Protein AF-A0A812S0V9-F1 (afdb_monomer_lite)

Structure (mmCIF, N/CA/C/O backbone):
data_AF-A0A812S0V9-F1
#
_entry.id   AF-A0A812S0V9-F1
#
loop_
_atom_site.group_PDB
_atom_site.id
_atom_site.type_symbol
_atom_site.label_atom_id
_atom_site.label_alt_id
_atom_site.label_comp_id
_atom_site.label_asym_id
_atom_site.label_entity_id
_atom_site.label_seq_id
_atom_site.pdbx_PDB_ins_code
_atom_site.Cartn_x
_atom_site.Cartn_y
_atom_site.Cartn_z
_atom_site.occupancy
_atom_site.B_iso_or_equiv
_atom_site.auth_seq_id
_atom_site.auth_comp_id
_atom_site.auth_asym_id
_atom_site.auth_atom_id
_atom_site.pdbx_PDB_model_num
ATOM 1 N N . MET A 1 1 ? -6.973 19.361 11.418 1.00 66.50 1 MET A N 1
ATOM 2 C CA . MET A 1 1 ? -7.809 20.392 12.082 1.00 66.50 1 MET A CA 1
ATOM 3 C C . MET A 1 1 ? -8.221 21.520 11.134 1.00 66.50 1 MET A C 1
ATOM 5 O O . MET A 1 1 ? -9.412 21.657 10.900 1.00 66.50 1 MET A O 1
ATOM 9 N N . LEU A 1 2 ? -7.294 22.300 10.557 1.00 75.44 2 LEU A N 1
ATOM 10 C CA . LEU A 1 2 ? -7.637 23.467 9.716 1.00 75.44 2 LEU A CA 1
ATOM 11 C C . LEU A 1 2 ? -8.552 23.127 8.524 1.00 75.44 2 LEU A C 1
ATOM 13 O O . LEU A 1 2 ? -9.523 23.837 8.287 1.00 75.44 2 LEU A O 1
ATOM 17 N N . ALA A 1 3 ? -8.326 21.995 7.846 1.00 70.00 3 ALA A N 1
ATOM 18 C CA . ALA A 1 3 ? -9.221 21.504 6.790 1.00 70.00 3 ALA A CA 1
ATOM 19 C C . ALA A 1 3 ? -10.645 21.194 7.301 1.00 70.00 3 ALA A C 1
ATOM 21 O O . ALA A 1 3 ? -11.633 21.507 6.643 1.00 70.00 3 ALA A O 1
ATOM 22 N N . TYR A 1 4 ? -10.767 20.636 8.512 1.00 71.31 4 TYR A N 1
ATOM 23 C CA . TYR A 1 4 ? -12.062 20.381 9.149 1.00 71.31 4 TYR A CA 1
ATOM 24 C C . TYR A 1 4 ? -12.786 21.693 9.465 1.00 71.31 4 TYR A C 1
ATOM 26 O O . TYR A 1 4 ? -13.954 21.843 9.114 1.00 71.31 4 TYR A O 1
ATOM 34 N N . VAL A 1 5 ? -12.075 22.656 10.059 1.00 73.62 5 VAL A N 1
ATOM 35 C CA . VAL A 1 5 ? -12.585 23.996 10.389 1.00 73.62 5 VAL A CA 1
ATOM 36 C C . VAL A 1 5 ? -13.029 24.753 9.133 1.00 73.62 5 VAL A C 1
ATOM 38 O O . VAL A 1 5 ? -14.075 25.398 9.144 1.00 73.62 5 VAL A O 1
ATOM 41 N N . GLN A 1 6 ? -12.276 24.631 8.038 1.00 74.31 6 GLN A N 1
ATOM 42 C CA . GLN A 1 6 ? -12.583 25.259 6.753 1.00 74.31 6 GLN A CA 1
ATOM 43 C C . GLN A 1 6 ? -13.825 24.665 6.074 1.00 74.31 6 GLN A C 1
ATOM 45 O O . GLN A 1 6 ? -14.578 25.402 5.443 1.00 74.31 6 GLN A O 1
ATOM 50 N N . ASN A 1 7 ? -14.056 23.359 6.221 1.00 64.25 7 ASN A N 1
ATOM 51 C CA . ASN A 1 7 ? -15.177 22.674 5.572 1.00 64.25 7 ASN A CA 1
ATOM 52 C C . ASN A 1 7 ? -16.467 22.681 6.404 1.00 64.25 7 ASN A C 1
ATOM 54 O O . ASN A 1 7 ? -17.557 22.681 5.837 1.00 64.25 7 ASN A O 1
ATOM 58 N N . HIS A 1 8 ? -16.355 22.673 7.734 1.00 70.06 8 HIS A N 1
ATOM 59 C CA . HIS A 1 8 ? -17.502 22.513 8.636 1.00 70.06 8 HIS A CA 1
ATOM 60 C C . HIS A 1 8 ? -17.850 23.783 9.411 1.00 70.06 8 HIS A C 1
ATOM 62 O O . HIS A 1 8 ? -18.950 23.868 9.948 1.00 70.06 8 HIS A O 1
ATOM 68 N N . SER A 1 9 ? -16.932 24.753 9.482 1.00 74.94 9 SER A N 1
ATOM 69 C CA . SER A 1 9 ? -17.127 26.027 10.185 1.00 74.94 9 SER A CA 1
ATOM 70 C C . SER A 1 9 ? -17.764 25.879 11.586 1.00 74.94 9 SER A C 1
ATOM 72 O O . SER A 1 9 ? -18.767 26.544 11.862 1.00 74.94 9 SER A O 1
ATOM 74 N N . PRO A 1 10 ? -17.252 24.984 12.460 1.00 80.75 10 PRO A N 1
ATOM 75 C CA . PRO A 1 10 ? -17.821 24.773 13.792 1.00 80.75 10 PRO A CA 1
ATOM 76 C C . PRO A 1 10 ? -17.895 26.085 14.580 1.00 80.75 10 PRO A C 1
ATOM 78 O O . PRO A 1 10 ? -16.934 26.839 14.628 1.00 80.75 10 PRO A O 1
ATOM 81 N N . SER A 1 11 ? -19.020 26.363 15.244 1.00 80.50 11 SER A N 1
ATOM 82 C CA . SER A 1 11 ? -19.191 27.642 15.956 1.00 80.50 11 SER A CA 1
ATOM 83 C C . SER A 1 11 ? -18.216 27.827 17.124 1.00 80.50 11 SER A C 1
ATOM 85 O O . SER A 1 11 ? -17.857 28.957 17.445 1.00 80.50 11 SER A O 1
ATOM 87 N N . ILE A 1 12 ? -17.802 26.724 17.750 1.00 84.88 12 ILE A N 1
ATOM 88 C CA . ILE A 1 12 ? -16.873 26.689 18.880 1.00 84.88 12 ILE A CA 1
ATOM 89 C C . ILE A 1 12 ? -15.867 25.567 18.624 1.00 84.88 12 ILE A C 1
ATOM 91 O O . ILE A 1 12 ? -16.264 24.444 18.308 1.00 84.88 12 ILE A O 1
ATOM 95 N N . VAL A 1 13 ? -14.577 25.853 18.789 1.00 89.31 13 VAL A N 1
ATOM 96 C CA . VAL A 1 13 ? -13.509 24.845 18.783 1.00 89.31 13 VAL A CA 1
ATOM 97 C C . VAL A 1 13 ? -12.705 24.984 20.065 1.00 89.31 13 VAL A C 1
ATOM 99 O O . VAL A 1 13 ? -12.242 26.073 20.387 1.00 89.31 13 VAL A O 1
ATOM 102 N N . VAL A 1 14 ? -12.520 23.878 20.783 1.00 89.44 14 VAL A N 1
ATOM 103 C CA . VAL A 1 14 ? -11.574 23.793 21.899 1.00 89.44 14 VAL A CA 1
ATOM 104 C C . VAL A 1 14 ? -10.393 22.961 21.424 1.00 89.44 14 VAL A C 1
ATOM 106 O O . VAL A 1 14 ? -10.553 21.801 21.048 1.00 89.44 14 VAL A O 1
ATOM 109 N N . PHE A 1 15 ? -9.218 23.574 21.399 1.00 90.62 15 PHE A N 1
ATOM 110 C CA . PHE A 1 15 ? -7.970 22.949 20.982 1.00 90.62 15 PHE A CA 1
ATOM 111 C C . PHE A 1 15 ? -7.043 22.801 22.191 1.00 90.62 15 PHE A C 1
ATOM 113 O O . PHE A 1 15 ? -6.877 23.763 22.928 1.00 90.62 15 PHE A O 1
ATOM 120 N N . GLU A 1 16 ? -6.437 21.631 22.398 1.00 89.44 16 GLU A N 1
ATOM 121 C CA . GLU A 1 16 ? -5.450 21.380 23.461 1.00 89.44 16 GLU A CA 1
ATOM 122 C C . GLU A 1 16 ? -4.097 21.030 22.827 1.00 89.44 16 GLU A C 1
ATOM 124 O O . GLU A 1 16 ? -4.042 20.196 21.922 1.00 89.44 16 GLU A O 1
ATOM 129 N N . ASN A 1 17 ? -3.001 21.617 23.316 1.00 87.50 17 ASN A N 1
ATOM 130 C CA . ASN A 1 17 ? -1.638 21.201 22.969 1.00 87.50 17 ASN A CA 1
ATOM 131 C C . ASN A 1 17 ? -0.650 21.426 24.132 1.00 87.50 17 ASN A C 1
ATOM 133 O O . ASN A 1 17 ? -1.015 21.967 25.178 1.00 87.50 17 ASN A O 1
ATOM 137 N N . VAL A 1 18 ? 0.602 20.988 23.973 1.00 83.94 18 VAL A N 1
ATOM 138 C CA . VAL A 1 18 ? 1.692 21.254 24.927 1.00 83.94 18 VAL A CA 1
ATOM 139 C C . VAL A 1 18 ? 1.899 22.757 25.128 1.00 83.94 18 VAL A C 1
ATOM 141 O O . VAL A 1 18 ? 1.710 23.557 24.214 1.00 83.94 18 VAL A O 1
ATOM 144 N N . ASP A 1 19 ? 2.271 23.144 26.343 1.00 77.62 19 ASP A N 1
ATOM 145 C CA . ASP A 1 19 ? 2.487 24.537 26.738 1.00 77.62 19 ASP A CA 1
ATOM 146 C C . ASP A 1 19 ? 3.711 25.178 26.067 1.00 77.62 19 ASP A C 1
ATOM 148 O O . ASP A 1 19 ? 3.686 26.369 25.779 1.00 77.62 19 ASP A O 1
ATOM 152 N N . THR A 1 20 ? 4.720 24.379 25.711 1.00 76.62 20 THR A N 1
ATOM 153 C CA . THR A 1 20 ? 5.923 24.822 24.980 1.00 76.62 20 THR A CA 1
ATOM 154 C C . THR A 1 20 ? 5.678 25.176 23.509 1.00 76.62 20 THR A C 1
ATOM 156 O O . THR A 1 20 ? 6.607 25.547 22.790 1.00 76.62 20 THR A O 1
ATOM 159 N N . MET A 1 21 ? 4.432 25.091 23.026 1.00 73.31 21 MET A N 1
ATOM 160 C CA . MET A 1 21 ? 4.052 25.533 21.677 1.00 73.31 21 MET A CA 1
ATOM 161 C C . MET A 1 21 ? 4.346 27.033 21.441 1.00 73.31 21 MET A C 1
ATOM 163 O O . MET A 1 21 ? 4.389 27.470 20.288 1.00 73.31 21 MET A O 1
ATOM 167 N N . ASP A 1 22 ? 4.589 27.791 22.514 1.00 66.31 22 ASP A N 1
ATOM 168 C CA . ASP A 1 22 ? 4.947 29.212 22.495 1.00 66.31 22 ASP A CA 1
ATOM 169 C C . ASP A 1 22 ? 6.469 29.496 22.601 1.00 66.31 22 ASP A C 1
ATOM 171 O O . ASP A 1 22 ? 6.908 30.606 22.326 1.00 66.31 22 ASP A O 1
ATOM 175 N N . ASP A 1 23 ? 7.312 28.500 22.913 1.00 57.06 23 ASP A N 1
ATOM 176 C CA . ASP A 1 23 ? 8.701 28.708 23.386 1.00 57.06 23 ASP A CA 1
ATOM 177 C C . ASP A 1 23 ? 9.785 28.855 22.290 1.00 57.06 23 ASP A C 1
ATOM 179 O O . ASP A 1 23 ? 10.983 28.730 22.565 1.00 57.06 23 ASP A O 1
ATOM 183 N N . ARG A 1 24 ? 9.428 29.124 21.028 1.00 51.16 24 ARG A N 1
ATOM 184 C CA . ARG A 1 24 ? 10.441 29.431 19.996 1.00 51.16 24 ARG A CA 1
ATOM 185 C C . ARG A 1 24 ? 10.659 30.936 19.942 1.00 51.16 24 ARG A C 1
ATOM 187 O O . ARG A 1 24 ? 9.837 31.644 19.377 1.00 51.16 24 ARG A O 1
ATOM 194 N N . GLY A 1 25 ? 11.772 31.403 20.507 1.00 50.28 25 GLY A N 1
ATOM 195 C CA . GLY A 1 25 ? 12.210 32.807 20.539 1.00 50.28 25 GLY A CA 1
ATOM 196 C C . GLY A 1 25 ? 12.540 33.454 19.183 1.00 50.28 25 GLY A C 1
ATOM 197 O O . GLY A 1 25 ? 13.327 34.394 19.153 1.00 50.28 25 GLY A O 1
ATOM 198 N N . ASP A 1 26 ? 11.940 32.980 18.090 1.00 47.06 26 ASP A N 1
ATOM 199 C CA . ASP A 1 26 ? 11.981 33.594 16.764 1.00 47.06 26 ASP A CA 1
ATOM 200 C C . ASP A 1 26 ? 10.605 34.187 16.429 1.00 47.06 26 ASP A C 1
ATOM 202 O O . ASP A 1 26 ? 9.585 33.782 16.981 1.00 47.06 26 ASP A O 1
ATOM 206 N N . ALA A 1 27 ? 10.561 35.139 15.495 1.00 52.91 27 ALA A N 1
ATOM 207 C CA . ALA A 1 27 ? 9.426 36.030 15.216 1.00 52.91 27 ALA A CA 1
ATOM 208 C C . ALA A 1 27 ? 8.067 35.372 14.842 1.00 52.91 27 ALA A C 1
ATOM 210 O O . ALA A 1 27 ? 7.110 36.093 14.572 1.00 52.91 27 ALA A O 1
ATOM 211 N N . THR A 1 28 ? 7.941 34.037 14.840 1.00 59.28 28 THR A N 1
ATOM 212 C CA . THR A 1 28 ? 6.670 33.306 14.651 1.00 59.28 28 THR A CA 1
ATOM 213 C C . THR A 1 28 ? 6.628 32.007 15.479 1.00 59.28 28 THR A C 1
ATOM 215 O O . THR A 1 28 ? 7.142 30.974 15.054 1.00 59.28 28 THR A O 1
ATOM 218 N N . SER A 1 29 ? 5.998 32.027 16.663 1.00 78.62 29 SER A N 1
ATOM 219 C CA . SER A 1 29 ? 5.759 30.808 17.459 1.00 78.62 29 SER A CA 1
ATOM 220 C C . SER A 1 29 ? 4.711 29.896 16.792 1.00 78.62 29 SER A C 1
ATOM 222 O O . SER A 1 29 ? 3.854 30.364 16.038 1.00 78.62 29 SER A O 1
ATOM 224 N N . ASN A 1 30 ? 4.740 28.581 17.066 1.00 81.19 30 ASN A N 1
ATOM 225 C CA . ASN A 1 30 ? 3.744 27.635 16.527 1.00 81.19 30 ASN A CA 1
ATOM 226 C C . ASN A 1 30 ? 2.319 28.003 16.969 1.00 81.19 30 ASN A C 1
ATOM 228 O O . ASN A 1 30 ? 1.366 27.838 16.204 1.00 81.19 30 ASN A O 1
ATOM 232 N N . LEU A 1 31 ? 2.180 28.527 18.193 1.00 84.56 31 LEU A N 1
ATOM 233 C CA . LEU A 1 31 ? 0.933 29.108 18.675 1.00 84.56 31 LEU A CA 1
ATOM 234 C C . LEU A 1 31 ? 0.531 30.304 17.801 1.00 84.56 31 LEU A C 1
ATOM 236 O O . LEU A 1 31 ? -0.593 30.330 17.312 1.00 84.56 31 LEU A O 1
ATOM 240 N N . GLY A 1 32 ? 1.450 31.232 17.519 1.00 83.25 32 GLY A N 1
ATOM 241 C CA . GLY A 1 32 ? 1.207 32.369 16.626 1.00 83.25 32 GLY A CA 1
ATOM 242 C C . GLY A 1 32 ? 0.701 31.963 15.236 1.00 83.25 32 GLY A C 1
ATOM 243 O O . GLY A 1 32 ? -0.280 32.530 14.756 1.00 83.25 32 GLY A O 1
ATOM 244 N N . ILE A 1 33 ? 1.296 30.932 14.625 1.00 86.00 33 ILE A N 1
ATOM 245 C CA . ILE A 1 33 ? 0.853 30.391 13.325 1.00 86.00 33 ILE A CA 1
ATOM 246 C C . ILE A 1 33 ? -0.579 29.850 13.417 1.00 86.00 33 ILE A C 1
ATOM 248 O O . ILE A 1 33 ? -1.420 30.165 12.576 1.00 86.00 33 ILE A O 1
ATOM 252 N N . LEU A 1 34 ? -0.881 29.060 14.450 1.00 88.12 34 LEU A N 1
ATOM 253 C CA . LEU A 1 34 ? -2.220 28.512 14.667 1.00 88.12 34 LEU A CA 1
ATOM 254 C C . LEU A 1 34 ? -3.270 29.622 14.835 1.00 88.12 34 LEU A C 1
ATOM 256 O O . LEU A 1 34 ? -4.347 29.543 14.240 1.00 88.12 34 LEU A O 1
ATOM 260 N N . LEU A 1 35 ? -2.961 30.643 15.640 1.00 89.06 35 LEU A N 1
ATOM 261 C CA . LEU A 1 35 ? -3.855 31.776 15.867 1.00 89.06 35 LEU A CA 1
ATOM 262 C C . LEU A 1 35 ? -4.091 32.563 14.571 1.00 89.06 35 LEU A C 1
ATOM 264 O O . LEU A 1 35 ? -5.240 32.878 14.260 1.00 89.06 35 LEU A O 1
ATOM 268 N N . ALA A 1 36 ? -3.039 32.808 13.783 1.00 85.69 36 ALA A N 1
ATOM 269 C CA . ALA A 1 36 ? -3.135 33.489 12.492 1.00 85.69 36 ALA A CA 1
ATOM 270 C C . ALA A 1 36 ? -3.989 32.700 11.485 1.00 85.69 36 ALA A C 1
ATOM 272 O O . ALA A 1 36 ? -4.896 33.254 10.866 1.00 85.69 36 ALA A O 1
ATOM 273 N N . GLU A 1 37 ? -3.773 31.388 11.363 1.00 88.62 37 GLU A N 1
ATOM 274 C CA . GLU A 1 37 ? -4.536 30.537 10.443 1.00 88.62 37 GLU A CA 1
ATOM 275 C C . GLU A 1 37 ? -6.022 30.438 10.814 1.00 88.62 37 GLU A C 1
ATOM 277 O O . GLU A 1 37 ? -6.889 30.396 9.934 1.00 88.62 37 GLU A O 1
ATOM 282 N N . MET A 1 38 ? -6.341 30.398 12.107 1.00 88.81 38 MET A N 1
ATOM 283 C CA . MET A 1 38 ? -7.728 30.390 12.575 1.00 88.81 38 MET A CA 1
ATOM 284 C C . MET A 1 38 ? -8.389 31.764 12.396 1.00 88.81 38 MET A C 1
ATOM 286 O O . MET A 1 38 ? -9.531 31.829 11.935 1.00 88.81 38 MET A O 1
ATOM 290 N N . SER A 1 39 ? -7.659 32.854 12.651 1.00 85.31 39 SER A N 1
ATOM 291 C CA . SER A 1 39 ? -8.122 34.225 12.393 1.00 85.31 39 SER A CA 1
ATOM 292 C C . SER A 1 39 ? -8.422 34.458 10.907 1.00 85.31 39 SER A C 1
ATOM 294 O O . SER A 1 39 ? -9.515 34.914 10.569 1.00 85.31 39 SER A O 1
ATOM 296 N N . ASN A 1 40 ? -7.552 33.984 10.003 1.00 82.19 40 ASN A N 1
ATOM 297 C CA . ASN A 1 40 ? -7.772 33.990 8.546 1.00 82.19 40 ASN A CA 1
ATOM 298 C C . ASN A 1 40 ? -9.053 33.249 8.110 1.00 82.19 40 ASN A C 1
ATOM 300 O O . ASN A 1 40 ? -9.519 33.410 6.982 1.00 82.19 40 ASN A O 1
ATOM 304 N N . ARG A 1 41 ? -9.627 32.415 8.986 1.00 83.69 41 ARG A N 1
ATOM 305 C CA . ARG A 1 41 ? -10.859 31.646 8.756 1.00 83.69 41 ARG A CA 1
ATOM 306 C C . ARG A 1 41 ? -12.065 32.187 9.530 1.00 83.69 41 ARG A C 1
ATOM 308 O O . ARG A 1 41 ? -13.087 31.507 9.568 1.00 83.69 41 ARG A O 1
ATOM 315 N N . GLY A 1 42 ? -11.963 33.385 10.108 1.00 81.88 42 GLY A N 1
ATOM 316 C CA . GLY A 1 42 ? -13.066 34.069 10.790 1.00 81.88 42 GLY A CA 1
ATOM 317 C C . GLY A 1 42 ? -13.229 33.716 12.270 1.00 81.88 42 GLY A C 1
ATOM 318 O O . GLY A 1 42 ? -14.294 33.961 12.838 1.00 81.88 42 GLY A O 1
ATOM 319 N N . TYR A 1 43 ? -12.204 33.133 12.900 1.00 86.69 43 TYR A N 1
ATOM 320 C CA . TYR A 1 43 ? -12.255 32.783 14.317 1.00 86.69 43 TYR A CA 1
ATOM 321 C C . TYR A 1 43 ? -11.540 33.801 15.197 1.00 86.69 43 TYR A C 1
ATOM 323 O O . TYR A 1 43 ? -10.355 34.075 15.014 1.00 86.69 43 TYR A O 1
ATOM 331 N N . GLU A 1 44 ? -12.236 34.252 16.233 1.00 87.69 44 GLU A N 1
ATOM 332 C CA . GLU A 1 44 ? -11.615 34.872 17.400 1.00 87.69 44 GLU A CA 1
ATOM 333 C C . GLU A 1 44 ? -11.152 33.814 18.385 1.00 87.69 44 GLU A C 1
ATOM 335 O O . GLU A 1 44 ? -11.681 32.702 18.404 1.00 87.69 44 GLU A O 1
ATOM 340 N N . ASN A 1 45 ? -10.168 34.147 19.216 1.00 89.94 45 ASN A N 1
ATOM 341 C CA . ASN A 1 45 ? -9.546 33.170 20.096 1.00 89.94 45 ASN A CA 1
ATOM 342 C C . ASN A 1 45 ? -9.320 33.669 21.526 1.00 89.94 45 ASN A C 1
ATOM 344 O O . ASN A 1 45 ? -9.130 34.856 21.777 1.00 89.94 45 ASN A O 1
ATOM 348 N N . GLN A 1 46 ? -9.299 32.721 22.460 1.00 89.88 46 GLN A N 1
ATOM 349 C CA . GLN A 1 46 ? -8.841 32.908 23.829 1.00 89.88 46 GLN A CA 1
ATOM 350 C C . GLN A 1 46 ? -7.909 31.758 24.208 1.00 89.88 46 GLN A C 1
ATOM 352 O O . GLN A 1 46 ? -8.340 30.610 24.330 1.00 89.88 46 GLN A O 1
ATOM 357 N N . VAL A 1 47 ? -6.638 32.083 24.441 1.00 89.00 47 VAL A N 1
ATOM 358 C CA . VAL A 1 47 ? -5.647 31.137 24.967 1.00 89.00 47 VAL A CA 1
ATOM 359 C C . VAL A 1 47 ? -5.796 31.031 26.485 1.00 89.00 47 VAL A C 1
ATOM 361 O O . VAL A 1 47 ? -5.912 32.036 27.187 1.00 89.00 47 VAL A O 1
ATOM 364 N N . ILE A 1 48 ? -5.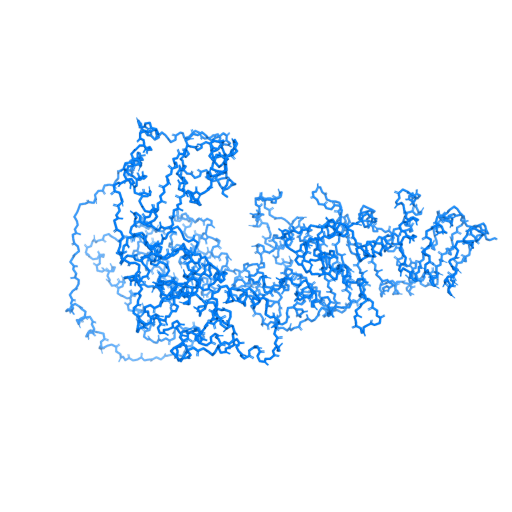817 29.808 26.996 1.00 87.50 48 ILE A N 1
ATOM 365 C CA . ILE A 1 48 ? -5.962 29.463 28.406 1.00 87.50 48 ILE A CA 1
ATOM 366 C C . ILE A 1 48 ? -4.839 28.487 28.745 1.00 87.50 48 ILE A C 1
ATOM 368 O O . ILE A 1 48 ? -4.864 27.320 28.355 1.00 87.50 48 ILE A O 1
ATOM 372 N N . MET A 1 49 ? -3.851 28.966 29.492 1.00 86.56 49 MET A N 1
ATOM 373 C CA . MET A 1 49 ? -2.811 28.106 30.047 1.00 86.56 49 MET A CA 1
ATOM 374 C C . MET A 1 49 ? -3.349 27.467 31.317 1.00 86.56 49 MET A C 1
ATOM 376 O O . MET A 1 49 ? -3.697 28.171 32.264 1.00 86.56 49 MET A O 1
ATOM 380 N N . SER A 1 50 ? -3.436 26.141 31.328 1.00 84.69 50 SER A N 1
ATOM 381 C CA . SER A 1 50 ? -3.992 25.407 32.459 1.00 84.69 50 SER A CA 1
ATOM 382 C C . SER A 1 50 ? -3.132 24.202 32.808 1.00 84.69 50 SER A C 1
ATOM 384 O O . SER A 1 50 ? -2.537 23.563 31.939 1.00 84.69 50 SER A O 1
ATOM 386 N N . ASP A 1 51 ? -3.079 23.904 34.098 1.00 86.00 51 ASP A N 1
ATOM 387 C CA . ASP A 1 51 ? -2.520 22.677 34.640 1.00 86.00 51 ASP A CA 1
ATOM 388 C C . ASP A 1 51 ? -3.674 21.851 35.203 1.00 86.00 51 ASP A C 1
ATOM 390 O O . ASP A 1 51 ? -4.433 22.332 36.047 1.00 86.00 51 ASP A O 1
ATOM 394 N N . ALA A 1 52 ? -3.803 20.610 34.737 1.00 86.00 52 ALA A N 1
ATOM 395 C CA . ALA A 1 52 ? -4.816 19.679 35.220 1.00 86.00 52 ALA A CA 1
ATOM 396 C C . ALA A 1 52 ? -4.762 19.478 36.751 1.00 86.00 52 ALA A C 1
ATOM 398 O O . ALA A 1 52 ? -5.802 19.229 37.364 1.00 86.00 52 ALA A O 1
ATOM 399 N N . ALA A 1 53 ? -3.595 19.688 37.379 1.00 79.38 53 ALA A N 1
ATOM 400 C CA . ALA A 1 53 ? -3.420 19.698 38.836 1.00 79.38 53 ALA A CA 1
ATOM 401 C C . ALA A 1 53 ? -4.326 20.686 39.578 1.00 79.38 53 ALA A C 1
ATOM 403 O O . ALA A 1 53 ? -4.701 20.425 40.726 1.00 79.38 53 ALA A O 1
ATOM 404 N N . MET A 1 54 ? -4.711 21.780 38.916 1.00 81.94 54 MET A N 1
ATOM 405 C CA . MET A 1 54 ? -5.626 22.797 39.438 1.00 81.94 54 MET A CA 1
ATOM 406 C C . MET A 1 54 ? -7.107 22.411 39.303 1.00 81.94 54 MET A C 1
ATOM 408 O O . MET A 1 54 ? -7.969 23.180 39.713 1.00 81.94 54 MET A O 1
ATOM 412 N N . PHE A 1 55 ? -7.419 21.254 38.716 1.00 87.44 55 PHE A N 1
ATOM 413 C CA . PHE A 1 55 ? -8.780 20.774 38.453 1.00 87.44 55 PHE A CA 1
ATOM 414 C C . PHE A 1 55 ? -8.946 19.331 38.948 1.00 87.44 55 PHE A C 1
ATOM 416 O O . PHE A 1 55 ? -9.475 18.474 38.248 1.00 87.44 55 PHE A O 1
ATOM 423 N N . GLU A 1 56 ? -8.451 19.065 40.160 1.00 82.44 56 GLU A N 1
ATOM 424 C CA . GLU A 1 56 ? -8.548 17.780 40.877 1.00 82.44 56 GLU A CA 1
ATOM 425 C C . GLU A 1 56 ? -7.722 16.605 40.308 1.00 82.44 56 GLU A C 1
ATOM 427 O O . GLU A 1 56 ? -7.663 15.555 40.945 1.00 82.44 56 GLU A O 1
ATOM 432 N N . LEU A 1 57 ? -6.987 16.766 39.198 1.00 83.69 57 LEU A N 1
ATOM 433 C CA . LEU A 1 57 ? -6.198 15.676 38.599 1.00 83.69 57 LEU A CA 1
ATOM 434 C C . LEU A 1 57 ? -4.722 15.692 39.003 1.00 83.69 57 LEU A C 1
ATOM 436 O O . LEU A 1 57 ? -4.008 16.641 38.726 1.00 83.69 57 LEU A O 1
ATOM 440 N N . ARG A 1 58 ? -4.188 14.597 39.552 1.00 73.81 58 ARG A N 1
ATOM 441 C CA . ARG A 1 58 ? -2.763 14.498 39.939 1.00 73.81 58 ARG A CA 1
ATOM 442 C C . ARG A 1 58 ? -1.825 13.984 38.848 1.00 73.81 58 ARG A C 1
ATOM 444 O O . ARG A 1 58 ? -0.828 13.350 39.171 1.00 73.81 58 ARG A O 1
ATOM 451 N N . ALA A 1 59 ? -2.089 14.260 37.578 1.00 76.50 59 ALA A N 1
ATOM 452 C CA . ALA A 1 59 ? -1.107 14.046 36.514 1.00 76.50 59 ALA A CA 1
ATOM 453 C C . ALA A 1 59 ? -0.472 15.388 36.136 1.00 76.50 59 ALA A C 1
ATOM 455 O O . ALA A 1 59 ? -1.196 16.358 35.913 1.00 76.50 59 ALA A O 1
ATOM 456 N N . ARG A 1 60 ? 0.864 15.461 36.027 1.00 73.56 60 ARG A N 1
ATOM 457 C CA . ARG A 1 60 ? 1.534 16.668 35.510 1.00 73.56 60 ARG A CA 1
ATOM 458 C C . ARG A 1 60 ? 1.135 16.865 34.055 1.00 73.56 60 ARG A C 1
ATOM 460 O O . ARG A 1 60 ? 1.678 16.219 33.159 1.00 73.56 60 ARG A O 1
ATOM 467 N N . ARG A 1 61 ? 0.161 17.740 33.821 1.00 81.94 61 ARG A N 1
ATOM 468 C CA . ARG A 1 61 ? -0.400 18.000 32.496 1.00 81.94 61 ARG A CA 1
ATOM 469 C C . ARG A 1 61 ? -0.703 19.484 32.360 1.00 81.94 61 ARG A C 1
ATOM 471 O O . ARG A 1 61 ? -1.856 19.911 32.350 1.00 81.94 61 ARG A O 1
ATOM 478 N N . ARG A 1 62 ? 0.370 20.254 32.204 1.00 85.44 62 ARG A N 1
ATOM 479 C CA . ARG A 1 62 ? 0.291 21.642 31.764 1.00 85.44 62 ARG A CA 1
ATOM 480 C C . ARG A 1 62 ? 0.090 21.688 30.253 1.00 85.44 62 ARG A C 1
ATOM 482 O O . ARG A 1 62 ? 0.774 20.984 29.503 1.00 85.44 62 ARG A O 1
ATOM 489 N N . ARG A 1 63 ? -0.928 22.426 29.819 1.00 87.62 63 ARG A N 1
ATOM 490 C CA . ARG A 1 63 ? -1.382 22.477 28.427 1.00 87.62 63 ARG A CA 1
ATOM 491 C C . ARG A 1 63 ? -1.844 23.878 28.065 1.00 87.62 63 ARG A C 1
ATOM 493 O O . ARG A 1 63 ? -2.395 24.601 28.899 1.00 87.62 63 ARG A O 1
ATOM 500 N N . ALA A 1 64 ? -1.642 24.223 26.802 1.00 88.19 64 ALA A N 1
ATOM 501 C CA . ALA A 1 64 ? -2.278 25.359 26.169 1.00 88.19 64 ALA A CA 1
ATOM 502 C C . ALA A 1 64 ? -3.636 24.906 25.626 1.00 88.19 64 ALA A C 1
ATOM 504 O O . ALA A 1 64 ? -3.702 24.081 24.713 1.00 88.19 64 ALA A O 1
ATOM 505 N N . TYR A 1 65 ? -4.714 25.445 26.190 1.00 90.56 65 TYR A N 1
ATOM 506 C CA . TYR A 1 65 ? -6.047 25.329 25.616 1.00 90.56 65 TYR A CA 1
ATOM 507 C C . TYR A 1 65 ? -6.341 26.590 24.813 1.00 90.56 65 TYR A C 1
ATOM 509 O O . TYR A 1 65 ? -6.118 27.695 25.296 1.00 90.56 65 TYR A O 1
ATOM 517 N N . VAL A 1 66 ? -6.854 26.453 23.597 1.00 90.56 66 VAL A N 1
ATOM 518 C CA . VAL A 1 66 ? -7.281 27.587 22.780 1.00 90.56 66 VAL A CA 1
ATOM 519 C C . VAL A 1 66 ? -8.751 27.417 22.445 1.00 90.56 66 VAL A C 1
ATOM 521 O O . VAL A 1 66 ? -9.153 26.448 21.800 1.00 90.56 66 VAL A O 1
ATOM 524 N N . LEU A 1 67 ? -9.554 28.361 22.920 1.00 90.69 67 LEU A N 1
ATOM 525 C CA . LEU A 1 67 ? -10.963 28.475 22.587 1.00 90.69 67 LEU A CA 1
ATOM 526 C C . LEU A 1 67 ? -11.094 29.352 21.348 1.00 90.69 67 LEU A C 1
ATOM 528 O O . LEU A 1 67 ? -10.792 30.537 21.428 1.00 90.69 67 LEU A O 1
ATOM 532 N N . PHE A 1 68 ? -11.565 28.793 20.239 1.00 90.19 68 PHE A N 1
ATOM 533 C CA . PHE A 1 68 ? -11.884 29.541 19.030 1.00 90.19 68 PHE A CA 1
ATOM 534 C C . PHE A 1 68 ? -13.395 29.706 18.870 1.00 90.19 68 PHE A C 1
ATOM 536 O O . PHE A 1 68 ? -14.145 28.737 19.008 1.00 90.19 68 PHE A O 1
ATOM 543 N N . LEU A 1 69 ? -13.830 30.918 18.529 1.00 86.88 69 LEU A N 1
ATOM 544 C CA . LEU A 1 69 ? -15.221 31.282 18.276 1.00 86.88 69 LEU A CA 1
ATOM 545 C C . LEU A 1 69 ? -15.369 31.839 16.868 1.00 86.88 69 LEU A C 1
ATOM 547 O O . LEU A 1 69 ? -14.700 32.807 16.516 1.00 86.88 69 LEU A O 1
ATOM 551 N N . MET A 1 70 ? -16.267 31.255 16.079 1.00 82.38 70 MET A N 1
ATOM 552 C CA . MET A 1 70 ? -16.568 31.765 14.743 1.00 82.38 70 MET A CA 1
ATOM 553 C C . MET A 1 70 ? -17.408 33.042 14.854 1.00 82.38 70 MET A C 1
ATOM 555 O O . MET A 1 70 ? -18.552 32.990 15.318 1.00 82.38 70 MET A O 1
ATOM 559 N N . LEU A 1 71 ? -16.879 34.169 14.378 1.00 67.69 71 LEU A N 1
ATOM 560 C CA . LEU A 1 71 ? -17.666 35.385 14.197 1.00 67.69 71 LEU A CA 1
ATOM 561 C C . LEU A 1 71 ? -18.273 35.369 12.801 1.00 67.69 71 LEU A C 1
ATOM 563 O O . LEU A 1 71 ? -17.573 35.194 11.809 1.00 67.69 71 LEU A O 1
ATOM 567 N N . GLY A 1 72 ? -19.596 35.488 12.720 1.00 58.16 72 GLY A N 1
ATOM 568 C CA . GLY A 1 72 ? -20.342 35.281 11.485 1.00 58.16 72 GLY A CA 1
ATOM 569 C C . GLY A 1 72 ? -19.880 36.163 10.322 1.00 58.16 72 GLY A C 1
ATOM 570 O O . GLY A 1 72 ? -20.333 37.291 10.198 1.00 58.16 72 GLY A O 1
ATOM 571 N N . PHE A 1 73 ? -19.069 35.601 9.426 1.00 45.97 73 PHE A N 1
ATOM 572 C CA . PHE A 1 73 ? -18.916 36.026 8.035 1.00 45.97 73 PHE A CA 1
ATOM 573 C C . PHE A 1 73 ? -18.453 34.822 7.202 1.00 45.97 73 PHE A C 1
ATOM 575 O O . PHE A 1 73 ? -17.292 34.427 7.237 1.00 45.97 73 PHE A O 1
ATOM 582 N N . ASN A 1 74 ? -19.372 34.197 6.461 1.00 42.94 74 ASN A N 1
ATOM 583 C CA . ASN A 1 74 ? -19.056 33.071 5.579 1.00 42.94 74 ASN A CA 1
ATOM 584 C C . ASN A 1 74 ? -19.130 33.541 4.118 1.00 42.94 74 ASN A C 1
ATOM 586 O O . ASN A 1 74 ? -20.216 33.718 3.574 1.00 42.94 74 ASN A O 1
ATOM 590 N N . TRP A 1 75 ? -17.981 33.746 3.468 1.00 37.28 75 TRP A N 1
ATOM 591 C CA . TRP A 1 75 ? -17.913 34.308 2.109 1.00 37.28 75 TRP A CA 1
ATOM 592 C C . TRP A 1 75 ? -18.332 33.337 0.985 1.00 37.28 75 TRP A C 1
ATOM 594 O O . TRP A 1 75 ? -18.529 33.766 -0.147 1.00 37.28 75 TRP A O 1
ATOM 604 N N . ARG A 1 76 ? -18.484 32.029 1.261 1.00 40.62 76 ARG A N 1
ATOM 605 C CA . ARG A 1 76 ? -18.671 30.991 0.217 1.00 40.62 76 ARG A CA 1
ATOM 606 C C . ARG A 1 76 ? -20.083 30.439 0.032 1.00 40.62 76 ARG A C 1
ATOM 608 O O . ARG A 1 76 ? -20.299 29.627 -0.863 1.00 40.62 76 ARG A O 1
ATOM 615 N N . ARG A 1 77 ? -21.062 30.844 0.836 1.00 39.25 77 ARG A N 1
ATOM 616 C CA . ARG A 1 77 ? -22.466 30.459 0.630 1.00 39.25 77 ARG A CA 1
ATOM 617 C C . ARG A 1 77 ? -23.321 31.683 0.886 1.00 39.25 77 ARG A C 1
ATOM 619 O O . ARG A 1 77 ? -23.410 32.109 2.028 1.00 39.25 77 ARG A O 1
ATOM 626 N N . GLY A 1 78 ? -23.932 32.234 -0.161 1.00 35.16 78 GLY A N 1
ATOM 627 C CA . GLY A 1 78 ? -24.818 33.404 -0.116 1.00 35.16 78 GLY A CA 1
ATOM 628 C C . GLY A 1 78 ? -26.106 33.192 0.691 1.00 35.16 78 GLY A C 1
ATOM 629 O O . GLY A 1 78 ? -27.201 33.316 0.157 1.00 35.16 78 GLY A O 1
ATOM 630 N N . LYS A 1 79 ? -25.990 32.865 1.978 1.00 34.31 79 LYS A N 1
ATOM 631 C CA . LYS A 1 79 ? -27.063 32.921 2.966 1.00 34.31 79 LYS A CA 1
ATOM 632 C C . LYS A 1 79 ? -26.558 33.728 4.156 1.00 34.31 79 LYS A C 1
ATOM 634 O O . LYS A 1 79 ? -25.722 33.263 4.926 1.00 34.31 79 LYS A O 1
ATOM 639 N N . GLN A 1 80 ? -27.077 34.949 4.273 1.00 36.41 80 GLN A N 1
ATOM 640 C CA . GLN A 1 80 ? -27.003 35.755 5.485 1.00 36.41 80 GLN A CA 1
ATOM 641 C C . GLN A 1 80 ? -27.610 34.961 6.641 1.00 36.41 80 GLN A C 1
ATOM 643 O O . GLN A 1 80 ? -28.800 34.667 6.626 1.00 36.41 80 GLN A O 1
ATOM 648 N N . GLN A 1 81 ? -26.804 34.650 7.646 1.00 38.34 81 GLN A N 1
ATOM 649 C CA . GLN A 1 81 ? -27.252 34.592 9.032 1.00 38.34 81 GLN A CA 1
ATOM 650 C C . GLN A 1 81 ? -26.036 34.941 9.884 1.00 38.34 81 GLN A C 1
ATOM 652 O O . GLN A 1 81 ? -25.248 34.080 10.276 1.00 38.34 81 GLN A O 1
ATOM 657 N N . ALA A 1 82 ? -25.854 36.241 10.115 1.00 37.41 82 ALA A N 1
ATOM 658 C CA . ALA A 1 82 ? -25.070 36.694 11.247 1.00 37.41 82 ALA A CA 1
ATOM 659 C C . ALA A 1 82 ? -25.766 36.133 12.493 1.00 37.41 82 ALA A C 1
ATOM 661 O O . ALA A 1 82 ? -26.893 36.514 12.803 1.00 37.41 82 ALA A O 1
ATOM 662 N N . ARG A 1 83 ? -25.144 35.165 13.171 1.00 43.72 83 ARG A N 1
ATOM 663 C CA . ARG A 1 83 ? -25.534 34.865 14.547 1.00 43.72 83 ARG A CA 1
ATOM 664 C C . ARG A 1 83 ? -24.982 36.007 15.384 1.00 43.72 83 ARG A C 1
ATOM 666 O O . ARG A 1 83 ? -23.819 35.983 15.773 1.00 43.72 83 ARG A O 1
ATOM 673 N N . GLU A 1 84 ? -25.798 37.037 15.571 1.00 42.41 84 GLU A N 1
ATOM 674 C CA . GLU A 1 84 ? -25.557 38.056 16.582 1.00 42.41 84 GLU A CA 1
ATOM 675 C C . GLU A 1 84 ? -25.500 37.344 17.938 1.00 42.41 84 GLU A C 1
ATOM 677 O O . GLU A 1 84 ? -26.516 36.912 18.484 1.00 42.41 84 GLU A O 1
ATOM 682 N N . PHE A 1 85 ? -24.293 37.165 18.479 1.00 47.28 85 PHE A N 1
ATOM 683 C CA . PHE A 1 85 ? -24.118 36.931 19.907 1.00 47.28 85 PHE A CA 1
ATOM 684 C C . PHE A 1 85 ? -24.541 38.239 20.585 1.00 47.28 85 PHE A C 1
ATOM 686 O O . PHE A 1 85 ? -23.742 39.163 20.687 1.00 47.28 85 PHE A O 1
ATOM 693 N N . GLY A 1 86 ? -25.837 38.367 20.889 1.00 50.06 86 GLY A N 1
ATOM 694 C CA . GLY A 1 86 ? -26.473 39.647 21.219 1.00 50.06 86 GLY A CA 1
ATOM 695 C C . GLY A 1 86 ? -25.734 40.470 22.278 1.00 50.06 86 GLY A C 1
ATOM 696 O O . GLY A 1 86 ? -25.156 39.883 23.185 1.00 50.06 86 GLY A O 1
ATOM 697 N N . GLU A 1 87 ? -25.781 41.802 22.135 1.00 45.19 87 GLU A N 1
ATOM 698 C CA . GLU A 1 87 ? -25.325 42.930 22.991 1.00 45.19 87 GLU A CA 1
ATOM 699 C C . GLU A 1 87 ? -23.980 42.849 23.758 1.00 45.19 87 GLU A C 1
ATOM 701 O O . GLU A 1 87 ? -23.476 43.882 24.202 1.00 45.19 87 GLU A O 1
ATOM 706 N N . ARG A 1 88 ? -23.339 41.686 23.910 1.00 54.03 88 ARG A N 1
ATOM 707 C CA . ARG A 1 88 ? -22.080 41.507 24.643 1.00 54.03 88 ARG A CA 1
ATOM 708 C C . ARG A 1 88 ? -20.902 41.453 23.680 1.00 54.03 88 ARG A C 1
ATOM 710 O O . ARG A 1 88 ? -20.800 40.568 22.840 1.00 54.03 88 ARG A O 1
ATOM 717 N N . TYR A 1 89 ? -19.957 42.369 23.867 1.00 65.50 89 TYR A N 1
ATOM 718 C CA . TYR A 1 89 ? -18.684 42.355 23.152 1.00 65.50 89 TYR A CA 1
ATOM 719 C C . TYR A 1 89 ? -17.875 41.086 23.478 1.00 65.50 89 TYR A C 1
ATOM 721 O O . TYR A 1 89 ? -17.776 40.681 24.638 1.00 65.50 89 TYR A O 1
ATOM 729 N N . ILE A 1 90 ? -17.229 40.498 22.466 1.00 73.12 90 ILE A N 1
ATOM 730 C CA . ILE A 1 90 ? -16.393 39.281 22.571 1.00 73.12 90 ILE A CA 1
ATOM 731 C C . ILE A 1 90 ? -15.328 39.402 23.668 1.00 73.12 90 ILE A C 1
ATOM 733 O O . ILE A 1 90 ? -15.068 38.452 24.404 1.00 73.12 90 ILE A O 1
ATOM 737 N N . SER A 1 91 ? -14.760 40.596 23.841 1.00 73.31 91 SER A N 1
ATOM 738 C CA . SER A 1 91 ? -13.806 40.903 24.910 1.00 73.31 91 SER A CA 1
ATOM 739 C C . SER A 1 91 ? -14.390 40.684 26.314 1.00 73.31 91 SER A C 1
ATOM 741 O O . SER A 1 91 ? -13.702 40.156 27.190 1.00 73.31 91 SER A O 1
ATOM 743 N N . SER A 1 92 ? -15.665 41.026 26.526 1.00 75.81 92 SER A N 1
ATOM 744 C CA . SER A 1 92 ? -16.399 40.793 27.776 1.00 75.81 92 SER A CA 1
ATOM 745 C C . SER A 1 92 ? -16.740 39.312 27.968 1.00 75.81 92 SER A C 1
ATOM 747 O O . SER A 1 92 ? -16.599 38.778 29.073 1.00 75.81 92 SER A O 1
ATOM 749 N N . MET A 1 93 ? -17.103 38.613 26.888 1.00 80.25 93 MET A N 1
ATOM 750 C CA . MET A 1 93 ? -17.340 37.165 26.912 1.00 80.25 93 MET A CA 1
ATOM 751 C C . MET A 1 93 ? -16.066 36.414 27.319 1.00 80.25 93 MET A C 1
ATOM 753 O O . MET A 1 93 ? -16.090 35.629 28.264 1.00 80.25 93 MET A O 1
ATOM 757 N N . PHE A 1 94 ? -14.924 36.711 26.694 1.00 86.06 94 PHE A N 1
ATOM 758 C CA . PHE A 1 94 ? -13.644 36.103 27.061 1.00 86.06 94 PHE A CA 1
ATOM 759 C C . PHE A 1 94 ? -13.162 36.496 28.462 1.00 86.06 94 PHE A C 1
ATOM 761 O O . PHE A 1 94 ? -12.582 35.663 29.159 1.00 86.06 94 PHE A O 1
ATOM 768 N N . ALA A 1 95 ? -13.435 37.720 28.926 1.00 82.81 95 ALA A N 1
ATOM 769 C CA . ALA A 1 95 ? -13.179 38.096 30.318 1.00 82.81 95 ALA A CA 1
ATOM 770 C C . ALA A 1 95 ? -13.998 37.249 31.305 1.00 82.81 95 ALA A C 1
ATOM 772 O O . ALA A 1 95 ? -13.458 36.795 32.314 1.00 82.81 95 ALA A O 1
ATOM 773 N N . THR A 1 96 ? -15.262 36.974 30.978 1.00 83.25 96 THR A N 1
ATOM 774 C CA . THR A 1 96 ? -16.141 36.113 31.782 1.00 83.25 96 THR A CA 1
ATOM 775 C C . THR A 1 96 ? -15.653 34.663 31.776 1.00 83.25 96 THR A C 1
ATOM 777 O O . THR A 1 96 ? -15.584 34.050 32.840 1.00 83.25 96 THR A O 1
ATOM 780 N N . VAL A 1 97 ? -15.205 34.149 30.620 1.00 85.06 97 VAL A N 1
ATOM 781 C CA . VAL A 1 97 ? -14.606 32.806 30.516 1.00 85.06 97 VAL A CA 1
ATOM 782 C C . VAL A 1 97 ? -13.398 32.688 31.444 1.00 85.06 97 VAL A C 1
ATOM 784 O O . VAL A 1 97 ? -13.316 31.738 32.218 1.00 85.06 97 VAL A O 1
ATOM 787 N N . ARG A 1 98 ? -12.482 33.666 31.424 1.00 86.38 98 ARG A N 1
ATOM 788 C CA . ARG A 1 98 ? -11.305 33.667 32.311 1.00 86.38 98 ARG A CA 1
ATOM 789 C C . ARG A 1 98 ? -11.700 33.720 33.790 1.00 86.38 98 ARG A C 1
ATOM 791 O O . ARG A 1 98 ? -11.135 32.981 34.590 1.00 86.38 98 ARG A O 1
ATOM 798 N N . ALA A 1 99 ? -12.674 34.556 34.153 1.00 85.19 99 ALA A N 1
ATOM 799 C CA . ALA A 1 99 ? -13.139 34.674 35.534 1.00 85.19 99 ALA A CA 1
ATOM 800 C C . ALA A 1 99 ? -13.784 33.372 36.045 1.00 85.19 99 ALA A C 1
ATOM 802 O O . ALA A 1 99 ? -13.492 32.934 37.159 1.00 85.19 99 ALA A O 1
ATOM 803 N N . PHE A 1 100 ? -14.619 32.727 35.226 1.00 86.88 100 PHE A N 1
ATOM 804 C CA . PHE A 1 100 ? -15.290 31.484 35.605 1.00 86.88 100 PHE A CA 1
ATOM 805 C C . PHE A 1 100 ? -14.312 30.306 35.671 1.00 86.88 100 PHE A C 1
ATOM 807 O O . PHE A 1 100 ? -14.346 29.552 36.642 1.00 86.88 100 PHE A O 1
ATOM 814 N N . MET A 1 101 ? -13.363 30.213 34.733 1.00 87.50 101 MET A N 1
ATOM 815 C CA . MET A 1 101 ? -12.272 29.233 34.794 1.00 87.50 101 MET A CA 1
ATOM 816 C C . MET A 1 101 ? -11.497 29.317 36.113 1.00 87.50 101 MET A C 1
ATOM 818 O O . MET A 1 101 ? -11.254 28.289 36.742 1.00 87.50 101 MET A O 1
ATOM 822 N N . SER A 1 102 ? -11.171 30.527 36.580 1.00 85.12 102 SER A N 1
ATOM 823 C CA . SER A 1 102 ? -10.523 30.725 37.884 1.00 85.12 102 SER A CA 1
ATOM 824 C C . SER A 1 102 ? -11.390 30.247 39.055 1.00 85.12 102 SER A C 1
ATOM 826 O O . SER A 1 102 ? -10.864 29.729 40.036 1.00 85.12 102 SER A O 1
ATOM 828 N N . SER A 1 103 ? -12.719 30.363 38.956 1.00 85.62 103 SER A N 1
ATOM 829 C CA . SER A 1 103 ? -13.652 29.871 39.985 1.00 85.62 103 SER A CA 1
ATOM 830 C C . SER A 1 103 ? -13.767 28.339 40.036 1.00 85.62 103 SER A C 1
ATOM 832 O O . SER A 1 103 ? -14.160 27.773 41.062 1.00 85.62 103 SER A O 1
ATOM 834 N N . CYS A 1 104 ? -13.400 27.655 38.949 1.00 84.69 104 CYS A N 1
ATOM 835 C CA . CYS A 1 104 ? -13.401 26.197 38.842 1.00 84.69 104 CYS A CA 1
ATOM 836 C C . CYS A 1 104 ? -12.136 25.544 39.422 1.00 84.69 104 CYS A C 1
ATOM 838 O O . CYS A 1 104 ? -12.093 24.320 39.504 1.00 84.69 104 CYS A O 1
ATOM 840 N N . ILE A 1 105 ? -11.129 26.322 39.841 1.00 85.12 105 ILE A N 1
ATOM 841 C CA . ILE A 1 105 ? -9.892 25.784 40.420 1.00 85.12 105 ILE A CA 1
ATOM 842 C C . ILE A 1 105 ? -10.197 25.039 41.727 1.00 85.12 105 ILE A C 1
ATOM 844 O O . ILE A 1 105 ? -10.919 25.533 42.599 1.00 85.12 105 ILE A O 1
ATOM 848 N N . ARG A 1 106 ? -9.643 23.837 41.866 1.00 84.00 106 ARG A N 1
ATOM 849 C CA . ARG A 1 106 ? -9.790 22.946 43.020 1.00 84.00 106 ARG A CA 1
ATOM 850 C C . ARG A 1 106 ? -8.450 22.308 43.370 1.00 84.00 106 ARG A C 1
ATOM 852 O O . ARG A 1 106 ? -7.642 21.992 42.500 1.00 84.00 106 ARG A O 1
ATOM 859 N N . THR A 1 107 ? -8.227 22.087 44.660 1.00 74.31 107 THR A N 1
ATOM 860 C CA . THR A 1 107 ? -7.070 21.337 45.159 1.00 74.31 107 THR A CA 1
ATOM 861 C C . THR A 1 107 ? -7.292 19.839 44.980 1.00 74.31 107 THR A C 1
ATOM 863 O O . THR A 1 107 ? -8.327 19.317 45.381 1.00 74.31 107 THR A O 1
ATOM 866 N N . SER A 1 108 ? -6.312 19.141 44.418 1.00 69.38 108 SER A N 1
ATOM 867 C CA . SER A 1 108 ? -6.353 17.696 44.165 1.00 69.38 108 SER A CA 1
ATOM 868 C C . SER A 1 108 ? -5.947 16.855 45.396 1.00 69.38 108 SER A C 1
ATOM 870 O O . SER A 1 108 ? -5.163 17.313 46.229 1.00 69.38 108 SER A O 1
ATOM 872 N N . CYS A 1 109 ? -6.436 15.613 45.518 1.00 73.69 109 CYS A N 1
ATOM 873 C CA . CYS A 1 109 ? -6.026 14.633 46.551 1.00 73.69 109 CYS A CA 1
ATOM 874 C C . CYS A 1 109 ? -4.678 13.966 46.213 1.00 73.69 109 CYS A C 1
ATOM 876 O O . CYS A 1 109 ? -4.108 14.304 45.188 1.00 73.69 109 CYS A O 1
ATOM 878 N N . CYS A 1 110 ? -4.104 13.062 47.018 1.00 81.56 110 CYS A N 1
ATOM 879 C CA . CYS A 1 110 ? -2.844 12.392 46.639 1.00 81.56 110 CYS A CA 1
ATOM 880 C C . CYS A 1 110 ? -3.067 11.372 45.502 1.00 81.56 110 CYS A C 1
ATOM 882 O O . CYS A 1 110 ? -4.023 10.605 45.558 1.00 81.56 110 CYS A O 1
ATOM 884 N N . ALA A 1 111 ? -2.158 11.262 44.516 1.00 83.12 111 ALA A N 1
ATOM 885 C CA . ALA A 1 111 ? -2.303 10.286 43.419 1.00 83.12 111 ALA A CA 1
ATOM 886 C C . ALA A 1 111 ? -2.473 8.834 43.904 1.00 83.12 111 ALA A C 1
ATOM 888 O O . ALA A 1 111 ? -3.117 8.026 43.246 1.00 83.12 111 ALA A O 1
ATOM 889 N N . THR A 1 112 ? -1.931 8.500 45.078 1.00 85.31 112 THR A N 1
ATOM 890 C CA . THR A 1 112 ? -2.066 7.169 45.686 1.00 85.31 112 THR A CA 1
ATOM 891 C C . THR A 1 112 ? -3.492 6.814 46.108 1.00 85.31 112 THR A C 1
ATOM 893 O O . THR A 1 112 ? -3.750 5.649 46.379 1.00 85.31 112 THR A O 1
ATOM 896 N N . GLU A 1 113 ? -4.392 7.792 46.216 1.00 83.94 113 GLU A N 1
ATOM 897 C CA . GLU A 1 113 ? -5.797 7.583 46.599 1.00 83.94 113 GLU A CA 1
ATOM 898 C C . GLU A 1 113 ? -6.674 7.152 45.413 1.00 83.94 113 GLU A C 1
ATOM 900 O O . GLU A 1 113 ? -7.813 6.745 45.614 1.00 83.94 113 GLU A O 1
ATOM 905 N N . ILE A 1 114 ? -6.147 7.225 44.184 1.00 82.19 114 ILE A N 1
ATOM 906 C CA . ILE A 1 114 ? -6.878 6.890 42.952 1.00 82.19 114 ILE A CA 1
ATOM 907 C C . ILE A 1 114 ? -6.820 5.385 42.647 1.00 82.19 114 ILE A C 1
ATOM 909 O O . ILE A 1 114 ? -7.747 4.831 42.058 1.00 82.19 114 ILE A O 1
ATOM 913 N N . PHE A 1 115 ? -5.725 4.726 43.027 1.00 87.81 115 PHE A N 1
ATOM 914 C CA . PHE A 1 115 ? -5.457 3.337 42.664 1.00 87.81 115 PHE A CA 1
ATOM 915 C C . PHE A 1 115 ? -6.323 2.375 43.476 1.00 87.81 115 PHE A C 1
ATOM 917 O O . PHE A 1 115 ? -6.403 2.458 44.704 1.00 87.81 115 PHE A O 1
ATOM 924 N N . LEU A 1 116 ? -6.927 1.422 42.775 1.00 89.44 116 LEU A N 1
ATOM 925 C CA . LEU A 1 116 ? -7.698 0.335 43.353 1.00 89.44 116 LEU A CA 1
ATOM 926 C C . LEU A 1 116 ? -6.790 -0.564 44.209 1.00 89.44 116 LEU A C 1
ATOM 928 O O . LEU A 1 116 ? -5.591 -0.668 43.945 1.00 89.44 116 LEU A O 1
ATOM 932 N N . PRO A 1 117 ? -7.318 -1.223 45.249 1.00 89.88 117 PRO A N 1
ATOM 933 C CA . PRO A 1 117 ? -6.579 -2.248 45.985 1.00 89.88 117 PRO A CA 1
ATOM 934 C C . PRO A 1 117 ? -6.125 -3.412 45.086 1.00 89.88 117 PRO A C 1
ATOM 936 O O . PRO A 1 117 ? -6.803 -3.739 44.111 1.00 89.88 117 PRO A O 1
ATOM 939 N N . SER A 1 118 ? -5.004 -4.066 45.412 1.00 88.00 118 SER A N 1
ATOM 940 C CA . SER A 1 118 ? -4.476 -5.196 44.623 1.00 88.00 118 SER A CA 1
ATOM 941 C C . SER A 1 118 ? -5.422 -6.402 44.560 1.00 88.00 118 SER A C 1
ATOM 943 O O . SER A 1 118 ? -5.355 -7.176 43.613 1.00 88.00 118 SER A O 1
ATOM 945 N N . ASP A 1 119 ? -6.297 -6.561 45.552 1.00 88.69 119 ASP A N 1
ATOM 946 C CA . ASP A 1 119 ? -7.323 -7.606 45.651 1.00 88.69 119 ASP A CA 1
ATOM 947 C C . ASP A 1 119 ? -8.653 -7.217 44.979 1.00 88.69 119 ASP A C 1
ATOM 949 O O . ASP A 1 119 ? -9.617 -7.984 44.990 1.00 88.69 119 ASP A O 1
ATOM 953 N N . HIS A 1 120 ? -8.728 -6.035 44.357 1.00 89.38 120 HIS A N 1
ATOM 954 C CA . HIS A 1 120 ? -9.907 -5.615 43.612 1.00 89.38 120 HIS A CA 1
ATOM 955 C C . HIS A 1 120 ? -10.124 -6.502 42.373 1.00 89.38 120 HIS A C 1
ATOM 957 O O . HIS A 1 120 ? -9.180 -6.817 41.651 1.00 89.38 120 HIS A O 1
ATOM 963 N N . ALA A 1 121 ? -11.383 -6.829 42.053 1.00 85.19 121 ALA A N 1
ATOM 964 C CA . ALA A 1 121 ? -11.734 -7.745 40.959 1.00 85.19 121 ALA A CA 1
ATOM 965 C C . ALA A 1 121 ? -11.093 -7.383 39.600 1.00 85.19 121 ALA A C 1
ATOM 967 O O . ALA A 1 121 ? -10.628 -8.265 38.885 1.00 85.19 121 ALA A O 1
ATOM 968 N N . PHE A 1 122 ? -11.025 -6.089 39.259 1.00 85.38 122 PHE A N 1
ATOM 969 C CA . PHE A 1 122 ? -10.333 -5.617 38.047 1.00 85.38 122 PHE A CA 1
ATOM 970 C C . PHE A 1 122 ? -8.822 -5.892 38.061 1.00 85.38 122 PHE A C 1
ATOM 972 O O . PHE A 1 122 ? -8.283 -6.288 37.035 1.00 85.38 122 PHE A O 1
ATOM 979 N N . ALA A 1 123 ? -8.149 -5.729 39.206 1.00 87.19 123 ALA A N 1
ATOM 980 C CA . ALA A 1 123 ? -6.712 -5.978 39.319 1.00 87.19 123 ALA A CA 1
ATOM 981 C C . ALA A 1 123 ? -6.390 -7.471 39.184 1.00 87.19 123 ALA A C 1
ATOM 983 O O . ALA A 1 123 ? -5.477 -7.841 38.451 1.00 87.19 123 ALA A O 1
ATOM 984 N N . VAL A 1 124 ? -7.182 -8.328 39.834 1.00 89.56 124 VAL A N 1
ATOM 985 C CA . VAL A 1 124 ? -7.038 -9.789 39.737 1.00 89.56 124 VAL A CA 1
ATOM 986 C C . VAL A 1 124 ? -7.297 -10.265 38.305 1.00 89.56 124 VAL A C 1
ATOM 988 O O . VAL A 1 124 ? -6.490 -10.997 37.739 1.00 89.56 124 VAL A O 1
ATOM 991 N N . SER A 1 125 ? -8.380 -9.791 37.682 1.00 87.19 125 SER A N 1
ATOM 992 C CA . SER A 1 125 ? -8.726 -10.171 36.310 1.00 87.19 125 SER A CA 1
ATOM 993 C C . SER A 1 125 ? -7.671 -9.740 35.289 1.00 87.19 125 SER A C 1
ATOM 995 O O . SER A 1 125 ? -7.415 -10.484 34.344 1.00 87.19 125 SER A O 1
ATOM 997 N N . ASP A 1 126 ? -7.088 -8.548 35.428 1.00 87.94 126 ASP A N 1
ATOM 998 C CA . ASP A 1 126 ? -6.084 -8.061 34.478 1.00 87.94 126 ASP A CA 1
ATOM 999 C C . ASP A 1 126 ? -4.738 -8.779 34.641 1.00 87.94 126 ASP A C 1
ATOM 1001 O O . ASP A 1 126 ? -4.088 -9.107 33.645 1.00 87.94 126 ASP A O 1
ATOM 1005 N N . LEU A 1 127 ? -4.365 -9.126 35.879 1.00 91.62 127 LEU A N 1
ATOM 1006 C CA . LEU A 1 127 ? -3.194 -9.957 36.154 1.00 91.62 127 LEU A CA 1
ATOM 1007 C C . LEU A 1 127 ? -3.294 -11.313 35.438 1.00 91.62 127 LEU A C 1
ATOM 1009 O O . LEU A 1 127 ? -2.358 -11.696 34.736 1.00 91.62 127 LEU A O 1
ATOM 1013 N N . GLU A 1 128 ? -4.435 -12.003 35.544 1.00 90.31 128 GLU A N 1
ATOM 1014 C CA . GLU A 1 128 ? -4.665 -13.287 34.862 1.00 90.31 128 GLU A CA 1
ATOM 1015 C C . GLU A 1 128 ? -4.539 -13.168 33.334 1.00 90.31 128 GLU A C 1
ATOM 1017 O O . GLU A 1 128 ? -3.981 -14.045 32.666 1.00 90.31 128 GLU A O 1
ATOM 1022 N N . ILE A 1 129 ? -5.051 -12.075 32.758 1.00 88.00 129 ILE A N 1
ATOM 1023 C CA . ILE A 1 129 ? -4.953 -11.800 31.318 1.00 88.00 129 ILE A CA 1
ATOM 1024 C C . ILE A 1 129 ? -3.489 -11.572 30.919 1.00 88.00 129 ILE A C 1
ATOM 1026 O O . ILE A 1 129 ? -3.017 -12.143 29.930 1.00 88.00 129 ILE A O 1
ATOM 1030 N N . CYS A 1 130 ? -2.755 -10.769 31.690 1.00 88.12 130 CYS A N 1
ATOM 1031 C CA . CYS A 1 130 ? -1.348 -10.471 31.442 1.00 88.12 130 CYS A CA 1
ATOM 1032 C C . CYS A 1 130 ? -0.457 -11.718 31.568 1.00 88.12 130 CYS A C 1
ATOM 1034 O O . CYS A 1 130 ? 0.432 -11.921 30.735 1.00 88.12 130 CYS A O 1
ATOM 1036 N N . GLN A 1 131 ? -0.724 -12.589 32.545 1.00 90.88 131 GLN A N 1
ATOM 1037 C CA . GLN A 1 131 ? -0.027 -13.867 32.716 1.00 90.88 131 GLN A CA 1
ATOM 1038 C C . GLN A 1 131 ? -0.216 -14.781 31.497 1.00 90.88 131 GLN A C 1
ATOM 1040 O O . GLN A 1 131 ? 0.773 -15.218 30.904 1.00 90.88 131 GLN A O 1
ATOM 1045 N N . LYS A 1 132 ? -1.464 -14.984 31.046 1.00 88.62 132 LYS A N 1
ATOM 1046 C CA . LYS A 1 132 ? -1.772 -15.783 29.841 1.00 88.62 132 LYS A CA 1
ATOM 1047 C C . LYS A 1 132 ? -1.085 -15.234 28.590 1.00 88.62 132 LYS A C 1
ATOM 1049 O O . LYS A 1 132 ? -0.606 -15.990 27.745 1.00 88.62 132 LYS A O 1
ATOM 1054 N N . LYS A 1 133 ? -1.017 -13.905 28.460 1.00 87.25 133 LYS A N 1
ATOM 1055 C CA . LYS A 1 133 ? -0.332 -13.249 27.339 1.00 87.25 133 LYS A CA 1
ATOM 1056 C C . LYS A 1 133 ? 1.171 -13.540 27.347 1.00 87.25 133 LYS A C 1
ATOM 1058 O O . LYS A 1 133 ? 1.726 -13.840 26.290 1.00 87.25 133 LYS A O 1
ATOM 1063 N N . GLN A 1 134 ? 1.821 -13.464 28.508 1.00 84.19 134 GLN A N 1
ATOM 1064 C CA . GLN A 1 134 ? 3.250 -13.762 28.629 1.00 84.19 134 GLN A CA 1
ATOM 1065 C C . GLN A 1 134 ? 3.575 -15.240 28.421 1.00 84.19 134 GLN A C 1
ATOM 1067 O O . GLN A 1 134 ? 4.582 -15.554 27.792 1.00 84.19 134 GLN A O 1
ATOM 1072 N N . GLU A 1 135 ? 2.722 -16.148 28.892 1.00 85.44 135 GLU A N 1
ATOM 1073 C CA . GLU A 1 135 ? 2.872 -17.584 28.637 1.00 85.44 135 GLU A CA 1
ATOM 1074 C C . GLU A 1 135 ? 2.889 -17.870 27.129 1.00 85.44 135 GLU A C 1
ATOM 1076 O O . GLU A 1 135 ? 3.853 -18.436 26.612 1.00 85.44 135 GLU A O 1
ATOM 1081 N N . LYS A 1 136 ? 1.911 -17.326 26.394 1.00 86.62 136 LYS A N 1
ATOM 1082 C CA . LYS A 1 136 ? 1.846 -17.435 24.931 1.00 86.62 136 LYS A CA 1
ATOM 1083 C C . LYS A 1 136 ? 3.065 -16.818 24.229 1.00 86.62 136 LYS A C 1
ATOM 1085 O O . LYS A 1 136 ? 3.554 -17.366 23.243 1.00 86.62 136 LYS A O 1
ATOM 1090 N N . LEU A 1 137 ? 3.576 -15.684 24.717 1.00 80.88 137 LEU A N 1
ATOM 1091 C CA . LEU A 1 137 ? 4.789 -15.047 24.179 1.00 80.88 137 LEU A CA 1
ATOM 1092 C C . LEU A 1 137 ? 6.033 -15.922 24.372 1.00 80.88 137 LEU A C 1
ATOM 1094 O O . LEU A 1 137 ? 6.828 -16.053 23.441 1.00 80.88 137 LEU A O 1
ATOM 1098 N N . ARG A 1 138 ? 6.185 -16.558 25.539 1.00 80.75 138 ARG A N 1
ATOM 1099 C CA . ARG A 1 138 ? 7.295 -17.484 25.810 1.00 80.75 138 ARG A CA 1
ATOM 1100 C C . ARG A 1 138 ? 7.220 -18.731 24.931 1.00 80.75 138 ARG A C 1
ATOM 1102 O O . ARG A 1 138 ? 8.244 -19.151 24.400 1.00 80.75 138 ARG A O 1
ATOM 1109 N N . GLU A 1 139 ? 6.026 -19.283 24.719 1.00 82.25 139 GLU A N 1
ATOM 1110 C CA . GLU A 1 139 ? 5.817 -20.408 23.795 1.00 82.25 139 GLU A CA 1
ATOM 1111 C C . GLU A 1 139 ? 6.201 -20.062 22.352 1.00 82.25 139 GLU A C 1
ATOM 1113 O O . GLU A 1 139 ? 6.778 -20.891 21.645 1.00 82.25 139 GLU A O 1
ATOM 1118 N N . LEU A 1 140 ? 5.896 -18.839 21.909 1.00 78.94 140 LEU A N 1
ATOM 1119 C CA . LEU A 1 140 ? 6.283 -18.349 20.587 1.00 78.94 140 LEU A CA 1
ATOM 1120 C C . LEU A 1 140 ? 7.799 -18.138 20.493 1.00 78.94 140 LEU A C 1
ATOM 1122 O O . LEU A 1 140 ? 8.418 -18.604 19.544 1.00 78.94 140 LEU A O 1
ATOM 1126 N N . GLN A 1 141 ? 8.424 -17.509 21.490 1.00 72.88 141 GLN A N 1
ATOM 1127 C CA . GLN A 1 141 ? 9.875 -17.273 21.507 1.00 72.88 141 GLN A CA 1
ATOM 1128 C C . GLN A 1 141 ? 10.691 -18.570 21.565 1.00 72.88 141 GLN A C 1
ATOM 1130 O O . GLN A 1 141 ? 11.733 -18.664 20.916 1.00 72.88 141 GLN A O 1
ATOM 1135 N N . ALA A 1 142 ? 10.198 -19.596 22.264 1.00 73.12 142 ALA A N 1
ATOM 1136 C CA . ALA A 1 142 ? 10.818 -20.921 22.275 1.00 73.12 142 ALA A CA 1
ATOM 1137 C C . ALA A 1 142 ? 10.869 -21.569 20.876 1.00 73.12 142 ALA A C 1
ATOM 1139 O O . ALA A 1 142 ? 11.738 -22.401 20.622 1.00 73.12 142 ALA A O 1
ATOM 1140 N N . LYS A 1 143 ? 9.971 -21.177 19.959 1.00 73.38 143 LYS A N 1
ATOM 1141 C CA . LYS A 1 143 ? 9.929 -21.671 18.573 1.00 73.38 143 LYS A CA 1
ATOM 1142 C C . LYS A 1 143 ? 10.789 -20.848 17.607 1.00 73.38 143 LYS A C 1
ATOM 1144 O O . LYS A 1 143 ? 11.213 -21.386 16.590 1.00 73.38 143 LYS A O 1
ATOM 1149 N N . SER A 1 144 ? 11.059 -19.578 17.915 1.00 58.88 144 SER A N 1
ATOM 1150 C CA . SER A 1 144 ? 11.656 -18.613 16.974 1.00 58.88 144 SER A CA 1
ATOM 1151 C C . SER A 1 144 ? 13.165 -18.379 17.137 1.00 58.88 144 SER A C 1
ATOM 1153 O O . SER A 1 144 ? 13.752 -17.654 16.337 1.00 58.88 144 SER A O 1
ATOM 1155 N N . GLY A 1 145 ? 13.811 -18.971 18.147 1.00 51.22 145 GLY A N 1
ATOM 1156 C CA . GLY A 1 145 ? 15.226 -18.722 18.454 1.00 51.22 145 GLY A CA 1
ATOM 1157 C C . GLY A 1 145 ? 15.493 -17.321 19.045 1.00 51.22 145 GLY A C 1
ATOM 1158 O O . GLY A 1 145 ? 14.628 -16.442 19.008 1.00 51.22 145 GLY A O 1
ATOM 1159 N N . PRO A 1 146 ? 16.675 -17.091 19.650 1.00 55.06 146 PRO A N 1
ATOM 1160 C CA . PRO A 1 146 ? 16.968 -15.843 20.353 1.00 55.06 146 PRO A CA 1
ATOM 1161 C C . PRO A 1 146 ? 17.143 -14.665 19.383 1.00 55.06 146 PRO A C 1
ATOM 1163 O O . PRO A 1 146 ? 17.980 -14.695 18.484 1.00 55.06 146 PRO A O 1
ATOM 1166 N N . THR A 1 147 ? 16.368 -13.601 19.595 1.00 54.34 147 THR A N 1
ATOM 1167 C CA . THR A 1 147 ? 16.456 -12.337 18.848 1.00 54.34 147 THR A CA 1
ATOM 1168 C C . THR A 1 147 ? 17.486 -11.409 19.500 1.00 54.34 147 THR A C 1
ATOM 1170 O O . THR A 1 147 ? 17.546 -11.315 20.728 1.00 54.34 147 THR A O 1
ATOM 1173 N N . ALA A 1 148 ? 18.296 -10.703 18.706 1.00 52.81 148 ALA A N 1
ATOM 1174 C CA . ALA A 1 148 ? 19.271 -9.746 19.231 1.00 52.81 148 ALA A CA 1
ATOM 1175 C C . ALA A 1 148 ? 18.562 -8.583 19.955 1.00 52.81 148 ALA A C 1
ATOM 1177 O O . ALA A 1 148 ? 17.712 -7.905 19.378 1.00 52.81 148 ALA A O 1
ATOM 1178 N N . GLN A 1 149 ? 18.899 -8.351 21.227 1.00 65.62 149 GLN A N 1
ATOM 1179 C CA . GLN A 1 149 ? 18.245 -7.338 22.058 1.00 65.62 149 GLN A CA 1
ATOM 1180 C C . GLN A 1 149 ? 18.990 -5.998 22.007 1.00 65.62 149 GLN A C 1
ATOM 1182 O O . GLN A 1 149 ? 20.040 -5.826 22.618 1.00 65.62 149 GLN A O 1
ATOM 1187 N N . THR A 1 150 ? 18.411 -5.015 21.320 1.00 73.44 150 THR A N 1
ATOM 1188 C CA . THR A 1 150 ? 19.013 -3.691 21.067 1.00 73.44 150 THR A CA 1
ATOM 1189 C C . THR A 1 150 ? 19.088 -2.764 22.291 1.00 73.44 150 THR A C 1
ATOM 1191 O O . THR A 1 150 ? 19.804 -1.766 22.269 1.00 73.44 150 THR A O 1
ATOM 1194 N N . TRP A 1 151 ? 18.377 -3.060 23.386 1.00 87.81 151 TRP A N 1
ATOM 1195 C CA . TRP A 1 151 ? 18.277 -2.174 24.559 1.00 87.81 151 TRP A CA 1
ATOM 1196 C C . TRP A 1 151 ? 19.380 -2.379 25.614 1.00 87.81 151 TRP A C 1
ATOM 1198 O O . TRP A 1 151 ? 19.589 -1.499 26.459 1.00 87.81 151 TRP A O 1
ATOM 1208 N N . MET A 1 152 ? 20.082 -3.518 25.578 1.00 88.56 152 MET A N 1
ATOM 1209 C CA . MET A 1 152 ? 21.002 -3.949 26.639 1.00 88.56 152 MET A CA 1
ATOM 1210 C C . MET A 1 152 ? 22.144 -2.954 26.878 1.00 88.56 152 MET A C 1
ATOM 1212 O O . MET A 1 152 ? 22.425 -2.616 28.027 1.00 88.56 152 MET A O 1
ATOM 1216 N N . ASP A 1 153 ? 22.754 -2.410 25.821 1.00 87.38 153 ASP A N 1
ATOM 1217 C CA . ASP A 1 153 ? 23.882 -1.473 25.940 1.00 87.38 153 ASP A CA 1
ATOM 1218 C C . ASP A 1 153 ? 23.501 -0.187 26.681 1.00 87.38 153 ASP A C 1
ATOM 1220 O O . ASP A 1 153 ? 24.245 0.313 27.531 1.00 87.38 153 ASP A O 1
ATOM 1224 N N . SER A 1 154 ? 22.296 0.326 26.416 1.00 88.75 154 SER A N 1
ATOM 1225 C CA . SER A 1 154 ? 21.775 1.524 27.081 1.00 88.75 154 SER A CA 1
ATOM 1226 C C . SER A 1 154 ? 21.562 1.295 28.577 1.00 88.75 154 SER A C 1
ATOM 1228 O O . SER A 1 154 ? 21.886 2.161 29.397 1.00 88.75 154 SER A O 1
ATOM 1230 N N . HIS A 1 155 ? 21.039 0.126 28.943 1.00 92.81 155 HIS A N 1
ATOM 1231 C CA . HIS A 1 155 ? 20.819 -0.264 30.332 1.00 92.81 155 HIS A CA 1
ATOM 1232 C C . HIS A 1 155 ? 22.135 -0.556 31.054 1.00 92.81 155 HIS A C 1
ATOM 1234 O O . HIS A 1 155 ? 22.335 -0.093 32.176 1.00 92.81 155 HIS A O 1
ATOM 1240 N N . MET A 1 156 ? 23.077 -1.223 30.387 1.00 91.06 156 MET A N 1
ATOM 1241 C CA . MET A 1 156 ? 24.415 -1.489 30.908 1.00 91.06 156 MET A CA 1
ATOM 1242 C C . MET A 1 156 ? 25.174 -0.187 31.188 1.00 91.06 156 MET A C 1
ATOM 1244 O O . MET A 1 156 ? 25.751 -0.024 32.266 1.00 91.06 156 MET A O 1
ATOM 1248 N N . PHE A 1 157 ? 25.147 0.774 30.258 1.00 90.00 157 PHE A N 1
ATOM 1249 C CA . PHE A 1 157 ? 25.756 2.090 30.466 1.00 90.00 157 PHE A CA 1
ATOM 1250 C C . PHE A 1 157 ? 25.112 2.820 31.649 1.00 90.00 157 PHE A C 1
ATOM 1252 O O . PHE A 1 157 ? 25.799 3.427 32.474 1.00 90.00 157 PHE A O 1
ATOM 1259 N N . PHE A 1 158 ? 23.787 2.753 31.760 1.00 92.75 158 PHE A N 1
ATOM 1260 C CA . PHE A 1 158 ? 23.071 3.393 32.852 1.00 92.75 158 PHE A CA 1
ATOM 1261 C C . PHE A 1 158 ? 23.364 2.741 34.211 1.00 92.75 158 PHE A C 1
ATOM 1263 O O . PHE A 1 158 ? 23.666 3.451 35.169 1.00 92.75 158 PHE A O 1
ATOM 1270 N N . ALA A 1 159 ? 23.395 1.410 34.287 1.00 92.12 159 ALA A N 1
ATOM 1271 C CA . ALA A 1 159 ? 23.798 0.665 35.478 1.00 92.12 159 ALA A CA 1
ATOM 1272 C C . ALA A 1 159 ? 25.205 1.064 35.949 1.00 92.12 159 ALA A C 1
ATOM 1274 O O . ALA A 1 159 ? 25.403 1.359 37.130 1.00 92.12 159 ALA A O 1
ATOM 1275 N N . ARG A 1 160 ? 26.160 1.189 35.012 1.00 91.06 160 ARG A N 1
ATOM 1276 C CA . ARG A 1 160 ? 27.512 1.701 35.303 1.00 91.06 160 ARG A CA 1
ATOM 1277 C C . ARG A 1 160 ? 27.470 3.104 35.909 1.00 91.06 160 ARG A C 1
ATOM 1279 O O . ARG A 1 160 ? 28.181 3.358 36.879 1.00 91.06 160 ARG A O 1
ATOM 1286 N N . SER A 1 161 ? 26.618 3.994 35.394 1.00 92.44 161 SER A N 1
ATOM 1287 C CA . SER A 1 161 ? 26.461 5.353 35.941 1.00 92.44 161 SER A CA 1
ATOM 1288 C C . SER A 1 161 ? 25.904 5.374 37.372 1.00 92.44 161 SER A C 1
ATOM 1290 O O . SER A 1 161 ? 26.263 6.251 38.153 1.00 92.44 161 SER A O 1
ATOM 1292 N N . LEU A 1 162 ? 25.102 4.371 37.744 1.00 90.94 162 LEU A N 1
ATOM 1293 C CA . LEU A 1 162 ? 24.577 4.181 39.101 1.00 90.94 162 LEU A CA 1
ATOM 1294 C C . LEU A 1 162 ? 25.536 3.410 40.023 1.00 90.94 162 LEU A C 1
ATOM 1296 O O . LEU A 1 162 ? 25.189 3.144 41.170 1.00 90.94 162 LEU A O 1
ATOM 1300 N N . LYS A 1 163 ? 26.728 3.028 39.536 1.00 90.31 163 LYS A N 1
ATOM 1301 C CA . LYS A 1 163 ? 27.668 2.119 40.220 1.00 90.31 163 LYS A CA 1
ATOM 1302 C C . LYS A 1 163 ? 27.037 0.768 40.590 1.00 90.31 163 LYS A C 1
ATOM 1304 O O . LYS A 1 163 ? 27.463 0.119 41.541 1.00 90.31 163 LYS A O 1
ATOM 1309 N N . PHE A 1 164 ? 26.038 0.340 39.823 1.00 88.75 164 PHE A N 1
ATOM 1310 C CA . PHE A 1 164 ? 25.370 -0.943 39.986 1.00 88.75 164 PHE A CA 1
ATOM 1311 C C . PHE A 1 164 ? 26.007 -1.998 39.077 1.00 88.75 164 PHE A C 1
ATOM 1313 O O . PHE A 1 164 ? 26.317 -1.728 37.911 1.00 88.75 164 PHE A O 1
ATOM 1320 N N . ARG A 1 165 ? 26.205 -3.215 39.595 1.00 86.50 165 ARG A N 1
ATOM 1321 C CA . ARG A 1 165 ? 26.778 -4.317 38.819 1.00 86.50 165 ARG A CA 1
ATOM 1322 C C . ARG A 1 165 ? 25.695 -4.940 37.941 1.00 86.50 165 ARG A C 1
ATOM 1324 O O . ARG A 1 165 ? 24.846 -5.689 38.413 1.00 86.50 165 ARG A O 1
ATOM 1331 N N . TRP A 1 166 ? 25.733 -4.632 36.648 1.00 85.56 166 TRP A N 1
ATOM 1332 C CA . TRP A 1 166 ? 24.796 -5.211 35.685 1.00 85.56 166 TRP A CA 1
ATOM 1333 C C . TRP A 1 166 ? 24.931 -6.744 35.639 1.00 85.56 166 TRP A C 1
ATOM 1335 O O . TRP A 1 166 ? 26.046 -7.267 35.677 1.00 85.56 166 TRP A O 1
ATOM 1345 N N . GLY A 1 167 ? 23.799 -7.452 35.598 1.00 80.06 167 GLY A N 1
ATOM 1346 C CA . GLY A 1 167 ? 23.745 -8.919 35.668 1.00 80.06 167 GLY A CA 1
ATOM 1347 C C . GLY A 1 167 ? 23.643 -9.516 37.080 1.00 80.06 167 GLY A C 1
ATOM 1348 O O . GLY A 1 167 ? 23.647 -10.736 37.219 1.00 80.06 167 GLY A O 1
ATOM 1349 N N . GLU A 1 168 ? 23.532 -8.702 38.135 1.00 84.56 168 GLU A N 1
ATOM 1350 C CA . GLU A 1 168 ? 23.213 -9.205 39.479 1.00 84.56 168 GLU A CA 1
ATOM 1351 C C . GLU A 1 168 ? 21.851 -9.930 39.494 1.00 84.56 168 GLU A C 1
ATOM 1353 O O . GLU A 1 168 ? 20.948 -9.596 38.717 1.00 84.56 168 GLU A O 1
ATOM 1358 N N . ALA A 1 169 ? 21.682 -10.914 40.383 1.00 85.62 169 ALA A N 1
ATOM 1359 C CA . ALA A 1 169 ? 20.440 -11.673 40.501 1.00 85.62 169 ALA A CA 1
ATOM 1360 C C . ALA A 1 169 ? 19.246 -10.768 40.858 1.00 85.62 169 ALA A C 1
ATOM 1362 O O . ALA A 1 169 ? 19.377 -9.785 41.592 1.00 85.62 169 ALA A O 1
ATOM 1363 N N . VAL A 1 170 ? 18.063 -11.098 40.332 1.00 88.44 170 VAL A N 1
ATOM 1364 C CA . VAL A 1 170 ? 16.822 -10.390 40.678 1.00 88.44 170 VAL A CA 1
ATOM 1365 C C . VAL A 1 170 ? 16.510 -10.622 42.166 1.00 88.44 170 VAL A C 1
ATOM 1367 O O . VAL A 1 170 ? 16.513 -11.781 42.595 1.00 88.44 170 VAL A O 1
ATOM 1370 N N . PRO A 1 171 ? 16.230 -9.564 42.956 1.00 90.19 171 PRO A N 1
ATOM 1371 C CA . PRO A 1 171 ? 15.839 -9.703 44.356 1.00 90.19 171 PRO A CA 1
ATOM 1372 C C . PRO A 1 171 ? 14.652 -10.650 44.536 1.00 90.19 171 PRO A C 1
ATOM 1374 O O . PRO A 1 171 ? 13.724 -10.647 43.724 1.00 90.19 171 PRO A O 1
ATOM 1377 N N . ARG A 1 172 ? 14.659 -11.427 45.626 1.00 91.00 172 ARG A N 1
ATOM 1378 C CA . ARG A 1 172 ? 13.636 -12.446 45.909 1.00 91.00 172 ARG A CA 1
ATOM 1379 C C . ARG A 1 172 ? 12.212 -11.883 45.856 1.00 91.00 172 ARG A C 1
ATOM 1381 O O . ARG A 1 172 ? 11.360 -12.480 45.215 1.00 91.00 172 ARG A O 1
ATOM 1388 N N . GLU A 1 173 ? 12.002 -10.706 46.438 1.00 90.94 173 GLU A N 1
ATOM 1389 C CA . GLU A 1 173 ? 10.705 -10.017 46.477 1.00 90.94 173 GLU A CA 1
ATOM 1390 C C . GLU A 1 173 ? 10.136 -9.721 45.081 1.00 90.94 173 GLU A C 1
ATOM 1392 O O . GLU A 1 173 ? 8.951 -9.919 44.844 1.00 90.94 173 GLU A O 1
ATOM 1397 N N . LEU A 1 174 ? 10.974 -9.280 44.133 1.00 91.56 174 LEU A N 1
ATOM 1398 C CA . LEU A 1 174 ? 10.543 -9.041 42.750 1.00 91.56 174 LEU A CA 1
ATOM 1399 C C . LEU A 1 174 ? 10.362 -10.354 41.992 1.00 91.56 174 LEU A C 1
ATOM 1401 O O . LEU A 1 174 ? 9.443 -10.482 41.192 1.00 91.56 174 LEU A O 1
ATOM 1405 N N . LYS A 1 175 ? 11.216 -11.345 42.258 1.00 89.88 175 LYS A N 1
ATOM 1406 C CA . LYS A 1 175 ? 11.131 -12.659 41.617 1.00 89.88 175 LYS A CA 1
ATOM 1407 C C . LYS A 1 175 ? 9.828 -13.388 41.971 1.00 89.88 175 LYS A C 1
ATOM 1409 O O . LYS A 1 175 ? 9.245 -14.033 41.105 1.00 89.88 175 LYS A O 1
ATOM 1414 N N . GLU A 1 176 ? 9.377 -13.279 43.219 1.00 92.69 176 GLU A N 1
ATOM 1415 C CA . GLU A 1 176 ? 8.126 -13.875 43.712 1.00 92.69 176 GLU A CA 1
ATOM 1416 C C . GLU A 1 176 ? 6.878 -13.045 43.348 1.00 92.69 176 GLU A C 1
ATOM 1418 O O . GLU A 1 176 ? 5.761 -13.535 43.483 1.00 92.69 176 GLU A O 1
ATOM 1423 N N . ASN A 1 177 ? 7.040 -11.814 42.851 1.00 94.44 177 ASN A N 1
ATOM 1424 C CA . ASN A 1 177 ? 5.927 -10.939 42.498 1.00 94.44 177 ASN A CA 1
ATOM 1425 C C . ASN A 1 177 ? 5.311 -11.313 41.136 1.00 94.44 177 ASN A C 1
ATOM 1427 O O . ASN A 1 177 ? 5.977 -11.266 40.101 1.00 94.44 177 ASN A O 1
ATOM 1431 N N . GLU A 1 178 ? 4.015 -11.627 41.126 1.00 94.06 178 GLU A N 1
ATOM 1432 C CA . GLU A 1 178 ? 3.305 -12.067 39.919 1.00 94.06 178 GLU A CA 1
ATOM 1433 C C . GLU A 1 178 ? 3.230 -10.987 38.838 1.00 94.06 178 GLU A C 1
ATOM 1435 O O . GLU A 1 178 ? 3.455 -11.274 37.664 1.00 94.06 178 GLU A O 1
ATOM 1440 N N . TRP A 1 179 ? 2.992 -9.729 39.218 1.00 94.44 179 TRP A N 1
ATOM 1441 C CA . TRP A 1 179 ? 2.976 -8.612 38.273 1.00 94.44 179 TRP A CA 1
ATOM 1442 C C . TRP A 1 179 ? 4.344 -8.381 37.637 1.00 94.44 179 TRP A C 1
ATOM 1444 O O . TRP A 1 179 ? 4.421 -8.120 36.440 1.00 94.44 179 TRP A O 1
ATOM 1454 N N . TYR A 1 180 ? 5.433 -8.525 38.391 1.00 94.88 180 TYR A N 1
ATOM 1455 C CA . TYR A 1 180 ? 6.788 -8.404 37.854 1.00 94.88 180 TYR A CA 1
ATOM 1456 C C . TYR A 1 180 ? 7.067 -9.443 36.760 1.00 94.88 180 TYR A C 1
ATOM 1458 O O . TYR A 1 180 ? 7.690 -9.135 35.743 1.00 94.88 180 TYR A O 1
ATOM 1466 N N . GLN A 1 181 ? 6.551 -10.662 36.925 1.00 92.44 181 GLN A N 1
ATOM 1467 C CA . GLN A 1 181 ? 6.687 -11.732 35.936 1.00 92.44 181 GLN A CA 1
ATOM 1468 C C . GLN A 1 181 ? 5.892 -11.464 34.648 1.00 92.44 181 GLN A C 1
ATOM 1470 O O . GLN A 1 181 ? 6.205 -12.068 33.620 1.00 92.44 181 GLN A O 1
ATOM 1475 N N . THR A 1 182 ? 4.904 -10.557 34.689 1.00 92.19 182 THR A N 1
ATOM 1476 C CA . THR A 1 182 ? 4.154 -10.126 33.495 1.00 92.19 182 THR A CA 1
ATOM 1477 C C . THR A 1 182 ? 4.916 -9.122 32.620 1.00 92.19 182 THR A C 1
ATOM 1479 O O . THR A 1 182 ? 4.571 -8.937 31.451 1.00 92.19 182 THR A O 1
ATOM 1482 N N . LEU A 1 183 ? 5.963 -8.491 33.159 1.00 92.31 183 LEU A N 1
ATOM 1483 C CA . LEU A 1 183 ? 6.781 -7.506 32.452 1.00 92.31 183 LEU A CA 1
ATOM 1484 C C . LEU A 1 183 ? 7.740 -8.166 31.452 1.00 92.31 183 LEU A C 1
ATOM 1486 O O . LEU A 1 183 ? 8.200 -9.290 31.654 1.00 92.31 183 LEU A O 1
ATOM 1490 N N . THR A 1 184 ? 8.097 -7.435 30.396 1.00 90.56 184 THR A N 1
ATOM 1491 C CA . THR A 1 184 ? 9.174 -7.834 29.473 1.00 90.56 184 THR A CA 1
ATOM 1492 C C . THR A 1 184 ? 10.543 -7.796 30.160 1.00 90.56 184 THR A C 1
ATOM 1494 O O . THR A 1 184 ? 10.738 -7.059 31.125 1.00 90.56 184 THR A O 1
ATOM 1497 N N . GLU A 1 185 ? 11.538 -8.526 29.641 1.00 89.38 185 GLU A N 1
ATOM 1498 C CA . GLU A 1 185 ? 12.909 -8.519 30.196 1.00 89.38 185 GLU A CA 1
ATOM 1499 C C . GLU A 1 185 ? 13.494 -7.101 30.295 1.00 89.38 185 GLU A C 1
ATOM 1501 O O . GLU A 1 185 ? 14.126 -6.726 31.285 1.00 89.38 185 GLU A O 1
ATOM 1506 N N . ARG A 1 186 ? 13.200 -6.276 29.288 1.00 92.19 186 ARG A N 1
ATOM 1507 C CA . ARG A 1 186 ? 13.593 -4.872 29.233 1.00 92.19 186 ARG A CA 1
ATOM 1508 C C . ARG A 1 186 ? 12.965 -4.059 30.366 1.00 92.19 186 ARG A C 1
ATOM 1510 O O . ARG A 1 186 ? 13.646 -3.269 31.015 1.00 92.19 186 ARG A O 1
ATOM 1517 N N . GLU A 1 187 ? 11.666 -4.217 30.595 1.00 93.56 187 GLU A N 1
ATOM 1518 C CA . GLU A 1 187 ? 10.920 -3.514 31.649 1.00 93.56 187 GLU A CA 1
ATOM 1519 C C . GLU A 1 187 ? 11.324 -3.988 33.048 1.00 93.56 187 GLU A C 1
ATOM 1521 O O . GLU A 1 187 ? 11.467 -3.174 33.962 1.00 93.56 187 GLU A O 1
ATOM 1526 N N . GLN A 1 188 ? 11.574 -5.289 33.203 1.00 93.75 188 GLN A N 1
ATOM 1527 C CA . GLN A 1 188 ? 12.099 -5.889 34.426 1.00 93.75 188 GLN A CA 1
ATOM 1528 C C . GLN A 1 188 ? 13.447 -5.282 34.823 1.00 93.75 188 GLN A C 1
ATOM 1530 O O . GLN A 1 188 ? 13.649 -4.953 35.997 1.00 93.75 188 GLN A O 1
ATOM 1535 N N . ASP A 1 189 ? 14.359 -5.115 33.862 1.00 92.50 189 ASP A N 1
ATOM 1536 C CA . ASP A 1 189 ? 15.661 -4.490 34.094 1.00 92.50 189 ASP A CA 1
ATOM 1537 C C . ASP A 1 189 ? 15.528 -2.975 34.337 1.00 92.50 189 ASP A C 1
ATOM 1539 O O . ASP A 1 189 ? 16.118 -2.440 35.280 1.00 92.50 189 ASP A O 1
ATOM 1543 N N . ALA A 1 190 ? 14.670 -2.288 33.571 1.00 93.50 190 ALA A N 1
ATOM 1544 C CA . ALA A 1 190 ? 14.380 -0.866 33.768 1.00 93.50 190 ALA A CA 1
ATOM 1545 C C . ALA A 1 190 ? 13.843 -0.571 35.178 1.00 93.50 190 ALA A C 1
ATOM 1547 O O . ALA A 1 190 ? 14.304 0.374 35.820 1.00 93.50 190 ALA A O 1
ATOM 1548 N N . LEU A 1 191 ? 12.916 -1.391 35.686 1.00 94.38 191 LEU A N 1
ATOM 1549 C CA . LEU A 1 191 ? 12.352 -1.245 37.028 1.00 94.38 191 LEU A CA 1
ATOM 1550 C C . LEU A 1 191 ? 13.428 -1.378 38.111 1.00 94.38 191 LEU A C 1
ATOM 1552 O O . LEU A 1 191 ? 13.491 -0.561 39.029 1.00 94.38 191 LEU A O 1
ATOM 1556 N N . ARG A 1 192 ? 14.307 -2.380 37.993 1.00 92.81 192 ARG A N 1
ATOM 1557 C CA . ARG A 1 192 ? 15.406 -2.598 38.947 1.00 92.81 192 ARG A CA 1
ATOM 1558 C C . ARG A 1 192 ? 16.343 -1.396 38.997 1.00 92.81 192 ARG A C 1
ATOM 1560 O O . ARG A 1 192 ? 16.628 -0.883 40.078 1.00 92.81 192 ARG A O 1
ATOM 1567 N N . LEU A 1 193 ? 16.778 -0.919 37.831 1.00 92.75 193 LEU A N 1
ATOM 1568 C CA . LEU A 1 193 ? 17.660 0.243 37.727 1.00 92.75 193 LEU A CA 1
ATOM 1569 C C . LEU A 1 193 ? 16.977 1.519 38.235 1.00 92.75 193 LEU A C 1
ATOM 1571 O O . LEU A 1 193 ? 17.607 2.319 38.926 1.00 92.75 193 LEU A O 1
ATOM 1575 N N . ALA A 1 194 ? 15.680 1.685 37.975 1.00 91.38 194 ALA A N 1
ATOM 1576 C CA . ALA A 1 194 ? 14.912 2.821 38.467 1.00 91.38 194 ALA A CA 1
ATOM 1577 C C . ALA A 1 194 ? 14.783 2.828 40.000 1.00 91.38 194 ALA A C 1
ATOM 1579 O O . ALA A 1 194 ? 14.941 3.894 40.605 1.00 91.38 194 ALA A O 1
ATOM 1580 N N . LYS A 1 195 ? 14.568 1.662 40.631 1.00 91.06 195 LYS A N 1
ATOM 1581 C CA . LYS A 1 195 ? 14.534 1.508 42.100 1.00 91.06 195 LYS A CA 1
ATOM 1582 C C . LYS A 1 195 ? 15.855 1.905 42.752 1.00 91.06 195 LYS A C 1
ATOM 1584 O O . LYS A 1 195 ? 15.837 2.537 43.803 1.00 91.06 195 LYS A O 1
ATOM 1589 N N . ILE A 1 196 ? 16.979 1.602 42.104 1.00 90.12 196 ILE A N 1
ATOM 1590 C CA . ILE A 1 196 ? 18.316 2.002 42.567 1.00 90.12 196 ILE A CA 1
ATOM 1591 C C . ILE A 1 196 ? 18.538 3.503 42.372 1.00 90.12 196 ILE A C 1
ATOM 1593 O O . ILE A 1 196 ? 18.995 4.179 43.290 1.00 90.12 196 ILE A O 1
ATOM 1597 N N . GLN A 1 197 ? 18.200 4.037 41.193 1.00 89.94 197 GLN A N 1
ATOM 1598 C CA . GLN A 1 197 ? 18.373 5.459 40.889 1.00 89.94 197 GLN A CA 1
ATOM 1599 C C . GLN A 1 197 ? 17.586 6.347 41.858 1.00 89.94 197 GLN A C 1
ATOM 1601 O O . GLN A 1 197 ? 18.054 7.417 42.248 1.00 89.94 197 GLN A O 1
ATOM 1606 N N . SER A 1 198 ? 16.356 5.959 42.196 1.00 86.94 198 SER A N 1
ATOM 1607 C CA . SER A 1 198 ? 15.464 6.779 43.018 1.00 86.94 198 SER A CA 1
ATOM 1608 C C . SER A 1 198 ? 14.565 5.900 43.892 1.00 86.94 198 SER A C 1
ATOM 1610 O O . SER A 1 198 ? 13.426 5.618 43.508 1.00 86.94 198 SER A O 1
ATOM 1612 N N . PRO A 1 199 ? 15.041 5.476 45.078 1.00 85.94 199 PRO A N 1
ATOM 1613 C CA . PRO A 1 199 ? 14.297 4.575 45.964 1.00 85.94 199 PRO A CA 1
ATOM 1614 C C . PRO A 1 199 ? 12.985 5.163 46.500 1.00 85.94 199 PRO A C 1
ATOM 1616 O O . PRO A 1 199 ? 12.041 4.424 46.751 1.00 85.94 199 PRO A O 1
ATOM 1619 N N . SER A 1 200 ? 12.904 6.489 46.643 1.00 82.06 200 SER A N 1
ATOM 1620 C CA . SER A 1 200 ? 11.744 7.202 47.201 1.00 82.06 200 SER A CA 1
ATOM 1621 C C . SER A 1 200 ? 10.596 7.438 46.210 1.00 82.06 200 SER A C 1
ATOM 1623 O O . SER A 1 200 ? 9.535 7.916 46.603 1.00 82.06 200 SER A O 1
ATOM 1625 N N . VAL A 1 201 ? 10.789 7.132 44.926 1.00 85.75 201 VAL A N 1
ATOM 1626 C CA . VAL A 1 201 ? 9.775 7.324 43.881 1.00 85.75 201 VAL A CA 1
ATOM 1627 C C . VAL A 1 201 ? 8.748 6.190 43.916 1.00 85.75 201 VAL A C 1
ATOM 1629 O O . VAL A 1 201 ? 9.120 5.023 43.840 1.00 85.75 201 VAL A O 1
ATOM 1632 N N . LEU A 1 202 ? 7.456 6.536 43.986 1.00 87.81 202 LEU A N 1
ATOM 1633 C CA . LEU A 1 202 ? 6.362 5.554 44.029 1.00 87.81 202 LEU A CA 1
ATOM 1634 C C . LEU A 1 202 ? 5.819 5.131 42.661 1.00 87.81 202 LEU A C 1
ATOM 1636 O O . LEU A 1 202 ? 5.279 4.035 42.545 1.00 87.81 202 LEU A O 1
ATOM 1640 N N . PHE A 1 203 ? 5.917 5.992 41.653 1.00 90.25 203 PHE A N 1
ATOM 1641 C CA . PHE A 1 203 ? 5.356 5.764 40.324 1.00 90.25 203 PHE A CA 1
ATOM 1642 C C . PHE A 1 203 ? 6.493 5.746 39.311 1.00 90.25 203 PHE A C 1
ATOM 1644 O O . PHE A 1 203 ? 7.278 6.689 39.262 1.00 90.25 203 PHE A O 1
ATOM 1651 N N . ARG A 1 204 ? 6.613 4.674 38.528 1.00 91.69 204 ARG A N 1
ATOM 1652 C CA . ARG A 1 204 ? 7.719 4.498 37.579 1.00 91.69 204 ARG A CA 1
ATOM 1653 C C . ARG A 1 204 ? 7.179 4.143 36.211 1.00 91.69 204 ARG A C 1
ATOM 1655 O O . ARG A 1 204 ? 6.535 3.111 36.067 1.00 91.69 204 ARG A O 1
ATOM 1662 N N . ASP A 1 205 ? 7.453 4.974 35.214 1.00 91.88 205 ASP A N 1
ATOM 1663 C CA . ASP A 1 205 ? 7.076 4.671 33.835 1.00 91.88 205 ASP A CA 1
ATOM 1664 C C . ASP A 1 205 ? 8.157 3.806 33.186 1.00 91.88 205 ASP A C 1
ATOM 1666 O O . ASP A 1 205 ? 9.123 4.297 32.597 1.00 91.88 205 ASP A O 1
ATOM 1670 N N . ILE A 1 206 ? 8.011 2.494 33.336 1.00 93.06 206 ILE A N 1
ATOM 1671 C CA . ILE A 1 206 ? 8.984 1.506 32.864 1.00 93.06 206 ILE A CA 1
ATOM 1672 C C . ILE A 1 206 ? 8.918 1.291 31.348 1.00 93.06 206 ILE A C 1
ATOM 1674 O O . ILE A 1 206 ? 9.787 0.612 30.803 1.00 93.06 206 ILE A O 1
ATOM 1678 N N . SER A 1 207 ? 7.966 1.925 30.649 1.00 90.50 207 SER A N 1
ATOM 1679 C CA . SER A 1 207 ? 7.948 1.982 29.182 1.00 90.50 207 SER A CA 1
ATOM 1680 C C . SER A 1 207 ? 8.987 2.967 28.624 1.00 90.50 207 SER A C 1
ATOM 1682 O O . SER A 1 207 ? 9.554 2.738 27.556 1.00 90.50 207 SER A O 1
ATOM 1684 N N . GLN A 1 208 ? 9.345 4.017 29.373 1.00 90.38 208 GLN A N 1
ATOM 1685 C CA . GLN A 1 208 ? 10.309 5.038 28.939 1.00 90.38 208 GLN A CA 1
ATOM 1686 C C . GLN A 1 208 ? 11.739 4.520 28.915 1.00 90.38 208 GLN A C 1
ATOM 1688 O O . GLN A 1 208 ? 12.078 3.567 29.613 1.00 90.38 208 GLN A O 1
ATOM 1693 N N . ALA A 1 209 ? 12.622 5.203 28.179 1.00 88.75 209 ALA A N 1
ATOM 1694 C CA . ALA A 1 209 ? 14.066 4.980 28.250 1.00 88.75 209 ALA A CA 1
ATOM 1695 C C . ALA A 1 209 ? 14.551 4.972 29.711 1.00 88.75 209 ALA A C 1
ATOM 1697 O O . ALA A 1 209 ? 14.100 5.787 30.513 1.00 88.75 209 ALA A O 1
ATOM 1698 N N . VAL A 1 210 ? 15.510 4.103 30.049 1.00 89.69 210 VAL A N 1
ATOM 1699 C CA . VAL A 1 210 ? 15.925 3.826 31.442 1.00 89.69 210 VAL A CA 1
ATOM 1700 C C . VAL A 1 210 ? 16.295 5.084 32.253 1.00 89.69 210 VAL A C 1
ATOM 1702 O O . VAL A 1 210 ? 16.069 5.148 33.455 1.00 89.69 210 VAL A O 1
ATOM 1705 N N . ARG A 1 211 ? 16.774 6.141 31.583 1.00 87.25 211 ARG A N 1
ATOM 1706 C CA . ARG A 1 211 ? 17.115 7.442 32.190 1.00 87.25 211 ARG A CA 1
ATOM 1707 C C . ARG A 1 211 ? 15.905 8.308 32.563 1.00 87.25 211 ARG A C 1
ATOM 1709 O O . ARG A 1 211 ? 16.055 9.251 33.333 1.00 87.25 211 ARG A O 1
ATOM 1716 N N . ARG A 1 212 ? 14.737 8.038 31.976 1.00 85.88 212 ARG A N 1
ATOM 1717 C CA . ARG A 1 212 ? 13.495 8.822 32.086 1.00 85.88 212 ARG A CA 1
ATOM 1718 C C . ARG A 1 212 ? 12.391 8.127 32.883 1.00 85.88 212 ARG A C 1
ATOM 1720 O O . ARG A 1 212 ? 11.382 8.764 33.154 1.00 85.88 212 ARG A O 1
ATOM 1727 N N . VAL A 1 213 ? 12.602 6.886 33.326 1.00 84.38 213 VAL A N 1
ATOM 1728 C CA . VAL A 1 213 ? 11.614 6.079 34.074 1.00 84.38 213 VAL A CA 1
ATOM 1729 C C . VAL A 1 213 ? 11.075 6.794 35.325 1.00 84.38 213 VAL A C 1
ATOM 1731 O O . VAL A 1 213 ? 9.919 6.612 35.696 1.00 84.38 213 VAL A O 1
ATOM 1734 N N . ASN A 1 214 ? 11.899 7.644 35.948 1.00 81.44 214 ASN A N 1
ATOM 1735 C CA . ASN A 1 214 ? 11.567 8.408 37.157 1.00 81.44 214 ASN A CA 1
ATOM 1736 C C . ASN A 1 214 ? 11.188 9.886 36.886 1.00 81.44 214 ASN A C 1
ATOM 1738 O O . ASN A 1 214 ? 11.098 10.684 37.819 1.00 81.44 214 ASN A O 1
ATOM 1742 N N . SER A 1 215 ? 11.028 10.299 35.622 1.00 67.50 215 SER A N 1
ATOM 1743 C CA . SER A 1 215 ? 10.655 11.682 35.285 1.00 67.50 215 SER A CA 1
ATOM 1744 C C . SER A 1 215 ? 9.240 12.029 35.769 1.00 67.50 215 SER A C 1
ATOM 1746 O O . SER A 1 215 ? 8.323 11.222 35.675 1.00 67.50 215 SER A O 1
ATOM 1748 N N . PRO A 1 216 ? 9.035 13.287 36.171 1.00 58.97 216 PRO A N 1
ATOM 1749 C CA . PRO A 1 216 ? 8.965 13.722 37.562 1.00 58.97 216 PRO A CA 1
ATOM 1750 C C . PRO A 1 216 ? 7.699 13.234 38.291 1.00 58.97 216 PRO A C 1
ATOM 1752 O O . PRO A 1 216 ? 6.595 13.700 38.015 1.00 58.97 216 PRO A O 1
ATOM 1755 N N . THR A 1 217 ? 7.879 12.365 39.284 1.00 63.00 217 THR A N 1
ATOM 1756 C CA . THR A 1 217 ? 6.792 11.792 40.107 1.00 63.00 217 THR A CA 1
ATOM 1757 C C . THR A 1 217 ? 6.774 12.293 41.559 1.00 63.00 217 THR A C 1
ATOM 1759 O O . THR A 1 217 ? 5.939 11.878 42.362 1.00 63.00 217 THR A O 1
ATOM 1762 N N . LEU A 1 218 ? 7.720 13.168 41.919 1.00 60.56 218 LEU A N 1
ATOM 1763 C CA . LEU A 1 218 ? 7.803 13.825 43.224 1.00 60.56 218 LEU A CA 1
ATOM 1764 C C . LEU A 1 218 ? 7.363 15.284 43.078 1.00 60.56 218 LEU A C 1
ATOM 1766 O O . LEU A 1 218 ? 7.897 16.024 42.245 1.00 60.56 218 LEU A O 1
ATOM 1770 N N . ASP A 1 219 ? 6.358 15.676 43.859 1.00 58.00 219 ASP A N 1
ATOM 1771 C CA . ASP A 1 219 ? 5.899 17.061 43.931 1.00 58.00 219 ASP A CA 1
ATOM 1772 C C . ASP A 1 219 ? 6.817 17.901 44.831 1.00 58.00 219 ASP A C 1
ATOM 1774 O O . ASP A 1 219 ? 7.573 17.363 45.641 1.00 58.00 219 ASP A O 1
ATOM 1778 N N . SER A 1 220 ? 6.757 19.227 44.708 1.00 59.97 220 SER A N 1
ATOM 1779 C CA . SER A 1 220 ? 7.497 20.146 45.589 1.00 59.97 220 SER A CA 1
ATOM 1780 C C . SER A 1 220 ? 6.968 20.146 47.031 1.00 59.97 220 SER A C 1
ATOM 1782 O O . SER A 1 220 ? 7.649 20.632 47.935 1.00 59.97 220 SER A O 1
ATOM 1784 N N . VAL A 1 221 ? 5.773 19.587 47.255 1.00 63.12 221 VAL A N 1
ATOM 1785 C CA . VAL A 1 221 ? 5.105 19.491 48.558 1.00 63.12 221 VAL A CA 1
ATOM 1786 C C . VAL A 1 221 ? 5.386 18.125 49.207 1.00 63.12 221 VAL A C 1
ATOM 1788 O O . VAL A 1 221 ? 5.009 17.094 48.643 1.00 63.12 221 VAL A O 1
ATOM 1791 N N . PRO A 1 222 ? 5.999 18.077 50.407 1.00 63.56 222 PRO A N 1
ATOM 1792 C CA . PRO A 1 222 ? 6.254 16.825 51.118 1.00 63.56 222 PRO A CA 1
ATOM 1793 C C . PRO A 1 222 ? 4.970 16.020 51.371 1.00 63.56 222 PRO A C 1
ATOM 1795 O O . PRO A 1 222 ? 3.984 16.553 51.872 1.00 63.56 222 PRO A O 1
ATOM 1798 N N . GLY A 1 223 ? 4.991 14.721 51.056 1.00 66.31 223 GLY A N 1
ATOM 1799 C CA . GLY A 1 223 ? 3.882 13.791 51.319 1.00 66.31 223 GLY A CA 1
ATOM 1800 C C . GLY A 1 223 ? 2.807 13.712 50.228 1.00 66.31 223 GLY A C 1
ATOM 1801 O O . GLY A 1 223 ? 1.933 12.851 50.308 1.00 66.31 223 GLY A O 1
ATOM 1802 N N . VAL A 1 224 ? 2.888 14.545 49.187 1.00 74.19 224 VAL A N 1
ATOM 1803 C CA . VAL A 1 224 ? 1.939 14.551 48.068 1.00 74.19 224 VAL A CA 1
ATOM 1804 C C . VAL A 1 224 ? 2.603 13.988 46.813 1.00 74.19 224 VAL A C 1
ATOM 1806 O O . VAL A 1 224 ? 3.648 14.466 46.378 1.00 74.19 224 VAL A O 1
ATOM 1809 N N . HIS A 1 225 ? 1.991 12.960 46.223 1.00 80.81 225 HIS A N 1
ATOM 1810 C CA . HIS A 1 225 ? 2.522 12.287 45.037 1.00 80.81 225 HIS A CA 1
ATOM 1811 C C . HIS A 1 225 ? 1.743 12.681 43.785 1.00 80.81 225 HIS A C 1
ATOM 1813 O O . HIS A 1 225 ? 0.517 12.826 43.824 1.00 80.81 225 HIS A O 1
ATOM 1819 N N . VAL A 1 226 ? 2.467 12.812 42.673 1.00 81.06 226 VAL A N 1
ATOM 1820 C CA . VAL A 1 226 ? 1.930 13.223 41.373 1.00 81.06 226 VAL A CA 1
ATOM 1821 C C . VAL A 1 226 ? 2.390 12.221 40.319 1.00 81.06 226 VAL A C 1
ATOM 1823 O O . VAL A 1 226 ? 3.518 11.730 40.354 1.00 81.06 226 VAL A O 1
ATOM 1826 N N . LEU A 1 227 ? 1.500 11.901 39.392 1.00 84.00 227 LEU A N 1
ATOM 1827 C CA . LEU A 1 227 ? 1.771 11.047 38.249 1.00 84.00 227 LEU A CA 1
ATOM 1828 C C . LEU A 1 227 ? 2.486 11.836 37.144 1.00 84.00 227 LEU A C 1
ATOM 1830 O O . LEU A 1 227 ? 2.226 13.034 36.961 1.00 84.00 227 LEU A O 1
ATOM 1834 N N . PRO A 1 228 ? 3.351 11.176 36.358 1.00 83.62 228 PRO A N 1
ATOM 1835 C CA . PRO A 1 228 ? 3.841 11.766 35.121 1.00 83.62 228 PRO A CA 1
ATOM 1836 C C . PRO A 1 228 ? 2.673 12.005 34.147 1.00 83.62 228 PRO A C 1
ATOM 1838 O O . PRO A 1 228 ? 1.547 11.543 34.352 1.00 83.62 228 PRO A O 1
ATOM 1841 N N . THR A 1 229 ? 2.932 12.746 33.069 1.00 83.88 229 THR A N 1
ATOM 1842 C CA . THR A 1 229 ? 1.957 12.880 31.983 1.00 83.88 229 THR A CA 1
ATOM 1843 C C . THR A 1 229 ? 1.592 11.494 31.452 1.00 83.88 229 THR A C 1
ATOM 1845 O O . THR A 1 229 ? 2.473 10.742 31.048 1.00 83.88 229 THR A O 1
ATOM 1848 N N . ILE A 1 230 ? 0.298 11.179 31.425 1.00 86.88 230 ILE A N 1
ATOM 1849 C CA . ILE A 1 230 ? -0.205 9.911 30.892 1.00 86.88 230 ILE A CA 1
ATOM 1850 C C . ILE A 1 230 ? -0.048 9.918 29.370 1.00 86.88 230 ILE A C 1
ATOM 1852 O O . ILE A 1 230 ? -0.546 10.829 28.706 1.00 86.88 230 ILE A O 1
ATOM 1856 N N . LEU A 1 231 ? 0.655 8.917 28.838 1.00 84.88 231 LEU A N 1
ATOM 1857 C CA . LEU A 1 231 ? 0.920 8.740 27.410 1.00 84.88 231 LEU A CA 1
ATOM 1858 C C . LEU A 1 231 ? 0.258 7.453 26.885 1.00 84.88 231 LEU A C 1
ATOM 1860 O O . LEU A 1 231 ? -0.007 6.535 27.668 1.00 84.88 231 LEU A O 1
ATOM 1864 N N . PRO A 1 232 ? -0.002 7.351 25.570 1.00 83.12 232 PRO A N 1
ATOM 1865 C CA . PRO A 1 232 ? -0.386 6.082 24.953 1.00 83.12 232 PRO A CA 1
ATOM 1866 C C . PRO A 1 232 ? 0.699 5.021 25.186 1.00 83.12 232 PRO A C 1
ATOM 1868 O O . PRO A 1 232 ? 1.884 5.359 25.226 1.00 83.12 232 PRO A O 1
ATOM 1871 N N . LYS A 1 233 ? 0.311 3.750 25.346 1.00 84.06 233 LYS A N 1
ATOM 1872 C CA . LYS A 1 233 ? 1.207 2.607 25.624 1.00 84.06 233 LYS A CA 1
ATOM 1873 C C . LYS A 1 233 ? 2.070 2.725 26.887 1.00 84.06 233 LYS A C 1
ATOM 1875 O O . LYS A 1 233 ? 3.029 1.975 27.052 1.00 84.06 233 LYS A O 1
ATOM 1880 N N . MET A 1 234 ? 1.747 3.661 27.774 1.00 88.94 234 MET A N 1
ATOM 1881 C CA . MET A 1 234 ? 2.489 3.875 29.009 1.00 88.94 234 MET A CA 1
ATOM 1882 C C . MET A 1 234 ? 2.325 2.689 29.967 1.00 88.94 234 MET A C 1
ATOM 1884 O O . MET A 1 234 ? 1.204 2.319 30.320 1.00 88.94 234 MET A O 1
ATOM 1888 N N . GLN A 1 235 ? 3.452 2.165 30.450 1.00 91.19 235 GLN A N 1
ATOM 1889 C CA . GLN A 1 235 ? 3.492 1.101 31.451 1.00 91.19 235 GLN A CA 1
ATOM 1890 C C . GLN A 1 235 ? 3.973 1.670 32.785 1.00 91.19 235 GLN A C 1
ATOM 1892 O O . GLN A 1 235 ? 5.172 1.852 33.003 1.00 91.19 235 GLN A O 1
ATOM 1897 N N . LEU A 1 236 ? 3.029 1.972 33.680 1.00 92.75 236 LEU A N 1
ATOM 1898 C CA . LEU A 1 236 ? 3.326 2.526 34.996 1.00 92.75 236 LEU A CA 1
ATOM 1899 C C . LEU A 1 236 ? 3.371 1.427 36.062 1.00 92.75 236 LEU A C 1
ATOM 1901 O O . LEU A 1 236 ? 2.401 0.698 36.262 1.00 92.75 236 LEU A O 1
ATOM 1905 N N . TRP A 1 237 ? 4.476 1.367 36.800 1.00 93.62 237 TRP A N 1
ATOM 1906 C CA . TRP A 1 237 ? 4.631 0.549 37.997 1.00 93.62 237 TRP A CA 1
ATOM 1907 C C . TRP A 1 237 ? 4.357 1.367 39.261 1.00 93.62 237 TRP A C 1
ATOM 1909 O O . TRP A 1 237 ? 4.961 2.426 39.464 1.00 93.62 237 TRP A O 1
ATOM 1919 N N . TYR A 1 238 ? 3.477 0.858 40.125 1.00 92.81 238 TYR A N 1
ATOM 1920 C CA . TYR A 1 238 ? 3.136 1.460 41.409 1.00 92.81 238 TYR A CA 1
ATOM 1921 C C . TYR A 1 238 ? 3.800 0.707 42.568 1.00 92.81 238 TYR A C 1
ATOM 1923 O O . TYR A 1 238 ? 3.390 -0.393 42.935 1.00 92.81 238 TYR A O 1
ATOM 1931 N N . GLU A 1 239 ? 4.806 1.318 43.195 1.00 90.25 239 GLU A N 1
ATOM 1932 C CA . GLU A 1 239 ? 5.645 0.664 44.209 1.00 90.25 239 GLU A CA 1
ATOM 1933 C C . GLU A 1 239 ? 4.887 0.266 45.477 1.00 90.25 239 GLU A C 1
ATOM 1935 O O . GLU A 1 239 ? 5.127 -0.814 46.011 1.00 90.25 239 GLU A O 1
ATOM 1940 N N . LYS A 1 240 ? 3.936 1.087 45.946 1.00 88.88 240 LYS A N 1
ATOM 1941 C CA . LYS A 1 240 ? 3.219 0.816 47.208 1.00 88.88 240 LYS A CA 1
ATOM 1942 C C . LYS A 1 240 ? 2.420 -0.491 47.153 1.00 88.88 240 LYS A C 1
ATOM 1944 O O . LYS A 1 240 ? 2.295 -1.161 48.170 1.00 88.88 240 LYS A O 1
ATOM 1949 N N . GLN A 1 241 ? 1.877 -0.827 45.983 1.00 91.06 241 GLN A N 1
ATOM 1950 C CA . GLN A 1 241 ? 1.145 -2.076 45.745 1.00 91.06 241 GLN A CA 1
ATOM 1951 C C . GLN A 1 241 ? 1.966 -3.111 44.959 1.00 91.06 241 GLN A C 1
ATOM 1953 O O . GLN A 1 241 ? 1.495 -4.225 44.753 1.00 91.06 241 GLN A O 1
ATOM 1958 N N . SER A 1 242 ? 3.183 -2.749 44.534 1.00 92.81 242 SER A N 1
ATOM 1959 C CA . SER A 1 242 ? 4.094 -3.575 43.734 1.00 92.81 242 SER A CA 1
ATOM 1960 C C . SER A 1 242 ? 3.409 -4.234 42.532 1.00 92.81 242 SER A C 1
ATOM 1962 O O . SER A 1 242 ? 3.510 -5.444 42.338 1.00 92.81 242 SER A O 1
ATOM 1964 N N . ARG A 1 243 ? 2.696 -3.433 41.734 1.00 94.12 243 ARG A N 1
ATOM 1965 C CA . ARG A 1 243 ? 2.007 -3.894 40.523 1.00 94.12 243 ARG A CA 1
ATOM 1966 C C . ARG A 1 243 ? 1.996 -2.847 39.420 1.00 94.12 243 ARG A C 1
ATOM 1968 O O . ARG A 1 243 ? 2.217 -1.661 39.682 1.00 94.12 243 ARG A O 1
ATOM 1975 N N . ALA A 1 244 ? 1.694 -3.282 38.200 1.00 92.94 244 ALA A N 1
ATOM 1976 C CA . ALA A 1 244 ? 1.345 -2.363 37.127 1.00 92.94 244 ALA A CA 1
ATOM 1977 C C . ALA A 1 244 ? -0.034 -1.730 37.386 1.00 92.94 244 ALA A C 1
ATOM 1979 O O . ALA A 1 244 ? -0.889 -2.308 38.070 1.00 92.94 244 ALA A O 1
ATOM 1980 N N . TRP A 1 245 ? -0.233 -0.518 36.873 1.00 91.38 245 TRP A N 1
ATOM 1981 C CA . TRP A 1 245 ? -1.544 0.126 36.885 1.00 91.38 245 TRP A CA 1
ATOM 1982 C C . TRP A 1 245 ? -2.514 -0.506 35.885 1.00 91.38 245 TRP A C 1
ATOM 1984 O O . TRP A 1 245 ? -2.105 -1.181 34.943 1.00 91.38 245 TRP A O 1
ATOM 1994 N N . LEU A 1 246 ? -3.799 -0.252 36.088 1.00 90.81 246 LEU A N 1
ATOM 1995 C CA . LEU A 1 246 ? -4.874 -0.679 35.203 1.00 90.81 246 LEU A CA 1
ATOM 1996 C C . LEU A 1 246 ? -5.260 0.466 34.256 1.00 90.81 246 LEU A C 1
ATOM 1998 O O . LEU A 1 246 ? -5.198 1.644 34.623 1.00 90.81 246 LEU A O 1
ATOM 2002 N N . GLY A 1 247 ? -5.744 0.147 33.059 1.00 89.44 247 GLY A N 1
ATOM 2003 C CA . GLY A 1 247 ? -6.231 1.168 32.128 1.00 89.44 247 GLY A CA 1
ATOM 2004 C C . GLY A 1 247 ? -7.450 1.922 32.653 1.00 89.44 247 GLY A C 1
ATOM 2005 O O . GLY A 1 247 ? -7.642 3.105 32.362 1.00 89.44 247 GLY A O 1
ATOM 2006 N N . CYS A 1 248 ? -8.261 1.274 33.486 1.00 87.31 248 CYS A N 1
ATOM 2007 C CA . CYS A 1 248 ? -9.332 1.923 34.209 1.00 87.31 248 CYS A CA 1
ATOM 2008 C C . CYS A 1 248 ? -8.792 2.982 35.189 1.00 87.31 248 CYS A C 1
ATOM 2010 O O . CYS A 1 248 ? -9.273 4.116 35.208 1.00 87.31 248 CYS A O 1
ATOM 2012 N N . GLU A 1 249 ? -7.729 2.675 35.929 1.00 90.25 249 GLU A N 1
ATOM 2013 C CA . GLU A 1 249 ? -7.057 3.640 36.803 1.00 90.25 249 GLU A CA 1
ATOM 2014 C C . GLU A 1 249 ? -6.497 4.815 35.998 1.00 90.25 249 GLU A C 1
ATOM 2016 O O . GLU A 1 249 ? -6.667 5.963 36.406 1.00 90.25 249 GLU A O 1
ATOM 2021 N N . ALA A 1 250 ? -5.931 4.567 34.813 1.00 90.50 250 ALA A N 1
ATOM 2022 C CA . ALA A 1 250 ? -5.453 5.628 33.929 1.00 90.50 250 ALA A CA 1
ATOM 2023 C C . ALA A 1 250 ? -6.578 6.558 33.437 1.00 90.50 250 ALA A C 1
ATOM 2025 O O . ALA A 1 250 ? -6.403 7.778 33.413 1.00 90.50 250 ALA A O 1
ATOM 2026 N N . MET A 1 251 ? -7.759 6.022 33.111 1.00 88.81 251 MET A N 1
ATOM 2027 C CA . MET A 1 251 ? -8.934 6.831 32.755 1.00 88.81 251 MET A CA 1
ATOM 2028 C C . MET A 1 251 ? -9.443 7.673 33.931 1.00 88.81 251 MET A C 1
ATOM 2030 O O . MET A 1 251 ? -9.799 8.839 33.745 1.00 88.81 251 MET A O 1
ATOM 2034 N N . ILE A 1 252 ? -9.439 7.121 35.148 1.00 87.44 252 ILE A N 1
ATOM 2035 C CA . ILE A 1 252 ? -9.792 7.869 36.365 1.00 87.44 252 ILE A CA 1
ATOM 2036 C C . ILE A 1 252 ? -8.760 8.969 36.624 1.00 87.44 252 ILE A C 1
ATOM 2038 O O . ILE A 1 252 ? -9.135 10.090 36.960 1.00 87.44 252 ILE A O 1
ATOM 2042 N N . CYS A 1 253 ? -7.474 8.700 36.388 1.00 87.06 253 CYS A N 1
ATOM 2043 C CA . CYS A 1 253 ? -6.416 9.706 36.479 1.00 87.06 253 CYS A CA 1
ATOM 2044 C C . CYS A 1 253 ? -6.567 10.838 35.441 1.00 87.06 253 CYS A C 1
ATOM 2046 O O . CYS A 1 253 ? -6.035 11.925 35.655 1.00 87.06 253 CYS A O 1
ATOM 2048 N N . GLN A 1 254 ? -7.316 10.615 34.353 1.00 87.56 254 GLN A N 1
ATOM 2049 C CA . GLN A 1 254 ? -7.747 11.648 33.396 1.00 87.56 254 GLN A CA 1
ATOM 2050 C C . GLN A 1 254 ? -9.098 12.301 33.755 1.00 87.56 254 GLN A C 1
ATOM 2052 O O . GLN A 1 254 ? -9.596 13.164 33.026 1.00 87.56 254 GLN A O 1
ATOM 2057 N N . GLY A 1 255 ? -9.695 11.902 34.881 1.00 86.62 255 GLY A N 1
ATOM 2058 C CA . GLY A 1 255 ? -10.936 12.439 35.436 1.00 86.62 255 GLY A CA 1
ATOM 2059 C C . GLY A 1 255 ? -12.217 11.799 34.917 1.00 86.62 255 GLY A C 1
ATOM 2060 O O . GLY A 1 255 ? -13.291 12.344 35.158 1.00 86.62 255 GLY A O 1
ATOM 2061 N N . TYR A 1 256 ? -12.143 10.668 34.209 1.00 86.94 256 TYR A N 1
ATOM 2062 C CA . TYR A 1 256 ? -13.328 9.997 33.674 1.00 86.94 256 TYR A CA 1
ATOM 2063 C C . TYR A 1 256 ? -13.947 9.033 34.706 1.00 86.94 256 TYR A C 1
ATOM 2065 O O . TYR A 1 256 ? -13.270 8.114 35.175 1.00 86.94 256 TYR A O 1
ATOM 2073 N N . PRO A 1 257 ? -15.249 9.162 35.031 1.00 78.69 257 PRO A N 1
ATOM 2074 C CA . PRO A 1 257 ? -15.925 8.314 36.011 1.00 78.69 257 PRO A CA 1
ATOM 2075 C C . PRO A 1 257 ? -16.346 6.975 35.384 1.00 78.69 257 PRO A C 1
ATOM 2077 O O . PRO A 1 257 ? -17.511 6.745 35.066 1.00 78.69 257 PRO A O 1
ATOM 2080 N N . ILE A 1 258 ? -15.384 6.080 35.176 1.00 74.44 258 ILE A N 1
ATOM 2081 C CA . ILE A 1 258 ? -15.588 4.821 34.433 1.00 74.44 258 ILE A CA 1
ATOM 2082 C C . ILE A 1 258 ? -15.953 3.599 35.301 1.00 74.44 258 ILE A C 1
ATOM 2084 O O . ILE A 1 258 ? -16.318 2.554 34.755 1.00 74.44 258 ILE A O 1
ATOM 2088 N N . LEU A 1 259 ? -15.859 3.725 36.629 1.00 67.06 259 LEU A N 1
ATOM 2089 C CA . LEU A 1 259 ? -16.239 2.700 37.614 1.00 67.06 259 LEU A CA 1
ATOM 2090 C C . LEU A 1 259 ? -17.742 2.694 37.998 1.00 67.06 259 LEU A C 1
ATOM 2092 O O . LEU A 1 259 ? -18.241 1.613 38.300 1.00 67.06 259 LEU A O 1
ATOM 2096 N N . PRO A 1 260 ? -18.508 3.813 37.952 1.00 51.69 260 PRO A N 1
ATOM 2097 C CA . PRO A 1 260 ? -19.929 3.813 38.347 1.00 51.69 260 PRO A CA 1
ATOM 2098 C C . PRO A 1 260 ? -20.950 3.535 37.228 1.00 51.69 260 PRO A C 1
ATOM 2100 O O . PRO A 1 260 ? -22.150 3.471 37.500 1.00 51.69 260 PRO A O 1
ATOM 2103 N N . LEU A 1 261 ? -20.546 3.405 35.962 1.00 46.81 261 LEU A N 1
ATOM 2104 C CA . LEU A 1 261 ? -21.504 3.233 34.866 1.00 46.81 261 LEU A CA 1
ATOM 2105 C C . LEU A 1 261 ? -21.810 1.744 34.672 1.00 46.81 261 LEU A C 1
ATOM 2107 O O . LEU A 1 261 ? -20.939 0.989 34.245 1.00 46.81 261 LEU A O 1
ATOM 2111 N N . LYS A 1 262 ? -23.053 1.321 34.961 1.00 45.25 262 LYS A N 1
ATOM 2112 C CA . LYS A 1 262 ? -23.583 0.006 34.554 1.00 45.25 262 LYS A CA 1
ATOM 2113 C C . LYS A 1 262 ? -23.371 -0.152 33.045 1.00 45.25 262 LYS A C 1
ATOM 2115 O O . LYS A 1 262 ? -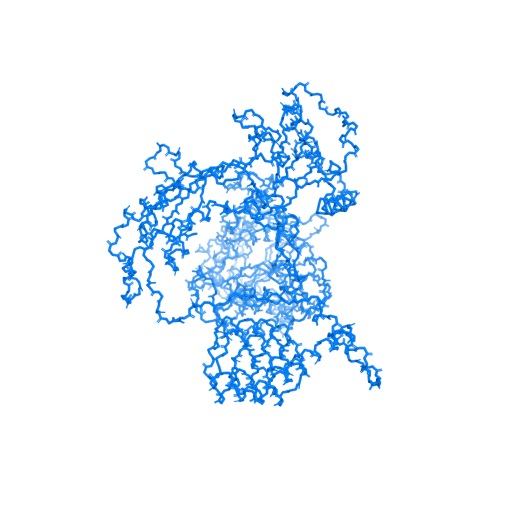24.137 0.394 32.251 1.00 45.25 262 LYS A O 1
ATOM 2120 N N . ARG A 1 263 ? -22.302 -0.849 32.658 1.00 48.56 263 ARG A N 1
ATOM 2121 C CA . ARG A 1 263 ? -21.950 -1.070 31.255 1.00 48.56 263 ARG A CA 1
ATOM 2122 C C . ARG A 1 263 ? -23.019 -1.976 30.624 1.00 48.56 263 ARG A C 1
ATOM 2124 O O . ARG A 1 263 ? -23.391 -2.977 31.242 1.00 48.56 263 ARG A O 1
ATOM 2131 N N . PRO A 1 264 ? -23.546 -1.652 29.432 1.00 45.59 264 PRO A N 1
ATOM 2132 C CA . PRO A 1 264 ? -24.358 -2.590 28.665 1.00 45.59 264 PRO A CA 1
ATOM 2133 C C . PRO A 1 264 ? -23.563 -3.883 28.427 1.00 45.59 264 PRO A C 1
ATOM 2135 O O . PRO A 1 264 ? -22.394 -3.814 28.057 1.00 45.59 264 PRO A O 1
ATOM 2138 N N . GLN A 1 265 ? -24.185 -5.054 28.601 1.00 49.00 265 GLN A N 1
ATOM 2139 C CA . GLN A 1 265 ? -23.537 -6.377 28.474 1.00 49.00 265 GLN A CA 1
ATOM 2140 C C . GLN A 1 265 ? -22.870 -6.649 27.108 1.00 49.00 265 GLN A C 1
ATOM 2142 O O . GLN A 1 265 ? -22.130 -7.616 26.981 1.00 49.00 265 GLN A O 1
ATOM 2147 N N . ALA A 1 266 ? -23.114 -5.816 26.094 1.00 50.06 266 ALA A N 1
ATOM 2148 C CA . ALA A 1 266 ? -22.643 -6.023 24.728 1.00 50.06 266 ALA A CA 1
ATOM 2149 C C . ALA A 1 266 ? -21.197 -5.555 24.462 1.00 50.06 266 ALA A C 1
ATOM 2151 O O . ALA A 1 266 ? -20.645 -5.902 23.422 1.00 50.06 266 ALA A O 1
ATOM 2152 N N . TRP A 1 267 ? -20.575 -4.767 25.352 1.00 48.72 267 TRP A N 1
ATOM 2153 C CA . TRP A 1 267 ? -19.205 -4.286 25.134 1.00 48.72 267 TRP A CA 1
ATOM 2154 C C . TRP A 1 267 ? -18.453 -4.012 26.441 1.00 48.72 267 TRP A C 1
ATOM 2156 O O . TRP A 1 267 ? -18.826 -3.143 27.232 1.00 48.72 267 TRP A O 1
ATOM 2166 N N . THR A 1 268 ? -17.350 -4.730 26.645 1.00 61.72 268 THR A N 1
ATOM 2167 C CA . THR A 1 268 ? -16.399 -4.509 27.738 1.00 61.72 268 THR A CA 1
ATOM 2168 C C . THR A 1 268 ? -15.064 -4.056 27.153 1.00 61.72 268 THR A C 1
ATOM 2170 O O . THR A 1 268 ? -14.336 -4.862 26.579 1.00 61.72 268 THR A O 1
ATOM 2173 N N . ALA A 1 269 ? -14.743 -2.765 27.282 1.00 71.94 269 ALA A N 1
ATOM 2174 C CA . ALA A 1 269 ? -13.422 -2.248 26.927 1.00 71.94 269 ALA A CA 1
ATOM 2175 C C . ALA A 1 269 ? -12.339 -2.939 27.774 1.00 71.94 269 ALA A C 1
ATOM 2177 O O . ALA A 1 269 ? -12.484 -3.019 28.996 1.00 71.94 269 ALA A O 1
ATOM 2178 N N . THR A 1 270 ? -11.284 -3.433 27.121 1.00 84.31 270 THR A N 1
ATOM 2179 C CA . THR A 1 270 ? -10.122 -4.042 27.784 1.00 84.31 270 THR A CA 1
ATOM 2180 C C . THR A 1 270 ? -9.294 -2.978 28.502 1.00 84.31 270 THR A C 1
ATOM 2182 O O . THR A 1 270 ? -9.296 -1.814 28.096 1.00 84.31 270 THR A O 1
ATOM 2185 N N . GLU A 1 271 ? -8.543 -3.364 29.535 1.00 86.25 271 GLU A N 1
ATOM 2186 C CA . GLU A 1 271 ? -7.648 -2.442 30.250 1.00 86.25 271 GLU A CA 1
ATOM 2187 C C . GLU A 1 271 ? -6.624 -1.802 29.299 1.00 86.25 271 GLU A C 1
ATOM 2189 O O . GLU A 1 271 ? -6.414 -0.595 29.333 1.00 86.25 271 GLU A O 1
ATOM 2194 N N . VAL A 1 272 ? -6.094 -2.561 28.335 1.00 85.56 272 VAL A N 1
ATOM 2195 C CA . VAL A 1 272 ? -5.206 -2.024 27.288 1.00 85.56 272 VAL A CA 1
ATOM 2196 C C . VAL A 1 272 ? -5.885 -0.919 26.468 1.00 85.56 272 VAL A C 1
ATOM 2198 O O . VAL A 1 272 ? -5.292 0.130 26.237 1.00 85.56 272 VAL A O 1
ATOM 2201 N N . LEU A 1 273 ? -7.140 -1.114 26.048 1.00 86.25 273 LEU A N 1
ATOM 2202 C CA . LEU A 1 273 ? -7.872 -0.100 25.284 1.00 86.25 273 LEU A CA 1
ATOM 2203 C C . LEU A 1 273 ? -8.163 1.148 26.132 1.00 86.25 273 LEU A C 1
ATOM 2205 O O . LEU A 1 273 ? -8.053 2.270 25.641 1.00 86.25 273 LEU A O 1
ATOM 2209 N N . LEU A 1 274 ? -8.521 0.963 27.406 1.00 88.25 274 LEU A N 1
ATOM 2210 C CA . LEU A 1 274 ? -8.735 2.071 28.339 1.00 88.25 274 LEU A CA 1
ATOM 2211 C C . LEU A 1 274 ? -7.443 2.867 28.569 1.00 88.25 274 LEU A C 1
ATOM 2213 O O . LEU A 1 274 ? -7.495 4.094 28.612 1.00 88.25 274 LEU A O 1
ATOM 2217 N N . GLN A 1 275 ? -6.292 2.197 28.630 1.00 88.25 275 GLN A N 1
ATOM 2218 C CA . GLN A 1 275 ? -4.982 2.840 28.725 1.00 88.25 275 GLN A CA 1
ATOM 2219 C C . GLN A 1 275 ? -4.656 3.681 27.480 1.00 88.25 275 GLN A C 1
ATOM 2221 O O . GLN A 1 275 ? -4.218 4.828 27.600 1.00 88.25 275 GLN A O 1
ATOM 2226 N N . GLU A 1 276 ? -4.902 3.144 26.281 1.00 88.50 276 GLU A N 1
ATOM 2227 C CA . GLU A 1 276 ? -4.724 3.875 25.017 1.00 88.50 276 GLU A CA 1
ATOM 2228 C C . GLU A 1 276 ? -5.627 5.111 24.939 1.00 88.50 276 GLU A C 1
ATOM 2230 O O . GLU A 1 276 ? -5.189 6.190 24.522 1.00 88.50 276 GLU A O 1
ATOM 2235 N N . PHE A 1 277 ? -6.882 4.984 25.382 1.00 89.00 277 PHE A N 1
ATOM 2236 C CA . PHE A 1 277 ? -7.783 6.127 25.474 1.00 89.00 277 PHE A CA 1
ATOM 2237 C C . PHE A 1 277 ? -7.294 7.150 26.492 1.00 89.00 277 PHE A C 1
ATOM 2239 O O . PHE A 1 277 ? -7.263 8.336 26.168 1.00 89.00 277 PHE A O 1
ATOM 2246 N N . ALA A 1 278 ? -6.846 6.724 27.674 1.00 89.19 278 ALA A N 1
ATOM 2247 C CA . ALA A 1 278 ? -6.328 7.629 28.693 1.00 89.19 278 ALA A CA 1
ATOM 2248 C C . ALA A 1 278 ? -5.112 8.427 28.190 1.00 89.19 278 ALA A C 1
ATOM 2250 O O . ALA A 1 278 ? -5.015 9.623 28.458 1.00 89.19 278 ALA A O 1
ATOM 2251 N N . GLY A 1 279 ? -4.217 7.810 27.413 1.00 87.75 279 GLY A N 1
ATOM 2252 C CA . GLY A 1 279 ? -3.063 8.482 26.804 1.00 87.75 279 GLY A CA 1
ATOM 2253 C C . GLY A 1 279 ? -3.422 9.604 25.826 1.00 87.75 279 GLY A C 1
ATOM 2254 O O . GLY A 1 279 ? -2.723 10.615 25.761 1.00 87.75 279 GLY A O 1
ATOM 2255 N N . ASN A 1 280 ? -4.529 9.451 25.096 1.00 86.25 280 ASN A N 1
ATOM 2256 C CA . ASN A 1 280 ? -4.986 10.407 24.081 1.00 86.25 280 ASN A CA 1
ATOM 2257 C C . ASN A 1 280 ? -6.108 11.341 24.569 1.00 86.25 280 ASN A C 1
ATOM 2259 O O . ASN A 1 280 ? -6.449 12.308 23.888 1.00 86.25 280 ASN A O 1
ATOM 2263 N N . ALA A 1 281 ? -6.698 11.067 25.734 1.00 86.88 281 ALA A N 1
ATOM 2264 C CA . ALA A 1 281 ? -7.798 11.848 26.277 1.00 86.88 281 ALA A CA 1
ATOM 2265 C C . ALA A 1 281 ? -7.347 13.247 26.720 1.00 86.88 281 ALA A C 1
ATOM 2267 O O . ALA A 1 281 ? -6.245 13.440 27.246 1.00 86.88 281 ALA A O 1
ATOM 2268 N N . MET A 1 282 ? -8.246 14.220 26.552 1.00 88.94 282 MET A N 1
ATOM 2269 C CA . MET A 1 282 ? -8.170 15.495 27.262 1.00 88.94 282 MET A CA 1
ATOM 2270 C C . MET A 1 282 ? -8.535 15.278 28.734 1.00 88.94 282 MET A C 1
ATOM 2272 O O . MET A 1 282 ? -9.368 14.419 29.047 1.00 88.94 282 MET A O 1
ATOM 2276 N N . ALA A 1 283 ? -7.962 16.092 29.619 1.00 89.44 283 ALA A N 1
ATOM 2277 C CA . ALA A 1 283 ? -8.315 16.110 31.035 1.00 89.44 283 ALA A CA 1
ATOM 2278 C C . ALA A 1 283 ? -9.787 16.522 31.205 1.00 89.44 283 ALA A C 1
ATOM 2280 O O . ALA A 1 283 ? -10.131 17.695 31.022 1.00 89.44 283 ALA A O 1
ATOM 2281 N N . LEU A 1 284 ? -10.660 15.573 31.561 1.00 90.25 284 LEU A N 1
ATOM 2282 C CA . LEU A 1 284 ? -12.108 15.798 31.568 1.00 90.25 284 LEU A CA 1
ATOM 2283 C C . LEU A 1 284 ? -12.533 16.993 32.444 1.00 90.25 284 LEU A C 1
ATOM 2285 O O . LEU A 1 284 ? -13.301 17.817 31.949 1.00 90.25 284 LEU A O 1
ATOM 2289 N N . PRO A 1 285 ? -12.035 17.169 33.685 1.00 89.94 285 PRO A N 1
ATOM 2290 C CA . PRO A 1 285 ? -12.428 18.291 34.537 1.00 89.94 285 PRO A CA 1
ATOM 2291 C C . PRO A 1 285 ? -12.048 19.652 33.947 1.00 89.94 285 PRO A C 1
ATOM 2293 O O . PRO A 1 285 ? -12.810 20.608 34.073 1.00 89.94 285 PRO A O 1
ATOM 2296 N N . VAL A 1 286 ? -10.912 19.735 33.244 1.00 90.00 286 VAL A N 1
ATOM 2297 C CA . VAL A 1 286 ? -10.473 20.972 32.581 1.00 90.00 286 VAL A CA 1
ATOM 2298 C C . VAL A 1 286 ? -11.393 21.297 31.406 1.00 90.00 286 VAL A C 1
ATOM 2300 O O . VAL A 1 286 ? -11.851 22.430 31.274 1.00 90.00 286 VAL A O 1
ATOM 2303 N N . VAL A 1 287 ? -11.727 20.297 30.585 1.00 90.00 287 VAL A N 1
ATOM 2304 C CA . VAL A 1 287 ? -12.669 20.468 29.469 1.00 90.00 287 VAL A CA 1
ATOM 2305 C C . VAL A 1 287 ? -14.061 20.838 29.977 1.00 90.00 287 VAL A C 1
ATOM 2307 O O . VAL A 1 287 ? -14.686 21.744 29.430 1.00 90.00 287 VAL A O 1
ATOM 2310 N N . LEU A 1 288 ? -14.541 20.200 31.048 1.00 90.00 288 LEU A N 1
ATOM 2311 C CA . LEU A 1 288 ? -15.819 20.541 31.674 1.00 90.00 288 LEU A CA 1
ATOM 2312 C C . LEU A 1 288 ? -15.821 21.974 32.211 1.00 90.00 288 LEU A C 1
ATOM 2314 O O . LEU A 1 288 ? -16.803 22.678 31.996 1.00 90.00 288 LEU A O 1
ATOM 2318 N N . ALA A 1 289 ? -14.735 22.435 32.836 1.00 90.31 289 ALA A N 1
ATOM 2319 C CA . ALA A 1 289 ? -14.609 23.821 33.281 1.00 90.31 289 ALA A CA 1
ATOM 2320 C C . ALA A 1 289 ? -14.647 24.809 32.101 1.00 90.31 289 ALA A C 1
ATOM 2322 O O . ALA A 1 289 ? -15.348 25.821 32.170 1.00 90.31 289 ALA A O 1
ATOM 2323 N N . ILE A 1 290 ? -13.967 24.497 30.988 1.00 89.62 290 ILE A N 1
ATOM 2324 C CA . ILE A 1 290 ? -14.002 25.314 29.761 1.00 89.62 290 ILE A CA 1
ATOM 2325 C C . ILE A 1 290 ? -15.427 25.363 29.198 1.00 89.62 290 ILE A C 1
ATOM 2327 O O . ILE A 1 290 ? -15.933 26.444 28.901 1.00 89.62 290 ILE A O 1
ATOM 2331 N N . LEU A 1 291 ? -16.102 24.215 29.099 1.00 88.69 291 LEU A N 1
ATOM 2332 C CA . LEU A 1 291 ? -17.478 24.129 28.607 1.00 88.69 291 LEU A CA 1
ATOM 2333 C C . LEU A 1 291 ? -18.462 24.874 29.519 1.00 88.69 291 LEU A C 1
ATOM 2335 O O . LEU A 1 291 ? -19.287 25.634 29.022 1.00 88.69 291 LEU A O 1
ATOM 2339 N N . GLN A 1 292 ? -18.364 24.719 30.841 1.00 88.56 292 GLN A N 1
ATOM 2340 C CA . GLN A 1 292 ? -19.188 25.467 31.799 1.00 88.56 292 GLN A CA 1
ATOM 2341 C C . GLN A 1 292 ? -18.956 26.976 31.674 1.00 88.56 292 GLN A C 1
ATOM 2343 O O . GLN A 1 292 ? -19.915 27.744 31.613 1.00 88.56 292 GLN A O 1
ATOM 2348 N N . SER A 1 293 ? -17.694 27.397 31.550 1.00 88.69 293 SER A N 1
ATOM 2349 C CA . SER A 1 293 ? -17.330 28.801 31.342 1.00 88.69 293 SER A CA 1
ATOM 2350 C C . SER A 1 293 ? -17.942 29.354 30.054 1.00 88.69 293 SER A C 1
ATOM 2352 O O . SER A 1 293 ? -18.477 30.459 30.055 1.00 88.69 293 SER A O 1
ATOM 2354 N N . ILE A 1 294 ? -17.924 28.573 28.972 1.00 84.81 294 ILE A N 1
ATOM 2355 C CA . ILE A 1 294 ? -18.574 28.874 27.689 1.00 84.81 294 ILE A CA 1
ATOM 2356 C C . ILE A 1 294 ? -20.091 29.036 27.860 1.00 84.81 294 ILE A C 1
ATOM 2358 O O . ILE A 1 294 ? -20.651 30.044 27.429 1.00 84.81 294 ILE A O 1
ATOM 2362 N N . PHE A 1 295 ? -20.752 28.090 28.537 1.00 82.75 295 PHE A N 1
ATOM 2363 C CA . PHE A 1 295 ? -22.198 28.132 28.776 1.00 82.75 295 PHE A CA 1
ATOM 2364 C C . PHE A 1 295 ? -22.635 29.360 29.576 1.00 82.75 295 PHE A C 1
ATOM 2366 O O . PHE A 1 295 ? -23.670 29.940 29.265 1.00 82.75 295 PHE A O 1
ATOM 2373 N N . VAL A 1 296 ? -21.842 29.789 30.557 1.00 83.12 296 VAL A N 1
ATOM 2374 C CA . VAL A 1 296 ? -22.145 30.978 31.369 1.00 83.12 296 VAL A CA 1
ATOM 2375 C C . VAL A 1 296 ? -21.810 32.281 30.636 1.00 83.12 296 VAL A C 1
ATOM 2377 O O . VAL A 1 296 ? -22.485 33.294 30.825 1.00 83.12 296 VAL A O 1
ATOM 2380 N N . SER A 1 297 ? -20.762 32.280 29.812 1.00 80.44 297 SER A N 1
ATOM 2381 C CA . SER A 1 297 ? -20.232 33.511 29.212 1.00 80.44 297 SER A CA 1
ATOM 2382 C C . SER A 1 297 ? -20.963 33.945 27.947 1.00 80.44 297 SER A C 1
ATOM 2384 O O . SER A 1 297 ? -20.946 35.134 27.623 1.00 80.44 297 SER A O 1
ATOM 2386 N N . PHE A 1 298 ? -21.572 33.010 27.216 1.00 75.81 298 PHE A N 1
ATOM 2387 C CA . PHE A 1 298 ? -22.188 33.292 25.921 1.00 75.81 298 PHE A CA 1
ATOM 2388 C C . PHE A 1 298 ? -23.701 33.465 26.015 1.00 75.81 298 PHE A C 1
ATOM 2390 O O . PHE A 1 298 ? -24.386 32.774 26.764 1.00 75.81 298 PHE A O 1
ATOM 2397 N N . SER A 1 299 ? -24.224 34.391 25.213 1.00 66.81 299 SER A N 1
ATOM 2398 C CA . SER A 1 299 ? -25.659 34.552 25.004 1.00 66.81 299 SER A CA 1
ATOM 2399 C C . SER A 1 299 ? -26.151 33.411 24.116 1.00 66.81 299 SER A C 1
ATOM 2401 O O . SER A 1 299 ? -25.787 33.327 22.942 1.00 66.81 299 SER A O 1
ATOM 2403 N N . TRP A 1 300 ? -26.968 32.523 24.670 1.00 68.62 300 TRP A N 1
ATOM 2404 C CA . TRP A 1 300 ? -27.628 31.467 23.908 1.00 68.62 300 TRP A CA 1
ATOM 2405 C C . TRP A 1 300 ? -28.971 31.995 23.416 1.00 68.62 300 TRP A C 1
ATOM 2407 O O . TRP A 1 300 ? -29.677 32.666 24.170 1.00 68.62 300 TRP A O 1
ATOM 2417 N N . ALA A 1 301 ? -29.326 31.717 22.158 1.00 54.84 301 ALA A N 1
ATOM 2418 C CA . ALA A 1 301 ? -30.652 32.059 21.656 1.00 54.84 301 ALA A CA 1
ATOM 2419 C C . ALA A 1 301 ? -31.707 31.469 22.609 1.00 54.84 301 ALA A C 1
ATOM 2421 O O . ALA A 1 301 ? -31.564 30.300 22.991 1.00 54.84 301 ALA A O 1
ATOM 2422 N N . PRO A 1 302 ? -32.731 32.239 23.021 1.00 46.25 302 PRO A N 1
ATOM 2423 C CA . PRO A 1 302 ? -33.794 31.686 23.836 1.00 46.25 302 PRO A CA 1
ATOM 2424 C C . PRO A 1 302 ? -34.387 30.511 23.065 1.00 46.25 302 PRO A C 1
ATOM 2426 O O . PRO A 1 302 ? -34.786 30.653 21.906 1.00 46.25 302 PRO A O 1
ATOM 2429 N N . ALA A 1 303 ? -34.380 29.333 23.692 1.00 42.00 303 ALA A N 1
ATOM 2430 C CA . ALA A 1 303 ? -35.147 28.207 23.195 1.00 42.00 303 ALA A CA 1
ATOM 2431 C C . ALA A 1 303 ? -36.567 28.720 22.946 1.00 42.00 303 ALA A C 1
ATOM 2433 O O . ALA A 1 303 ? -37.134 29.372 23.827 1.00 42.00 303 ALA A O 1
ATOM 2434 N N . ALA A 1 304 ? -37.094 28.490 21.741 1.00 37.31 304 ALA A N 1
ATOM 2435 C CA . ALA A 1 304 ? -38.491 28.756 21.439 1.00 37.31 304 ALA A CA 1
ATOM 2436 C C . ALA A 1 304 ? -39.325 28.181 22.591 1.00 37.31 304 ALA A C 1
ATOM 2438 O O . ALA A 1 304 ? -39.258 26.989 22.894 1.00 37.31 304 ALA A O 1
ATOM 2439 N N . ALA A 1 305 ? -39.968 29.079 23.326 1.00 35.44 305 ALA A N 1
ATOM 2440 C CA . ALA A 1 305 ? -40.640 28.758 24.561 1.00 35.44 305 ALA A CA 1
ATOM 2441 C C . ALA A 1 305 ? -41.929 27.992 24.254 1.00 35.44 305 ALA A C 1
ATOM 2443 O O . ALA A 1 305 ? -42.899 28.599 23.823 1.00 35.44 305 ALA A O 1
ATOM 2444 N N . GLU A 1 306 ? -41.951 26.696 24.550 1.00 33.81 306 GLU A N 1
ATOM 2445 C CA . GLU A 1 306 ? -43.161 25.952 24.918 1.00 33.81 306 GLU A CA 1
ATOM 2446 C C . GLU A 1 306 ? -42.771 25.046 26.098 1.00 33.81 306 GLU A C 1
ATOM 2448 O O . GLU A 1 306 ? -42.004 24.101 25.963 1.00 33.81 306 GLU A O 1
ATOM 2453 N N . ALA A 1 307 ? -42.928 25.530 27.329 1.00 31.33 307 ALA A N 1
ATOM 2454 C CA . ALA A 1 307 ? -44.139 25.487 28.150 1.00 31.33 307 ALA A CA 1
ATOM 2455 C C . ALA A 1 307 ? -44.198 24.224 29.033 1.00 31.33 307 ALA A C 1
ATOM 2457 O O . ALA A 1 307 ? -44.299 23.091 28.573 1.00 31.33 307 ALA A O 1
ATOM 2458 N N . THR A 1 308 ? -44.236 24.486 30.345 1.00 30.17 308 THR A N 1
ATOM 2459 C CA . THR A 1 308 ? -44.664 23.595 31.442 1.00 30.17 308 THR A CA 1
ATOM 2460 C C . THR A 1 308 ? -43.721 22.477 31.906 1.00 30.17 308 THR A C 1
ATOM 2462 O O . THR A 1 308 ? -44.043 21.296 31.864 1.00 30.17 308 THR A O 1
ATOM 2465 N N . THR A 1 309 ? -42.622 22.868 32.561 1.00 29.38 309 THR A N 1
ATOM 2466 C CA . THR A 1 309 ? -41.970 22.023 33.579 1.00 29.38 309 THR A CA 1
ATOM 2467 C C . THR A 1 309 ? -42.228 22.610 34.963 1.00 29.38 309 THR A C 1
ATOM 2469 O O . THR A 1 309 ? -41.421 23.364 35.502 1.00 29.38 309 THR A O 1
ATOM 2472 N N . ALA A 1 310 ? -43.367 22.266 35.560 1.00 31.95 310 ALA A N 1
ATOM 2473 C CA . ALA A 1 310 ? -43.598 22.469 36.984 1.00 31.95 310 ALA A CA 1
ATOM 2474 C C . ALA A 1 310 ? -44.174 21.187 37.592 1.00 31.95 310 ALA A C 1
ATOM 2476 O O . ALA A 1 310 ? -45.289 20.799 37.273 1.00 31.95 310 ALA A O 1
ATOM 2477 N N . ARG A 1 311 ? -43.396 20.606 38.519 1.00 32.66 311 ARG A N 1
ATOM 2478 C CA . ARG A 1 311 ? -43.749 19.545 39.482 1.00 32.66 311 ARG A CA 1
ATOM 2479 C C . ARG A 1 311 ? -44.124 18.183 38.885 1.00 32.66 311 ARG A C 1
ATOM 2481 O O . ARG A 1 311 ? -45.155 18.035 38.254 1.00 32.66 311 ARG A O 1
ATOM 2488 N N . THR A 1 312 ? -43.360 17.146 39.236 1.00 30.16 312 THR A N 1
ATOM 2489 C CA . THR A 1 312 ? -43.798 16.114 40.204 1.00 30.16 312 THR A CA 1
ATOM 2490 C C . THR A 1 312 ? -42.609 15.204 40.546 1.00 30.16 312 THR A C 1
ATOM 2492 O O . THR A 1 312 ? -41.980 14.610 39.673 1.00 30.16 312 THR A O 1
ATOM 2495 N N . LEU A 1 313 ? -42.278 15.134 41.839 1.00 30.12 313 LEU A N 1
ATOM 2496 C CA . LEU A 1 313 ? -41.328 14.183 42.415 1.00 30.12 313 LEU A CA 1
ATOM 2497 C C . LEU A 1 313 ? -41.810 12.738 42.195 1.00 30.12 313 LEU A C 1
ATOM 2499 O O . LEU A 1 313 ? -42.967 12.421 42.455 1.00 30.12 313 LEU A O 1
ATOM 2503 N N . ARG A 1 314 ? -40.902 11.851 41.774 1.00 32.06 314 ARG A N 1
ATOM 2504 C CA . ARG A 1 314 ? -41.125 10.399 41.685 1.00 32.06 314 ARG A CA 1
ATOM 2505 C C . ARG A 1 314 ? -41.314 9.792 43.083 1.00 32.06 314 ARG A C 1
ATOM 2507 O O . ARG A 1 314 ? -40.463 9.989 43.947 1.00 32.06 314 ARG A O 1
ATOM 2514 N N . ARG A 1 315 ? -42.364 8.984 43.273 1.00 30.64 315 ARG A N 1
ATOM 2515 C CA . ARG A 1 315 ? -42.461 7.992 44.362 1.00 30.64 315 ARG A CA 1
ATOM 2516 C C . ARG A 1 315 ? -41.843 6.675 43.874 1.00 30.64 315 ARG A C 1
ATOM 2518 O O . ARG A 1 315 ? -42.120 6.252 42.755 1.00 30.64 315 ARG A O 1
ATOM 2525 N N . ALA A 1 316 ? -40.977 6.065 44.681 1.00 33.00 316 ALA A N 1
ATOM 2526 C CA . ALA A 1 316 ? -40.343 4.782 44.377 1.00 33.00 316 ALA A CA 1
ATOM 2527 C C . ALA A 1 316 ? -41.320 3.607 44.585 1.00 33.00 316 ALA A C 1
ATOM 2529 O O . ALA A 1 316 ? -42.114 3.628 45.526 1.00 33.00 316 ALA A O 1
ATOM 2530 N N . VAL A 1 317 ? -41.238 2.606 43.700 1.00 34.66 317 VAL A N 1
ATOM 2531 C CA . VAL A 1 317 ? -41.959 1.319 43.766 1.00 34.66 317 VAL A CA 1
ATOM 2532 C C . VAL A 1 317 ? -41.464 0.520 44.972 1.00 34.66 317 VAL A C 1
ATOM 2534 O O . VAL A 1 317 ? -40.255 0.468 45.212 1.00 34.66 317 VAL A O 1
ATOM 2537 N N . SER A 1 318 ? -42.382 -0.071 45.738 1.00 39.84 318 SER A N 1
ATOM 2538 C CA . SER A 1 318 ? -42.056 -0.798 46.965 1.00 39.84 318 SER A CA 1
ATOM 2539 C C . SER A 1 318 ? -41.772 -2.279 46.692 1.00 39.84 318 SER A C 1
ATOM 2541 O O . SER A 1 318 ? -42.185 -2.847 45.683 1.00 39.84 318 SER A O 1
ATOM 2543 N N . GLN A 1 319 ? -41.061 -2.924 47.615 1.00 34.59 319 GLN A N 1
ATOM 2544 C CA . GLN A 1 319 ? -40.713 -4.348 47.548 1.00 34.59 319 GLN A CA 1
ATOM 2545 C C . GLN A 1 319 ? -41.950 -5.271 47.606 1.00 34.59 319 GLN A C 1
ATOM 2547 O O . GLN A 1 319 ? -41.885 -6.427 47.192 1.00 34.59 319 GLN A O 1
ATOM 2552 N N . GLU A 1 320 ? -43.084 -4.743 48.065 1.00 37.41 320 GLU A N 1
ATOM 2553 C CA . GLU A 1 320 ? -44.369 -5.435 48.192 1.00 37.41 320 GLU A CA 1
ATOM 2554 C C . GLU A 1 320 ? -45.078 -5.575 46.831 1.00 37.41 320 GLU A C 1
ATOM 2556 O O . GLU A 1 320 ? -45.620 -6.637 46.517 1.00 37.41 320 GLU A O 1
ATOM 2561 N 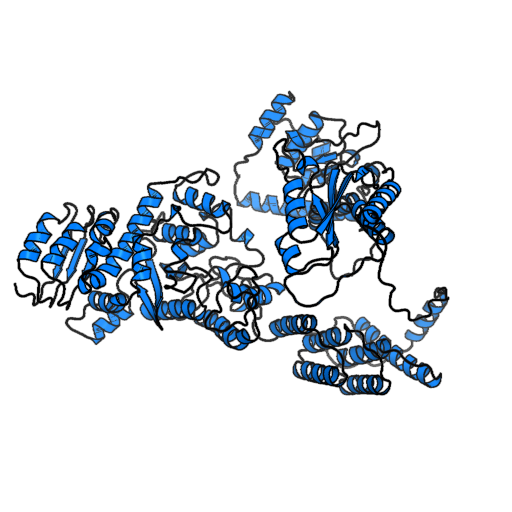N . ASP A 1 321 ? -44.930 -4.569 45.958 1.00 38.72 321 ASP A N 1
ATOM 2562 C CA . ASP A 1 321 ? -45.475 -4.565 44.590 1.00 38.72 321 ASP A CA 1
ATOM 2563 C C . ASP A 1 321 ? -44.805 -5.638 43.704 1.00 38.72 321 ASP A C 1
ATOM 2565 O O . ASP A 1 321 ? -45.414 -6.211 42.799 1.00 38.72 321 ASP A O 1
ATOM 2569 N N . VAL A 1 322 ? -43.535 -5.952 43.989 1.00 40.62 322 VAL A N 1
ATOM 2570 C CA . VAL A 1 322 ? -42.749 -6.962 43.260 1.00 40.62 322 VAL A CA 1
ATOM 2571 C C . VAL A 1 322 ? -43.126 -8.386 43.688 1.00 40.62 322 VAL A C 1
ATOM 2573 O O . VAL A 1 322 ? -43.154 -9.293 42.857 1.00 40.62 322 VAL A O 1
ATOM 2576 N N . LEU A 1 323 ? -43.459 -8.594 44.965 1.00 38.19 323 LEU A N 1
ATOM 2577 C CA . LEU A 1 323 ? -43.834 -9.908 45.501 1.00 38.19 323 LEU A CA 1
ATOM 2578 C C . LEU A 1 323 ? -45.246 -10.341 45.072 1.00 38.19 323 LEU A C 1
ATOM 2580 O O . LEU A 1 323 ? -45.455 -11.523 44.794 1.00 38.19 323 LEU A O 1
ATOM 2584 N N . GLN A 1 324 ? -46.188 -9.402 44.930 1.00 39.78 324 GLN A N 1
ATOM 2585 C CA . GLN A 1 324 ? -47.522 -9.691 44.384 1.00 39.78 324 GLN A CA 1
ATOM 2586 C C . GLN A 1 324 ? -47.486 -10.096 42.903 1.00 39.78 324 GLN A C 1
ATOM 2588 O O . GLN A 1 324 ? -48.217 -10.995 42.491 1.00 39.78 324 GLN A O 1
ATOM 2593 N N . ALA A 1 325 ? -46.605 -9.485 42.106 1.00 35.03 325 ALA A N 1
ATOM 2594 C CA . ALA A 1 325 ? -46.475 -9.807 40.685 1.00 35.03 325 ALA A CA 1
ATOM 2595 C C . ALA A 1 325 ? -45.860 -11.198 40.439 1.00 35.03 325 ALA A C 1
ATOM 2597 O O . ALA A 1 325 ? -46.205 -11.869 39.466 1.00 35.03 325 ALA A O 1
ATOM 2598 N N . LEU A 1 326 ? -44.969 -11.652 41.327 1.00 38.28 326 LEU A N 1
ATOM 2599 C CA . LEU A 1 326 ? -44.308 -12.955 41.206 1.00 38.28 326 LEU A CA 1
ATOM 2600 C C . LEU A 1 326 ? -45.218 -14.130 41.604 1.00 38.28 326 LEU A C 1
ATOM 2602 O O . LEU A 1 326 ? -45.092 -15.202 41.015 1.00 38.28 326 LEU A O 1
ATOM 2606 N N . SER A 1 327 ? -46.160 -13.946 42.539 1.00 38.56 327 SER A N 1
ATOM 2607 C CA . SER A 1 327 ? -47.077 -15.025 42.950 1.00 38.56 327 SER A CA 1
ATOM 2608 C C . SER A 1 327 ? -48.169 -15.314 41.911 1.00 38.56 327 SER A C 1
ATOM 2610 O O . SER A 1 327 ? -48.562 -16.467 41.736 1.00 38.56 327 SER A O 1
ATOM 2612 N N . ALA A 1 328 ? -48.596 -14.297 41.157 1.00 35.94 328 ALA A N 1
ATOM 2613 C CA . ALA A 1 328 ? -49.596 -14.437 40.099 1.00 35.94 328 ALA A CA 1
ATOM 2614 C C . ALA A 1 328 ? -49.087 -15.238 38.880 1.00 35.94 328 ALA A C 1
ATOM 2616 O O . ALA A 1 328 ? -49.876 -15.841 38.157 1.00 35.94 328 ALA A O 1
ATOM 2617 N N . LEU A 1 329 ? -47.767 -15.285 38.664 1.00 37.00 329 LEU A N 1
ATOM 2618 C CA . LEU A 1 329 ? -47.138 -15.957 37.519 1.00 37.00 329 LEU A CA 1
ATOM 2619 C C . LEU A 1 329 ? -46.894 -17.462 37.728 1.00 37.00 329 LEU A C 1
ATOM 2621 O O . LEU A 1 329 ? -46.667 -18.174 36.753 1.00 37.00 329 LEU A O 1
ATOM 2625 N N . ALA A 1 330 ? -46.978 -17.968 38.962 1.00 35.97 330 ALA A N 1
ATOM 2626 C CA . ALA A 1 330 ? -46.744 -19.383 39.272 1.00 35.97 330 ALA A CA 1
ATOM 2627 C C . ALA A 1 330 ? -47.936 -20.308 38.939 1.00 35.97 330 ALA A C 1
ATOM 2629 O O . ALA A 1 330 ? -47.800 -21.524 39.019 1.00 35.97 330 ALA A O 1
ATOM 2630 N N . GLN A 1 331 ? -49.101 -19.761 38.568 1.00 37.12 331 GLN A N 1
ATOM 2631 C CA . GLN A 1 331 ? -50.330 -20.543 38.355 1.00 37.12 331 GLN A CA 1
ATOM 2632 C C . GLN A 1 331 ? -50.628 -20.901 36.889 1.00 37.12 331 GLN A C 1
ATOM 2634 O O . GLN A 1 331 ? -51.625 -21.566 36.621 1.00 37.12 331 GLN A O 1
ATOM 2639 N N . VAL A 1 332 ? -49.790 -20.496 35.929 1.00 34.88 332 VAL A N 1
ATOM 2640 C CA . VAL A 1 332 ? -50.067 -20.696 34.494 1.00 34.88 332 VAL A CA 1
ATOM 2641 C C . VAL A 1 332 ? -48.923 -21.458 33.824 1.00 34.88 332 VAL A C 1
ATOM 2643 O O . VAL A 1 332 ? -48.204 -20.933 32.978 1.00 34.88 332 VAL A O 1
ATOM 2646 N N . SER A 1 333 ? -48.738 -22.719 34.212 1.00 35.09 333 SER A N 1
ATOM 2647 C CA . SER A 1 333 ? -47.926 -23.679 33.461 1.00 35.09 333 SER A CA 1
ATOM 2648 C C . SER A 1 333 ? -48.711 -24.973 33.279 1.00 35.09 333 SER A C 1
ATOM 2650 O O . SER A 1 333 ? -48.682 -25.843 34.140 1.00 35.09 333 SER A O 1
ATOM 2652 N N . ASP A 1 334 ? -49.418 -25.100 32.160 1.00 33.50 334 ASP A N 1
ATOM 2653 C CA . ASP A 1 334 ? -49.701 -26.416 31.599 1.00 33.50 334 ASP A CA 1
ATOM 2654 C C . ASP A 1 334 ? -50.040 -26.310 30.109 1.00 33.50 334 ASP A C 1
ATOM 2656 O O . ASP A 1 334 ? -50.841 -25.466 29.703 1.00 33.50 334 ASP A O 1
ATOM 2660 N N . ARG A 1 335 ? -49.458 -27.239 29.338 1.00 31.70 335 ARG A N 1
ATOM 2661 C CA . ARG A 1 335 ? -49.615 -27.536 27.894 1.00 31.70 335 ARG A CA 1
ATOM 2662 C C . ARG A 1 335 ? -48.541 -26.979 26.947 1.00 31.70 335 ARG A C 1
ATOM 2664 O O . ARG A 1 335 ? -48.582 -25.843 26.481 1.00 31.70 335 ARG A O 1
ATOM 2671 N N . ALA A 1 336 ? -47.602 -27.875 26.641 1.00 38.06 336 ALA A N 1
ATOM 2672 C CA . ALA A 1 336 ? -46.658 -27.844 25.528 1.00 38.06 336 ALA A CA 1
ATOM 2673 C C . ALA A 1 336 ? -47.300 -28.356 24.217 1.00 38.06 336 ALA A C 1
ATOM 2675 O O . ALA A 1 336 ? -48.318 -29.041 24.276 1.00 38.06 336 ALA A O 1
ATOM 2676 N N . ASP A 1 337 ? -46.720 -27.995 23.056 1.00 36.44 337 ASP A N 1
ATOM 2677 C CA . ASP A 1 337 ? -46.176 -28.939 22.044 1.00 36.44 337 ASP A CA 1
ATOM 2678 C C . ASP A 1 337 ? -45.946 -28.284 20.655 1.00 36.44 337 ASP A C 1
ATOM 2680 O O . ASP A 1 337 ? -46.900 -27.950 19.957 1.00 36.44 337 ASP A O 1
ATOM 2684 N N . ALA A 1 338 ? -44.670 -28.120 20.245 1.00 29.77 338 ALA A N 1
ATOM 2685 C CA . ALA A 1 338 ? -44.157 -28.106 18.850 1.00 29.77 338 ALA A CA 1
ATOM 2686 C C . ALA A 1 338 ? -42.607 -27.918 18.813 1.00 29.77 338 ALA A C 1
ATOM 2688 O O . ALA A 1 338 ? -42.077 -27.184 19.655 1.00 29.77 338 ALA A O 1
ATOM 2689 N N . PRO A 1 339 ? -41.857 -28.522 17.857 1.00 35.88 339 PRO A N 1
ATOM 2690 C CA . PRO A 1 339 ? -40.384 -28.496 17.828 1.00 35.88 339 PRO A CA 1
ATOM 2691 C C . PRO A 1 339 ? -39.804 -27.220 17.164 1.00 35.88 339 PRO A C 1
ATOM 2693 O O . PRO A 1 339 ? -40.472 -26.626 16.316 1.00 35.88 339 PRO A O 1
ATOM 2696 N N . PRO A 1 340 ? -38.572 -26.768 17.506 1.00 34.84 340 PRO A N 1
ATOM 2697 C CA . PRO A 1 340 ? -38.053 -25.468 17.065 1.00 34.84 340 PRO A CA 1
ATOM 2698 C C . PRO A 1 340 ? -37.171 -25.520 15.800 1.00 34.84 340 PRO A C 1
ATOM 2700 O O . PRO A 1 340 ? -36.435 -26.476 15.562 1.00 34.84 340 PRO A O 1
ATOM 2703 N N . ALA A 1 341 ? -37.202 -24.428 15.026 1.00 32.72 341 ALA A N 1
ATOM 2704 C CA . ALA A 1 341 ? -36.298 -24.135 13.910 1.00 32.72 341 ALA A CA 1
ATOM 2705 C C . ALA A 1 341 ? -34.947 -23.545 14.379 1.00 32.72 341 ALA A C 1
ATOM 2707 O O . ALA A 1 341 ? -34.845 -22.954 15.454 1.00 32.72 341 ALA A O 1
ATOM 2708 N N . ARG A 1 342 ? -33.915 -23.686 13.533 1.00 34.41 342 ARG A N 1
ATOM 2709 C CA . ARG A 1 342 ? -32.470 -23.612 13.843 1.00 34.41 342 ARG A CA 1
ATOM 2710 C C . ARG A 1 342 ? -31.883 -22.251 14.272 1.00 34.41 342 ARG A C 1
ATOM 2712 O O . ARG A 1 342 ? -30.689 -22.220 14.515 1.00 34.41 342 ARG A O 1
ATOM 2719 N N . ASN A 1 343 ? -32.677 -21.183 14.414 1.00 36.50 343 ASN A N 1
ATOM 2720 C CA . ASN A 1 343 ? -32.229 -19.842 14.848 1.00 36.50 343 ASN A CA 1
ATOM 2721 C C . ASN A 1 343 ? -33.283 -19.113 15.722 1.00 36.50 343 ASN A C 1
ATOM 2723 O O . ASN A 1 343 ? -33.588 -17.942 15.509 1.00 36.50 343 ASN A O 1
ATOM 2727 N N . ALA A 1 344 ? -33.884 -19.801 16.699 1.00 34.84 344 ALA A N 1
ATOM 2728 C CA . ALA A 1 344 ? -34.759 -19.177 17.701 1.00 34.84 344 ALA A CA 1
ATOM 2729 C C . ALA A 1 344 ? -34.002 -18.923 19.027 1.00 34.84 344 ALA A C 1
ATOM 2731 O O . ALA A 1 344 ? -33.139 -19.727 19.382 1.00 34.84 344 ALA A O 1
ATOM 2732 N N . PRO A 1 345 ? -34.316 -17.842 19.776 1.00 36.78 345 PRO A N 1
ATOM 2733 C CA . PRO A 1 345 ? -33.627 -17.480 21.018 1.00 36.78 345 PRO A CA 1
ATOM 2734 C C . PRO A 1 345 ? -33.633 -18.625 22.040 1.00 36.78 345 PRO A C 1
ATOM 2736 O O . PRO A 1 345 ? -34.636 -19.316 22.229 1.00 36.78 345 PRO A O 1
ATOM 2739 N N . THR A 1 346 ? -32.486 -18.806 22.687 1.00 39.47 346 THR A N 1
ATOM 2740 C CA . THR A 1 346 ? -32.008 -20.039 23.327 1.00 39.47 346 THR A CA 1
ATOM 2741 C C . THR A 1 346 ? -32.583 -20.355 24.712 1.00 39.47 346 THR A C 1
ATOM 2743 O O . THR A 1 346 ? -32.123 -21.300 25.348 1.00 39.47 346 THR A O 1
ATOM 2746 N N . SER A 1 347 ? -33.628 -19.670 25.191 1.00 42.56 347 SER A N 1
ATOM 2747 C CA . SER A 1 347 ? -34.349 -20.125 26.389 1.00 42.56 347 SER A CA 1
ATOM 2748 C C . SER A 1 347 ? -35.861 -19.902 26.305 1.00 42.56 347 SER A C 1
ATOM 2750 O O . SER A 1 347 ? -36.361 -18.862 25.865 1.00 42.56 347 SER A O 1
ATOM 2752 N N . LEU A 1 348 ? -36.613 -20.911 26.755 1.00 38.44 348 LEU A N 1
ATOM 2753 C CA . LEU A 1 348 ? -38.066 -20.854 26.938 1.00 38.44 348 LEU A CA 1
ATOM 2754 C C . LEU A 1 348 ? -38.464 -19.665 27.835 1.00 38.44 348 LEU A C 1
ATOM 2756 O O . LEU A 1 348 ? -39.461 -18.996 27.571 1.00 38.44 348 LEU A O 1
ATOM 2760 N N . GLU A 1 349 ? -37.630 -19.342 28.825 1.00 38.34 349 GLU A N 1
ATOM 2761 C CA . GLU A 1 349 ? -37.795 -18.209 29.741 1.00 38.34 349 GLU A CA 1
ATOM 2762 C C . GLU A 1 349 ? -37.763 -16.851 29.031 1.00 38.34 349 GLU A C 1
ATOM 2764 O O . GLU A 1 349 ? -38.545 -15.958 29.360 1.00 38.34 349 GLU A O 1
ATOM 2769 N N . GLU A 1 350 ? -36.905 -16.675 28.025 1.00 43.25 350 GLU A N 1
ATOM 2770 C CA . GLU A 1 350 ? -36.806 -15.414 27.290 1.00 43.25 350 GLU A CA 1
ATOM 2771 C C . GLU A 1 350 ? -37.980 -15.214 26.320 1.00 43.25 350 GLU A C 1
ATOM 2773 O O . GLU A 1 350 ? -38.492 -14.097 26.175 1.00 43.25 350 GLU A O 1
ATOM 2778 N N . ARG A 1 351 ? -38.486 -16.309 25.734 1.00 43.44 351 ARG A N 1
ATOM 2779 C CA . ARG A 1 351 ? -39.725 -16.311 24.937 1.00 43.44 351 ARG A CA 1
ATOM 2780 C C . ARG A 1 351 ? -40.948 -15.980 25.797 1.00 43.44 351 ARG A C 1
ATOM 2782 O O . ARG A 1 351 ? -41.766 -15.153 25.392 1.00 43.44 351 ARG A O 1
ATOM 2789 N N . ILE A 1 352 ? -41.040 -16.553 27.000 1.00 45.53 352 ILE A N 1
ATOM 2790 C CA . ILE A 1 352 ? -42.097 -16.251 27.980 1.00 45.53 352 ILE A CA 1
ATOM 2791 C C . ILE A 1 352 ? -42.015 -14.784 28.423 1.00 45.53 352 ILE A C 1
ATOM 2793 O O . ILE A 1 352 ? -43.023 -14.080 28.418 1.00 45.53 352 ILE A O 1
ATOM 2797 N N . ARG A 1 353 ? -40.813 -14.278 28.722 1.00 48.47 353 ARG A N 1
ATOM 2798 C CA . ARG A 1 353 ? -40.596 -12.894 29.175 1.00 48.47 353 ARG A CA 1
ATOM 2799 C C . ARG A 1 353 ? -40.967 -11.853 28.110 1.00 48.47 353 ARG A C 1
ATOM 2801 O O . ARG A 1 353 ? -41.537 -10.816 28.454 1.00 48.47 353 ARG A O 1
ATOM 2808 N N . LYS A 1 354 ? -40.672 -12.106 26.827 1.00 48.00 354 LYS A N 1
ATOM 2809 C CA . LYS A 1 354 ? -41.069 -11.215 25.716 1.00 48.00 354 LYS A CA 1
ATOM 2810 C C . LYS A 1 354 ? -42.581 -11.242 25.470 1.00 48.00 354 LYS A C 1
ATOM 2812 O O . LYS A 1 354 ? -43.179 -10.176 25.345 1.00 48.00 354 LYS A O 1
ATOM 2817 N N . ARG A 1 355 ? -43.207 -12.425 25.499 1.00 52.25 355 ARG A N 1
ATOM 2818 C CA . ARG A 1 355 ? -44.664 -12.578 25.334 1.00 52.25 355 ARG A CA 1
ATOM 2819 C C . ARG A 1 355 ? -45.452 -11.946 26.487 1.00 52.25 355 ARG A C 1
ATOM 2821 O O . ARG A 1 355 ? -46.454 -11.282 26.247 1.00 52.25 355 ARG A O 1
ATOM 2828 N N . ALA A 1 356 ? -44.954 -12.065 27.719 1.00 49.47 356 ALA A N 1
ATOM 2829 C CA . ALA A 1 356 ? -45.538 -11.423 28.895 1.00 49.47 356 ALA A CA 1
ATOM 2830 C C . ALA A 1 356 ? -45.482 -9.888 28.817 1.00 49.47 356 ALA A C 1
ATOM 2832 O O . ALA A 1 356 ? -46.447 -9.222 29.173 1.00 49.47 356 ALA A O 1
ATOM 2833 N N . LYS A 1 357 ? -44.388 -9.308 28.299 1.00 50.69 357 LYS A N 1
ATOM 2834 C CA . LYS A 1 357 ? -44.288 -7.854 28.077 1.00 50.69 357 LYS A CA 1
ATOM 2835 C C . LYS A 1 357 ? -45.276 -7.335 27.029 1.00 50.69 357 LYS A C 1
ATOM 2837 O O . LYS A 1 357 ? -45.782 -6.232 27.200 1.00 50.69 357 LYS A O 1
ATOM 2842 N N . GLN A 1 358 ? -45.548 -8.108 25.977 1.00 54.09 358 GLN A N 1
ATOM 2843 C CA . GLN A 1 358 ? -46.509 -7.737 24.933 1.00 54.09 358 GLN A CA 1
ATOM 2844 C C . GLN A 1 358 ? -47.953 -7.794 25.442 1.00 54.09 358 GLN A C 1
ATOM 2846 O O . GLN A 1 358 ? -48.660 -6.799 25.342 1.00 54.09 358 GLN A O 1
ATOM 2851 N N . ALA A 1 359 ? -48.358 -8.903 26.070 1.00 55.25 359 ALA A N 1
ATOM 2852 C CA . ALA A 1 359 ? -49.703 -9.041 26.638 1.00 55.25 359 ALA A CA 1
ATOM 2853 C C . ALA A 1 359 ? -49.980 -7.986 27.725 1.00 55.25 359 ALA A C 1
ATOM 2855 O O . ALA A 1 359 ? -51.085 -7.465 27.832 1.00 55.25 359 ALA A O 1
ATOM 2856 N N . MET A 1 360 ? -48.951 -7.623 28.496 1.00 50.56 360 MET A N 1
ATOM 2857 C CA . MET A 1 360 ? -49.017 -6.530 29.464 1.00 50.56 360 MET A CA 1
ATOM 2858 C C . MET A 1 360 ? -49.201 -5.168 28.772 1.00 50.56 360 MET A C 1
ATOM 2860 O O . MET A 1 360 ? -50.023 -4.374 29.214 1.00 50.56 360 MET A O 1
ATOM 2864 N N . ALA A 1 361 ? -48.480 -4.888 27.680 1.00 54.59 361 ALA A N 1
ATOM 2865 C CA . ALA A 1 361 ? -48.626 -3.637 26.929 1.00 54.59 361 ALA A CA 1
ATOM 2866 C C . ALA A 1 361 ? -50.009 -3.499 26.262 1.00 54.59 361 ALA A C 1
ATOM 2868 O O . ALA A 1 361 ? -50.573 -2.409 26.264 1.00 54.59 361 ALA A O 1
ATOM 2869 N N . GLU A 1 362 ? -50.568 -4.595 25.743 1.00 61.47 362 GLU A N 1
ATOM 2870 C CA . GLU A 1 362 ? -51.923 -4.643 25.172 1.00 61.47 362 GLU A CA 1
ATOM 2871 C C . GLU A 1 362 ? -53.001 -4.464 26.256 1.00 61.47 362 GLU A C 1
ATOM 2873 O O . GLU A 1 362 ? -53.911 -3.655 26.094 1.00 61.47 362 GLU A O 1
ATOM 2878 N N . TYR A 1 363 ? -52.851 -5.125 27.409 1.00 61.16 363 TYR A N 1
ATOM 2879 C CA . TYR A 1 363 ? -53.754 -4.970 28.555 1.00 61.16 363 TYR A CA 1
ATOM 2880 C C . TYR A 1 363 ? -53.784 -3.532 29.094 1.00 61.16 363 TYR A C 1
ATOM 2882 O O . TYR A 1 363 ? -54.855 -2.970 29.321 1.00 61.16 363 TYR A O 1
ATOM 2890 N N . TRP A 1 364 ? -52.614 -2.913 29.282 1.00 54.06 364 TRP A N 1
ATOM 2891 C CA . TRP A 1 364 ? -52.541 -1.526 29.749 1.00 54.06 364 TRP A CA 1
ATOM 2892 C C . TRP A 1 364 ? -53.032 -0.526 28.702 1.00 54.06 364 TRP A C 1
ATOM 2894 O O . TRP A 1 364 ? -53.544 0.521 29.087 1.00 54.06 364 TRP A O 1
ATOM 2904 N N . TYR A 1 365 ? -52.931 -0.844 27.408 1.00 64.50 365 TYR A N 1
ATOM 2905 C CA . TYR A 1 365 ? -53.559 -0.049 26.355 1.00 64.50 365 TYR A CA 1
ATOM 2906 C C . TYR A 1 365 ? -55.090 -0.096 26.463 1.00 64.50 365 TYR A C 1
ATOM 2908 O O . TYR A 1 365 ? -55.724 0.957 26.518 1.00 64.50 365 TYR A O 1
ATOM 2916 N N . ASP A 1 366 ? -55.686 -1.287 26.569 1.00 65.94 366 ASP A N 1
ATOM 2917 C CA . ASP A 1 366 ? -57.143 -1.439 26.696 1.00 65.94 366 ASP A CA 1
ATOM 2918 C C . ASP A 1 366 ? -57.687 -0.759 27.960 1.00 65.94 366 ASP A C 1
ATOM 2920 O O . ASP A 1 366 ? -58.756 -0.143 27.941 1.00 65.94 366 ASP A O 1
ATOM 2924 N N . GLU A 1 367 ? -56.941 -0.833 29.063 1.00 62.28 367 GLU A N 1
ATOM 2925 C CA . GLU A 1 367 ? -57.306 -0.175 30.315 1.00 62.28 367 GLU A CA 1
ATOM 2926 C C . GLU A 1 367 ? -57.161 1.351 30.229 1.00 62.28 367 GLU A C 1
ATOM 2928 O O . GLU A 1 367 ? -58.040 2.086 30.681 1.00 62.28 367 GLU A O 1
ATOM 2933 N N . ALA A 1 368 ? -56.111 1.852 29.574 1.00 57.94 368 ALA A N 1
ATOM 2934 C CA . ALA A 1 368 ? -55.934 3.281 29.345 1.00 57.94 368 ALA A CA 1
ATOM 2935 C C . ALA A 1 368 ? -57.028 3.871 28.436 1.00 57.94 368 ALA A C 1
ATOM 2937 O O . ALA A 1 368 ? -57.524 4.967 28.705 1.00 57.94 368 ALA A O 1
ATOM 2938 N N . VAL A 1 369 ? -57.468 3.124 27.416 1.00 62.81 369 VAL A N 1
ATOM 2939 C CA . VAL A 1 369 ? -58.590 3.509 26.543 1.00 62.81 369 VAL A CA 1
ATOM 2940 C C . VAL A 1 369 ? -59.907 3.563 27.322 1.00 62.81 369 VAL A C 1
ATOM 2942 O O . VAL A 1 369 ? -60.661 4.525 27.172 1.00 62.81 369 VAL A O 1
ATOM 2945 N N . LYS A 1 370 ? -60.181 2.588 28.202 1.00 66.75 370 LYS A N 1
ATOM 2946 C CA . LYS A 1 370 ? -61.378 2.600 29.071 1.00 66.75 370 LYS A CA 1
ATOM 2947 C C . LYS A 1 370 ? -61.405 3.785 30.032 1.00 66.75 370 LYS A C 1
ATOM 2949 O O . LYS A 1 370 ? -62.485 4.263 30.372 1.00 66.75 370 LYS A O 1
ATOM 2954 N N . GLN A 1 371 ? -60.236 4.259 30.454 1.00 59.19 371 GLN A N 1
ATOM 2955 C CA . GLN A 1 371 ? -60.099 5.415 31.340 1.00 59.19 371 GLN A CA 1
ATOM 2956 C C . GLN A 1 371 ? -59.991 6.754 30.589 1.00 59.19 371 GLN A C 1
ATOM 2958 O O . GLN A 1 371 ? -59.833 7.795 31.223 1.00 59.19 371 GLN A O 1
ATOM 2963 N N . GLY A 1 372 ? -60.114 6.751 29.255 1.00 53.59 372 GLY A N 1
ATOM 2964 C CA . GLY A 1 372 ? -60.101 7.964 28.434 1.00 53.59 372 GLY A CA 1
ATOM 2965 C C . GLY A 1 372 ? -58.736 8.655 28.354 1.00 53.59 372 GLY A 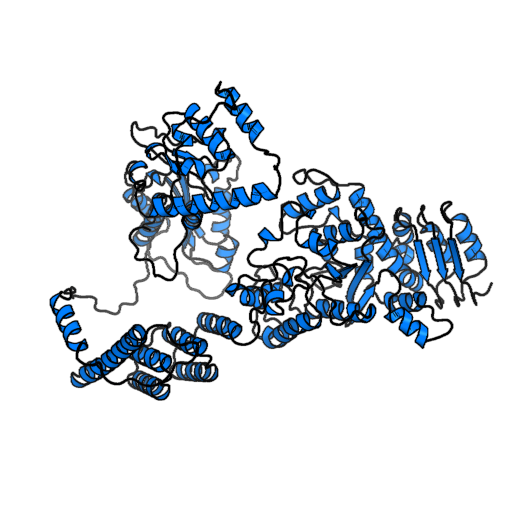C 1
ATOM 2966 O O . GLY A 1 372 ? -58.681 9.859 28.116 1.00 53.59 372 GLY A O 1
ATOM 2967 N N . LEU A 1 373 ? -57.641 7.923 28.578 1.00 54.62 373 LEU A N 1
ATOM 2968 C CA . LEU A 1 373 ? -56.281 8.461 28.539 1.00 54.62 373 LEU A CA 1
ATOM 2969 C C . LEU A 1 373 ? -55.746 8.490 27.098 1.00 54.62 373 LEU A C 1
ATOM 2971 O O . LEU A 1 373 ? -55.824 7.498 26.372 1.00 54.62 373 LEU A O 1
ATOM 2975 N N . GLU A 1 374 ? -55.156 9.615 26.689 1.00 56.19 374 GLU A N 1
ATOM 2976 C CA . GLU A 1 374 ? -54.492 9.743 25.386 1.00 56.19 374 GLU A CA 1
ATOM 2977 C C . GLU A 1 374 ? -53.098 9.102 25.411 1.00 56.19 374 GLU A C 1
ATOM 2979 O O . GLU A 1 374 ? -52.270 9.407 26.271 1.00 56.19 374 GLU A O 1
ATOM 2984 N N . MET A 1 375 ? -52.836 8.198 24.462 1.00 66.50 375 MET A N 1
ATOM 2985 C CA . MET A 1 375 ? -51.569 7.466 24.361 1.00 66.50 375 MET A CA 1
ATOM 2986 C C . MET A 1 375 ? -50.564 8.189 23.464 1.00 66.50 375 MET A C 1
ATOM 2988 O O . MET A 1 375 ? -50.907 8.662 22.380 1.00 66.50 375 MET A O 1
ATOM 2992 N N . ASP A 1 376 ? -49.301 8.208 23.888 1.00 71.44 376 ASP A N 1
ATOM 2993 C CA . ASP A 1 376 ? -48.210 8.829 23.141 1.00 71.44 376 ASP A CA 1
ATOM 2994 C C . ASP A 1 376 ? -47.677 7.936 21.999 1.00 71.44 376 ASP A C 1
ATOM 2996 O O . ASP A 1 376 ? -47.892 6.721 21.942 1.00 71.44 376 ASP A O 1
ATOM 3000 N N . GLY A 1 377 ? -46.926 8.527 21.064 1.00 72.75 377 GLY A N 1
ATOM 3001 C CA . GLY A 1 377 ? -46.331 7.774 19.952 1.00 72.75 377 GLY A CA 1
ATOM 3002 C C . GLY A 1 377 ? -45.263 6.756 20.377 1.00 72.75 377 GLY A C 1
ATOM 3003 O O . GLY A 1 377 ? -44.980 5.814 19.636 1.00 72.75 377 GLY A O 1
ATOM 3004 N N . GLN A 1 378 ? -44.704 6.874 21.587 1.00 76.06 378 GLN A N 1
ATOM 3005 C CA . GLN A 1 378 ? -43.773 5.894 22.158 1.00 76.06 378 GLN A CA 1
ATOM 3006 C C . GLN A 1 378 ? -44.481 4.565 22.482 1.00 76.06 378 GLN A C 1
ATOM 3008 O O . GLN A 1 378 ? -43.897 3.488 22.299 1.00 76.06 378 GLN A O 1
ATOM 3013 N N . THR A 1 379 ? -45.738 4.638 22.916 1.00 72.31 379 THR A N 1
ATOM 3014 C CA . THR A 1 379 ? -46.586 3.478 23.206 1.00 72.31 379 THR A CA 1
ATOM 3015 C C . THR A 1 379 ? -46.888 2.704 21.922 1.00 72.31 379 THR A C 1
ATOM 3017 O O . THR A 1 379 ? -46.594 1.509 21.836 1.00 72.31 379 THR A O 1
ATOM 3020 N N . TYR A 1 380 ? -47.327 3.394 20.864 1.00 80.06 380 TYR A N 1
ATOM 3021 C CA . TYR A 1 380 ? -47.556 2.769 19.556 1.00 80.06 380 TYR A CA 1
ATOM 3022 C C . TYR A 1 380 ? -46.275 2.216 18.922 1.00 80.06 380 TYR A C 1
ATOM 3024 O O . TYR A 1 380 ? -46.289 1.112 18.381 1.00 80.06 380 TYR A O 1
ATOM 3032 N N . ALA A 1 381 ? -45.144 2.924 19.031 1.00 81.19 381 ALA A N 1
ATOM 3033 C CA . ALA A 1 381 ? -43.857 2.428 18.541 1.00 81.19 381 ALA A CA 1
ATOM 3034 C C . ALA A 1 381 ? -43.471 1.090 19.195 1.00 81.19 381 ALA A C 1
ATOM 3036 O O . ALA A 1 381 ? -42.992 0.181 18.519 1.00 81.19 381 ALA A O 1
ATOM 3037 N N . THR A 1 382 ? -43.711 0.950 20.501 1.00 78.31 382 THR A N 1
ATOM 3038 C CA . THR A 1 382 ? -43.449 -0.290 21.247 1.00 78.31 382 THR A CA 1
ATOM 3039 C C . THR A 1 382 ? -44.330 -1.443 20.765 1.00 78.31 382 THR A C 1
ATOM 3041 O O . THR A 1 382 ? -43.816 -2.539 20.544 1.00 78.31 382 THR A O 1
ATOM 3044 N N . LEU A 1 383 ? -45.626 -1.191 20.555 1.00 80.19 383 LEU A N 1
ATOM 3045 C CA . LEU A 1 383 ? -46.584 -2.195 20.078 1.00 80.19 383 LEU A CA 1
ATOM 3046 C C . LEU A 1 383 ? -46.257 -2.675 18.655 1.00 80.19 383 LEU A C 1
ATOM 3048 O O . LEU A 1 383 ? -46.260 -3.877 18.393 1.00 80.19 383 LEU A O 1
ATOM 3052 N N . VAL A 1 384 ? -45.899 -1.756 17.753 1.00 82.81 384 VAL A N 1
ATOM 3053 C CA . VAL A 1 384 ? -45.528 -2.093 16.368 1.00 82.81 384 VAL A CA 1
ATOM 3054 C C . VAL A 1 384 ? -44.232 -2.911 16.318 1.00 82.81 384 VAL A C 1
ATOM 3056 O O . VAL A 1 384 ? -44.191 -3.948 15.660 1.00 82.81 384 VAL A O 1
ATOM 3059 N N . LEU A 1 385 ? -43.186 -2.491 17.041 1.00 82.75 385 LEU A N 1
ATOM 3060 C CA . LEU A 1 385 ? -41.906 -3.213 17.077 1.00 82.75 385 LEU A CA 1
ATOM 3061 C C . LEU A 1 385 ? -42.046 -4.611 17.699 1.00 82.75 385 LEU A C 1
ATOM 3063 O O . LEU A 1 385 ? -41.386 -5.545 17.251 1.00 82.75 385 LEU A O 1
ATOM 3067 N N . ALA A 1 386 ? -42.895 -4.764 18.721 1.00 76.81 386 ALA A N 1
ATOM 3068 C CA . ALA A 1 386 ? -43.152 -6.056 19.352 1.00 76.81 386 ALA A CA 1
ATOM 3069 C C . ALA A 1 386 ? -43.880 -7.024 18.405 1.00 76.81 386 ALA A C 1
ATOM 3071 O O . ALA A 1 386 ? -43.455 -8.172 18.281 1.00 76.81 386 ALA A O 1
ATOM 3072 N N . ALA A 1 387 ? -44.911 -6.550 17.699 1.00 77.38 387 ALA A N 1
ATOM 3073 C CA . ALA A 1 387 ? -45.651 -7.354 16.728 1.00 77.38 387 ALA A CA 1
ATOM 3074 C C . ALA A 1 387 ? -44.771 -7.773 15.532 1.00 77.38 387 ALA A C 1
ATOM 3076 O O . ALA A 1 387 ? -44.773 -8.941 15.138 1.00 77.38 387 ALA A O 1
ATOM 3077 N N . GLU A 1 388 ? -43.932 -6.871 15.004 1.00 82.44 388 GLU A N 1
ATOM 3078 C CA . GLU A 1 388 ? -42.981 -7.227 13.938 1.00 82.44 388 GLU A CA 1
ATOM 3079 C C . GLU A 1 388 ? -41.850 -8.143 14.414 1.00 82.44 388 GLU A C 1
ATOM 3081 O O . GLU A 1 388 ? -41.388 -8.993 13.659 1.00 82.44 388 GLU A O 1
ATOM 3086 N N . ALA A 1 389 ? -41.419 -8.065 15.674 1.00 74.38 389 ALA A N 1
ATOM 3087 C CA . ALA A 1 389 ? -40.450 -9.025 16.206 1.00 74.38 389 ALA A CA 1
ATOM 3088 C C . ALA A 1 389 ? -40.998 -10.468 16.251 1.00 74.38 389 ALA A C 1
ATOM 3090 O O . ALA A 1 389 ? -40.209 -11.412 16.286 1.00 74.38 389 ALA A O 1
ATOM 3091 N N . GLN A 1 390 ? -42.326 -10.645 16.231 1.00 69.00 390 GLN A N 1
ATOM 3092 C CA . GLN A 1 390 ? -43.000 -11.951 16.215 1.00 69.00 390 GLN A CA 1
ATOM 3093 C C . GLN A 1 390 ? -43.502 -12.377 14.826 1.00 69.00 390 GLN A C 1
ATOM 3095 O O . GLN A 1 390 ? -43.950 -13.509 14.660 1.00 69.00 390 GLN A O 1
ATOM 3100 N N . GLY A 1 391 ? -43.410 -11.506 13.817 1.00 72.25 391 GLY A N 1
ATOM 3101 C CA . GLY A 1 391 ? -43.934 -11.779 12.475 1.00 72.25 391 GLY A CA 1
ATOM 3102 C C . GLY A 1 391 ? -45.432 -11.565 12.302 1.00 72.25 391 GLY A C 1
ATOM 3103 O O . GLY A 1 391 ? -45.994 -11.985 11.292 1.00 72.25 391 GLY A O 1
ATOM 3104 N N . GLU A 1 392 ? -46.081 -10.874 13.236 1.00 78.56 392 GLU A N 1
ATOM 3105 C CA . GLU A 1 392 ? -47.512 -10.573 13.195 1.00 78.56 392 GLU A CA 1
ATOM 3106 C C . GLU A 1 392 ? -47.781 -9.263 12.428 1.00 78.56 392 GLU A C 1
ATOM 3108 O O . GLU A 1 392 ? -48.282 -8.276 12.973 1.00 78.56 392 GLU A O 1
ATOM 3113 N N . GLU A 1 393 ? -47.470 -9.252 11.125 1.00 77.88 393 GLU A N 1
ATOM 3114 C CA . GLU A 1 393 ? -47.528 -8.049 10.269 1.00 77.88 393 GLU A CA 1
ATOM 3115 C C . GLU A 1 393 ? -48.903 -7.357 10.313 1.00 77.88 393 GLU A C 1
ATOM 3117 O O . GLU A 1 393 ? -49.009 -6.129 10.358 1.00 77.88 393 GLU A O 1
ATOM 3122 N N . LYS A 1 394 ? -49.995 -8.134 10.332 1.00 77.88 394 LYS A N 1
ATOM 3123 C CA . LYS A 1 394 ? -51.366 -7.592 10.351 1.00 77.88 394 LYS A CA 1
ATOM 3124 C C . LYS A 1 394 ? -51.644 -6.768 11.608 1.00 77.88 394 LYS A C 1
ATOM 3126 O O . LYS A 1 394 ? -52.312 -5.737 11.516 1.00 77.88 394 LYS A O 1
ATOM 3131 N N . GLN A 1 395 ? -51.122 -7.207 12.750 1.00 78.00 395 GLN A N 1
ATOM 3132 C CA . GLN A 1 395 ? -51.307 -6.546 14.037 1.00 78.00 395 GLN A CA 1
ATOM 3133 C C . GLN A 1 395 ? -50.401 -5.319 14.151 1.00 78.00 395 GLN A C 1
ATOM 3135 O O . GLN A 1 395 ? -50.879 -4.240 14.498 1.00 78.00 395 GLN A O 1
ATOM 3140 N N . ALA A 1 396 ? -49.139 -5.428 13.723 1.00 84.06 396 ALA A N 1
ATOM 3141 C CA . ALA A 1 396 ? -48.236 -4.283 13.592 1.00 84.06 396 ALA A CA 1
ATOM 3142 C C . ALA A 1 396 ? -48.837 -3.179 12.697 1.00 84.06 396 ALA A C 1
ATOM 3144 O O . ALA A 1 396 ? -48.841 -1.995 13.040 1.00 84.06 396 ALA A O 1
ATOM 3145 N N . SER A 1 397 ? -49.436 -3.575 11.573 1.00 83.38 397 SER A N 1
ATOM 3146 C CA . SER A 1 397 ? -50.101 -2.672 10.626 1.00 83.38 397 SER A CA 1
ATOM 3147 C C . SER A 1 397 ? -51.389 -2.051 11.174 1.00 83.38 397 SER A C 1
ATOM 3149 O O . SER A 1 397 ? -51.802 -0.985 10.710 1.00 83.38 397 SER A O 1
ATOM 3151 N N . ALA A 1 398 ? -52.074 -2.719 12.104 1.00 82.38 398 ALA A N 1
ATOM 3152 C CA . ALA A 1 398 ? -53.248 -2.175 12.782 1.00 82.38 398 ALA A CA 1
ATOM 3153 C C . ALA A 1 398 ? -52.833 -1.095 13.788 1.00 82.38 398 ALA A C 1
ATOM 3155 O O . ALA A 1 398 ? -53.335 0.024 13.709 1.00 82.38 398 ALA A O 1
ATOM 3156 N N . TRP A 1 399 ? -51.835 -1.383 14.631 1.00 83.19 399 TRP A N 1
ATOM 3157 C CA . TRP A 1 399 ? -51.297 -0.421 15.595 1.00 83.19 399 TRP A CA 1
ATOM 3158 C C . TRP A 1 399 ? -50.712 0.827 14.935 1.00 83.19 399 TRP A C 1
ATOM 3160 O O . TRP A 1 399 ? -50.934 1.937 15.412 1.00 83.19 399 TRP A O 1
ATOM 3170 N N . PHE A 1 400 ? -50.018 0.670 13.806 1.00 85.38 400 PHE A N 1
ATOM 3171 C CA . PHE A 1 400 ? -49.480 1.809 13.064 1.00 85.38 400 PHE A CA 1
ATOM 3172 C C . PHE A 1 400 ? -50.580 2.685 12.444 1.00 85.38 400 PHE A C 1
ATOM 3174 O O . PHE A 1 400 ? -50.498 3.909 12.507 1.00 85.38 400 PHE A O 1
ATOM 3181 N N . ARG A 1 401 ? -51.642 2.083 11.885 1.00 84.44 401 ARG A N 1
ATOM 3182 C CA . ARG A 1 401 ? -52.791 2.841 11.353 1.00 84.44 401 ARG A CA 1
ATOM 3183 C C . ARG A 1 401 ? -53.520 3.613 12.444 1.00 84.44 401 ARG A C 1
ATOM 3185 O O . ARG A 1 401 ? -53.871 4.769 12.227 1.00 84.44 401 ARG A O 1
ATOM 3192 N N . GLU A 1 402 ? -53.707 2.987 13.597 1.00 81.94 402 GLU A N 1
ATOM 3193 C CA . GLU A 1 402 ? -54.343 3.606 14.755 1.00 81.94 402 GLU A CA 1
ATOM 3194 C C . GLU A 1 402 ? -53.521 4.798 15.279 1.00 81.94 402 GLU A C 1
ATOM 3196 O O . GLU A 1 402 ? -54.067 5.868 15.549 1.00 81.94 402 GLU A O 1
ATOM 3201 N N . ALA A 1 403 ? -52.192 4.658 15.323 1.00 82.38 403 ALA A N 1
ATOM 3202 C CA . ALA A 1 403 ? -51.276 5.741 15.671 1.00 82.38 403 ALA A CA 1
ATOM 3203 C C . ALA A 1 403 ? -51.368 6.929 14.696 1.00 82.38 403 ALA A C 1
ATOM 3205 O O . ALA A 1 403 ? -51.420 8.081 15.126 1.00 82.38 403 ALA A O 1
ATOM 3206 N N . CYS A 1 404 ? -51.434 6.661 13.386 1.00 81.12 404 CYS A N 1
ATOM 3207 C CA . CYS A 1 404 ? -51.607 7.701 12.369 1.00 81.12 404 CYS A CA 1
ATOM 3208 C C . CYS A 1 404 ? -52.973 8.395 12.471 1.00 81.12 404 CYS A C 1
ATOM 3210 O O . CYS A 1 404 ? -53.042 9.615 12.332 1.00 81.12 404 CYS A O 1
ATOM 3212 N N . ALA A 1 405 ? -54.051 7.649 12.741 1.00 80.69 405 ALA A N 1
ATOM 3213 C CA . ALA A 1 405 ? -55.393 8.209 12.911 1.00 80.69 405 ALA A CA 1
ATOM 3214 C C . ALA A 1 405 ? -55.473 9.173 14.108 1.00 80.69 405 ALA A C 1
ATOM 3216 O O . ALA A 1 405 ? -56.188 10.171 14.046 1.00 80.69 405 ALA A O 1
ATOM 3217 N N . ARG A 1 406 ? -54.693 8.907 15.164 1.00 78.50 406 ARG A N 1
ATOM 3218 C CA . ARG A 1 406 ? -54.556 9.775 16.345 1.00 78.50 406 ARG A CA 1
ATOM 3219 C C . ARG A 1 406 ? -53.449 10.831 16.238 1.00 78.50 406 ARG A C 1
ATOM 3221 O O . ARG A 1 406 ? -53.189 11.515 17.219 1.00 78.50 406 ARG A O 1
ATOM 3228 N N . GLN A 1 407 ? -52.798 10.971 15.079 1.00 75.88 407 GLN A N 1
ATOM 3229 C CA . GLN A 1 407 ? -51.691 11.916 14.852 1.00 75.88 407 GLN A CA 1
ATOM 3230 C C . GLN A 1 407 ? -50.530 11.768 15.859 1.00 75.88 407 GLN A C 1
ATOM 3232 O O . GLN A 1 407 ? -49.876 12.742 16.230 1.00 75.88 407 GLN A O 1
ATOM 3237 N N . ALA A 1 408 ? -50.256 10.541 16.310 1.00 74.62 408 ALA A N 1
ATOM 3238 C CA . ALA A 1 408 ? -49.203 10.277 17.283 1.00 74.62 408 ALA A CA 1
ATOM 3239 C C . ALA A 1 408 ? -47.803 10.529 16.685 1.00 74.62 408 ALA A C 1
ATOM 3241 O O . ALA A 1 408 ? -47.468 10.027 15.611 1.00 74.62 408 ALA A O 1
ATOM 3242 N N . SER A 1 409 ? -46.964 11.283 17.403 1.00 75.00 409 SER A N 1
ATOM 3243 C CA . SER A 1 409 ? -45.601 11.610 16.964 1.00 75.00 409 SER A CA 1
ATOM 3244 C C . SER A 1 409 ? -44.621 10.469 17.255 1.00 75.00 409 SER A C 1
ATOM 3246 O O . SER A 1 409 ? -44.401 10.093 18.410 1.00 75.00 409 SER A O 1
ATOM 3248 N N . PHE A 1 410 ? -44.015 9.911 16.205 1.00 76.62 410 PHE A N 1
ATOM 3249 C CA . PHE A 1 410 ? -42.963 8.901 16.321 1.00 76.62 410 PHE A CA 1
ATOM 3250 C C . PHE A 1 410 ? -41.589 9.561 16.468 1.00 76.62 410 PHE A C 1
ATOM 3252 O O . PHE A 1 410 ? -41.279 10.534 15.791 1.00 76.62 410 PHE A O 1
ATOM 3259 N N . LYS A 1 411 ? -40.723 8.985 17.310 1.00 73.88 411 LYS A N 1
ATOM 3260 C CA . LYS A 1 411 ? -39.307 9.384 17.367 1.00 73.88 411 LYS A CA 1
ATOM 3261 C C . LYS A 1 411 ? -38.571 8.956 16.098 1.00 73.88 411 LYS A C 1
ATOM 3263 O O . LYS A 1 411 ? -38.790 7.843 15.625 1.00 73.88 411 LYS A O 1
ATOM 3268 N N . ASP A 1 412 ? -37.578 9.737 15.680 1.00 67.31 412 ASP A N 1
ATOM 3269 C CA . ASP A 1 412 ? -36.740 9.481 14.493 1.00 67.31 412 ASP A CA 1
ATOM 3270 C C . ASP A 1 412 ? -36.133 8.064 14.456 1.00 67.31 412 ASP A C 1
ATOM 3272 O O . ASP A 1 412 ? -36.030 7.437 13.407 1.00 67.31 412 ASP A O 1
ATOM 3276 N N . SER A 1 413 ? -35.791 7.507 15.624 1.00 72.12 413 SER A N 1
ATOM 3277 C CA . SER A 1 413 ? -35.215 6.154 15.753 1.00 72.12 413 SER A CA 1
ATOM 3278 C C . SER A 1 413 ? -36.201 4.990 15.542 1.00 72.12 413 SER A C 1
ATOM 3280 O O . SER A 1 413 ? -35.789 3.829 15.571 1.00 72.12 413 SER A O 1
ATOM 3282 N N . PHE A 1 414 ? -37.505 5.253 15.388 1.00 81.81 414 PHE A N 1
ATOM 3283 C CA . PHE A 1 414 ? -38.532 4.209 15.271 1.00 81.81 414 PHE A CA 1
ATOM 3284 C C . PHE A 1 414 ? -38.341 3.359 14.014 1.00 81.81 414 PHE A C 1
ATOM 3286 O O . PHE A 1 414 ? -38.232 2.135 14.108 1.00 81.81 414 PHE A O 1
ATOM 3293 N N . VAL A 1 415 ? -38.246 4.005 12.850 1.00 74.44 415 VAL A N 1
ATOM 3294 C CA . VAL A 1 415 ? -38.136 3.292 11.573 1.00 74.44 415 VAL A CA 1
ATOM 3295 C C . VAL A 1 415 ? -36.781 2.553 11.488 1.00 74.44 415 VAL A C 1
ATOM 3297 O O . VAL A 1 415 ? -36.686 1.530 10.822 1.00 74.44 415 VAL A O 1
ATOM 3300 N N . GLU A 1 416 ? -35.742 2.985 12.222 1.00 75.12 416 GLU A N 1
ATOM 3301 C CA . GLU A 1 416 ? -34.414 2.349 12.219 1.00 75.12 416 GLU A CA 1
ATOM 3302 C C . GLU A 1 416 ? -34.483 0.998 12.928 1.00 75.12 416 GLU A C 1
ATOM 3304 O O . GLU A 1 416 ? -34.051 -0.021 12.394 1.00 75.12 416 GLU A O 1
ATOM 3309 N N . LYS A 1 417 ? -35.112 0.982 14.108 1.00 80.81 417 LYS A N 1
ATOM 3310 C CA . LYS A 1 417 ? -35.348 -0.239 14.883 1.00 80.81 417 LYS A CA 1
ATOM 3311 C C . LYS A 1 417 ? -36.268 -1.205 14.149 1.00 80.81 417 LYS A C 1
ATOM 3313 O O . LYS A 1 417 ? -36.018 -2.405 14.166 1.00 80.81 417 LYS A O 1
ATOM 3318 N N . LEU A 1 418 ? -37.303 -0.684 13.493 1.00 80.00 418 LEU A N 1
ATOM 3319 C CA . LEU A 1 418 ? -38.245 -1.482 12.713 1.00 80.00 418 LEU A CA 1
ATOM 3320 C C . LEU A 1 418 ? -37.543 -2.177 11.541 1.00 80.00 418 LEU A C 1
ATOM 3322 O O . LEU A 1 418 ? -37.684 -3.384 11.362 1.00 80.00 418 LEU A O 1
ATOM 3326 N N . LEU A 1 419 ? -36.736 -1.431 10.782 1.00 74.38 419 LEU A N 1
ATOM 3327 C CA . LEU A 1 419 ? -35.981 -1.984 9.661 1.00 74.38 419 LEU A CA 1
ATOM 3328 C C . LEU A 1 419 ? -34.898 -2.960 10.122 1.00 74.38 419 LEU A C 1
ATOM 3330 O O . LEU A 1 419 ? -34.723 -3.980 9.469 1.00 74.38 419 LEU A O 1
ATOM 3334 N N . SER A 1 420 ? -34.229 -2.713 11.254 1.00 70.75 420 SER A N 1
ATOM 3335 C CA . SER A 1 420 ? -33.292 -3.684 11.838 1.00 70.75 420 SER A CA 1
ATOM 3336 C C . SER A 1 420 ? -33.980 -5.021 12.119 1.00 70.75 420 SER A C 1
ATOM 3338 O O . SER A 1 420 ? -33.479 -6.051 11.691 1.00 70.75 420 SER A O 1
ATOM 3340 N N . ILE A 1 421 ? -35.159 -5.012 12.758 1.00 76.38 421 ILE A N 1
ATOM 3341 C CA . ILE A 1 421 ? -35.919 -6.238 13.071 1.00 76.38 421 ILE A CA 1
ATOM 3342 C C . ILE A 1 421 ? -36.296 -7.008 11.797 1.00 76.38 421 ILE A C 1
ATOM 3344 O O . ILE A 1 421 ? -36.201 -8.234 11.764 1.00 76.38 421 ILE A O 1
ATOM 3348 N N . LEU A 1 422 ? -36.723 -6.302 10.748 1.00 71.38 422 LEU A N 1
ATOM 3349 C CA . LEU A 1 422 ? -37.138 -6.920 9.485 1.00 71.38 422 LEU A CA 1
ATOM 3350 C C . LEU A 1 422 ? -35.946 -7.476 8.694 1.00 71.38 422 LEU A C 1
ATOM 3352 O O . LEU A 1 422 ? -36.032 -8.576 8.149 1.00 71.38 422 LEU A O 1
ATOM 3356 N N . VAL A 1 423 ? -34.819 -6.758 8.681 1.00 63.50 423 VAL A N 1
ATOM 3357 C CA . VAL A 1 423 ? -33.578 -7.215 8.041 1.00 63.50 423 VAL A CA 1
ATOM 3358 C C . VAL A 1 423 ? -32.974 -8.405 8.790 1.00 63.50 423 VAL A C 1
ATOM 3360 O O . VAL A 1 423 ? -32.558 -9.363 8.143 1.00 63.50 423 VAL A O 1
ATOM 3363 N N . ASP A 1 424 ? -32.998 -8.411 10.127 1.00 63.50 424 ASP A N 1
ATOM 3364 C CA . ASP A 1 424 ? -32.540 -9.546 10.946 1.00 63.50 424 ASP A CA 1
ATOM 3365 C C . ASP A 1 424 ? -33.386 -10.812 10.716 1.00 63.50 424 ASP A C 1
ATOM 3367 O O . ASP A 1 424 ? -32.905 -11.932 10.887 1.00 63.50 424 ASP A O 1
ATOM 3371 N N . ARG A 1 425 ? -34.641 -10.648 10.279 1.00 66.38 425 ARG A N 1
ATOM 3372 C CA . ARG A 1 425 ? -35.539 -11.741 9.872 1.00 66.38 425 ARG A CA 1
ATOM 3373 C C . ARG A 1 425 ? -35.399 -12.141 8.398 1.00 66.38 425 ARG A C 1
ATOM 3375 O O . ARG A 1 425 ? -36.026 -13.115 7.988 1.00 66.38 425 ARG A O 1
ATOM 3382 N N . GLY A 1 426 ? -34.609 -11.413 7.607 1.00 57.25 426 GLY A N 1
ATOM 3383 C CA . GLY A 1 426 ? -34.450 -11.636 6.167 1.00 57.25 426 GLY A CA 1
ATOM 3384 C C . GLY A 1 426 ? -35.656 -11.217 5.313 1.00 57.25 426 GLY A C 1
ATOM 3385 O O . GLY A 1 426 ? -35.716 -11.569 4.136 1.00 57.25 426 GLY A O 1
ATOM 3386 N N . ASP A 1 427 ? -36.611 -10.467 5.871 1.00 66.81 427 ASP A N 1
ATOM 3387 C CA . ASP A 1 427 ? -37.859 -10.078 5.201 1.00 66.81 427 ASP A CA 1
ATOM 3388 C C . ASP A 1 427 ? -37.717 -8.712 4.499 1.00 66.81 427 ASP A C 1
ATOM 3390 O O . ASP A 1 427 ? -38.212 -7.665 4.935 1.00 66.81 427 ASP A O 1
ATOM 3394 N N . ASN A 1 428 ? -36.953 -8.723 3.403 1.00 62.25 428 ASN A N 1
ATOM 3395 C CA . ASN A 1 428 ? -36.556 -7.520 2.664 1.00 62.25 428 ASN A CA 1
ATOM 3396 C C . ASN A 1 428 ? -37.730 -6.822 1.953 1.00 62.25 428 ASN A C 1
ATOM 3398 O O . ASN A 1 428 ? -37.705 -5.600 1.770 1.00 62.25 428 ASN A O 1
ATOM 3402 N N . ASP A 1 429 ? -38.756 -7.575 1.555 1.00 64.69 429 ASP A N 1
ATOM 3403 C CA . ASP A 1 429 ? -39.938 -7.033 0.880 1.00 64.69 429 ASP A CA 1
ATOM 3404 C C . ASP A 1 429 ? -40.833 -6.279 1.864 1.00 64.69 429 ASP A C 1
ATOM 3406 O O . ASP A 1 429 ? -41.315 -5.177 1.572 1.00 64.69 429 ASP A O 1
ATOM 3410 N N . ASN A 1 430 ? -40.969 -6.806 3.079 1.00 69.81 430 ASN A N 1
ATOM 3411 C CA . ASN A 1 430 ? -41.718 -6.148 4.134 1.00 69.81 430 ASN A CA 1
ATOM 3412 C C . ASN A 1 430 ? -40.974 -4.908 4.670 1.00 69.81 430 ASN A C 1
ATOM 3414 O O . ASN A 1 430 ? -41.587 -3.863 4.892 1.00 69.81 430 ASN A O 1
ATOM 3418 N N . ALA A 1 431 ? -39.635 -4.942 4.740 1.00 70.88 431 ALA A N 1
ATOM 3419 C CA . ALA A 1 431 ? -38.817 -3.756 5.028 1.00 70.88 431 ALA A CA 1
ATOM 3420 C C . ALA A 1 431 ? -39.056 -2.610 4.018 1.00 70.88 431 ALA A C 1
ATOM 3422 O O . ALA A 1 431 ? -39.191 -1.444 4.405 1.00 70.88 431 ALA A O 1
ATOM 3423 N N . ARG A 1 432 ? -39.184 -2.928 2.720 1.00 66.31 432 ARG A N 1
ATOM 3424 C CA . ARG A 1 432 ? -39.539 -1.947 1.674 1.00 66.31 432 ARG A CA 1
ATOM 3425 C C . ARG A 1 432 ? -40.965 -1.417 1.836 1.00 66.31 432 ARG A C 1
ATOM 3427 O O . ARG A 1 432 ? -41.188 -0.213 1.697 1.00 66.31 432 ARG A O 1
ATOM 3434 N N . SER A 1 433 ? -41.915 -2.296 2.155 1.00 75.56 433 SER A N 1
ATOM 3435 C CA . SER A 1 433 ? -43.314 -1.938 2.429 1.00 75.56 433 SER A CA 1
ATOM 3436 C C . SER A 1 433 ? -43.422 -0.939 3.589 1.00 75.56 433 SER A C 1
ATOM 3438 O O . SER A 1 433 ? -44.074 0.101 3.460 1.00 75.56 433 SER A O 1
ATOM 3440 N N . TRP A 1 434 ? -42.707 -1.186 4.690 1.00 79.19 434 TRP A N 1
ATOM 3441 C CA . TRP A 1 434 ? -42.683 -0.315 5.867 1.00 79.19 434 TRP A CA 1
ATOM 3442 C C . TRP A 1 434 ? -42.041 1.054 5.614 1.00 79.19 434 TRP A C 1
ATOM 3444 O O . TRP A 1 434 ? -42.558 2.060 6.104 1.00 79.19 434 TRP A O 1
ATOM 3454 N N . LEU A 1 435 ? -40.997 1.133 4.781 1.00 72.88 435 LEU A N 1
ATOM 3455 C CA . LEU A 1 435 ? -40.428 2.412 4.328 1.00 72.88 435 LEU A CA 1
ATOM 3456 C C . LEU A 1 435 ? -41.448 3.259 3.553 1.00 72.88 435 LEU A C 1
ATOM 3458 O O . LEU A 1 435 ? -41.587 4.454 3.816 1.00 72.88 435 LEU A O 1
ATOM 3462 N N . GLY A 1 436 ? -42.213 2.639 2.650 1.00 72.19 436 GLY A N 1
ATOM 3463 C CA . GLY A 1 436 ? -43.281 3.326 1.918 1.00 72.19 436 GLY A CA 1
ATOM 3464 C C . GLY A 1 436 ? -44.425 3.800 2.824 1.00 72.19 436 GLY A C 1
ATOM 3465 O O . GLY A 1 436 ? -44.978 4.881 2.609 1.00 72.19 436 GLY A O 1
ATOM 3466 N N . ARG A 1 437 ? -44.768 3.024 3.863 1.00 80.75 437 ARG A N 1
ATOM 3467 C CA . ARG A 1 437 ? -45.773 3.403 4.876 1.00 80.75 437 ARG A CA 1
ATOM 3468 C C . ARG A 1 437 ? -45.300 4.589 5.726 1.00 80.75 437 ARG A C 1
ATOM 3470 O O . ARG A 1 437 ? -46.070 5.527 5.914 1.00 80.75 437 ARG A O 1
ATOM 3477 N N . ALA A 1 438 ? -44.042 4.588 6.171 1.00 77.56 438 ALA A N 1
ATOM 3478 C CA . ALA A 1 438 ? -43.453 5.679 6.951 1.00 77.56 438 ALA A CA 1
ATOM 3479 C C . ALA A 1 438 ? -43.379 6.999 6.161 1.00 77.56 438 ALA A C 1
ATOM 3481 O O . ALA A 1 438 ? -43.746 8.050 6.686 1.00 77.56 438 ALA A O 1
ATOM 3482 N N . GLN A 1 439 ? -43.000 6.942 4.879 1.00 73.81 439 GLN A N 1
ATOM 3483 C CA . GLN A 1 439 ? -42.974 8.117 3.998 1.00 73.81 439 GLN A CA 1
ATOM 3484 C C . GLN A 1 439 ? -44.369 8.712 3.768 1.00 73.81 439 GLN A C 1
ATOM 3486 O O . GLN A 1 439 ? -44.540 9.926 3.847 1.00 73.81 439 GLN A O 1
ATOM 3491 N N . LYS A 1 440 ? -45.386 7.871 3.528 1.00 77.75 440 LYS A N 1
ATOM 3492 C CA . LYS A 1 440 ? -46.781 8.331 3.379 1.00 77.75 440 LYS A CA 1
ATOM 3493 C C . LYS A 1 440 ? -47.346 8.955 4.657 1.00 77.75 440 LYS A C 1
ATOM 3495 O O . LYS A 1 440 ? -48.230 9.797 4.566 1.00 77.75 440 LYS A O 1
ATOM 3500 N N . ALA A 1 441 ? -46.835 8.552 5.819 1.00 72.62 441 ALA A N 1
ATOM 3501 C CA . ALA A 1 441 ? -47.189 9.119 7.116 1.00 72.62 441 ALA A CA 1
ATOM 3502 C C . ALA A 1 441 ? -46.393 10.396 7.472 1.00 72.62 441 ALA A C 1
ATOM 3504 O O . ALA A 1 441 ? -46.568 10.922 8.566 1.00 72.62 441 ALA A O 1
ATOM 3505 N N . GLY A 1 442 ? -45.524 10.896 6.580 1.00 68.06 442 GLY A N 1
ATOM 3506 C CA . GLY A 1 442 ? -44.747 12.120 6.804 1.00 68.06 442 GLY A CA 1
ATOM 3507 C C . GLY A 1 442 ? -43.555 11.961 7.756 1.00 68.06 442 GLY A C 1
ATOM 3508 O O . GLY A 1 442 ? -43.034 12.959 8.242 1.00 68.06 442 GLY A O 1
ATOM 3509 N N . ILE A 1 443 ? -43.113 10.728 8.029 1.00 73.00 443 ILE A N 1
ATOM 3510 C CA . ILE A 1 443 ? -41.956 10.454 8.893 1.00 73.00 443 ILE A CA 1
ATOM 3511 C C . ILE A 1 443 ? -40.669 10.639 8.071 1.00 73.00 443 ILE A C 1
ATOM 3513 O O . ILE A 1 443 ? -40.423 9.893 7.116 1.00 73.00 443 ILE A O 1
ATOM 3517 N N . GLU A 1 444 ? -39.835 11.621 8.430 1.00 60.94 444 GLU A N 1
ATOM 3518 C CA . GLU A 1 444 ? -38.573 11.901 7.731 1.00 60.94 444 GLU A CA 1
ATOM 3519 C C . GLU A 1 444 ? -37.583 10.730 7.852 1.00 60.94 444 GLU A C 1
ATOM 3521 O O . GLU A 1 444 ? -37.025 10.441 8.910 1.00 60.94 444 GLU A O 1
ATOM 3526 N N . CYS A 1 445 ? -37.315 10.060 6.730 1.00 59.91 445 CYS A N 1
ATOM 3527 C CA . CYS A 1 445 ? -36.280 9.033 6.641 1.00 59.91 445 CYS A CA 1
ATOM 3528 C C . CYS A 1 445 ? -34.944 9.691 6.276 1.00 59.91 445 CYS A C 1
ATOM 3530 O O . CYS A 1 445 ? -34.690 9.998 5.109 1.00 59.91 445 CYS A O 1
ATOM 3532 N N . ASN A 1 446 ? -34.076 9.925 7.261 1.00 58.56 446 ASN A N 1
ATOM 3533 C CA . ASN A 1 446 ? -32.776 10.545 7.008 1.00 58.56 446 ASN A CA 1
ATOM 3534 C C . ASN A 1 446 ? -31.798 9.586 6.282 1.00 58.56 446 ASN A C 1
ATOM 3536 O O . ASN A 1 446 ? -31.862 8.359 6.392 1.00 58.56 446 ASN A O 1
ATOM 3540 N N . GLY A 1 447 ? -30.832 10.144 5.542 1.00 49.56 447 GLY A N 1
ATOM 3541 C CA . GLY A 1 447 ? -29.844 9.346 4.802 1.00 49.56 447 GLY A CA 1
ATOM 3542 C C . GLY A 1 447 ? -28.901 8.518 5.691 1.00 49.56 447 GLY A C 1
ATOM 3543 O O . GLY A 1 447 ? -28.310 7.553 5.217 1.00 49.56 447 GLY A O 1
ATOM 3544 N N . GLY A 1 448 ? -28.750 8.862 6.977 1.00 53.88 448 GLY A N 1
ATOM 3545 C CA . GLY A 1 448 ? -27.936 8.112 7.951 1.00 53.88 448 GLY A CA 1
ATOM 3546 C C . GLY A 1 448 ? -28.496 6.735 8.268 1.00 53.88 448 GLY A C 1
ATOM 3547 O O . GLY A 1 448 ? -27.764 5.750 8.344 1.00 53.88 448 GLY A O 1
ATOM 3548 N N . MET A 1 449 ? -29.808 6.679 8.358 1.00 52.12 449 MET A N 1
ATOM 3549 C CA . MET A 1 449 ? -30.583 5.505 8.685 1.00 52.12 449 MET A CA 1
ATOM 3550 C C . MET A 1 449 ? -30.686 4.527 7.511 1.00 52.12 449 MET A C 1
ATOM 3552 O O . MET A 1 449 ? -30.434 3.334 7.677 1.00 52.12 449 MET A O 1
ATOM 3556 N N . LEU A 1 450 ? -30.893 5.038 6.291 1.00 53.56 450 LEU A N 1
ATOM 3557 C CA . LEU A 1 450 ? -30.788 4.237 5.064 1.00 53.56 450 LEU A CA 1
ATOM 3558 C C . LEU A 1 450 ? -29.380 3.643 4.880 1.00 53.56 450 LEU A C 1
ATOM 3560 O O . LEU A 1 450 ? -29.257 2.526 4.391 1.00 53.56 450 LEU A O 1
ATOM 3564 N N . ARG A 1 451 ? -28.317 4.331 5.328 1.00 53.94 451 ARG A N 1
ATOM 3565 C CA . ARG A 1 451 ? -26.933 3.809 5.311 1.00 53.94 451 ARG A CA 1
ATOM 3566 C C . ARG A 1 451 ? -26.699 2.646 6.279 1.00 53.94 451 ARG A C 1
ATOM 3568 O O . ARG A 1 451 ? -25.820 1.829 6.014 1.00 53.94 451 ARG A O 1
ATOM 3575 N N . SER A 1 452 ? -27.391 2.601 7.418 1.00 50.06 452 SER A N 1
ATOM 3576 C CA . SER A 1 452 ? -27.299 1.484 8.376 1.00 50.06 452 SER A CA 1
ATOM 3577 C C . SER A 1 452 ? -27.969 0.236 7.796 1.00 50.06 452 SER A C 1
ATOM 3579 O O . SER A 1 452 ? -27.352 -0.820 7.674 1.00 50.06 452 SER A O 1
ATOM 3581 N N . VAL A 1 453 ? -29.181 0.420 7.269 1.00 52.25 453 VAL A N 1
ATOM 3582 C CA . VAL A 1 453 ? -29.977 -0.629 6.620 1.00 52.25 453 VAL A CA 1
ATOM 3583 C C . VAL A 1 453 ? -29.312 -1.133 5.336 1.00 52.25 453 VAL A C 1
ATOM 3585 O O . VAL A 1 453 ? -29.244 -2.337 5.123 1.00 52.25 453 VAL A O 1
ATOM 3588 N N . PHE A 1 454 ? -28.739 -0.251 4.511 1.00 53.09 454 PHE A N 1
ATOM 3589 C CA . PHE A 1 454 ? -27.974 -0.646 3.322 1.00 53.09 454 PHE A CA 1
ATOM 3590 C C . PHE A 1 454 ? -26.735 -1.477 3.690 1.00 53.09 454 PHE A C 1
ATOM 3592 O O . PHE A 1 454 ? -26.493 -2.504 3.067 1.00 53.09 454 PHE A O 1
ATOM 3599 N N . ARG A 1 455 ? -25.993 -1.104 4.745 1.00 54.66 455 ARG A N 1
ATOM 3600 C CA . ARG A 1 455 ? -24.866 -1.907 5.261 1.00 54.66 455 ARG A CA 1
ATOM 3601 C C . ARG A 1 455 ? -25.300 -3.293 5.734 1.00 54.66 455 ARG A C 1
ATOM 3603 O O . ARG A 1 455 ? -24.561 -4.248 5.540 1.00 54.66 455 ARG A O 1
ATOM 3610 N N . GLN A 1 456 ? -26.485 -3.417 6.325 1.00 49.41 456 GLN A N 1
ATOM 3611 C CA . GLN A 1 456 ? -27.006 -4.696 6.814 1.00 49.41 456 GLN A CA 1
ATOM 3612 C C . GLN A 1 456 ? -27.620 -5.550 5.689 1.00 49.41 456 GLN A C 1
ATOM 3614 O O . GLN A 1 456 ? -27.464 -6.765 5.697 1.00 49.41 456 GLN A O 1
ATOM 3619 N N . LEU A 1 457 ? -28.196 -4.929 4.653 1.00 49.28 457 LEU A N 1
ATOM 3620 C CA . LEU A 1 457 ? -28.617 -5.589 3.406 1.00 49.28 457 LEU A CA 1
ATOM 3621 C C . LEU A 1 457 ? -27.429 -6.121 2.585 1.00 49.28 457 LEU A C 1
ATOM 3623 O O . LEU A 1 457 ? -27.530 -7.174 1.958 1.00 49.28 457 LEU A O 1
ATOM 3627 N N . MET A 1 458 ? -26.287 -5.426 2.623 1.00 50.78 458 MET A N 1
ATOM 3628 C CA . MET A 1 458 ? -25.031 -5.909 2.035 1.00 50.78 458 MET A CA 1
ATOM 3629 C C . MET A 1 458 ? -24.536 -7.204 2.700 1.00 50.78 458 MET A C 1
ATOM 3631 O O . MET A 1 458 ? -23.959 -8.047 2.018 1.00 50.78 458 MET A O 1
ATOM 3635 N N . ARG A 1 459 ? -24.822 -7.399 4.000 1.00 49.09 459 ARG A N 1
ATOM 3636 C CA . ARG A 1 459 ? -24.506 -8.640 4.734 1.00 49.09 459 ARG A CA 1
ATOM 3637 C C . ARG A 1 459 ? -25.358 -9.831 4.292 1.00 49.09 459 ARG A C 1
ATOM 3639 O O . ARG A 1 459 ? -24.921 -10.963 4.451 1.00 49.09 459 ARG A O 1
ATOM 3646 N N . SER A 1 460 ? -26.577 -9.612 3.789 1.00 50.50 460 SER A N 1
ATOM 3647 C CA . SER A 1 460 ? -27.561 -10.694 3.634 1.00 50.50 460 SER A CA 1
ATOM 3648 C C . SER A 1 460 ? -27.658 -11.301 2.232 1.00 50.50 460 SER A C 1
ATOM 3650 O O . SER A 1 460 ? -28.416 -12.253 2.067 1.00 50.50 460 SER A O 1
ATOM 3652 N N . SER A 1 461 ? -26.908 -10.820 1.224 1.00 52.38 461 SER A N 1
ATOM 3653 C CA . SER A 1 461 ? -27.104 -11.324 -0.152 1.00 52.38 461 SER A CA 1
ATOM 3654 C C . SER A 1 461 ? -25.889 -11.490 -1.079 1.00 52.38 461 SER A C 1
ATOM 3656 O O . SER A 1 461 ? -26.034 -12.240 -2.038 1.00 52.38 461 SER A O 1
ATOM 3658 N N . SER A 1 462 ? -24.726 -10.843 -0.873 1.00 63.59 462 SER A N 1
ATOM 3659 C CA . SER A 1 462 ? -23.678 -10.808 -1.932 1.00 63.59 462 SER A CA 1
ATOM 3660 C C . SER A 1 462 ? -22.282 -11.335 -1.559 1.00 63.59 462 SER A C 1
ATOM 3662 O O . SER A 1 462 ? -21.635 -11.930 -2.418 1.00 63.59 462 SER A O 1
ATOM 3664 N N . PHE A 1 463 ? -21.814 -11.159 -0.318 1.00 80.56 463 PHE A N 1
ATOM 3665 C CA . PHE A 1 463 ? -20.491 -11.628 0.123 1.00 80.56 463 PHE A CA 1
ATOM 3666 C C . PHE A 1 463 ? -20.598 -12.208 1.537 1.00 80.56 463 PHE A C 1
ATOM 3668 O O . PHE A 1 463 ? -20.754 -11.458 2.499 1.00 80.56 463 PHE A O 1
ATOM 3675 N N . GLN A 1 464 ? -20.586 -13.536 1.647 1.00 82.88 464 GLN A N 1
ATOM 3676 C CA . GLN A 1 464 ? -20.544 -14.260 2.920 1.00 82.88 464 GLN A CA 1
ATOM 3677 C C . GLN A 1 464 ? -19.137 -14.826 3.112 1.00 82.88 464 GLN A C 1
ATOM 3679 O O . GLN A 1 464 ? -18.451 -15.099 2.132 1.00 82.88 464 GLN A O 1
ATOM 3684 N N . LEU A 1 465 ? -18.694 -14.969 4.361 1.00 86.94 465 LEU A N 1
ATOM 3685 C CA . LEU A 1 465 ? -17.405 -15.589 4.646 1.00 86.94 465 LEU A CA 1
ATOM 3686 C C . LEU A 1 465 ? -17.430 -17.058 4.213 1.00 86.94 465 LEU A C 1
ATOM 3688 O O . LEU A 1 465 ? -18.229 -17.839 4.728 1.00 86.94 465 LEU A O 1
ATOM 3692 N N . GLU A 1 466 ? -16.531 -17.422 3.302 1.00 90.19 466 GLU A N 1
ATOM 3693 C CA . GLU A 1 466 ? -16.383 -18.796 2.813 1.00 90.19 466 GLU A CA 1
ATOM 3694 C C . GLU A 1 466 ? -15.365 -19.575 3.667 1.00 90.19 466 GLU A C 1
ATOM 3696 O O . GLU A 1 466 ? -15.531 -20.769 3.910 1.00 90.19 466 GLU A O 1
ATOM 3701 N N . GLY A 1 467 ? -14.330 -18.902 4.183 1.00 84.88 467 GLY A N 1
ATOM 3702 C CA . GLY A 1 467 ? -13.368 -19.479 5.124 1.00 84.88 467 GLY A CA 1
ATOM 3703 C C . GLY A 1 467 ? -12.150 -18.586 5.358 1.00 84.88 467 GLY A C 1
ATOM 3704 O O . GLY A 1 467 ? -11.881 -17.670 4.586 1.00 84.88 467 GLY A O 1
ATOM 3705 N N . TYR A 1 468 ? -11.404 -18.846 6.435 1.00 91.31 468 TYR A N 1
ATOM 3706 C CA . TYR A 1 468 ? -10.163 -18.125 6.729 1.00 91.31 468 TYR A CA 1
ATOM 3707 C C . TYR A 1 468 ? -8.957 -18.811 6.084 1.00 91.31 468 TYR A C 1
ATOM 3709 O O . TYR A 1 468 ? -8.730 -20.004 6.276 1.00 91.31 468 TYR A O 1
ATOM 3717 N N . ILE A 1 469 ? -8.134 -18.025 5.397 1.00 93.19 469 ILE A N 1
ATOM 3718 C CA . ILE A 1 469 ? -6.877 -18.441 4.778 1.00 93.19 469 ILE A CA 1
ATOM 3719 C C . ILE A 1 469 ? -5.740 -17.812 5.587 1.00 93.19 469 ILE A C 1
ATOM 3721 O O . ILE A 1 469 ? -5.494 -16.606 5.517 1.00 93.19 469 ILE A O 1
ATOM 3725 N N . GLU A 1 470 ? -5.028 -18.616 6.380 1.00 91.19 470 GLU A N 1
ATOM 3726 C CA . GLU A 1 470 ? -4.004 -18.099 7.302 1.00 91.19 470 GLU A CA 1
ATOM 3727 C C . GLU A 1 470 ? -2.853 -17.379 6.583 1.00 91.19 470 GLU A C 1
ATOM 3729 O O . GLU A 1 470 ? -2.489 -16.270 6.970 1.00 91.19 470 GLU A O 1
ATOM 3734 N N . GLN A 1 471 ? -2.315 -17.969 5.512 1.00 93.12 471 GLN A N 1
ATOM 3735 C CA . GLN A 1 471 ? -1.162 -17.437 4.777 1.00 93.12 471 GLN A CA 1
ATOM 3736 C C . GLN A 1 471 ? -1.593 -16.368 3.765 1.00 93.12 471 GLN A C 1
ATOM 3738 O O . GLN A 1 471 ? -2.233 -16.689 2.763 1.00 93.12 471 GLN A O 1
ATOM 3743 N N . THR A 1 472 ? -1.216 -15.106 3.984 1.00 95.88 472 THR A N 1
ATOM 3744 C CA . THR A 1 472 ? -1.580 -13.977 3.103 1.00 95.88 472 THR A CA 1
ATOM 3745 C C . THR A 1 472 ? -1.080 -14.150 1.673 1.00 95.88 472 THR A C 1
ATOM 3747 O O . THR A 1 472 ? -1.780 -13.828 0.713 1.00 95.88 472 THR A O 1
ATOM 3750 N N . GLU A 1 473 ? 0.115 -14.706 1.507 1.00 95.88 473 GLU A N 1
ATOM 3751 C CA . GLU A 1 473 ? 0.692 -15.032 0.206 1.00 95.88 473 GLU A CA 1
ATOM 3752 C C . GLU A 1 473 ? -0.101 -16.105 -0.554 1.00 95.88 473 GLU A C 1
ATOM 3754 O O . GLU A 1 473 ? 0.098 -16.255 -1.751 1.00 95.88 473 GLU A O 1
ATOM 3759 N N . ARG A 1 474 ? -1.041 -16.806 0.098 1.00 97.50 474 ARG A N 1
ATOM 3760 C CA . ARG A 1 474 ? -1.992 -17.745 -0.523 1.00 97.50 474 ARG A CA 1
ATOM 3761 C C . ARG A 1 474 ? -3.415 -17.190 -0.631 1.00 97.50 474 ARG A C 1
ATOM 3763 O O . ARG A 1 474 ? -4.370 -17.951 -0.758 1.00 97.50 474 ARG A O 1
ATOM 3770 N N . ARG A 1 475 ? -3.584 -15.869 -0.568 1.00 97.94 475 ARG A N 1
ATOM 3771 C CA . ARG A 1 475 ? -4.868 -15.184 -0.797 1.00 97.94 475 ARG A CA 1
ATOM 3772 C C . ARG A 1 475 ? -4.913 -14.546 -2.188 1.00 97.94 475 ARG A C 1
ATOM 3774 O O . ARG A 1 475 ? -5.326 -13.398 -2.332 1.00 97.94 475 ARG A O 1
ATOM 3781 N N . ALA A 1 476 ? -4.438 -15.257 -3.210 1.00 98.12 476 ALA A N 1
ATOM 3782 C CA . ALA A 1 476 ? -4.550 -14.804 -4.595 1.00 98.12 476 ALA A CA 1
ATOM 3783 C C . ALA A 1 476 ? -6.006 -14.924 -5.086 1.00 98.12 476 ALA A C 1
ATOM 3785 O O . ALA A 1 476 ? -6.749 -15.759 -4.580 1.00 98.12 476 ALA A O 1
ATOM 3786 N N . ILE A 1 477 ? -6.422 -14.097 -6.047 1.00 98.19 477 ILE A N 1
ATOM 3787 C CA . ILE A 1 477 ? -7.786 -14.051 -6.600 1.00 98.19 477 ILE A CA 1
ATOM 3788 C C . ILE A 1 477 ? -7.800 -14.565 -8.046 1.00 98.19 477 ILE A C 1
ATOM 3790 O O . ILE A 1 477 ? -6.943 -14.191 -8.845 1.00 98.19 477 ILE A O 1
ATOM 3794 N N . THR A 1 478 ? -8.760 -15.415 -8.415 1.00 97.88 478 THR A N 1
ATOM 3795 C CA . THR A 1 478 ? -8.911 -15.870 -9.812 1.00 97.88 478 THR A CA 1
ATOM 3796 C C . THR A 1 478 ? -9.676 -14.843 -10.658 1.00 97.88 478 THR A C 1
ATOM 3798 O O . THR A 1 478 ? -10.471 -14.073 -10.107 1.00 97.88 478 THR A O 1
ATOM 3801 N N . PRO A 1 479 ? -9.528 -14.830 -11.999 1.00 96.00 479 PRO A N 1
ATOM 3802 C CA . PRO A 1 479 ? -10.312 -13.946 -12.868 1.00 96.00 479 PRO A CA 1
ATOM 3803 C C . PRO A 1 479 ? -11.832 -14.076 -12.666 1.00 96.00 479 PRO A C 1
ATOM 3805 O O . PRO A 1 479 ? -12.541 -13.073 -12.623 1.00 96.00 479 PRO A O 1
ATOM 3808 N N . ALA A 1 480 ? -12.339 -15.293 -12.443 1.00 94.75 480 ALA A N 1
ATOM 3809 C CA . ALA A 1 480 ? -13.758 -15.527 -12.166 1.00 94.75 480 ALA A CA 1
ATOM 3810 C C . ALA A 1 480 ? -14.214 -14.908 -10.829 1.00 94.75 480 ALA A C 1
ATOM 3812 O O . ALA A 1 480 ? -15.294 -14.319 -10.743 1.00 94.75 480 ALA A O 1
ATOM 3813 N N . GLN A 1 481 ? -13.388 -15.005 -9.783 1.00 96.19 481 GLN A N 1
ATOM 3814 C CA . GLN A 1 481 ? -13.647 -14.372 -8.485 1.00 96.19 481 GLN A CA 1
ATOM 3815 C C . GLN A 1 481 ? -13.587 -12.843 -8.590 1.00 96.19 481 GLN A C 1
ATOM 3817 O O . GLN A 1 481 ? -14.477 -12.160 -8.085 1.00 96.19 481 GLN A O 1
ATOM 3822 N N . LEU A 1 482 ? -12.589 -12.306 -9.297 1.00 95.69 482 LEU A N 1
ATOM 3823 C CA . LEU A 1 482 ? -12.454 -10.874 -9.562 1.00 95.69 482 LEU A CA 1
ATOM 3824 C C . LEU A 1 482 ? -13.682 -10.334 -10.306 1.00 95.69 482 LEU A C 1
ATOM 3826 O O . LEU A 1 482 ? -14.257 -9.322 -9.902 1.00 95.69 482 LEU A O 1
ATOM 3830 N N . LYS A 1 483 ? -14.151 -11.060 -11.326 1.00 94.00 483 LYS A N 1
ATOM 3831 C CA . LYS A 1 483 ? -15.352 -10.710 -12.084 1.00 94.00 483 LYS A CA 1
ATOM 3832 C C . LYS A 1 483 ? -16.596 -10.578 -11.201 1.00 94.00 483 LYS A C 1
ATOM 3834 O O . LYS A 1 483 ? -17.345 -9.622 -11.379 1.00 94.00 483 LYS A O 1
ATOM 3839 N N . ARG A 1 484 ? -16.791 -11.445 -10.197 1.00 93.44 484 ARG A N 1
ATOM 3840 C CA . ARG A 1 484 ? -17.910 -11.315 -9.235 1.00 93.44 484 ARG A CA 1
ATOM 3841 C C . ARG A 1 484 ? -17.891 -9.964 -8.513 1.00 93.44 484 ARG A C 1
ATOM 3843 O O . ARG A 1 484 ? -18.938 -9.343 -8.341 1.00 93.44 484 ARG A O 1
ATOM 3850 N N . VAL A 1 485 ? -16.709 -9.497 -8.108 1.00 93.69 485 VAL A N 1
ATOM 3851 C CA . VAL A 1 485 ? -16.542 -8.200 -7.431 1.00 93.69 485 VAL A CA 1
ATOM 3852 C C . VAL A 1 485 ? -16.837 -7.039 -8.384 1.00 93.69 485 VAL A C 1
ATOM 3854 O O . VAL A 1 485 ? -17.500 -6.074 -8.004 1.00 93.69 485 VAL A O 1
ATOM 3857 N N . VAL A 1 486 ? -16.386 -7.143 -9.634 1.00 93.56 486 VAL A N 1
ATOM 3858 C CA . VAL A 1 486 ? -16.584 -6.121 -10.673 1.00 93.56 486 VAL A CA 1
ATOM 3859 C C . VAL A 1 486 ? -18.045 -6.029 -11.102 1.00 93.56 486 VAL A C 1
ATOM 3861 O O . VAL A 1 486 ? -18.587 -4.928 -11.182 1.00 93.56 486 VAL A O 1
ATOM 3864 N N . ASP A 1 487 ? -18.706 -7.165 -11.324 1.00 92.56 487 ASP A N 1
ATOM 3865 C CA . ASP A 1 487 ? -20.124 -7.226 -11.685 1.00 92.56 487 ASP A CA 1
ATOM 3866 C C . ASP A 1 487 ? -20.981 -6.621 -10.560 1.00 92.56 487 ASP A C 1
ATOM 3868 O O . ASP A 1 487 ? -21.887 -5.819 -10.813 1.00 92.56 487 ASP A O 1
ATOM 3872 N N . PHE A 1 488 ? -20.631 -6.916 -9.301 1.00 91.25 488 PHE A N 1
ATOM 3873 C CA . PHE A 1 488 ? -21.248 -6.278 -8.143 1.00 91.25 488 PHE A CA 1
ATOM 3874 C C . PHE A 1 488 ? -21.050 -4.756 -8.161 1.00 91.25 488 PHE A C 1
ATOM 3876 O O . PHE A 1 488 ? -22.012 -4.003 -7.983 1.00 91.25 488 PHE A O 1
ATOM 3883 N N . ALA A 1 489 ? -19.823 -4.289 -8.397 1.00 91.88 489 ALA A N 1
ATOM 3884 C CA . ALA A 1 489 ? -19.518 -2.867 -8.431 1.00 91.88 489 ALA A CA 1
ATOM 3885 C C . ALA A 1 489 ? -20.268 -2.138 -9.555 1.00 91.88 489 ALA A C 1
ATOM 3887 O O . ALA A 1 489 ? -20.904 -1.116 -9.302 1.00 91.88 489 ALA A O 1
ATOM 3888 N N . SER A 1 490 ? -20.290 -2.706 -10.759 1.00 92.38 490 SER A N 1
ATOM 3889 C CA . SER A 1 490 ? -21.005 -2.172 -11.924 1.00 92.38 490 SER A CA 1
ATOM 3890 C C . SER A 1 490 ? -22.509 -2.010 -11.670 1.00 92.38 490 SER A C 1
ATOM 3892 O O . SER A 1 490 ? -23.099 -0.978 -12.001 1.00 92.38 490 SER A O 1
ATOM 3894 N N . ALA A 1 491 ? -23.133 -2.979 -10.991 1.00 88.19 491 ALA A N 1
ATOM 3895 C CA . ALA A 1 491 ? -24.555 -2.923 -10.653 1.00 88.19 491 ALA A CA 1
ATOM 3896 C C . ALA A 1 491 ? -24.913 -1.828 -9.625 1.00 88.19 491 ALA A C 1
ATOM 3898 O O . ALA A 1 491 ? -26.072 -1.404 -9.554 1.00 88.19 491 ALA A O 1
ATOM 3899 N N . HIS A 1 492 ? -23.947 -1.353 -8.830 1.00 87.12 492 HIS A N 1
ATOM 3900 C CA . HIS A 1 492 ? -24.212 -0.488 -7.676 1.00 87.12 492 HIS A CA 1
ATOM 3901 C C . HIS A 1 492 ? -23.530 0.884 -7.727 1.00 87.12 492 HIS A C 1
ATOM 3903 O O . HIS A 1 492 ? -24.005 1.801 -7.051 1.00 87.12 492 HIS A O 1
ATOM 3909 N N . CYS A 1 493 ? -22.484 1.072 -8.541 1.00 87.75 493 CYS A N 1
ATOM 3910 C CA . CYS A 1 493 ? -21.616 2.253 -8.485 1.00 87.75 493 CYS A CA 1
ATOM 3911 C C . CYS A 1 493 ? -22.360 3.580 -8.667 1.00 87.75 493 CYS A C 1
ATOM 3913 O O . CYS A 1 493 ? -22.030 4.559 -8.008 1.00 87.75 493 CYS A O 1
ATOM 3915 N N . ARG A 1 494 ? -23.447 3.597 -9.450 1.00 88.25 494 ARG A N 1
ATOM 3916 C CA . ARG A 1 494 ? -24.280 4.793 -9.680 1.00 88.25 494 ARG A CA 1
ATOM 3917 C C . ARG A 1 494 ? -24.984 5.324 -8.425 1.00 88.25 494 ARG A C 1
ATOM 3919 O O . ARG A 1 494 ? -25.582 6.393 -8.467 1.00 88.25 494 ARG A O 1
ATOM 3926 N N . ARG A 1 495 ? -24.976 4.567 -7.323 1.00 81.69 495 ARG A N 1
ATOM 3927 C CA . ARG A 1 495 ? -25.514 4.978 -6.013 1.00 81.69 495 ARG A CA 1
ATOM 3928 C C . ARG A 1 495 ? -24.420 5.430 -5.045 1.00 81.69 495 ARG A C 1
ATOM 3930 O O . ARG A 1 495 ? -24.726 5.853 -3.931 1.00 81.69 495 ARG A O 1
ATOM 3937 N N . TRP A 1 496 ? -23.160 5.289 -5.436 1.00 89.44 496 TRP A N 1
ATOM 3938 C CA . TRP A 1 496 ? -21.995 5.616 -4.630 1.00 89.44 496 TRP A CA 1
ATOM 3939 C C . TRP A 1 496 ? -21.440 6.974 -5.036 1.00 89.44 496 TRP A C 1
ATOM 3941 O O . TRP A 1 496 ? -21.703 7.472 -6.129 1.00 89.44 496 TRP A O 1
ATOM 3951 N N . HIS A 1 497 ? -20.663 7.577 -4.147 1.00 89.50 497 HIS A N 1
ATOM 3952 C CA . HIS A 1 497 ? -19.948 8.818 -4.419 1.00 89.50 497 HIS A CA 1
ATOM 3953 C C . HIS A 1 497 ? -18.503 8.694 -3.961 1.00 89.50 497 HIS A C 1
ATOM 3955 O O . HIS A 1 497 ? -18.217 7.973 -3.004 1.00 89.50 497 HIS A O 1
ATOM 3961 N N . ASP A 1 498 ? -17.592 9.399 -4.614 1.00 88.12 498 ASP A N 1
ATOM 3962 C CA . ASP A 1 498 ? -16.219 9.489 -4.132 1.00 88.12 498 ASP A CA 1
ATOM 3963 C C . ASP A 1 498 ? -16.209 10.169 -2.752 1.00 88.12 498 ASP A C 1
ATOM 3965 O O . ASP A 1 498 ? -16.700 11.290 -2.581 1.00 88.12 498 ASP A O 1
ATOM 3969 N N . ARG A 1 499 ? -15.697 9.458 -1.746 1.00 84.25 499 ARG A N 1
ATOM 3970 C CA . ARG A 1 499 ? -15.686 9.904 -0.347 1.00 84.25 499 ARG A CA 1
ATOM 3971 C C . ARG A 1 499 ? -14.447 10.725 -0.010 1.00 84.25 499 ARG A C 1
ATOM 3973 O O . ARG A 1 499 ? -14.414 11.365 1.042 1.00 84.25 499 ARG A O 1
ATOM 3980 N N . SER A 1 500 ? -13.434 10.706 -0.869 1.00 81.88 500 SER A N 1
ATOM 3981 C CA . SER A 1 500 ? -12.176 11.389 -0.628 1.00 81.88 500 SER A CA 1
ATOM 3982 C C . SER A 1 500 ? -12.305 12.866 -0.981 1.00 81.88 500 SER A C 1
ATOM 3984 O O . SER A 1 500 ? -12.461 13.240 -2.139 1.00 81.88 500 SER A O 1
ATOM 3986 N N . SER A 1 501 ? -12.170 13.741 0.017 1.00 75.62 501 SER A N 1
ATOM 3987 C CA . SER A 1 501 ? -12.090 15.190 -0.217 1.00 75.62 501 SER A CA 1
ATOM 3988 C C . SER A 1 501 ? -10.793 15.620 -0.910 1.00 75.62 501 SER A C 1
ATOM 3990 O O . SER A 1 501 ? -10.681 16.764 -1.336 1.00 75.62 501 SER A O 1
ATOM 3992 N N . CYS A 1 502 ? -9.800 14.728 -0.951 1.00 69.31 502 CYS A N 1
ATOM 3993 C CA . CYS A 1 502 ? -8.501 14.954 -1.580 1.00 69.31 502 CYS A CA 1
ATOM 3994 C C . CYS A 1 502 ? -8.438 14.365 -2.997 1.00 69.31 502 CYS A C 1
ATOM 3996 O O . CYS A 1 502 ? -7.488 14.639 -3.724 1.00 69.31 502 CYS A O 1
ATOM 3998 N N . SER A 1 503 ? -9.429 13.554 -3.380 1.00 79.75 503 SER A N 1
ATOM 3999 C CA . SER A 1 503 ? -9.584 13.069 -4.746 1.00 79.75 503 SER A CA 1
ATOM 4000 C C . SER A 1 503 ? -10.216 14.153 -5.608 1.00 79.75 503 SER A C 1
ATOM 4002 O O . SER A 1 503 ? -11.093 14.898 -5.166 1.00 79.75 503 SER A O 1
ATOM 4004 N N . TRP A 1 504 ? -9.793 14.232 -6.866 1.00 78.94 504 TRP A N 1
ATOM 4005 C CA . TRP A 1 504 ? -10.369 15.175 -7.818 1.00 78.94 504 TRP A CA 1
ATOM 4006 C C . TRP A 1 504 ? -11.846 14.876 -8.123 1.00 78.94 504 TRP A C 1
ATOM 4008 O O . TRP A 1 504 ? -12.629 15.800 -8.348 1.00 78.94 504 TRP A O 1
ATOM 4018 N N . THR A 1 505 ? -12.249 13.605 -8.062 1.00 84.50 505 THR A N 1
ATOM 4019 C CA . THR A 1 505 ? -13.653 13.198 -8.188 1.00 84.50 505 THR A CA 1
ATOM 4020 C C . THR A 1 505 ? -14.431 13.315 -6.877 1.00 84.50 505 THR A C 1
ATOM 4022 O O . THR A 1 505 ? -15.597 12.930 -6.842 1.00 84.50 505 THR A O 1
ATOM 4025 N N . GLY A 1 506 ? -13.845 13.892 -5.819 1.00 88.81 506 GLY A N 1
ATOM 4026 C CA . GLY A 1 506 ? -14.437 14.005 -4.488 1.00 88.81 506 GLY A CA 1
ATOM 4027 C C . GLY A 1 506 ? -15.865 14.555 -4.500 1.00 88.81 506 GLY A C 1
ATOM 4028 O O . GLY A 1 506 ? -16.130 15.659 -4.977 1.00 88.81 506 GLY A O 1
ATOM 4029 N N . GLY A 1 507 ? -16.805 13.775 -3.967 1.00 86.69 507 GLY A N 1
ATOM 4030 C CA . GLY A 1 507 ? -18.232 14.096 -3.929 1.00 86.69 507 GLY A CA 1
ATOM 4031 C C . GLY A 1 507 ? -19.012 13.818 -5.221 1.00 86.69 507 GLY A C 1
ATOM 4032 O O . GLY A 1 507 ? -20.241 13.909 -5.194 1.00 86.69 507 GLY A O 1
ATOM 4033 N N . GLN A 1 508 ? -18.361 13.457 -6.333 1.00 89.69 508 GLN A N 1
ATOM 4034 C CA . GLN A 1 508 ? -19.047 13.058 -7.567 1.00 89.69 508 GLN A CA 1
ATOM 4035 C C . GLN A 1 508 ? -19.665 11.661 -7.431 1.00 89.69 508 GLN A C 1
ATOM 4037 O O . GLN A 1 508 ? -19.150 10.805 -6.712 1.00 89.69 508 GLN A O 1
ATOM 4042 N N . THR A 1 509 ? -20.776 11.426 -8.136 1.00 92.38 509 THR A N 1
ATOM 4043 C CA . THR A 1 509 ? -21.412 10.098 -8.214 1.00 92.38 509 THR A CA 1
ATOM 4044 C C . THR A 1 509 ? -20.572 9.171 -9.084 1.00 92.38 509 THR A C 1
ATOM 4046 O O . THR A 1 509 ? -20.233 9.546 -10.202 1.00 92.38 509 THR A O 1
ATOM 4049 N N . LEU A 1 510 ? -20.260 7.971 -8.592 1.00 92.50 510 LEU A N 1
ATOM 4050 C CA . LEU A 1 510 ? -19.344 7.050 -9.266 1.00 92.50 510 LEU A CA 1
ATOM 4051 C C . LEU A 1 510 ? -19.971 6.414 -10.523 1.00 92.50 510 LEU A C 1
ATOM 4053 O O . LEU A 1 510 ? -21.138 6.011 -10.533 1.00 92.50 510 LEU A O 1
ATOM 4057 N N . SER A 1 511 ? -19.164 6.253 -11.572 1.00 93.94 511 SER A N 1
ATOM 4058 C CA . SER A 1 511 ? -19.455 5.427 -12.753 1.00 93.94 511 SER A CA 1
ATOM 4059 C C . SER A 1 511 ? -18.299 4.460 -13.018 1.00 93.94 511 SER A C 1
ATOM 4061 O O . SER A 1 511 ? -17.198 4.651 -12.505 1.00 93.94 511 SER A O 1
ATOM 4063 N N . MET A 1 512 ? -18.527 3.425 -13.833 1.00 93.00 512 MET A N 1
ATOM 4064 C CA . MET A 1 512 ? -17.466 2.481 -14.219 1.00 93.00 512 MET A CA 1
ATOM 4065 C C . MET A 1 512 ? -16.317 3.136 -15.002 1.00 93.00 512 MET A C 1
ATOM 4067 O O . MET A 1 512 ? -15.233 2.559 -15.068 1.00 93.00 512 MET A O 1
ATOM 4071 N N . ASP A 1 513 ? -16.531 4.341 -15.537 1.00 90.81 513 ASP A N 1
ATOM 4072 C CA . ASP A 1 513 ? -15.533 5.078 -16.318 1.00 90.81 513 ASP A CA 1
ATOM 4073 C C . ASP A 1 513 ? -14.347 5.528 -15.452 1.00 90.81 513 ASP A C 1
ATOM 4075 O O . ASP A 1 513 ? -13.222 5.590 -15.936 1.00 90.81 513 ASP A O 1
ATOM 4079 N N . PHE A 1 514 ? -14.583 5.809 -14.163 1.00 91.75 514 PHE A N 1
ATOM 4080 C CA . PHE A 1 514 ? -13.551 6.301 -13.238 1.00 91.75 514 PHE A CA 1
ATOM 4081 C C . PHE A 1 514 ? -13.574 5.640 -11.848 1.00 91.75 514 PHE A C 1
ATOM 4083 O O . PHE A 1 514 ? -12.770 5.978 -10.974 1.00 91.75 514 PHE A O 1
ATOM 4090 N N . LEU A 1 515 ? -14.478 4.684 -11.607 1.00 94.81 515 LEU A N 1
ATOM 4091 C CA . LEU A 1 515 ? -14.410 3.810 -10.437 1.00 94.81 515 LEU A CA 1
ATOM 4092 C C . LEU A 1 515 ? -13.049 3.105 -10.430 1.00 94.81 515 LEU A C 1
ATOM 4094 O O . LEU A 1 515 ? -12.682 2.518 -11.436 1.00 94.81 515 LEU A O 1
ATOM 4098 N N . ASN A 1 516 ? -12.328 3.122 -9.310 1.00 95.12 516 ASN A N 1
ATOM 4099 C CA . ASN A 1 516 ? -10.987 2.548 -9.176 1.00 95.12 516 ASN A CA 1
ATOM 4100 C C . ASN A 1 516 ? -10.874 1.759 -7.861 1.00 95.12 516 ASN A C 1
ATOM 4102 O O . ASN A 1 516 ? -11.861 1.607 -7.132 1.00 95.12 516 ASN A O 1
ATOM 4106 N N . LEU A 1 517 ? -9.686 1.244 -7.543 1.00 96.06 517 LEU A N 1
ATOM 4107 C CA . LEU A 1 517 ? -9.496 0.376 -6.380 1.00 96.06 517 LEU A CA 1
ATOM 4108 C C . LEU A 1 517 ? -9.596 1.120 -5.039 1.00 96.06 517 LEU A C 1
ATOM 4110 O O . LEU A 1 517 ? -10.033 0.517 -4.058 1.00 96.06 517 LEU A O 1
ATOM 4114 N N . TYR A 1 518 ? -9.299 2.425 -4.990 1.00 94.38 518 TYR A N 1
ATOM 4115 C CA . TYR A 1 518 ? -9.590 3.249 -3.806 1.00 94.38 518 TYR A CA 1
ATOM 4116 C C . TYR A 1 518 ? -11.098 3.294 -3.532 1.00 94.38 518 TYR A C 1
ATOM 4118 O O . TYR A 1 518 ? -11.547 2.993 -2.426 1.00 94.38 518 TYR A O 1
ATOM 4126 N N . HIS A 1 519 ? -11.896 3.581 -4.564 1.00 94.69 519 HIS A N 1
ATOM 4127 C CA . HIS A 1 519 ? -13.353 3.606 -4.454 1.00 94.69 519 HIS A CA 1
ATOM 4128 C C . HIS A 1 519 ? -13.937 2.234 -4.093 1.00 94.69 519 HIS A C 1
ATOM 4130 O O . HIS A 1 519 ? -14.833 2.138 -3.253 1.00 94.69 519 HIS A O 1
ATOM 4136 N N . LEU A 1 520 ? -13.432 1.164 -4.716 1.00 94.44 520 LEU A N 1
ATOM 4137 C CA . LEU A 1 520 ? -13.863 -0.202 -4.424 1.00 94.44 520 LEU A CA 1
ATOM 4138 C C . LEU A 1 520 ? -13.539 -0.588 -2.976 1.00 94.44 520 LEU A C 1
ATOM 4140 O O . LEU A 1 520 ? -14.342 -1.253 -2.322 1.00 94.44 520 LEU A O 1
ATOM 4144 N N . THR A 1 521 ? -12.400 -0.129 -2.456 1.00 93.62 521 THR A N 1
ATOM 4145 C CA . THR A 1 521 ? -12.017 -0.357 -1.062 1.00 93.62 521 THR A CA 1
ATOM 4146 C C . THR A 1 521 ? -13.008 0.296 -0.098 1.00 93.62 521 THR A C 1
ATOM 4148 O O . THR A 1 521 ? -13.504 -0.368 0.811 1.00 93.62 521 THR A O 1
ATOM 4151 N N . ASP A 1 522 ? -13.376 1.553 -0.347 1.00 88.50 522 ASP A N 1
ATOM 4152 C CA . ASP A 1 522 ? -14.307 2.318 0.490 1.00 88.50 522 ASP A CA 1
ATOM 4153 C C . ASP A 1 522 ? -15.750 1.794 0.472 1.00 88.50 522 ASP A C 1
ATOM 4155 O O . ASP A 1 522 ? -16.452 1.864 1.489 1.00 88.50 522 ASP A O 1
ATOM 4159 N N . TRP A 1 523 ? -16.220 1.334 -0.691 1.00 89.69 523 TRP A N 1
ATOM 4160 C CA . TRP A 1 523 ? -17.629 0.990 -0.914 1.00 89.69 523 TRP A CA 1
ATOM 4161 C C . TRP A 1 523 ? -17.930 -0.506 -0.877 1.00 89.69 523 TRP A C 1
ATOM 4163 O O . TRP A 1 523 ? -19.075 -0.874 -0.611 1.00 89.69 523 TRP A O 1
ATOM 4173 N N . VAL A 1 524 ? -16.933 -1.358 -1.121 1.00 90.19 524 VAL A N 1
ATOM 4174 C CA . VAL A 1 524 ? -17.108 -2.815 -1.191 1.00 90.19 524 VAL A CA 1
ATOM 4175 C C . VAL A 1 524 ? -16.211 -3.523 -0.189 1.00 90.19 524 VAL A C 1
ATOM 4177 O O . VAL A 1 524 ? -16.741 -4.154 0.720 1.00 90.19 524 VAL A O 1
ATOM 4180 N N . ILE A 1 525 ? -14.884 -3.398 -0.306 1.00 93.00 525 ILE A N 1
ATOM 4181 C CA . ILE A 1 525 ? -13.949 -4.247 0.453 1.00 93.00 525 ILE A CA 1
ATOM 4182 C C . ILE A 1 525 ? -14.073 -3.992 1.955 1.00 93.00 525 ILE A C 1
ATOM 4184 O O . ILE A 1 525 ? -14.398 -4.919 2.689 1.00 93.00 525 ILE A O 1
ATOM 4188 N N . LEU A 1 526 ? -13.875 -2.751 2.420 1.00 87.62 526 LEU A N 1
ATOM 4189 C CA . LEU A 1 526 ? -13.935 -2.434 3.851 1.00 87.62 526 LEU A CA 1
ATOM 4190 C C . LEU A 1 526 ? -15.308 -2.765 4.460 1.00 87.62 526 LEU A C 1
ATOM 4192 O O . LEU A 1 526 ? -15.328 -3.430 5.495 1.00 87.62 526 LEU A O 1
ATOM 4196 N N . PRO A 1 527 ? -16.455 -2.375 3.858 1.00 84.06 527 PRO A N 1
ATOM 4197 C CA . PRO A 1 527 ? -17.762 -2.750 4.393 1.00 84.06 527 PRO A CA 1
ATOM 4198 C C . PRO A 1 527 ? -18.023 -4.260 4.416 1.00 84.06 527 PRO A C 1
ATOM 4200 O O . PRO A 1 527 ? -18.606 -4.738 5.389 1.00 84.06 527 PRO A O 1
ATOM 4203 N N . ALA A 1 528 ? -17.622 -4.997 3.374 1.00 84.62 528 ALA A N 1
ATOM 4204 C CA . ALA A 1 528 ? -17.882 -6.432 3.270 1.00 84.62 528 ALA A CA 1
ATOM 4205 C C . ALA A 1 528 ? -17.043 -7.242 4.268 1.00 84.62 528 ALA A C 1
ATOM 4207 O O . ALA A 1 528 ? -17.552 -8.184 4.863 1.00 84.62 528 ALA A O 1
ATOM 4208 N N . THR A 1 529 ? -15.791 -6.849 4.511 1.00 87.56 529 THR A N 1
ATOM 4209 C CA . THR A 1 529 ? -14.872 -7.599 5.383 1.00 87.56 529 THR A CA 1
ATOM 4210 C C . THR A 1 529 ? -14.909 -7.176 6.853 1.00 87.56 529 THR A C 1
ATOM 4212 O O . THR A 1 529 ? -14.294 -7.826 7.696 1.00 87.56 529 THR A O 1
ATOM 4215 N N . GLN A 1 530 ? -15.623 -6.097 7.197 1.00 81.81 530 GLN A N 1
ATOM 4216 C CA . GLN A 1 530 ? -15.636 -5.523 8.550 1.00 81.81 530 GLN A CA 1
ATOM 4217 C C . GLN A 1 530 ? -16.149 -6.488 9.624 1.00 81.81 530 GLN A C 1
ATOM 4219 O O . GLN A 1 530 ? -15.684 -6.427 10.760 1.00 81.81 530 GLN A O 1
ATOM 4224 N N . ALA A 1 531 ? -17.155 -7.304 9.297 1.00 73.69 531 ALA A N 1
ATOM 4225 C CA . ALA A 1 531 ? -17.812 -8.175 10.270 1.00 73.69 531 ALA A CA 1
ATOM 4226 C C . ALA A 1 531 ? -16.897 -9.316 10.728 1.00 73.69 531 ALA A C 1
ATOM 4228 O O . ALA A 1 531 ? -16.864 -9.627 11.917 1.00 73.69 531 ALA A O 1
ATOM 4229 N N . ASP A 1 532 ? -16.151 -9.886 9.785 1.00 82.56 532 ASP A N 1
ATOM 4230 C CA . ASP A 1 532 ? -15.320 -11.072 9.991 1.00 82.56 532 ASP A CA 1
ATOM 4231 C C . ASP A 1 532 ? -13.825 -10.735 10.121 1.00 82.56 532 ASP A C 1
ATOM 4233 O O . ASP A 1 532 ? -13.008 -11.631 10.341 1.00 82.56 532 ASP A O 1
ATOM 4237 N N . CYS A 1 533 ? -13.465 -9.450 9.984 1.00 84.44 533 CYS A N 1
ATOM 4238 C CA . CYS A 1 533 ? -12.091 -8.935 9.957 1.00 84.44 533 CYS A CA 1
ATOM 4239 C C . CYS A 1 533 ? -11.182 -9.703 8.976 1.00 84.44 533 CYS A C 1
ATOM 4241 O O . CYS A 1 533 ? -10.022 -9.985 9.276 1.00 84.44 533 CYS A O 1
ATOM 4243 N N . CYS A 1 534 ? -11.720 -10.056 7.809 1.00 88.94 534 CYS A N 1
ATOM 4244 C CA . CYS A 1 534 ? -11.074 -10.908 6.811 1.00 88.94 534 CYS A CA 1
ATOM 4245 C C . CYS A 1 534 ? -10.559 -10.116 5.588 1.00 88.94 534 CYS A C 1
ATOM 4247 O O . CYS A 1 534 ? -10.651 -8.888 5.508 1.00 88.94 534 CYS A O 1
ATOM 4249 N N . ALA A 1 535 ? -9.944 -10.816 4.641 1.00 95.62 535 ALA A N 1
ATOM 4250 C CA . ALA A 1 535 ? -9.561 -10.311 3.330 1.00 95.62 535 ALA A CA 1
ATOM 4251 C C . ALA A 1 535 ? -10.722 -10.487 2.341 1.00 95.62 535 ALA A C 1
ATOM 4253 O O . ALA A 1 535 ? -11.591 -11.334 2.535 1.00 95.62 535 ALA A O 1
ATOM 4254 N N . MET A 1 536 ? -10.732 -9.728 1.240 1.00 96.12 536 MET A N 1
ATOM 4255 C CA . MET A 1 536 ? -11.810 -9.845 0.246 1.00 96.12 536 MET A CA 1
ATOM 4256 C C . MET A 1 536 ? -11.882 -11.256 -0.351 1.00 96.12 536 MET A C 1
ATOM 4258 O O . MET A 1 536 ? -12.971 -11.775 -0.572 1.00 96.12 536 MET A O 1
ATOM 4262 N N . VAL A 1 537 ? -10.729 -11.890 -0.589 1.00 97.25 537 VAL A N 1
ATOM 4263 C CA . VAL A 1 537 ? -10.662 -13.253 -1.145 1.00 97.25 537 VAL A CA 1
ATOM 4264 C C . VAL A 1 537 ? -11.297 -14.292 -0.216 1.00 97.25 537 VAL A C 1
ATOM 4266 O O . VAL A 1 537 ? -11.945 -15.207 -0.709 1.00 97.25 537 VAL A O 1
ATOM 4269 N N . GLU A 1 538 ? -11.212 -14.108 1.105 1.00 96.06 538 GLU A N 1
ATOM 4270 C CA . GLU A 1 538 ? -11.814 -15.004 2.113 1.00 96.06 538 GLU A CA 1
ATOM 4271 C C . GLU A 1 538 ? -13.366 -14.978 2.073 1.00 96.06 538 GLU A C 1
ATOM 4273 O O . GLU A 1 538 ? -14.030 -15.892 2.563 1.00 96.06 538 GLU A O 1
ATOM 4278 N N . LEU A 1 539 ? -13.964 -13.956 1.440 1.00 94.06 539 LEU A N 1
ATOM 4279 C CA . LEU A 1 539 ? -15.406 -13.881 1.139 1.00 94.06 539 LEU A CA 1
ATOM 4280 C C . LEU A 1 539 ? -15.787 -14.509 -0.214 1.00 94.06 539 LEU A C 1
ATOM 4282 O O . LEU A 1 539 ? -16.960 -14.557 -0.583 1.00 94.06 539 LEU A O 1
ATOM 4286 N N . LEU A 1 540 ? -14.797 -14.900 -1.018 1.00 94.50 540 LEU A N 1
ATOM 4287 C CA . LEU A 1 540 ? -14.988 -15.477 -2.351 1.00 94.50 540 LEU A CA 1
ATOM 4288 C C . LEU A 1 540 ? -14.634 -16.965 -2.382 1.00 94.50 540 LEU A C 1
ATOM 4290 O O . LEU A 1 540 ? -15.144 -17.678 -3.249 1.00 94.50 540 LEU A O 1
ATOM 4294 N N . THR A 1 541 ? -13.766 -17.406 -1.468 1.00 94.25 541 THR A N 1
ATOM 4295 C CA . THR A 1 541 ? -13.335 -18.791 -1.276 1.00 94.25 541 THR A CA 1
ATOM 4296 C C . THR A 1 541 ? -12.738 -18.990 0.122 1.00 94.25 541 THR A C 1
ATOM 4298 O O . THR A 1 541 ? -12.101 -18.086 0.660 1.00 94.25 541 THR A O 1
ATOM 4301 N N . GLY A 1 542 ? -12.920 -20.182 0.699 1.00 92.19 542 GLY A N 1
ATOM 4302 C CA . GLY A 1 542 ? -12.216 -20.620 1.911 1.00 92.19 542 GLY A CA 1
ATOM 4303 C C . GLY A 1 542 ? -10.921 -21.391 1.628 1.00 92.19 542 GLY A C 1
ATOM 4304 O O . GLY A 1 542 ? -10.158 -21.671 2.549 1.00 92.19 542 GLY A O 1
ATOM 4305 N N . GLU A 1 543 ? -10.662 -21.730 0.364 1.00 95.31 543 GLU A N 1
ATOM 4306 C CA . GLU A 1 543 ? -9.506 -22.527 -0.046 1.00 95.31 543 GLU A CA 1
ATOM 4307 C C . GLU A 1 543 ? -8.266 -21.644 -0.279 1.00 95.31 543 GLU A C 1
ATOM 4309 O O . GLU A 1 543 ? -8.369 -20.636 -0.986 1.00 95.31 543 GLU A O 1
ATOM 4314 N N . PRO A 1 544 ? -7.079 -22.009 0.245 1.00 96.88 544 PRO A N 1
ATOM 4315 C CA . PRO A 1 544 ? -5.831 -21.306 -0.049 1.00 96.88 544 PRO A CA 1
ATOM 4316 C C . PRO A 1 544 ? -5.453 -21.370 -1.540 1.00 96.88 544 PRO A C 1
ATOM 4318 O O . PRO A 1 544 ? -5.319 -22.450 -2.112 1.00 96.88 544 PRO A O 1
ATOM 4321 N N . GLN A 1 545 ? -5.182 -20.214 -2.150 1.00 96.69 545 GLN A N 1
ATOM 4322 C CA . GLN A 1 545 ? -4.821 -20.062 -3.565 1.00 96.69 545 GLN A CA 1
ATOM 4323 C C . GLN A 1 545 ? -3.441 -19.399 -3.683 1.00 96.69 545 GLN A C 1
ATOM 4325 O O . GLN A 1 545 ? -3.292 -18.196 -3.458 1.00 96.69 545 GLN A O 1
ATOM 4330 N N . ALA A 1 546 ? -2.416 -20.184 -4.025 1.00 96.44 546 ALA A N 1
ATOM 4331 C CA . ALA A 1 546 ? -1.092 -19.638 -4.322 1.00 96.44 546 ALA A CA 1
ATOM 4332 C C . ALA A 1 546 ? -1.130 -18.828 -5.634 1.00 96.44 546 ALA A C 1
ATOM 4334 O O . ALA A 1 546 ? -1.836 -19.225 -6.565 1.00 96.44 546 ALA A O 1
ATOM 4335 N N . PRO A 1 547 ? -0.400 -17.707 -5.731 1.00 97.38 547 PRO A N 1
ATOM 4336 C CA . PRO A 1 547 ? -0.389 -16.909 -6.941 1.00 97.38 547 PRO A CA 1
ATOM 4337 C C . PRO A 1 547 ? 0.411 -17.582 -8.041 1.00 97.38 547 PRO A C 1
ATOM 4339 O O . PRO A 1 547 ? 1.561 -17.953 -7.845 1.00 97.38 547 PRO A O 1
ATOM 4342 N N . THR A 1 548 ? -0.187 -17.665 -9.224 1.00 97.44 548 THR A N 1
ATOM 4343 C CA . THR A 1 548 ? 0.572 -17.884 -10.458 1.00 97.44 548 THR A CA 1
ATOM 4344 C C . THR A 1 548 ? 1.318 -16.597 -10.814 1.00 97.44 548 THR A C 1
ATOM 4346 O O . THR A 1 548 ? 2.493 -16.632 -11.166 1.00 97.44 548 THR A O 1
ATOM 4349 N N . TRP A 1 549 ? 0.648 -15.450 -10.652 1.00 98.31 549 TRP A N 1
ATOM 4350 C CA . TRP A 1 549 ? 1.194 -14.132 -10.965 1.00 98.31 549 TRP A CA 1
ATOM 4351 C C . TRP A 1 549 ? 0.983 -13.145 -9.821 1.00 98.31 549 TRP A C 1
ATOM 4353 O O . TRP A 1 549 ? -0.093 -13.079 -9.221 1.00 98.31 549 TRP A O 1
ATOM 4363 N N . PHE A 1 550 ? 1.996 -12.332 -9.553 1.00 98.44 550 PHE A N 1
ATOM 4364 C CA . PHE A 1 550 ? 1.885 -11.158 -8.695 1.00 98.44 550 PHE A CA 1
ATOM 4365 C C . PHE A 1 550 ? 1.507 -9.940 -9.542 1.00 98.44 550 PHE A C 1
ATOM 4367 O O . PHE A 1 550 ? 2.067 -9.756 -10.619 1.00 98.44 550 PHE A O 1
ATOM 4374 N N . VAL A 1 551 ? 0.591 -9.088 -9.077 1.00 98.62 551 VAL A N 1
ATOM 4375 C CA . VAL A 1 551 ? 0.190 -7.880 -9.816 1.00 98.62 551 VAL A CA 1
ATOM 4376 C C . VAL A 1 551 ? 0.793 -6.634 -9.175 1.00 98.62 551 VAL A C 1
ATOM 4378 O O . VAL A 1 551 ? 0.360 -6.216 -8.099 1.00 98.62 551 VAL A O 1
ATOM 4381 N N . SER A 1 552 ? 1.752 -6.017 -9.867 1.00 98.19 552 SER A N 1
ATOM 4382 C CA . SER A 1 552 ? 2.293 -4.703 -9.511 1.00 98.19 552 SER A CA 1
ATOM 4383 C C . SER A 1 552 ? 1.485 -3.620 -10.218 1.00 98.19 552 SER A C 1
ATOM 4385 O O . SER A 1 552 ? 1.401 -3.598 -11.446 1.00 98.19 552 SER A O 1
ATOM 4387 N N . HIS A 1 553 ? 0.819 -2.749 -9.460 1.00 97.44 553 HIS A N 1
ATOM 4388 C CA . HIS A 1 553 ? -0.060 -1.730 -10.033 1.00 97.44 553 HIS A CA 1
ATOM 4389 C C . HIS A 1 553 ? -0.308 -0.568 -9.064 1.00 97.44 553 HIS A C 1
ATOM 4391 O O . HIS A 1 553 ? -0.021 -0.643 -7.866 1.00 97.44 553 HIS A O 1
ATOM 4397 N N . TRP A 1 554 ? -0.924 0.505 -9.563 1.00 94.62 554 TRP A N 1
ATOM 4398 C CA . TRP A 1 554 ? -1.441 1.583 -8.722 1.00 94.62 554 TRP A CA 1
ATOM 4399 C C . TRP A 1 554 ? -2.972 1.524 -8.616 1.00 94.62 554 TRP A C 1
ATOM 4401 O O . TRP A 1 554 ? -3.677 1.124 -9.537 1.00 94.62 554 TRP A O 1
ATOM 4411 N N . TRP A 1 555 ? -3.512 1.936 -7.471 1.00 94.81 555 TRP A N 1
ATOM 4412 C CA . TRP A 1 555 ? -4.943 1.780 -7.164 1.00 94.81 555 TRP A CA 1
ATOM 4413 C C . TRP A 1 555 ? -5.871 2.787 -7.853 1.00 94.81 555 TRP A C 1
ATOM 4415 O O . TRP A 1 555 ? -7.089 2.643 -7.759 1.00 94.81 555 TRP A O 1
ATOM 4425 N N . GLY A 1 556 ? -5.323 3.834 -8.473 1.00 93.00 556 GLY A N 1
ATOM 4426 C CA . GLY A 1 556 ? -6.120 4.915 -9.054 1.00 93.00 556 GLY A CA 1
ATOM 4427 C C . GLY A 1 556 ? -6.560 4.678 -10.497 1.00 93.00 556 GLY A C 1
ATOM 4428 O O . GLY A 1 556 ? -7.403 5.433 -10.979 1.00 93.00 556 GLY A O 1
ATOM 4429 N N . GLU A 1 557 ? -6.048 3.638 -11.161 1.00 92.75 557 GLU A N 1
ATOM 4430 C CA . GLU A 1 557 ? -6.492 3.246 -12.499 1.00 92.75 557 GLU A CA 1
ATOM 4431 C C . GLU A 1 557 ? -7.975 2.841 -12.480 1.00 92.75 557 GLU A C 1
ATOM 4433 O O . GLU A 1 557 ? -8.409 2.169 -11.533 1.00 92.75 557 GLU A O 1
ATOM 4438 N N . PRO A 1 558 ? -8.768 3.205 -13.506 1.00 93.94 558 PRO A N 1
ATOM 4439 C CA . PRO A 1 558 ? -10.130 2.712 -13.628 1.00 93.94 558 PRO A CA 1
ATOM 4440 C C . PRO A 1 558 ? -10.196 1.181 -13.532 1.00 93.94 558 PRO A C 1
ATOM 4442 O O . PRO A 1 558 ? -9.452 0.452 -14.187 1.00 93.94 558 PRO A O 1
ATOM 4445 N N . LEU A 1 559 ? -11.132 0.682 -12.728 1.00 95.44 559 LEU A N 1
ATOM 4446 C CA . LEU A 1 559 ? -11.293 -0.731 -12.397 1.00 95.44 559 LEU A CA 1
ATOM 4447 C C . LEU A 1 559 ? -11.490 -1.585 -13.652 1.00 95.44 559 LEU A C 1
ATOM 4449 O O . LEU A 1 559 ? -10.969 -2.693 -13.727 1.00 95.44 559 LEU A O 1
ATOM 4453 N N . HIS A 1 560 ? -12.228 -1.075 -14.641 1.00 94.44 560 HIS A N 1
ATOM 4454 C CA . HIS A 1 560 ? -12.454 -1.798 -15.890 1.00 94.44 560 HIS A CA 1
ATOM 4455 C C . HIS A 1 560 ? -11.163 -1.950 -16.715 1.00 94.44 560 HIS A C 1
ATOM 4457 O O . HIS A 1 560 ? -10.962 -3.011 -17.304 1.00 94.44 560 HIS A O 1
ATOM 4463 N N . CYS A 1 561 ? -10.276 -0.947 -16.715 1.00 95.44 561 CYS A N 1
ATOM 4464 C CA . CYS A 1 561 ? -8.966 -1.014 -17.366 1.00 95.44 561 CYS A CA 1
ATOM 4465 C C . CYS A 1 561 ? -8.087 -2.079 -16.703 1.00 95.44 561 CYS A C 1
ATOM 4467 O O . CYS A 1 561 ? -7.636 -3.012 -17.368 1.00 95.44 561 CYS A O 1
ATOM 4469 N N . PHE A 1 562 ? -7.957 -2.003 -15.374 1.00 96.88 562 PHE A N 1
ATOM 4470 C CA . PHE A 1 562 ? -7.191 -2.948 -14.558 1.00 96.88 562 PHE A CA 1
ATOM 4471 C C . PHE A 1 562 ? -7.620 -4.408 -14.791 1.00 96.88 562 PHE A C 1
ATOM 4473 O O . PHE A 1 562 ? -6.790 -5.281 -15.046 1.00 96.88 562 PHE A O 1
ATOM 4480 N N . VAL A 1 563 ? -8.929 -4.682 -14.751 1.00 96.81 563 VAL A N 1
ATOM 4481 C CA . VAL A 1 563 ? -9.472 -6.037 -14.956 1.00 96.81 563 VAL A CA 1
ATOM 4482 C C . VAL A 1 563 ? -9.247 -6.507 -16.392 1.00 96.81 563 VAL A C 1
ATOM 4484 O O . VAL A 1 563 ? -8.844 -7.649 -16.596 1.00 96.81 563 VAL A O 1
ATOM 4487 N N . SER A 1 564 ? -9.436 -5.625 -17.379 1.00 97.25 564 SER A N 1
ATOM 4488 C CA . SER A 1 564 ? -9.197 -5.953 -18.791 1.00 97.25 564 SER A CA 1
ATOM 4489 C C . SER A 1 564 ? -7.739 -6.349 -19.041 1.00 97.25 564 SER A C 1
ATOM 4491 O O . SER A 1 564 ? -7.479 -7.285 -19.797 1.00 97.25 564 SER A O 1
ATOM 4493 N N . CYS A 1 565 ? -6.784 -5.684 -18.383 1.00 98.31 565 CYS A N 1
ATOM 4494 C CA . CYS A 1 565 ? -5.367 -6.047 -18.436 1.00 98.31 565 CYS A CA 1
ATOM 4495 C C . CYS A 1 565 ? -5.117 -7.465 -17.895 1.00 98.31 565 CYS A C 1
ATOM 4497 O O . CYS A 1 565 ? -4.437 -8.251 -18.554 1.00 98.31 565 CYS A O 1
ATOM 4499 N N . ILE A 1 566 ? -5.714 -7.828 -16.752 1.00 98.25 566 ILE A N 1
ATOM 4500 C CA . ILE A 1 566 ? -5.607 -9.181 -16.175 1.00 98.25 566 ILE A CA 1
ATOM 4501 C C . ILE A 1 566 ? -6.229 -10.235 -17.102 1.00 98.25 566 ILE A C 1
ATOM 4503 O O . ILE A 1 566 ? -5.614 -11.270 -17.365 1.00 98.25 566 ILE A O 1
ATOM 4507 N N . GLU A 1 567 ? -7.431 -9.982 -17.625 1.00 97.00 567 GLU A N 1
ATOM 4508 C CA . GLU A 1 567 ? -8.124 -10.912 -18.524 1.00 97.00 567 GLU A CA 1
ATOM 4509 C C . GLU A 1 567 ? -7.341 -11.126 -19.824 1.00 97.00 567 GLU A C 1
ATOM 4511 O O . GLU A 1 567 ? -7.156 -12.266 -20.261 1.00 97.00 567 GLU A O 1
ATOM 4516 N N . ARG A 1 568 ? -6.822 -10.050 -20.428 1.00 97.25 568 ARG A N 1
ATOM 4517 C CA . ARG A 1 568 ? -6.011 -10.149 -21.645 1.00 97.25 568 ARG A CA 1
ATOM 4518 C C . ARG A 1 568 ? -4.691 -10.860 -21.391 1.00 97.25 568 ARG A C 1
ATOM 4520 O O . ARG A 1 568 ? -4.288 -11.670 -22.224 1.00 97.25 568 ARG A O 1
ATOM 4527 N N . HIS A 1 569 ? -4.039 -10.600 -20.263 1.00 98.06 569 HIS A N 1
ATOM 4528 C CA . HIS A 1 569 ? -2.821 -11.305 -19.878 1.00 98.06 569 HIS A CA 1
ATOM 4529 C C . HIS A 1 569 ? -3.075 -12.816 -19.729 1.00 98.06 569 HIS A C 1
ATOM 4531 O O . HIS A 1 569 ? -2.374 -13.616 -20.352 1.00 98.06 569 HIS A O 1
ATOM 4537 N N . ALA A 1 570 ? -4.137 -13.213 -19.014 1.00 97.38 570 ALA A N 1
ATOM 4538 C CA . ALA A 1 570 ? -4.524 -14.619 -18.873 1.00 97.38 570 ALA A CA 1
ATOM 4539 C C . ALA A 1 570 ? -4.761 -15.298 -20.233 1.00 97.38 570 ALA A C 1
ATOM 4541 O O . ALA A 1 570 ? -4.298 -16.416 -20.453 1.00 97.38 570 ALA A O 1
ATOM 4542 N N . GLN A 1 571 ? -5.424 -14.608 -21.168 1.00 96.25 571 GLN A N 1
ATOM 4543 C CA . GLN A 1 571 ? -5.650 -15.102 -22.532 1.00 96.25 571 GLN A CA 1
ATOM 4544 C C . GLN A 1 571 ? -4.351 -15.233 -23.335 1.00 96.25 571 GLN A C 1
ATOM 4546 O O . GLN A 1 571 ? -4.154 -16.240 -24.012 1.00 96.25 571 GLN A O 1
ATOM 4551 N N . THR A 1 572 ? -3.472 -14.231 -23.254 1.00 96.12 572 THR A N 1
ATOM 4552 C CA . THR A 1 572 ? -2.203 -14.178 -24.002 1.00 96.12 572 THR A CA 1
ATOM 4553 C C . THR A 1 572 ? -1.289 -15.335 -23.585 1.00 96.12 572 THR A C 1
ATOM 4555 O O . THR A 1 572 ? -0.736 -16.050 -24.420 1.00 96.12 572 THR A O 1
ATOM 4558 N N . ARG A 1 573 ? -1.196 -15.584 -22.273 1.00 95.62 573 ARG A N 1
ATOM 4559 C CA . ARG A 1 573 ? -0.429 -16.688 -21.678 1.00 95.62 573 ARG A CA 1
ATOM 4560 C C . ARG A 1 573 ? -1.166 -18.037 -21.687 1.00 95.62 573 ARG A C 1
ATOM 4562 O O . ARG A 1 573 ? -0.582 -19.026 -21.262 1.00 95.62 573 ARG A O 1
ATOM 4569 N N . ALA A 1 574 ? -2.415 -18.083 -22.163 1.00 95.50 574 ALA A N 1
ATOM 4570 C CA . ALA A 1 574 ? -3.294 -19.257 -22.131 1.00 95.50 574 ALA A CA 1
ATOM 4571 C C . ALA A 1 574 ? -3.375 -19.928 -20.742 1.00 95.50 574 ALA A C 1
ATOM 4573 O O . ALA A 1 574 ? -3.303 -21.152 -20.618 1.00 95.50 574 ALA A O 1
ATOM 4574 N N . LEU A 1 575 ? -3.506 -19.114 -19.692 1.00 95.69 575 LEU A N 1
ATOM 4575 C CA . LEU A 1 575 ? -3.538 -19.599 -18.315 1.00 95.69 575 LEU A CA 1
ATOM 4576 C C . LEU A 1 575 ? -4.837 -20.373 -18.013 1.00 95.69 575 LEU A C 1
ATOM 4578 O O . LEU A 1 575 ? -5.905 -19.963 -18.474 1.00 95.69 575 LEU A O 1
ATOM 4582 N N . PRO A 1 576 ? -4.777 -21.453 -17.211 1.00 95.12 576 PRO A N 1
ATOM 4583 C CA . PRO A 1 576 ? -5.966 -22.140 -16.712 1.00 95.12 576 PRO A CA 1
ATOM 4584 C C . PRO A 1 576 ? -6.881 -21.231 -15.879 1.00 95.12 576 PRO A C 1
ATOM 4586 O O . PRO A 1 576 ? -6.413 -20.324 -15.194 1.00 95.12 576 PRO A O 1
ATOM 4589 N N . ASP A 1 577 ? -8.175 -21.553 -15.813 1.00 92.50 577 ASP A N 1
ATOM 4590 C CA . ASP A 1 577 ? -9.151 -20.814 -14.986 1.00 92.50 577 ASP A CA 1
ATOM 4591 C C . ASP A 1 577 ? -8.820 -20.833 -13.479 1.00 92.50 577 ASP A C 1
ATOM 4593 O O . ASP A 1 577 ? -9.272 -19.973 -12.720 1.00 92.50 577 ASP A O 1
ATOM 4597 N N . SER A 1 578 ? -8.025 -21.814 -13.038 1.00 93.19 578 SER A N 1
ATOM 4598 C CA . SER A 1 578 ? -7.523 -21.922 -11.666 1.00 93.19 578 SER A CA 1
ATOM 4599 C C . SER A 1 578 ? -6.336 -21.002 -11.371 1.00 93.19 578 SER A C 1
ATOM 4601 O O . SER A 1 578 ? -5.930 -20.907 -10.214 1.00 93.19 578 SER A O 1
ATOM 4603 N N . SER A 1 579 ? -5.744 -20.356 -12.382 1.00 96.94 579 SER A N 1
ATOM 4604 C CA . SER A 1 579 ? -4.637 -19.425 -12.177 1.00 96.94 579 SER A CA 1
ATOM 4605 C C . SER A 1 579 ? -5.101 -18.211 -11.385 1.00 96.94 579 SER A C 1
ATOM 4607 O O . SER A 1 579 ? -6.092 -17.555 -11.717 1.00 96.94 579 SER A O 1
ATOM 4609 N N . ALA A 1 580 ? -4.361 -17.913 -10.323 1.00 98.00 580 ALA A N 1
ATOM 4610 C CA . ALA A 1 580 ? -4.707 -16.866 -9.380 1.00 98.00 580 ALA A CA 1
ATOM 4611 C C . ALA A 1 580 ? -3.676 -15.734 -9.419 1.00 98.00 580 ALA A C 1
ATOM 4613 O O . ALA A 1 580 ? -2.474 -15.960 -9.574 1.00 98.00 580 ALA A O 1
ATOM 4614 N N . TYR A 1 581 ? -4.170 -14.512 -9.250 1.00 98.69 581 TYR A N 1
ATOM 4615 C CA . TYR A 1 581 ? -3.394 -13.282 -9.238 1.00 98.69 581 TYR A CA 1
ATOM 4616 C C . TYR A 1 581 ? -3.321 -12.738 -7.816 1.00 98.69 581 TYR A C 1
ATOM 4618 O O . TYR A 1 581 ? -4.353 -12.540 -7.172 1.00 98.69 581 TYR A O 1
ATOM 4626 N N . TRP A 1 582 ? -2.124 -12.478 -7.298 1.00 98.56 582 TRP A N 1
ATOM 4627 C CA . TRP A 1 582 ? -2.004 -11.781 -6.021 1.00 98.56 582 TRP A CA 1
ATOM 4628 C C . TRP A 1 582 ? -2.158 -10.278 -6.235 1.00 98.56 582 TRP A C 1
ATOM 4630 O O . TRP A 1 582 ? -1.353 -9.660 -6.927 1.00 98.56 582 TRP A O 1
ATOM 4640 N N . VAL A 1 583 ? -3.190 -9.690 -5.631 1.00 98.31 583 VAL A N 1
ATOM 4641 C CA . VAL A 1 583 ? -3.492 -8.257 -5.721 1.00 98.31 583 VAL A CA 1
ATOM 4642 C C . VAL A 1 583 ? -3.668 -7.717 -4.307 1.00 98.31 583 VAL A C 1
ATOM 4644 O O . VAL A 1 583 ? -4.538 -8.172 -3.557 1.00 98.31 583 VAL A O 1
ATOM 4647 N N . CYS A 1 584 ? -2.864 -6.721 -3.943 1.00 95.06 584 CYS A N 1
ATOM 4648 C CA . CYS A 1 584 ? -2.710 -6.276 -2.558 1.00 95.06 584 CYS A CA 1
ATOM 4649 C C . CYS A 1 584 ? -4.016 -5.802 -1.892 1.00 95.06 584 CYS A C 1
ATOM 4651 O O . CYS A 1 584 ? -4.194 -6.020 -0.693 1.00 95.06 584 CYS A O 1
ATOM 4653 N N . ALA A 1 585 ? -4.952 -5.203 -2.640 1.00 95.56 585 ALA A N 1
ATOM 4654 C CA . ALA A 1 585 ? -6.240 -4.758 -2.096 1.00 95.56 585 ALA A CA 1
ATOM 4655 C C . ALA A 1 585 ? -7.166 -5.926 -1.708 1.00 95.56 585 ALA A C 1
ATOM 4657 O O . ALA A 1 585 ? -7.927 -5.821 -0.746 1.00 95.56 585 ALA A O 1
ATOM 4658 N N . TYR A 1 586 ? -7.102 -7.042 -2.444 1.00 97.50 586 TYR A N 1
ATOM 4659 C CA . TYR A 1 586 ? -7.973 -8.199 -2.224 1.00 97.50 586 TYR A CA 1
ATOM 4660 C C . TYR A 1 586 ? -7.370 -9.221 -1.254 1.00 97.50 586 TYR A C 1
ATOM 4662 O O . TYR A 1 586 ? -8.118 -9.850 -0.503 1.00 97.50 586 TYR A O 1
ATOM 4670 N N . ALA A 1 587 ? -6.041 -9.370 -1.262 1.00 97.56 587 ALA A N 1
ATOM 4671 C CA . ALA A 1 587 ? -5.314 -10.353 -0.461 1.00 97.56 587 ALA A CA 1
ATOM 4672 C C . ALA A 1 587 ? -5.061 -9.896 0.986 1.00 97.56 587 ALA A C 1
ATOM 4674 O O . ALA A 1 587 ? -5.190 -10.685 1.924 1.00 97.56 587 ALA A O 1
ATOM 4675 N N . ASN A 1 588 ? -4.706 -8.623 1.190 1.00 96.19 588 ASN A N 1
ATOM 4676 C CA . ASN A 1 588 ? -4.432 -8.109 2.530 1.00 96.19 588 ASN A CA 1
ATOM 4677 C C . ASN A 1 588 ? -5.735 -7.836 3.292 1.00 96.19 588 ASN A C 1
ATOM 4679 O O . ASN A 1 588 ? -6.706 -7.309 2.738 1.00 96.19 588 ASN A O 1
ATOM 4683 N N . ARG A 1 589 ? -5.730 -8.122 4.598 1.00 93.94 589 ARG A N 1
ATOM 4684 C CA . ARG A 1 589 ? -6.820 -7.740 5.505 1.00 93.94 589 ARG A CA 1
ATOM 4685 C C . ARG A 1 589 ? -6.774 -6.233 5.734 1.00 93.94 589 ARG A C 1
ATOM 4687 O O . ARG A 1 589 ? -5.994 -5.743 6.544 1.00 93.94 589 ARG A O 1
ATOM 4694 N N . GLN A 1 590 ? -7.620 -5.494 5.017 1.00 89.75 590 GLN A N 1
ATOM 4695 C CA . GLN A 1 590 ? -7.593 -4.023 5.000 1.00 89.75 590 GLN A CA 1
ATOM 4696 C C . GLN A 1 590 ? -7.811 -3.382 6.388 1.00 89.75 590 GLN A C 1
ATOM 4698 O O . GLN A 1 590 ? -7.357 -2.267 6.629 1.00 89.75 590 GLN A O 1
ATOM 4703 N N . HIS A 1 591 ? -8.446 -4.099 7.323 1.00 85.94 591 HIS A N 1
ATOM 4704 C CA . HIS A 1 591 ? -8.647 -3.663 8.715 1.00 85.94 591 HIS A CA 1
ATOM 4705 C C . HIS A 1 591 ? -7.418 -3.862 9.623 1.00 85.94 591 HIS A C 1
ATOM 4707 O O . HIS A 1 591 ? -7.380 -3.292 10.710 1.00 85.94 591 HIS A O 1
ATOM 4713 N N . SER A 1 592 ? -6.415 -4.624 9.170 1.00 85.81 592 SER A N 1
ATOM 4714 C CA . SER A 1 592 ? -5.208 -5.001 9.926 1.00 85.81 592 SER A CA 1
ATOM 4715 C C . SER A 1 592 ? -3.928 -4.876 9.083 1.00 85.81 592 SER A C 1
ATOM 4717 O O . SER A 1 592 ? -2.997 -5.662 9.234 1.00 85.81 592 SER A O 1
ATOM 4719 N N . LEU A 1 593 ? -3.850 -3.883 8.187 1.00 82.94 593 LEU A N 1
ATOM 4720 C CA . LEU A 1 593 ? -2.731 -3.725 7.238 1.00 82.94 593 LEU A CA 1
ATOM 4721 C C . LEU A 1 593 ? -1.341 -3.679 7.890 1.00 82.94 593 LEU A C 1
ATOM 4723 O O . LEU A 1 593 ? -0.372 -4.119 7.278 1.00 82.94 593 LEU A O 1
ATOM 4727 N N . SER A 1 594 ? -1.232 -3.189 9.129 1.00 75.62 594 SER A N 1
ATOM 4728 C CA . SER A 1 594 ? 0.036 -3.148 9.872 1.00 75.62 594 SER A CA 1
ATOM 4729 C C . SER A 1 594 ? 0.622 -4.529 10.186 1.00 75.62 594 SER A C 1
ATOM 4731 O O . SER A 1 594 ? 1.795 -4.620 10.526 1.00 75.62 594 SER A O 1
ATOM 4733 N N . GLU A 1 595 ? -0.179 -5.596 10.113 1.00 74.44 595 GLU A N 1
ATOM 4734 C CA . GLU A 1 595 ? 0.299 -6.980 10.252 1.00 74.44 595 GLU A CA 1
ATOM 4735 C C . GLU A 1 595 ? 0.879 -7.525 8.934 1.00 74.44 595 GLU A C 1
ATOM 4737 O O . GLU A 1 595 ? 1.685 -8.452 8.945 1.00 74.44 595 GLU A O 1
ATOM 4742 N N . GLU A 1 596 ? 0.495 -6.935 7.798 1.00 76.56 596 GLU A N 1
ATOM 4743 C CA . GLU A 1 596 ? 0.896 -7.366 6.452 1.00 76.56 596 GLU A CA 1
ATOM 4744 C C . GLU A 1 596 ? 2.096 -6.560 5.918 1.00 76.56 596 GLU A C 1
ATOM 4746 O O . GLU A 1 596 ? 2.900 -7.072 5.131 1.00 76.56 596 GLU A O 1
ATOM 4751 N N . VAL A 1 597 ? 2.231 -5.306 6.371 1.00 80.75 597 VAL A N 1
ATOM 4752 C CA . VAL A 1 597 ? 3.320 -4.377 6.037 1.00 80.75 597 VAL A CA 1
ATOM 4753 C C . VAL A 1 597 ? 4.218 -4.182 7.260 1.00 80.75 597 VAL A C 1
ATOM 4755 O O . VAL A 1 597 ? 3.952 -3.356 8.133 1.00 80.75 597 VAL A O 1
ATOM 4758 N N . THR A 1 598 ? 5.281 -4.979 7.330 1.00 83.12 598 THR A N 1
ATOM 4759 C CA . THR A 1 598 ? 6.338 -4.899 8.348 1.00 83.12 598 THR A CA 1
ATOM 4760 C C . THR A 1 598 ? 7.399 -3.857 7.991 1.00 83.12 598 THR A C 1
ATOM 4762 O O . THR A 1 598 ? 7.513 -3.454 6.837 1.00 83.12 598 THR A O 1
ATOM 4765 N N . SER A 1 599 ? 8.235 -3.471 8.962 1.00 84.06 599 SER A N 1
ATOM 4766 C CA . SER A 1 599 ? 9.351 -2.536 8.738 1.00 84.06 599 SER A CA 1
ATOM 4767 C C . SER A 1 599 ? 10.404 -3.063 7.762 1.00 84.06 599 SER A C 1
ATOM 4769 O O . SER A 1 599 ? 11.031 -2.283 7.063 1.00 84.06 599 SER A O 1
ATOM 4771 N N . ASP A 1 600 ? 10.621 -4.381 7.709 1.00 89.56 600 ASP A N 1
ATOM 4772 C CA . ASP A 1 600 ? 11.465 -4.992 6.682 1.00 89.56 600 ASP A CA 1
ATOM 4773 C C . ASP A 1 600 ? 10.615 -5.326 5.444 1.00 89.56 600 ASP A C 1
ATOM 4775 O O . ASP A 1 600 ? 9.753 -6.211 5.537 1.00 89.56 600 ASP A O 1
ATOM 4779 N N . PRO A 1 601 ? 10.861 -4.684 4.281 1.00 91.88 601 PRO A N 1
ATOM 4780 C CA . PRO A 1 601 ? 10.152 -4.974 3.036 1.00 91.88 601 PRO A CA 1
ATOM 4781 C C . PRO A 1 601 ? 10.210 -6.453 2.638 1.00 91.88 601 PRO A C 1
ATOM 4783 O O . PRO A 1 601 ? 9.249 -6.977 2.075 1.00 91.88 601 PRO A O 1
ATOM 4786 N N . ARG A 1 602 ? 11.295 -7.163 2.983 1.00 91.56 602 ARG A N 1
ATOM 4787 C CA . ARG A 1 602 ? 11.483 -8.592 2.672 1.00 91.56 602 ARG A CA 1
ATOM 4788 C C . ARG A 1 602 ? 10.680 -9.527 3.580 1.00 91.56 602 ARG A C 1
ATOM 4790 O O . ARG A 1 602 ? 10.651 -10.728 3.339 1.00 91.56 602 ARG A O 1
ATOM 4797 N N . GLN A 1 603 ? 10.021 -9.008 4.613 1.00 89.50 603 GLN A N 1
ATOM 4798 C CA . GLN A 1 603 ? 9.143 -9.785 5.498 1.00 89.50 603 GLN A CA 1
ATOM 4799 C C . GLN A 1 603 ? 7.655 -9.530 5.232 1.00 89.50 603 GLN A C 1
ATOM 4801 O O . GLN A 1 603 ? 6.800 -10.212 5.800 1.00 89.50 603 GLN A O 1
ATOM 4806 N N . THR A 1 604 ? 7.341 -8.590 4.341 1.00 93.62 604 THR A N 1
ATOM 4807 C CA . THR A 1 604 ? 5.967 -8.205 4.005 1.00 93.62 604 THR A CA 1
ATOM 4808 C C . THR A 1 604 ? 5.220 -9.304 3.251 1.00 93.62 604 THR A C 1
ATOM 4810 O O . THR A 1 604 ? 5.823 -10.171 2.609 1.00 93.62 604 THR A O 1
ATOM 4813 N N . SER A 1 605 ? 3.885 -9.244 3.271 1.00 94.00 605 SER A N 1
ATOM 4814 C CA . SER A 1 605 ? 3.044 -10.128 2.452 1.00 94.00 605 SER A CA 1
ATOM 4815 C C . SER A 1 605 ? 3.347 -10.014 0.952 1.00 94.00 605 SER A C 1
ATOM 4817 O O . SER A 1 605 ? 3.264 -11.011 0.237 1.00 94.00 605 SER A O 1
ATOM 4819 N N . PHE A 1 606 ? 3.781 -8.833 0.502 1.00 94.50 606 PHE A N 1
ATOM 4820 C CA . PHE A 1 606 ? 4.197 -8.543 -0.870 1.00 94.50 606 PHE A CA 1
ATOM 4821 C C . PHE A 1 606 ? 5.390 -9.410 -1.274 1.00 94.50 606 PHE A C 1
ATOM 4823 O O . PHE A 1 606 ? 5.317 -10.143 -2.258 1.00 94.50 606 PHE A O 1
ATOM 4830 N N . PHE A 1 607 ? 6.465 -9.395 -0.474 1.00 94.38 607 PHE A N 1
ATOM 4831 C CA . PHE A 1 607 ? 7.648 -10.212 -0.747 1.00 94.38 607 PHE A CA 1
ATOM 4832 C C . PHE A 1 607 ? 7.326 -11.707 -0.698 1.00 94.38 607 PHE A C 1
ATOM 4834 O O . PHE A 1 607 ? 7.731 -12.449 -1.589 1.00 94.38 607 PHE A O 1
ATOM 4841 N N . ARG A 1 608 ? 6.537 -12.158 0.287 1.00 94.56 608 ARG A N 1
ATOM 4842 C CA . ARG A 1 608 ? 6.124 -13.569 0.369 1.00 94.56 608 ARG A CA 1
ATOM 4843 C C . ARG A 1 608 ? 5.318 -14.001 -0.863 1.00 94.56 608 ARG A C 1
ATOM 4845 O O . ARG A 1 608 ? 5.598 -15.056 -1.427 1.00 94.56 608 ARG A O 1
ATOM 4852 N N . ALA A 1 609 ? 4.382 -13.181 -1.339 1.00 95.81 609 ALA A N 1
ATOM 4853 C CA . ALA A 1 609 ? 3.615 -13.470 -2.552 1.00 95.81 609 ALA A CA 1
ATOM 4854 C C . ALA A 1 609 ? 4.492 -13.492 -3.816 1.00 95.81 609 ALA A C 1
ATOM 4856 O O . ALA A 1 609 ? 4.370 -14.413 -4.627 1.00 95.81 609 ALA A O 1
ATOM 4857 N N . LEU A 1 610 ? 5.427 -12.544 -3.951 1.00 94.31 610 LEU A N 1
ATOM 4858 C CA . LEU A 1 610 ? 6.430 -12.542 -5.023 1.00 94.31 610 LEU A CA 1
ATOM 4859 C C . LEU A 1 610 ? 7.260 -13.831 -5.014 1.00 94.31 610 LEU A C 1
ATOM 4861 O O . LEU A 1 610 ? 7.485 -14.421 -6.066 1.00 94.31 610 LEU A O 1
ATOM 4865 N N . THR A 1 611 ? 7.653 -14.325 -3.833 1.00 92.00 611 THR A N 1
ATOM 4866 C CA . THR A 1 611 ? 8.418 -15.578 -3.737 1.00 92.00 611 THR A CA 1
ATOM 4867 C C . THR A 1 611 ? 7.631 -16.825 -4.153 1.00 92.00 611 THR A C 1
ATOM 4869 O O . THR A 1 611 ? 8.237 -17.838 -4.497 1.00 92.00 611 THR A O 1
ATOM 4872 N N . LEU A 1 612 ? 6.300 -16.786 -4.163 1.00 93.44 612 LEU A N 1
ATOM 4873 C CA . LEU A 1 612 ? 5.483 -17.915 -4.622 1.00 93.44 612 LEU A CA 1
ATOM 4874 C C . LEU A 1 612 ? 5.081 -17.825 -6.097 1.00 93.44 612 LEU A C 1
ATOM 4876 O O . LEU A 1 612 ? 4.620 -18.822 -6.642 1.00 93.44 612 LEU A O 1
ATOM 4880 N N . SER A 1 613 ? 5.236 -16.657 -6.718 1.00 95.25 613 SER A N 1
ATOM 4881 C CA . SER A 1 613 ? 4.757 -16.401 -8.077 1.00 95.25 613 SER A CA 1
ATOM 4882 C C . SER A 1 613 ? 5.727 -16.927 -9.135 1.00 95.25 613 SER A C 1
ATOM 4884 O O . SER A 1 613 ? 6.933 -16.992 -8.905 1.00 95.25 613 SER A O 1
ATOM 4886 N N . GLU A 1 614 ? 5.204 -17.260 -10.315 1.00 93.81 614 GLU A N 1
ATOM 4887 C CA . GLU A 1 614 ? 6.002 -17.584 -11.508 1.00 93.81 614 GLU A CA 1
ATOM 4888 C C . GLU A 1 614 ? 6.469 -16.308 -12.229 1.00 93.81 614 GLU A C 1
ATOM 4890 O O . GLU A 1 614 ? 7.544 -16.270 -12.832 1.00 93.81 614 GLU A O 1
ATOM 4895 N N . GLY A 1 615 ? 5.668 -15.244 -12.133 1.00 95.31 615 GLY A N 1
ATOM 4896 C CA . GLY A 1 615 ? 5.947 -13.954 -12.748 1.00 95.31 615 GLY A CA 1
ATOM 4897 C C . GLY A 1 615 ? 5.238 -12.780 -12.079 1.00 95.31 615 GLY A C 1
ATOM 4898 O O . GLY A 1 615 ? 4.382 -12.940 -11.203 1.00 95.31 615 GLY A O 1
ATOM 4899 N N . VAL A 1 616 ? 5.606 -11.583 -12.521 1.00 97.81 616 VAL A N 1
ATOM 4900 C CA . VAL A 1 616 ? 5.004 -10.302 -12.160 1.00 97.81 616 VAL A CA 1
ATOM 4901 C C . VAL A 1 616 ? 4.306 -9.721 -13.383 1.00 97.81 616 VAL A C 1
ATOM 4903 O O . VAL A 1 616 ? 4.908 -9.586 -14.444 1.00 97.81 616 VAL A O 1
ATOM 4906 N N . LEU A 1 617 ? 3.036 -9.359 -13.216 1.00 98.50 617 LEU A N 1
ATOM 4907 C CA . LEU A 1 617 ? 2.281 -8.545 -14.156 1.00 98.50 617 LEU A CA 1
ATOM 4908 C C . LEU A 1 617 ? 2.314 -7.093 -13.669 1.00 98.50 617 LEU A C 1
ATOM 4910 O O . LEU A 1 617 ? 1.644 -6.747 -12.693 1.00 98.50 617 LEU A O 1
ATOM 4914 N N . LEU A 1 618 ? 3.094 -6.253 -14.341 1.00 98.50 618 LEU A N 1
ATOM 4915 C CA . LEU A 1 618 ? 3.164 -4.815 -14.106 1.00 98.50 618 LEU A CA 1
ATOM 4916 C C . LEU A 1 618 ? 2.095 -4.102 -14.943 1.00 98.50 618 LEU A C 1
ATOM 4918 O O . LEU A 1 618 ? 2.174 -4.082 -16.168 1.00 98.50 618 LEU A O 1
ATOM 4922 N N . ILE A 1 619 ? 1.097 -3.502 -14.298 1.00 98.44 619 ILE A N 1
ATOM 4923 C CA . ILE A 1 619 ? 0.017 -2.776 -14.981 1.00 98.44 619 ILE A CA 1
ATOM 4924 C C . ILE A 1 619 ? 0.273 -1.274 -14.880 1.00 98.44 619 ILE A C 1
ATOM 4926 O O . ILE A 1 619 ? 0.239 -0.709 -13.786 1.00 98.44 619 ILE A O 1
ATOM 4930 N N . LEU A 1 620 ? 0.511 -0.635 -16.026 1.00 97.81 620 LEU A N 1
ATOM 4931 C CA . LEU A 1 620 ? 0.819 0.785 -16.166 1.00 97.81 620 LEU A CA 1
ATOM 4932 C C . LEU A 1 620 ? -0.390 1.542 -16.722 1.00 97.81 620 LEU A C 1
ATOM 4934 O O . LEU A 1 620 ? -0.913 1.195 -17.781 1.00 97.81 620 LEU A O 1
ATOM 4938 N N . ASP A 1 621 ? -0.805 2.612 -16.042 1.00 95.81 621 ASP A N 1
ATOM 4939 C CA . ASP A 1 621 ? -1.854 3.487 -16.557 1.00 95.81 621 ASP A CA 1
ATOM 4940 C C . ASP A 1 621 ? -1.356 4.336 -17.730 1.00 95.81 621 ASP A C 1
ATOM 4942 O O . ASP A 1 621 ? -0.219 4.819 -17.760 1.00 95.81 621 ASP A O 1
ATOM 4946 N N . ASP A 1 622 ? -2.244 4.521 -18.699 1.00 93.94 622 ASP A N 1
ATOM 4947 C CA . ASP A 1 622 ? -2.030 5.379 -19.856 1.00 93.94 622 ASP A CA 1
ATOM 4948 C C . ASP A 1 622 ? -2.069 6.871 -19.479 1.00 93.94 622 ASP A C 1
ATOM 4950 O O . ASP A 1 622 ? -2.350 7.248 -18.338 1.00 93.94 622 ASP A O 1
ATOM 4954 N N . VAL A 1 623 ? -1.783 7.743 -20.444 1.00 91.00 623 VAL A N 1
ATOM 4955 C CA . VAL A 1 623 ? -1.934 9.190 -20.282 1.00 91.00 623 VAL A CA 1
ATOM 4956 C C . VAL A 1 623 ? -3.401 9.520 -20.016 1.00 91.00 623 VAL A C 1
ATOM 4958 O O . VAL A 1 623 ? -4.249 9.449 -20.905 1.00 91.00 623 VAL A O 1
ATOM 4961 N N . ALA A 1 624 ? -3.690 9.942 -18.793 1.00 84.38 624 ALA A N 1
ATOM 4962 C CA . ALA A 1 624 ? -4.980 10.484 -18.409 1.00 84.38 624 ALA A CA 1
ATOM 4963 C C . ALA A 1 624 ? -4.849 11.984 -18.125 1.00 84.38 624 ALA A C 1
ATOM 4965 O O . ALA A 1 624 ? -3.756 12.510 -17.926 1.00 84.38 624 ALA A O 1
ATOM 4966 N N . GLU A 1 625 ? -5.977 12.693 -18.041 1.00 75.25 625 GLU A N 1
ATOM 4967 C CA . GLU A 1 625 ? -5.987 14.134 -17.736 1.00 75.25 625 GLU A CA 1
ATOM 4968 C C . GLU A 1 625 ? -5.213 14.465 -16.441 1.00 75.25 625 GLU A C 1
ATOM 4970 O O . GLU A 1 625 ? -4.705 15.573 -16.275 1.00 75.25 625 GLU A O 1
ATOM 4975 N N . ARG A 1 626 ? -5.154 13.517 -15.491 1.00 75.06 626 ARG A N 1
ATOM 4976 C CA . ARG A 1 626 ? -4.673 13.749 -14.117 1.00 75.06 626 ARG A CA 1
ATOM 4977 C C . ARG A 1 626 ? -3.821 12.619 -13.533 1.00 75.06 626 ARG A C 1
ATOM 4979 O O . ARG A 1 626 ? -3.461 12.693 -12.359 1.00 75.06 626 ARG A O 1
ATOM 4986 N N . SER A 1 627 ? -3.504 11.594 -14.317 1.00 84.44 627 SER A N 1
ATOM 4987 C CA . SER A 1 627 ? -2.580 10.518 -13.944 1.00 84.44 627 SER A CA 1
ATOM 4988 C C . SER A 1 627 ? -1.796 10.054 -15.166 1.00 84.44 627 SER A C 1
ATOM 4990 O O . SER A 1 627 ? -2.049 10.497 -16.287 1.00 84.44 627 SER A O 1
ATOM 4992 N N . GLY A 1 628 ? -0.825 9.182 -14.924 1.00 88.56 628 GLY A N 1
ATOM 4993 C CA . GLY A 1 628 ? -0.002 8.620 -15.972 1.00 88.56 628 GLY A CA 1
ATOM 4994 C C . GLY A 1 628 ? 0.941 9.640 -16.630 1.00 88.56 628 GLY A C 1
ATOM 4995 O O . GLY A 1 628 ? 1.140 10.754 -16.125 1.00 88.56 628 GLY A O 1
ATOM 4996 N N . PRO A 1 629 ? 1.580 9.228 -17.734 1.00 94.25 629 PRO A N 1
ATOM 4997 C CA . PRO A 1 629 ? 1.753 7.817 -18.085 1.00 94.25 629 PRO A CA 1
ATOM 4998 C C . PRO A 1 629 ? 2.565 7.076 -17.002 1.00 94.25 629 PRO A C 1
ATOM 5000 O O . PRO A 1 629 ? 3.425 7.675 -16.349 1.00 94.25 629 PRO A O 1
ATOM 5003 N N . ALA A 1 630 ? 2.270 5.789 -16.805 1.00 96.31 630 ALA A N 1
ATOM 5004 C CA . ALA A 1 630 ? 3.004 4.863 -15.939 1.00 96.31 630 ALA A CA 1
ATOM 5005 C C . ALA A 1 630 ? 3.217 5.351 -14.490 1.00 96.31 630 ALA A C 1
ATOM 5007 O O . ALA A 1 630 ? 4.328 5.366 -13.956 1.00 96.31 630 ALA A O 1
ATOM 5008 N N . THR A 1 631 ? 2.130 5.723 -13.815 1.00 96.12 631 THR A N 1
ATOM 5009 C CA . THR A 1 631 ? 2.111 6.098 -12.394 1.00 96.12 631 THR A CA 1
ATOM 5010 C C . THR A 1 631 ? 2.803 5.084 -11.464 1.00 96.12 631 THR A C 1
ATOM 5012 O O . THR A 1 631 ? 3.430 5.543 -10.504 1.00 96.12 631 THR A O 1
ATOM 5015 N N . PRO A 1 632 ? 2.766 3.751 -11.695 1.00 96.69 632 PRO A N 1
ATOM 5016 C CA . PRO A 1 632 ? 3.516 2.785 -10.884 1.00 96.69 632 PRO A CA 1
ATOM 5017 C C . PRO A 1 632 ? 5.009 3.100 -10.719 1.00 96.69 632 PRO A C 1
ATOM 5019 O O . PRO A 1 632 ? 5.503 3.001 -9.601 1.00 96.69 632 PRO A O 1
ATOM 5022 N N . PHE A 1 633 ? 5.699 3.630 -11.737 1.00 96.25 633 PHE A N 1
ATOM 5023 C CA . PHE A 1 633 ? 7.122 4.006 -11.620 1.00 96.25 633 PHE A CA 1
ATOM 5024 C C . PHE A 1 633 ? 7.392 5.126 -10.613 1.00 96.25 633 PHE A C 1
ATOM 5026 O O . PHE A 1 633 ? 8.521 5.330 -10.176 1.00 96.25 633 PHE A O 1
ATOM 5033 N N . LYS A 1 634 ? 6.354 5.866 -10.214 1.00 95.31 634 LYS A N 1
ATOM 5034 C CA . LYS A 1 634 ? 6.443 6.916 -9.195 1.00 95.31 634 LYS A CA 1
ATOM 5035 C C . LYS A 1 634 ? 6.171 6.375 -7.789 1.00 95.31 634 LYS A C 1
ATOM 5037 O O . LYS A 1 634 ? 6.186 7.157 -6.839 1.00 95.31 634 LYS A O 1
ATOM 5042 N N . ARG A 1 635 ? 5.898 5.074 -7.625 1.00 95.69 635 ARG A N 1
ATOM 5043 C CA . ARG A 1 635 ? 5.508 4.446 -6.353 1.00 95.69 635 ARG A CA 1
ATOM 5044 C C . ARG A 1 635 ? 6.575 3.472 -5.873 1.00 95.69 635 ARG A C 1
ATOM 5046 O O . ARG A 1 635 ? 6.900 2.508 -6.553 1.00 95.69 635 ARG A O 1
ATOM 5053 N N . ILE A 1 636 ? 7.077 3.689 -4.660 1.00 96.44 636 ILE A N 1
ATOM 5054 C CA . ILE A 1 636 ? 8.238 2.938 -4.165 1.00 96.44 636 ILE A CA 1
ATOM 5055 C C . ILE A 1 636 ? 7.948 1.447 -3.928 1.00 96.44 636 ILE A C 1
ATOM 5057 O O . ILE A 1 636 ? 8.836 0.618 -4.087 1.00 96.44 636 ILE A O 1
ATOM 5061 N N . TRP A 1 637 ? 6.702 1.090 -3.599 1.00 96.25 637 TRP A N 1
ATOM 5062 C CA . TRP A 1 637 ? 6.293 -0.312 -3.473 1.00 96.25 637 TRP A CA 1
ATOM 5063 C C . TRP A 1 637 ? 6.345 -1.040 -4.826 1.00 96.25 637 TRP A C 1
ATOM 5065 O O . TRP A 1 637 ? 6.879 -2.141 -4.883 1.00 96.25 637 TRP A O 1
ATOM 5075 N N . CYS A 1 638 ? 5.922 -0.395 -5.922 1.00 96.69 638 CYS A N 1
ATOM 5076 C CA . CYS A 1 638 ? 6.075 -0.943 -7.276 1.00 96.69 638 CYS A CA 1
ATOM 5077 C C . CYS A 1 638 ? 7.556 -1.079 -7.651 1.00 96.69 638 CYS A C 1
ATOM 5079 O O . CYS A 1 638 ? 7.984 -2.125 -8.122 1.00 96.69 638 CYS A O 1
ATOM 5081 N N . ALA A 1 639 ? 8.369 -0.074 -7.319 1.00 94.50 639 ALA A N 1
ATOM 5082 C CA . ALA A 1 639 ? 9.811 -0.122 -7.543 1.00 94.50 639 ALA A CA 1
ATOM 5083 C C . ALA A 1 639 ? 10.493 -1.288 -6.785 1.00 94.50 639 ALA A C 1
ATOM 5085 O O . ALA A 1 639 ? 11.403 -1.934 -7.306 1.00 94.50 639 ALA A O 1
ATOM 5086 N N . PHE A 1 640 ? 10.038 -1.603 -5.565 1.00 95.50 640 PHE A N 1
ATOM 5087 C CA . PHE A 1 640 ? 10.493 -2.787 -4.829 1.00 95.50 640 PHE A CA 1
ATOM 5088 C C . PHE A 1 640 ? 10.079 -4.092 -5.516 1.00 95.50 640 PHE A C 1
ATOM 5090 O O . PHE A 1 640 ? 10.895 -5.002 -5.638 1.00 95.50 640 PHE A O 1
ATOM 5097 N N . GLU A 1 641 ? 8.830 -4.184 -5.973 1.00 96.00 641 GLU A N 1
ATOM 5098 C CA . GLU A 1 641 ? 8.295 -5.354 -6.679 1.00 96.00 641 GLU A CA 1
ATOM 5099 C C . GLU A 1 641 ? 9.068 -5.617 -7.984 1.00 96.00 641 GLU A C 1
ATOM 5101 O O . GLU A 1 641 ? 9.478 -6.749 -8.238 1.00 96.00 641 GLU A O 1
ATOM 5106 N N . GLU A 1 642 ? 9.365 -4.567 -8.753 1.00 93.50 642 GLU A N 1
ATOM 5107 C CA . GLU A 1 642 ? 10.202 -4.612 -9.958 1.00 93.50 642 GLU A CA 1
ATOM 5108 C C . GLU A 1 642 ? 11.645 -5.039 -9.641 1.00 93.50 642 GLU A C 1
ATOM 5110 O O . GLU A 1 642 ? 12.209 -5.901 -10.320 1.00 93.50 642 GLU A O 1
ATOM 5115 N N . TYR A 1 643 ? 12.245 -4.499 -8.572 1.00 93.38 643 TYR A N 1
ATOM 5116 C CA . TYR A 1 643 ? 13.567 -4.935 -8.109 1.00 93.38 643 TYR A CA 1
ATOM 5117 C C . TYR A 1 643 ? 13.587 -6.430 -7.775 1.00 93.38 643 TYR A C 1
ATOM 5119 O O . TYR A 1 643 ? 14.534 -7.128 -8.147 1.00 93.38 643 TYR A O 1
ATOM 5127 N N . VAL A 1 644 ? 12.566 -6.933 -7.076 1.00 91.94 644 VAL A N 1
ATOM 5128 C CA . VAL A 1 644 ? 12.471 -8.355 -6.722 1.00 91.94 644 VAL A CA 1
ATOM 5129 C C . VAL A 1 644 ? 12.268 -9.210 -7.972 1.00 91.94 644 VAL A C 1
ATOM 5131 O O . VAL A 1 644 ? 12.930 -10.240 -8.085 1.00 91.94 644 VAL A O 1
ATOM 5134 N N . ALA A 1 645 ? 11.438 -8.771 -8.923 1.00 91.50 645 ALA A N 1
ATOM 5135 C CA . ALA A 1 645 ? 11.220 -9.464 -10.194 1.00 91.50 645 ALA A CA 1
ATOM 5136 C C . ALA A 1 645 ? 12.524 -9.671 -10.979 1.00 91.50 645 ALA A C 1
ATOM 5138 O O . ALA A 1 645 ? 12.790 -10.763 -11.480 1.00 91.50 645 ALA A O 1
ATOM 5139 N N . LEU A 1 646 ? 13.369 -8.637 -11.021 1.00 89.00 646 LEU A N 1
ATOM 5140 C CA . LEU A 1 646 ? 14.627 -8.634 -11.771 1.00 89.00 646 LEU A CA 1
ATOM 5141 C C . LEU A 1 646 ? 15.830 -9.199 -10.999 1.00 89.00 646 LEU A C 1
ATOM 5143 O O . LEU A 1 646 ? 16.910 -9.394 -11.569 1.00 89.00 646 LEU A O 1
ATOM 5147 N N . SER A 1 647 ? 15.683 -9.452 -9.700 1.00 82.88 647 SER A N 1
ATOM 5148 C CA . SER A 1 647 ? 16.757 -9.987 -8.864 1.00 82.88 647 SER A CA 1
ATOM 5149 C C . SER A 1 647 ? 16.807 -11.513 -8.920 1.00 82.88 647 SER A C 1
ATOM 5151 O O . SER A 1 647 ? 15.802 -12.198 -8.765 1.00 82.88 647 SER A O 1
ATOM 5153 N N . SER A 1 648 ? 18.009 -12.075 -9.073 1.00 64.50 648 SER A N 1
ATOM 5154 C CA . SER A 1 648 ? 18.221 -13.524 -8.991 1.00 64.50 648 SER A CA 1
ATOM 5155 C C . SER A 1 648 ? 17.934 -14.021 -7.570 1.00 64.50 648 SER A C 1
ATOM 5157 O O . SER A 1 648 ? 18.555 -13.561 -6.607 1.00 64.50 648 SER A O 1
ATOM 5159 N N . ARG A 1 649 ? 17.001 -14.964 -7.426 1.00 59.53 649 ARG A N 1
ATOM 5160 C CA . ARG A 1 649 ? 16.633 -15.554 -6.133 1.00 59.53 649 ARG A CA 1
ATOM 5161 C C . ARG A 1 649 ? 17.701 -16.560 -5.696 1.00 59.53 649 ARG A C 1
ATOM 5163 O O . ARG A 1 649 ? 18.183 -17.353 -6.503 1.00 59.53 649 ARG A O 1
ATOM 5170 N N . GLN A 1 650 ? 18.099 -16.531 -4.421 1.00 42.06 650 GLN A N 1
ATOM 5171 C CA . GLN A 1 650 ? 19.067 -17.497 -3.889 1.00 42.06 650 GLN A CA 1
ATOM 5172 C C . GLN A 1 650 ? 18.531 -18.927 -4.068 1.00 42.06 650 GLN A C 1
ATOM 5174 O O . GLN A 1 650 ? 17.547 -19.298 -3.439 1.00 42.06 650 GLN A O 1
ATOM 5179 N N . GLY A 1 651 ? 19.191 -19.720 -4.918 1.00 43.28 651 GLY A N 1
ATOM 5180 C CA . GLY A 1 651 ? 18.859 -21.131 -5.155 1.00 43.28 651 GLY A CA 1
ATOM 5181 C C . GLY A 1 651 ? 17.980 -21.425 -6.378 1.00 43.28 651 GLY A C 1
ATOM 5182 O O . GLY A 1 651 ? 17.854 -22.594 -6.733 1.00 43.28 651 GLY A O 1
ATOM 5183 N N . GLU A 1 652 ? 17.435 -20.417 -7.066 1.00 53.00 652 GLU A N 1
ATOM 5184 C CA . GLU A 1 652 ? 16.675 -20.594 -8.315 1.00 53.00 652 GLU A CA 1
ATOM 5185 C C . GLU A 1 652 ? 17.505 -20.131 -9.525 1.00 53.00 652 GLU A C 1
ATOM 5187 O O . GLU A 1 652 ? 18.184 -19.107 -9.482 1.00 53.00 652 GLU A O 1
ATOM 5192 N N . GLN A 1 653 ? 17.479 -20.901 -10.621 1.00 45.72 653 GLN A N 1
ATOM 5193 C CA . GLN A 1 653 ? 18.314 -20.644 -11.806 1.00 45.72 653 GLN A CA 1
ATOM 5194 C C . GLN A 1 653 ? 17.810 -19.493 -12.699 1.00 45.72 653 GLN A C 1
ATOM 5196 O O . GLN A 1 653 ? 18.552 -19.077 -13.589 1.00 45.72 653 GLN A O 1
ATOM 5201 N N . LYS A 1 654 ? 16.584 -18.979 -12.508 1.00 59.31 654 LYS A N 1
ATOM 5202 C CA . LYS A 1 654 ? 15.991 -17.938 -13.369 1.00 59.31 654 LYS A CA 1
ATOM 5203 C C . LYS A 1 654 ? 15.229 -16.866 -12.570 1.00 59.31 654 LYS A C 1
ATOM 5205 O O . LYS A 1 654 ? 14.649 -17.204 -11.542 1.00 59.31 654 LYS A O 1
ATOM 5210 N N . PRO A 1 655 ? 15.252 -15.593 -13.019 1.00 76.56 655 PRO A N 1
ATOM 5211 C CA . PRO A 1 655 ? 14.410 -14.526 -12.470 1.00 76.56 655 PRO A CA 1
ATOM 5212 C C . PRO A 1 655 ? 12.918 -14.794 -12.735 1.00 76.56 655 PRO A C 1
ATOM 5214 O O . PRO A 1 655 ? 12.577 -15.672 -13.531 1.00 76.56 655 PRO A O 1
ATOM 5217 N N . LEU A 1 656 ? 12.046 -14.035 -12.065 1.00 90.25 656 LEU A N 1
ATOM 5218 C CA . LEU A 1 656 ? 10.604 -14.055 -12.330 1.00 90.25 656 LEU A CA 1
ATOM 5219 C C . LEU A 1 656 ? 10.331 -13.544 -13.750 1.00 90.25 656 LEU A C 1
ATOM 5221 O O . LEU A 1 656 ? 11.017 -12.632 -14.212 1.00 90.25 656 LEU A O 1
ATOM 5225 N N . LEU A 1 657 ? 9.313 -14.093 -14.420 1.00 93.75 657 LEU A N 1
ATOM 5226 C CA . LEU A 1 657 ? 8.822 -13.501 -15.670 1.00 93.75 657 LEU A CA 1
ATOM 5227 C C . LEU A 1 657 ? 8.281 -12.095 -15.391 1.00 93.75 657 LEU A C 1
ATOM 5229 O O . LEU A 1 657 ? 7.623 -11.893 -14.370 1.00 93.75 657 LEU A O 1
ATOM 5233 N N . LEU A 1 658 ? 8.515 -11.140 -16.289 1.00 95.50 658 LEU A N 1
ATOM 5234 C CA . LEU A 1 658 ? 7.981 -9.781 -16.164 1.00 95.50 658 LEU A CA 1
ATOM 5235 C C . LEU A 1 658 ? 7.132 -9.407 -17.381 1.00 95.50 658 LEU A C 1
ATOM 5237 O O . LEU A 1 658 ? 7.657 -9.009 -18.420 1.00 95.50 658 LEU A O 1
ATOM 5241 N N . ASP A 1 659 ? 5.814 -9.478 -17.218 1.00 97.69 659 ASP A N 1
ATOM 5242 C CA . ASP A 1 659 ? 4.853 -9.029 -18.225 1.00 97.69 659 ASP A CA 1
ATOM 5243 C C . ASP A 1 659 ? 4.351 -7.633 -17.879 1.00 97.69 659 ASP A C 1
ATOM 5245 O O . ASP A 1 659 ? 4.139 -7.302 -16.714 1.00 97.69 659 ASP A O 1
ATOM 5249 N N . ILE A 1 660 ? 4.154 -6.802 -18.899 1.00 98.31 660 ILE A N 1
ATOM 5250 C CA . ILE A 1 660 ? 3.755 -5.406 -18.736 1.00 98.31 660 ILE A CA 1
ATOM 5251 C C . ILE A 1 660 ? 2.463 -5.181 -19.509 1.00 98.31 660 ILE A C 1
ATOM 5253 O O . ILE A 1 660 ? 2.387 -5.449 -20.707 1.00 98.31 660 ILE A O 1
ATOM 5257 N N . ALA A 1 661 ? 1.446 -4.662 -18.836 1.00 98.25 661 ALA A N 1
ATOM 5258 C CA . ALA A 1 661 ? 0.157 -4.345 -19.426 1.00 98.25 661 ALA A CA 1
ATOM 5259 C C . ALA A 1 661 ? -0.123 -2.845 -19.359 1.00 98.25 661 ALA A C 1
ATOM 5261 O O . ALA A 1 661 ? 0.222 -2.186 -18.381 1.00 98.25 661 ALA A O 1
ATOM 5262 N N . ALA A 1 662 ? -0.800 -2.320 -20.374 1.00 97.69 662 ALA A N 1
ATOM 5263 C CA . ALA A 1 662 ? -1.375 -0.982 -20.344 1.00 97.69 662 ALA A CA 1
ATOM 5264 C C . ALA A 1 662 ? -2.721 -0.985 -21.065 1.00 97.69 662 ALA A C 1
ATOM 5266 O O . ALA A 1 662 ? -2.851 -1.551 -22.152 1.00 97.69 662 ALA A O 1
ATOM 5267 N N . TYR A 1 663 ? -3.729 -0.337 -20.486 1.00 96.06 663 TYR A N 1
ATOM 5268 C CA . TYR A 1 663 ? -5.005 -0.135 -21.163 1.00 96.06 663 TYR A CA 1
ATOM 5269 C C . TYR A 1 663 ? -4.969 1.170 -21.955 1.00 96.06 663 TYR A C 1
ATOM 5271 O O . TYR A 1 663 ? -4.906 2.243 -21.363 1.00 96.06 663 TYR A O 1
ATOM 5279 N N . HIS A 1 664 ? -5.027 1.091 -23.285 1.00 93.56 664 HIS A N 1
ATOM 5280 C CA . HIS A 1 664 ? -4.877 2.254 -24.158 1.00 93.56 664 HIS A CA 1
ATOM 5281 C C . HIS A 1 664 ? -5.986 2.336 -25.198 1.00 93.56 664 HIS A C 1
ATOM 5283 O O . HIS A 1 664 ? -6.313 1.370 -25.897 1.00 93.56 664 HIS A O 1
ATOM 5289 N N . GLY A 1 665 ? -6.585 3.523 -25.297 1.00 88.50 665 GLY A N 1
ATOM 5290 C CA . GLY A 1 665 ? -7.748 3.774 -26.138 1.00 88.50 665 GLY A CA 1
ATOM 5291 C C . GLY A 1 665 ? -8.972 2.977 -25.682 1.00 88.50 665 GLY A C 1
ATOM 5292 O O . GLY A 1 665 ? -9.801 3.478 -24.932 1.00 88.50 665 GLY A O 1
ATOM 5293 N N . SER A 1 666 ? -9.109 1.740 -26.160 1.00 88.94 666 SER A N 1
ATOM 5294 C CA . SER A 1 666 ? -10.266 0.870 -25.873 1.00 88.94 666 SER A CA 1
ATOM 5295 C C . SER A 1 666 ? -9.905 -0.600 -25.657 1.00 88.94 666 SER A C 1
ATOM 5297 O O . SER A 1 666 ? -10.791 -1.454 -25.643 1.00 88.94 666 SER A O 1
ATOM 5299 N N . LYS A 1 667 ? -8.613 -0.917 -25.524 1.00 94.75 667 LYS A N 1
ATOM 5300 C CA . LYS A 1 667 ? -8.160 -2.291 -25.323 1.00 94.75 667 LYS A CA 1
ATOM 5301 C C . LYS A 1 667 ? -6.888 -2.363 -24.472 1.00 94.75 667 LYS A C 1
ATOM 5303 O O . LYS A 1 667 ? -6.086 -1.430 -24.492 1.00 94.75 667 LYS A O 1
ATOM 5308 N N . PRO A 1 668 ? -6.686 -3.478 -23.755 1.00 96.69 668 PRO A N 1
ATOM 5309 C CA . PRO A 1 668 ? -5.417 -3.789 -23.111 1.00 96.69 668 PRO A CA 1
ATOM 5310 C C . PRO A 1 668 ? -4.360 -4.207 -24.143 1.00 96.69 668 PRO A C 1
ATOM 5312 O O . PRO A 1 668 ? -4.609 -5.064 -24.995 1.00 96.69 668 PRO A O 1
ATOM 5315 N N . GLU A 1 669 ? -3.170 -3.630 -24.027 1.00 96.75 669 GLU A N 1
ATOM 5316 C CA . GLU A 1 669 ? -1.955 -4.015 -24.747 1.00 96.75 669 GLU A CA 1
ATOM 5317 C C . GLU A 1 669 ? -0.991 -4.692 -23.764 1.00 96.75 669 GLU A C 1
ATOM 5319 O O . GLU A 1 669 ? -0.877 -4.262 -22.616 1.00 96.75 669 GLU A O 1
ATOM 5324 N N . ILE A 1 670 ? -0.304 -5.751 -24.204 1.00 96.62 670 ILE A N 1
ATOM 5325 C CA . ILE A 1 670 ? 0.580 -6.573 -23.360 1.00 96.62 670 ILE A CA 1
ATOM 5326 C C . ILE A 1 670 ? 1.957 -6.674 -24.013 1.00 96.62 670 ILE A C 1
ATOM 5328 O O . ILE A 1 670 ? 2.041 -7.129 -25.154 1.00 96.62 670 ILE A O 1
ATOM 5332 N N . LEU A 1 671 ? 3.010 -6.336 -23.273 1.00 96.19 671 LEU A N 1
ATOM 5333 C CA . LEU A 1 671 ? 4.387 -6.752 -23.533 1.00 96.19 671 LEU A CA 1
ATOM 5334 C C . LEU A 1 671 ? 4.667 -7.993 -22.689 1.00 96.19 671 LEU A C 1
ATOM 5336 O O . LEU A 1 671 ? 4.477 -7.958 -21.474 1.00 96.19 671 LEU A O 1
ATOM 5340 N N . SER A 1 672 ? 5.095 -9.083 -23.313 1.00 95.12 672 SER A N 1
ATOM 5341 C CA . SER A 1 672 ? 5.390 -10.327 -22.599 1.00 95.12 672 SER A CA 1
ATOM 5342 C C . SER A 1 672 ? 6.887 -10.573 -22.493 1.00 95.12 672 SER A C 1
ATOM 5344 O O . SER A 1 672 ? 7.621 -10.330 -23.450 1.00 95.12 672 SER A O 1
ATOM 5346 N N . ASP A 1 673 ? 7.347 -11.122 -21.372 1.00 91.31 673 ASP A N 1
ATOM 5347 C CA . ASP A 1 673 ? 8.683 -11.704 -21.274 1.00 91.31 673 ASP A CA 1
ATOM 5348 C C . ASP A 1 673 ? 8.715 -13.051 -22.011 1.00 91.31 673 ASP A C 1
ATOM 5350 O O . ASP A 1 673 ? 8.137 -14.057 -21.574 1.00 91.31 673 ASP A O 1
ATOM 5354 N N . GLY A 1 674 ? 9.348 -13.043 -23.182 1.00 88.44 674 GLY A N 1
ATOM 5355 C CA . GLY A 1 674 ? 9.387 -14.173 -24.100 1.00 88.44 674 GLY A CA 1
ATOM 5356 C C . GLY A 1 674 ? 8.124 -14.340 -24.953 1.00 88.44 674 GLY A C 1
ATOM 5357 O O . GLY A 1 674 ? 7.183 -13.544 -24.922 1.00 88.44 674 GLY A O 1
ATOM 5358 N N . VAL A 1 675 ? 8.150 -15.390 -25.775 1.00 90.69 675 VAL A N 1
ATOM 5359 C CA . VAL A 1 675 ? 7.041 -15.801 -26.648 1.00 90.69 675 VAL A CA 1
ATOM 5360 C C . VAL A 1 675 ? 5.945 -16.463 -25.811 1.00 90.69 675 VAL A C 1
ATOM 5362 O O . VAL A 1 675 ? 6.241 -17.268 -24.930 1.00 90.69 675 VAL A O 1
ATOM 5365 N N . THR A 1 676 ? 4.683 -16.135 -26.094 1.00 94.62 676 THR A N 1
ATOM 5366 C CA . THR A 1 676 ? 3.519 -16.686 -25.382 1.00 94.62 676 THR A CA 1
ATOM 5367 C C . THR A 1 676 ? 2.806 -17.785 -26.172 1.00 94.62 676 THR A C 1
ATOM 5369 O O . THR A 1 676 ? 3.015 -17.941 -27.376 1.00 94.62 676 THR A O 1
ATOM 5372 N N . GLU A 1 677 ? 1.914 -18.531 -25.514 1.00 94.00 677 GLU A N 1
ATOM 5373 C CA . GLU A 1 677 ? 1.107 -19.567 -26.173 1.00 94.00 677 GLU A CA 1
ATOM 5374 C C . GLU A 1 677 ? 0.176 -18.977 -27.248 1.00 94.00 677 GLU A C 1
ATOM 5376 O O . GLU A 1 677 ? -0.048 -19.607 -28.283 1.00 94.00 677 GLU A O 1
ATOM 5381 N N . GLU A 1 678 ? -0.345 -17.754 -27.062 1.00 94.44 678 GLU A N 1
ATOM 5382 C CA . GLU A 1 678 ? -1.104 -17.063 -28.113 1.00 94.44 678 GLU A CA 1
ATOM 5383 C C . GLU A 1 678 ? -0.236 -16.829 -29.357 1.00 94.44 678 GLU A C 1
ATOM 5385 O O . GLU A 1 678 ? -0.685 -17.115 -30.473 1.00 94.44 678 GLU A O 1
ATOM 5390 N N . ASP A 1 679 ? 1.004 -16.371 -29.161 1.00 94.44 679 ASP A N 1
ATOM 5391 C CA . ASP A 1 679 ? 1.952 -16.107 -30.244 1.00 94.44 679 ASP A CA 1
ATOM 5392 C C . ASP A 1 679 ? 2.301 -17.403 -30.994 1.00 94.44 679 ASP A C 1
ATOM 5394 O O . ASP A 1 679 ? 2.283 -17.433 -32.227 1.00 94.44 679 ASP A O 1
ATOM 5398 N N . GLU A 1 680 ? 2.555 -18.500 -30.273 1.00 94.75 680 GLU A N 1
ATOM 5399 C CA . GLU A 1 680 ? 2.818 -19.808 -30.877 1.00 94.75 680 GLU A CA 1
ATOM 5400 C C . GLU A 1 680 ? 1.610 -20.377 -31.621 1.00 94.75 680 GLU A C 1
ATOM 5402 O O . GLU A 1 680 ? 1.732 -20.878 -32.744 1.00 94.75 680 GLU A O 1
ATOM 5407 N N . ARG A 1 681 ? 0.425 -20.319 -31.010 1.00 94.31 681 ARG A N 1
ATOM 5408 C CA . ARG A 1 681 ? -0.808 -20.822 -31.617 1.00 94.31 681 ARG A CA 1
ATOM 5409 C C . ARG A 1 681 ? -1.116 -20.069 -32.903 1.00 94.31 681 ARG A C 1
ATOM 5411 O O . ARG A 1 681 ? -1.438 -20.702 -33.909 1.00 94.31 681 ARG A O 1
ATOM 5418 N N . LEU A 1 682 ? -1.007 -18.743 -32.881 1.00 92.94 682 LEU A N 1
ATOM 5419 C CA . LEU A 1 682 ? -1.251 -17.913 -34.053 1.00 92.94 682 LEU A CA 1
ATOM 5420 C C . LEU A 1 682 ? -0.161 -18.118 -35.118 1.00 92.94 682 LEU A C 1
ATOM 5422 O O . LEU A 1 682 ? -0.489 -18.234 -36.296 1.00 92.94 682 LEU A O 1
ATOM 5426 N N . ALA A 1 683 ? 1.105 -18.282 -34.725 1.00 91.88 683 ALA A N 1
ATOM 5427 C CA . ALA A 1 683 ? 2.183 -18.670 -35.639 1.00 91.88 683 ALA A CA 1
ATOM 5428 C C . ALA A 1 683 ? 1.886 -19.998 -36.358 1.00 91.88 683 ALA A C 1
ATOM 5430 O O . ALA A 1 683 ? 1.996 -20.082 -37.582 1.00 91.88 683 ALA A O 1
ATOM 5431 N N . ARG A 1 684 ? 1.427 -21.025 -35.623 1.00 93.25 684 ARG A N 1
ATOM 5432 C CA . ARG A 1 684 ? 1.015 -22.318 -36.200 1.00 93.25 684 ARG A CA 1
ATOM 5433 C C . ARG A 1 684 ? -0.162 -22.176 -37.171 1.00 93.25 684 ARG A C 1
ATOM 5435 O O . ARG A 1 684 ? -0.179 -22.856 -38.193 1.00 93.25 684 ARG A O 1
ATOM 5442 N N . GLN A 1 685 ? -1.126 -21.302 -36.873 1.00 92.25 685 GLN A N 1
ATOM 5443 C CA . GLN A 1 685 ? -2.288 -21.043 -37.734 1.00 92.25 685 GLN A CA 1
ATOM 5444 C C . GLN A 1 685 ? -1.925 -20.293 -39.021 1.00 92.25 685 GLN A C 1
ATOM 5446 O O . GLN A 1 685 ? -2.452 -20.616 -40.083 1.00 92.25 685 GLN A O 1
ATOM 5451 N N . LEU A 1 686 ? -1.037 -19.301 -38.931 1.00 88.62 686 LEU A N 1
ATOM 5452 C CA . LEU A 1 686 ? -0.593 -18.503 -40.077 1.00 88.62 686 LEU A CA 1
ATOM 5453 C C . LEU A 1 686 ? 0.381 -19.274 -40.983 1.00 88.62 686 LEU A C 1
ATOM 5455 O O . LEU A 1 686 ? 0.449 -19.008 -42.181 1.00 88.62 686 LEU A O 1
ATOM 5459 N N . GLY A 1 687 ? 1.101 -20.256 -40.435 1.00 84.31 687 GLY A N 1
ATOM 5460 C CA . GLY A 1 687 ? 1.957 -21.159 -41.196 1.00 84.31 687 GLY A CA 1
ATOM 5461 C C . GLY A 1 687 ? 3.322 -20.565 -41.555 1.00 84.31 687 GLY A C 1
ATOM 5462 O O . GLY A 1 687 ? 3.890 -19.737 -40.838 1.00 84.31 687 GLY A O 1
ATOM 5463 N N . ALA A 1 688 ? 3.902 -21.053 -42.655 1.00 74.62 688 ALA A N 1
ATOM 5464 C CA . ALA A 1 688 ? 5.277 -20.743 -43.038 1.00 74.62 688 ALA A CA 1
ATOM 5465 C C . ALA A 1 688 ? 5.509 -19.228 -43.197 1.00 74.62 688 ALA A C 1
ATOM 5467 O O . ALA A 1 688 ? 4.808 -18.556 -43.949 1.00 74.62 688 ALA A O 1
ATOM 5468 N N . GLY A 1 689 ? 6.530 -18.707 -42.504 1.00 70.25 689 GLY A N 1
ATOM 5469 C CA . GLY A 1 689 ? 6.919 -17.295 -42.553 1.00 70.25 689 GLY A CA 1
ATOM 5470 C C . GLY A 1 689 ? 6.330 -16.404 -41.446 1.00 70.25 689 GLY A C 1
ATOM 5471 O O . GLY A 1 689 ? 6.633 -15.215 -41.380 1.00 70.25 689 GLY A O 1
ATOM 5472 N N . HIS A 1 690 ? 5.557 -16.973 -40.522 1.00 79.50 690 HIS A N 1
ATOM 5473 C CA . HIS A 1 690 ? 5.062 -16.274 -39.335 1.00 79.50 690 HIS A CA 1
ATOM 5474 C C . HIS A 1 690 ? 5.610 -16.918 -38.053 1.00 79.50 690 HIS A C 1
ATOM 5476 O O . HIS A 1 690 ? 4.840 -17.518 -37.310 1.00 79.50 690 HIS A O 1
ATOM 5482 N N . PRO A 1 691 ? 6.931 -16.851 -37.777 1.00 83.25 691 PRO A N 1
ATOM 5483 C CA . PRO A 1 691 ? 7.476 -17.389 -36.533 1.00 83.25 691 PRO A CA 1
ATOM 5484 C C . PRO A 1 691 ? 6.858 -16.674 -35.325 1.00 83.25 691 PRO A C 1
ATOM 5486 O O . PRO A 1 691 ? 6.500 -15.498 -35.404 1.00 83.25 691 PRO A O 1
ATOM 5489 N N . ALA A 1 692 ? 6.772 -17.362 -34.188 1.00 87.62 692 ALA A N 1
ATOM 5490 C CA . ALA A 1 692 ? 6.120 -16.825 -32.994 1.00 87.62 692 ALA A CA 1
ATOM 5491 C C . ALA A 1 692 ? 6.761 -15.512 -32.494 1.00 87.62 692 ALA A C 1
ATOM 5493 O O . ALA A 1 692 ? 6.052 -14.616 -32.048 1.00 87.62 692 ALA A O 1
ATOM 5494 N N . ALA A 1 693 ? 8.075 -15.333 -32.680 1.00 82.31 693 ALA A N 1
ATOM 5495 C CA . ALA A 1 693 ? 8.768 -14.070 -32.401 1.00 82.31 693 ALA A CA 1
ATOM 5496 C C . ALA A 1 693 ? 8.236 -12.886 -33.238 1.00 82.31 693 ALA A C 1
ATOM 5498 O O . ALA A 1 693 ? 8.000 -11.806 -32.697 1.00 82.31 693 ALA A O 1
ATOM 5499 N N . LYS A 1 694 ? 7.962 -13.098 -34.534 1.00 83.06 694 LYS A N 1
ATOM 5500 C CA . LYS A 1 694 ? 7.337 -12.093 -35.407 1.00 83.06 694 LYS A CA 1
ATOM 5501 C C . LYS A 1 694 ? 5.914 -11.784 -34.960 1.00 83.06 694 LYS A C 1
ATOM 5503 O O . LYS A 1 694 ? 5.529 -10.619 -34.925 1.00 83.06 694 LYS A O 1
ATOM 5508 N N . VAL A 1 695 ? 5.134 -12.821 -34.647 1.00 89.12 695 VAL A N 1
ATOM 5509 C CA . VAL A 1 695 ? 3.745 -12.672 -34.186 1.00 89.12 695 VAL A CA 1
ATOM 5510 C C . VAL A 1 695 ? 3.693 -11.843 -32.904 1.00 89.12 695 VAL A C 1
ATOM 5512 O O . VAL A 1 695 ? 2.915 -10.892 -32.837 1.00 89.12 695 VAL A O 1
ATOM 5515 N N . ARG A 1 696 ? 4.592 -12.123 -31.953 1.00 90.44 696 ARG A N 1
ATOM 5516 C CA . ARG A 1 696 ? 4.785 -11.309 -30.751 1.00 90.44 696 ARG A CA 1
ATOM 5517 C C . ARG A 1 696 ? 5.104 -9.856 -31.102 1.00 90.44 696 ARG A C 1
ATOM 5519 O O . ARG A 1 696 ? 4.402 -8.962 -30.646 1.00 90.44 696 ARG A O 1
ATOM 5526 N N . GLY A 1 697 ? 6.095 -9.608 -31.962 1.00 85.19 697 GLY A N 1
ATOM 5527 C CA . GLY A 1 697 ? 6.446 -8.246 -32.382 1.00 85.19 697 GLY A CA 1
ATOM 5528 C C . GLY A 1 697 ? 5.289 -7.500 -33.065 1.00 85.19 697 GLY A C 1
ATOM 5529 O O . GLY A 1 697 ? 5.089 -6.310 -32.831 1.00 85.19 697 GLY A O 1
ATOM 5530 N N . ASP A 1 698 ? 4.478 -8.191 -33.873 1.00 85.81 698 ASP A N 1
ATOM 5531 C CA . ASP A 1 698 ? 3.280 -7.624 -34.505 1.00 85.81 698 ASP A CA 1
ATOM 5532 C C . ASP A 1 698 ? 2.148 -7.328 -33.503 1.00 85.81 698 ASP A C 1
ATOM 5534 O O . ASP A 1 698 ? 1.380 -6.386 -33.722 1.00 85.81 698 ASP A O 1
ATOM 5538 N N . ARG A 1 699 ? 2.043 -8.100 -32.415 1.00 90.88 699 ARG A N 1
ATOM 5539 C CA . ARG A 1 699 ? 1.117 -7.854 -31.299 1.00 90.88 699 ARG A CA 1
ATOM 5540 C C . ARG A 1 699 ? 1.572 -6.646 -30.478 1.00 90.88 699 ARG A C 1
ATOM 5542 O O . ARG A 1 699 ? 0.795 -5.715 -30.286 1.00 90.88 699 ARG A O 1
ATOM 5549 N N . GLU A 1 700 ? 2.838 -6.633 -30.070 1.00 91.75 700 GLU A N 1
ATOM 5550 C CA . GLU A 1 700 ? 3.423 -5.651 -29.147 1.00 91.75 700 GLU A CA 1
ATOM 5551 C C . GLU A 1 700 ? 3.647 -4.261 -29.769 1.00 91.75 700 GLU A C 1
ATOM 5553 O O . GLU A 1 700 ? 3.640 -3.265 -29.050 1.00 91.75 700 GLU A O 1
ATOM 5558 N N . LYS A 1 701 ? 3.760 -4.132 -31.102 1.00 85.69 701 LYS A N 1
ATOM 5559 C CA . LYS A 1 701 ? 4.014 -2.831 -31.769 1.00 85.69 701 LYS A CA 1
ATOM 5560 C C . LYS A 1 701 ? 2.951 -1.748 -31.541 1.00 85.69 701 LYS A C 1
ATOM 5562 O O . LYS A 1 701 ? 3.176 -0.593 -31.905 1.00 85.69 701 LYS A O 1
ATOM 5567 N N . HIS A 1 702 ? 1.783 -2.103 -31.008 1.00 88.56 702 HIS A N 1
ATOM 5568 C CA . HIS A 1 702 ? 0.707 -1.159 -30.684 1.00 88.56 702 HIS A CA 1
ATOM 5569 C C . HIS A 1 702 ? 0.766 -0.658 -29.238 1.00 88.56 702 HIS A C 1
ATOM 5571 O O . HIS A 1 702 ? -0.056 0.177 -28.864 1.00 88.56 702 HIS A O 1
ATOM 5577 N N . PHE A 1 703 ? 1.732 -1.129 -28.443 1.00 94.75 703 PHE A N 1
ATOM 5578 C CA . PHE A 1 703 ? 1.890 -0.690 -27.066 1.00 94.75 703 PHE A CA 1
ATOM 5579 C C . PHE A 1 703 ? 2.077 0.843 -26.990 1.00 94.75 703 PHE A C 1
ATOM 5581 O O . PHE A 1 703 ? 2.682 1.436 -27.900 1.00 94.75 703 PHE A O 1
ATOM 5588 N N . PRO A 1 704 ? 1.537 1.520 -25.958 1.00 95.00 704 PRO A N 1
ATOM 5589 C CA . PRO A 1 704 ? 1.397 2.975 -25.969 1.00 95.00 704 PRO A CA 1
ATOM 5590 C C . PRO A 1 704 ? 2.747 3.683 -25.871 1.00 95.00 704 PRO A C 1
ATOM 5592 O O . PRO A 1 704 ? 3.508 3.479 -24.925 1.00 95.00 704 PRO A O 1
ATOM 5595 N N . LEU A 1 705 ? 3.026 4.573 -26.826 1.00 93.38 705 LEU A N 1
ATOM 5596 C CA . LEU A 1 705 ? 4.331 5.232 -26.933 1.00 93.38 705 LEU A CA 1
ATOM 5597 C C . LEU A 1 705 ? 4.669 6.102 -25.710 1.00 93.38 705 LEU A C 1
ATOM 5599 O O . LEU A 1 705 ? 5.822 6.157 -25.296 1.00 93.38 705 LEU A O 1
ATOM 5603 N N . GLU A 1 706 ? 3.682 6.766 -25.111 1.00 94.69 706 GLU A N 1
ATOM 5604 C CA . GLU A 1 706 ? 3.909 7.598 -23.921 1.00 94.69 706 GLU A CA 1
ATOM 5605 C C . GLU A 1 706 ? 4.219 6.756 -22.673 1.00 94.69 706 GLU A C 1
ATOM 5607 O O . GLU A 1 706 ? 5.029 7.162 -21.840 1.00 94.69 706 GLU A O 1
ATOM 5612 N N . VAL A 1 707 ? 3.661 5.543 -22.581 1.00 96.25 707 VAL A N 1
ATOM 5613 C CA . VAL A 1 707 ? 4.008 4.573 -21.531 1.00 96.25 707 VAL A CA 1
ATOM 5614 C C . VAL A 1 707 ? 5.423 4.030 -21.754 1.00 96.25 707 VAL A C 1
ATOM 5616 O O . VAL A 1 707 ? 6.200 3.965 -20.803 1.00 96.25 707 VAL A O 1
ATOM 5619 N N . LEU A 1 708 ? 5.804 3.732 -23.005 1.00 95.19 708 LEU A N 1
ATOM 5620 C CA . LEU A 1 708 ? 7.184 3.353 -23.348 1.00 95.19 708 LEU A CA 1
ATOM 5621 C C . LEU A 1 708 ? 8.183 4.446 -22.941 1.00 95.19 708 LEU A C 1
ATOM 5623 O O . LEU A 1 708 ? 9.172 4.153 -22.278 1.00 95.19 708 LEU A O 1
ATOM 5627 N N . LYS A 1 709 ? 7.910 5.715 -23.275 1.00 95.69 709 LYS A N 1
ATOM 5628 C CA . LYS A 1 709 ? 8.756 6.863 -22.894 1.00 95.69 709 LYS A CA 1
ATOM 5629 C C . LYS A 1 709 ? 8.927 6.999 -21.382 1.00 95.69 709 LYS A C 1
ATOM 5631 O O . LYS A 1 709 ? 10.032 7.277 -20.913 1.00 95.69 709 LYS A O 1
ATOM 5636 N N . ALA A 1 710 ? 7.855 6.796 -20.617 1.00 96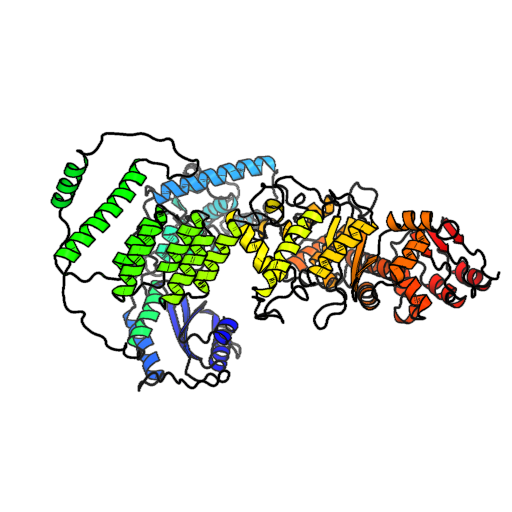.25 710 ALA A N 1
ATOM 5637 C CA . ALA A 1 710 ? 7.934 6.787 -19.160 1.00 96.25 710 ALA A CA 1
ATOM 5638 C C . ALA A 1 710 ? 8.839 5.647 -18.659 1.00 96.25 710 ALA A C 1
ATOM 5640 O O . ALA A 1 710 ? 9.677 5.871 -17.790 1.00 96.25 710 ALA A O 1
ATOM 5641 N N . GLY A 1 711 ? 8.744 4.463 -19.271 1.00 96.12 711 GLY A N 1
ATOM 5642 C CA . GLY A 1 711 ? 9.621 3.328 -18.983 1.00 96.12 711 GLY A CA 1
ATOM 5643 C C . GLY A 1 711 ? 11.100 3.588 -19.299 1.00 96.12 711 GLY A C 1
ATOM 5644 O O . GLY A 1 711 ? 11.975 3.241 -18.512 1.00 96.12 711 GLY A O 1
ATOM 5645 N N . LEU A 1 712 ? 11.392 4.267 -20.412 1.00 96.56 712 LEU A N 1
ATOM 5646 C CA . LEU A 1 712 ? 12.759 4.627 -20.826 1.00 96.56 712 LEU A CA 1
ATOM 5647 C C . LEU A 1 712 ? 13.435 5.646 -19.896 1.00 96.56 712 LEU A C 1
ATOM 5649 O O . LEU A 1 712 ? 14.661 5.724 -19.853 1.00 96.56 712 LEU A O 1
ATOM 5653 N N . SER A 1 713 ? 12.647 6.420 -19.148 1.00 95.00 713 SER A N 1
ATOM 5654 C CA . SER A 1 713 ? 13.125 7.510 -18.288 1.00 95.00 713 SER A CA 1
ATOM 5655 C C . SER A 1 713 ? 12.944 7.251 -16.790 1.00 95.00 713 SER A C 1
ATOM 5657 O O . SER A 1 713 ? 13.280 8.117 -15.984 1.00 95.00 713 SER A O 1
ATOM 5659 N N . LEU A 1 714 ? 12.450 6.071 -16.394 1.00 94.69 714 LEU A N 1
ATOM 5660 C CA . LEU A 1 714 ? 12.163 5.766 -14.990 1.00 94.69 714 LEU A CA 1
ATOM 5661 C C . LEU A 1 714 ? 13.423 5.812 -14.120 1.00 94.69 714 LEU A C 1
ATOM 5663 O O . LEU A 1 714 ? 14.499 5.396 -14.550 1.00 94.69 714 LEU A O 1
ATOM 5667 N N . GLU A 1 715 ? 13.281 6.273 -12.880 1.00 94.50 715 GLU A N 1
ATOM 5668 C CA . GLU A 1 715 ? 14.329 6.292 -11.853 1.00 94.50 715 GLU A CA 1
ATOM 5669 C C . GLU A 1 715 ? 13.734 5.793 -10.532 1.00 94.50 715 GLU A C 1
ATOM 5671 O O . GLU A 1 715 ? 13.012 6.524 -9.848 1.00 94.50 715 GLU A O 1
ATOM 5676 N N . LEU A 1 716 ? 14.034 4.540 -10.182 1.00 94.06 716 LEU A N 1
ATOM 5677 C CA . LEU A 1 716 ? 13.521 3.843 -8.999 1.00 94.06 716 LEU A CA 1
ATOM 5678 C C . LEU A 1 716 ? 13.707 4.648 -7.703 1.00 94.06 716 LEU A C 1
ATOM 5680 O O . LEU A 1 716 ? 12.800 4.729 -6.877 1.00 94.06 716 LEU A O 1
ATOM 5684 N N . GLU A 1 717 ? 14.864 5.279 -7.523 1.00 95.00 717 GLU A N 1
ATOM 5685 C CA . GLU A 1 717 ? 15.224 6.014 -6.311 1.00 95.00 717 GLU A CA 1
ATOM 5686 C C . GLU A 1 717 ? 14.400 7.292 -6.089 1.00 95.00 717 GLU A C 1
ATOM 5688 O O . GLU A 1 717 ? 14.331 7.800 -4.967 1.00 95.00 717 GLU A O 1
ATOM 5693 N N . LYS A 1 718 ? 13.729 7.790 -7.137 1.00 95.50 718 LYS A N 1
ATOM 5694 C CA . LYS A 1 718 ? 12.841 8.962 -7.071 1.00 95.50 718 LYS A CA 1
ATOM 5695 C C . LYS A 1 718 ? 11.390 8.599 -6.758 1.00 95.50 718 LYS A C 1
ATOM 5697 O O . LYS A 1 718 ? 10.552 9.497 -6.624 1.00 95.50 718 LYS A O 1
ATOM 5702 N N . ALA A 1 719 ? 11.077 7.310 -6.638 1.00 95.31 719 ALA A N 1
ATOM 5703 C CA . ALA A 1 719 ? 9.738 6.849 -6.317 1.00 95.31 719 ALA A CA 1
ATOM 5704 C C . ALA A 1 719 ? 9.316 7.254 -4.890 1.00 95.31 719 ALA A C 1
ATOM 5706 O O . ALA A 1 719 ? 10.127 7.394 -3.973 1.00 95.31 719 ALA A O 1
ATOM 5707 N N . GLN A 1 720 ? 8.012 7.456 -4.703 1.00 94.12 720 GLN A N 1
ATOM 5708 C CA . GLN A 1 720 ? 7.427 8.039 -3.496 1.00 94.12 720 GLN A CA 1
ATOM 5709 C C . GLN A 1 720 ? 6.541 7.039 -2.745 1.00 94.12 720 GLN A C 1
ATOM 5711 O O . GLN A 1 720 ? 6.028 6.070 -3.314 1.00 94.12 720 GLN A O 1
ATOM 5716 N N . ALA A 1 721 ? 6.322 7.309 -1.459 1.00 91.31 721 ALA A N 1
ATOM 5717 C CA . A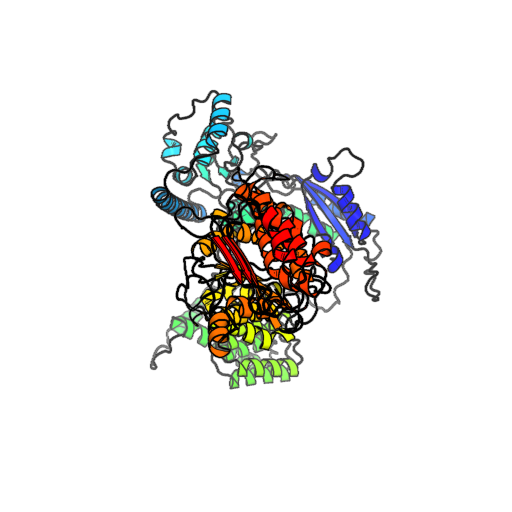LA A 1 721 ? 5.384 6.593 -0.600 1.00 91.31 721 ALA A CA 1
ATOM 5718 C C . ALA A 1 721 ? 4.455 7.569 0.119 1.00 91.31 721 ALA A C 1
ATOM 5720 O O . ALA A 1 721 ? 4.831 8.699 0.421 1.00 91.31 721 ALA A O 1
ATOM 5721 N N . SER A 1 722 ? 3.257 7.102 0.477 1.00 86.25 722 SER A N 1
ATOM 5722 C CA . SER A 1 722 ? 2.399 7.828 1.420 1.00 86.25 722 SER A CA 1
ATOM 5723 C C . SER A 1 722 ? 2.994 7.859 2.834 1.00 86.25 722 SER A C 1
ATOM 5725 O O . SER A 1 722 ? 2.718 8.789 3.586 1.00 86.25 722 SER A O 1
ATOM 5727 N N . GLN A 1 723 ? 3.811 6.861 3.186 1.00 87.06 723 GLN A N 1
ATOM 5728 C CA . GLN A 1 723 ? 4.586 6.811 4.421 1.00 87.06 723 GLN A CA 1
ATOM 5729 C C . GLN A 1 723 ? 6.074 6.891 4.088 1.00 87.06 723 GLN A C 1
ATOM 5731 O O . GLN A 1 723 ? 6.621 5.979 3.481 1.00 87.06 723 GLN A O 1
ATOM 5736 N N . GLU A 1 724 ? 6.742 7.963 4.509 1.00 93.56 724 GLU A N 1
ATOM 5737 C CA . GLU A 1 724 ? 8.163 8.176 4.196 1.00 93.56 724 GLU A CA 1
ATOM 5738 C C . GLU A 1 724 ? 9.071 7.053 4.727 1.00 93.56 724 GLU A C 1
ATOM 5740 O O . GLU A 1 724 ? 10.077 6.729 4.101 1.00 93.56 724 GLU A O 1
ATOM 5745 N N . ALA A 1 725 ? 8.685 6.406 5.832 1.00 91.94 725 ALA A N 1
ATOM 5746 C CA . ALA A 1 725 ? 9.392 5.244 6.369 1.00 91.94 725 ALA A CA 1
ATOM 5747 C C . ALA A 1 725 ? 9.496 4.100 5.346 1.00 91.94 725 ALA A C 1
ATOM 5749 O O . ALA A 1 725 ? 10.583 3.559 5.171 1.00 91.94 725 ALA A O 1
ATOM 5750 N N . ASP A 1 726 ? 8.420 3.806 4.603 1.00 93.56 726 ASP A N 1
ATOM 5751 C CA . ASP A 1 726 ? 8.430 2.776 3.556 1.00 93.56 726 ASP A CA 1
ATOM 5752 C C . ASP A 1 726 ? 9.482 3.107 2.493 1.00 93.56 726 ASP A C 1
ATOM 5754 O O . ASP A 1 726 ? 10.233 2.235 2.059 1.00 93.56 726 ASP A O 1
ATOM 5758 N N . ARG A 1 727 ? 9.574 4.386 2.095 1.00 95.88 727 ARG A N 1
ATOM 5759 C CA . ARG A 1 727 ? 10.540 4.831 1.085 1.00 95.88 727 ARG A CA 1
ATOM 5760 C C . ARG A 1 727 ? 11.974 4.611 1.550 1.00 95.88 727 ARG A C 1
ATOM 5762 O O . ARG A 1 727 ? 12.789 4.074 0.803 1.00 95.88 727 ARG A O 1
ATOM 5769 N N . VAL A 1 728 ? 12.265 5.001 2.787 1.00 95.75 728 VAL A N 1
ATOM 5770 C CA . VAL A 1 728 ? 13.581 4.825 3.412 1.00 95.75 728 VAL A CA 1
ATOM 5771 C C . VAL A 1 728 ? 13.932 3.338 3.529 1.00 95.75 728 VAL A C 1
ATOM 5773 O O . VAL A 1 728 ? 14.976 2.908 3.037 1.00 95.75 728 VAL A O 1
ATOM 5776 N N . HIS A 1 729 ? 13.034 2.535 4.107 1.00 96.31 729 HIS A N 1
ATOM 5777 C CA . HIS A 1 729 ? 13.241 1.103 4.336 1.00 96.31 729 HIS A CA 1
ATOM 5778 C C . HIS A 1 729 ? 13.417 0.324 3.026 1.00 96.31 729 HIS A C 1
ATOM 5780 O O . HIS A 1 729 ? 14.317 -0.512 2.931 1.00 96.31 729 HIS A O 1
ATOM 5786 N N . ILE A 1 730 ? 12.625 0.617 1.990 1.00 96.38 730 ILE A N 1
ATOM 5787 C CA . ILE A 1 730 ? 12.737 -0.034 0.675 1.00 96.38 730 ILE A CA 1
ATOM 5788 C C . ILE A 1 730 ? 14.060 0.295 -0.004 1.00 96.38 730 ILE A C 1
ATOM 5790 O O . ILE A 1 730 ? 14.766 -0.624 -0.421 1.00 96.38 730 ILE A O 1
ATOM 5794 N N . LEU A 1 731 ? 14.427 1.575 -0.094 1.00 96.94 731 LEU A N 1
ATOM 5795 C CA . LEU A 1 731 ? 15.674 1.972 -0.750 1.00 96.94 731 LEU A CA 1
ATOM 5796 C C . LEU A 1 731 ? 16.883 1.330 -0.056 1.00 96.94 731 LEU A C 1
ATOM 5798 O O . LEU A 1 731 ? 17.721 0.712 -0.714 1.00 96.94 731 LEU A O 1
ATOM 5802 N N . ASN A 1 732 ? 16.915 1.334 1.277 1.00 96.75 732 ASN A N 1
ATOM 5803 C CA . ASN A 1 732 ? 17.978 0.662 2.022 1.00 96.75 732 ASN A CA 1
ATOM 5804 C C . ASN A 1 732 ? 17.954 -0.867 1.878 1.00 96.75 732 ASN A C 1
ATOM 5806 O O . ASN A 1 732 ? 19.019 -1.481 1.803 1.00 96.75 732 ASN A O 1
ATOM 5810 N N . SER A 1 733 ? 16.777 -1.489 1.766 1.00 95.44 733 SER A N 1
ATOM 5811 C CA . SER A 1 733 ? 16.650 -2.932 1.508 1.00 95.44 733 SER A CA 1
ATOM 5812 C C . SER A 1 733 ? 17.181 -3.333 0.124 1.00 95.44 733 SER A C 1
ATOM 5814 O O . SER A 1 733 ? 17.818 -4.383 -0.023 1.00 95.44 733 SER A O 1
ATOM 5816 N N . ILE A 1 734 ? 16.978 -2.483 -0.889 1.00 94.25 734 ILE A N 1
ATOM 5817 C CA . ILE A 1 734 ? 17.535 -2.654 -2.242 1.00 94.25 734 ILE A CA 1
ATOM 5818 C C . ILE A 1 734 ? 19.055 -2.426 -2.237 1.00 94.25 734 ILE A C 1
ATOM 5820 O O . ILE A 1 734 ? 19.808 -3.143 -2.906 1.00 94.25 734 ILE A O 1
ATOM 5824 N N . ALA A 1 735 ? 19.528 -1.449 -1.461 1.00 94.69 735 ALA A N 1
ATOM 5825 C CA . ALA A 1 735 ? 20.951 -1.170 -1.295 1.00 94.69 735 ALA A CA 1
ATOM 5826 C C . ALA A 1 735 ? 21.686 -2.195 -0.406 1.00 94.69 735 ALA A C 1
ATOM 5828 O O . ALA A 1 735 ? 22.912 -2.169 -0.346 1.00 94.69 735 ALA A O 1
ATOM 5829 N N . GLY A 1 736 ? 20.970 -3.103 0.270 1.00 93.00 736 GLY A N 1
ATOM 5830 C CA . GLY A 1 736 ? 21.562 -4.085 1.185 1.00 93.00 736 GLY A CA 1
ATOM 5831 C C . GLY A 1 736 ? 22.149 -3.449 2.450 1.00 93.00 736 GLY A C 1
ATOM 5832 O O . GLY A 1 736 ? 23.195 -3.878 2.933 1.00 93.00 736 GLY A O 1
ATOM 5833 N N . ARG A 1 737 ? 21.503 -2.393 2.956 1.00 93.25 737 ARG A N 1
ATOM 5834 C CA . ARG A 1 737 ? 21.950 -1.575 4.092 1.00 93.25 737 ARG A CA 1
ATOM 5835 C C . ARG A 1 737 ? 21.023 -1.723 5.299 1.00 93.25 737 ARG A C 1
ATOM 5837 O O . ARG A 1 737 ? 19.972 -2.355 5.221 1.00 93.25 737 ARG A O 1
ATOM 5844 N N . SER A 1 738 ? 21.417 -1.111 6.418 1.00 94.12 738 SER A N 1
ATOM 5845 C CA . SER A 1 738 ? 20.531 -0.932 7.571 1.00 94.12 738 SER A CA 1
ATOM 5846 C C . SER A 1 738 ? 19.281 -0.162 7.145 1.00 94.12 738 SER A C 1
ATOM 5848 O O . SER A 1 738 ? 19.395 0.877 6.496 1.00 94.12 738 SER A O 1
ATOM 5850 N N . LEU A 1 739 ? 18.099 -0.673 7.496 1.00 93.94 739 LEU A N 1
ATOM 5851 C CA . LEU A 1 739 ? 16.829 -0.124 7.018 1.00 93.94 739 LEU A CA 1
ATOM 5852 C C . LEU A 1 739 ? 16.630 1.330 7.458 1.00 93.94 739 LEU A C 1
ATOM 5854 O O . LEU A 1 739 ? 16.147 2.127 6.664 1.00 93.94 739 LEU A O 1
ATOM 5858 N N . ASP A 1 740 ? 17.064 1.690 8.666 1.00 93.50 740 ASP A N 1
ATOM 5859 C CA . ASP A 1 740 ? 16.850 3.020 9.253 1.00 93.50 740 ASP A CA 1
ATOM 5860 C C . ASP A 1 740 ? 17.894 4.079 8.843 1.00 93.50 740 ASP A C 1
ATOM 5862 O O . ASP A 1 740 ? 17.831 5.220 9.307 1.00 93.50 740 ASP A O 1
ATOM 5866 N N . ASP A 1 741 ? 18.865 3.731 7.991 1.00 93.75 741 ASP A N 1
ATOM 5867 C CA . ASP A 1 741 ? 19.829 4.704 7.467 1.00 93.75 741 ASP A CA 1
ATOM 5868 C C . ASP A 1 741 ? 19.133 5.751 6.571 1.00 93.75 741 ASP A C 1
ATOM 5870 O O . ASP A 1 741 ? 18.098 5.478 5.964 1.00 93.75 741 ASP A O 1
ATOM 5874 N N . PRO A 1 742 ? 19.698 6.953 6.382 1.00 95.06 742 PRO A N 1
ATOM 5875 C CA . PRO A 1 742 ? 19.253 7.832 5.304 1.00 95.06 742 PRO A CA 1
ATOM 5876 C C . PRO A 1 742 ? 19.416 7.139 3.935 1.00 95.06 742 PRO A C 1
ATOM 5878 O O . PRO A 1 742 ? 20.486 6.573 3.677 1.00 95.06 742 PRO A O 1
ATOM 5881 N N . PRO A 1 743 ? 18.401 7.179 3.048 1.00 94.00 743 PRO A N 1
ATOM 5882 C CA . PRO A 1 743 ? 18.494 6.547 1.741 1.00 94.00 743 PRO A CA 1
ATOM 5883 C C . PRO A 1 743 ? 19.554 7.252 0.893 1.00 94.00 743 PRO A C 1
ATOM 5885 O O . PRO A 1 743 ? 19.700 8.472 0.941 1.00 94.00 743 PRO A O 1
ATOM 5888 N N . LEU A 1 744 ? 20.294 6.470 0.113 1.00 94.06 744 LEU A N 1
ATOM 5889 C CA . LEU A 1 744 ? 21.307 6.997 -0.796 1.00 94.06 744 LEU A CA 1
ATOM 5890 C C . LEU A 1 744 ? 20.664 7.657 -2.021 1.00 94.06 744 LEU A C 1
ATOM 5892 O O . LEU A 1 744 ? 19.706 7.117 -2.570 1.00 94.06 744 LEU A O 1
ATOM 5896 N N . ASP A 1 745 ? 21.265 8.746 -2.503 1.00 92.56 745 ASP A N 1
ATOM 5897 C CA . ASP A 1 745 ? 20.868 9.391 -3.765 1.00 92.56 745 ASP A CA 1
ATOM 5898 C C . ASP A 1 745 ? 21.218 8.537 -4.995 1.00 92.56 745 ASP A C 1
ATOM 5900 O O . ASP A 1 745 ? 20.624 8.686 -6.056 1.00 92.56 745 ASP A O 1
ATOM 5904 N N . SER A 1 746 ? 22.205 7.644 -4.872 1.00 94.38 746 SER A N 1
ATOM 5905 C CA . SER A 1 746 ? 22.588 6.691 -5.916 1.00 94.38 746 SER A CA 1
ATOM 5906 C C . SER A 1 746 ? 23.193 5.426 -5.308 1.00 94.38 746 SER A C 1
ATOM 5908 O O . SER A 1 746 ? 23.828 5.462 -4.251 1.00 94.38 746 SER A O 1
ATOM 5910 N N . HIS A 1 747 ? 22.989 4.284 -5.966 1.00 95.88 747 HIS A N 1
ATOM 5911 C CA . HIS A 1 747 ? 23.562 3.001 -5.564 1.00 95.88 747 HIS A CA 1
ATOM 5912 C C . HIS A 1 747 ? 23.647 2.053 -6.771 1.00 95.88 747 HIS A C 1
ATOM 5914 O O . HIS A 1 747 ? 22.715 2.047 -7.578 1.00 95.88 747 HIS A O 1
ATOM 5920 N N . PRO A 1 748 ? 24.678 1.187 -6.882 1.00 94.31 748 PRO A N 1
ATOM 5921 C CA . PRO A 1 748 ? 24.789 0.228 -7.986 1.00 94.31 748 PRO A CA 1
ATOM 5922 C C . PRO A 1 748 ? 23.554 -0.665 -8.171 1.00 94.31 748 PRO A C 1
ATOM 5924 O O . PRO A 1 748 ? 23.181 -0.965 -9.302 1.00 94.31 748 PRO A O 1
ATOM 5927 N N . SER A 1 749 ? 22.878 -1.055 -7.081 1.00 92.62 749 SER A N 1
ATOM 5928 C CA . SER A 1 749 ? 21.616 -1.810 -7.166 1.00 92.62 749 SER A CA 1
ATOM 5929 C C . SER A 1 749 ? 20.504 -1.023 -7.864 1.00 92.62 749 SER A C 1
ATOM 5931 O O . SER A 1 749 ? 19.769 -1.609 -8.651 1.00 92.62 749 SER A O 1
ATOM 5933 N N . TYR A 1 750 ? 20.381 0.285 -7.602 1.00 94.56 750 TYR A N 1
ATOM 5934 C CA . TYR A 1 750 ? 19.369 1.130 -8.249 1.00 94.56 750 TYR A CA 1
ATOM 5935 C C . TYR A 1 750 ? 19.687 1.270 -9.733 1.00 94.56 750 TYR A C 1
ATOM 5937 O O . TYR A 1 750 ? 18.832 1.028 -10.579 1.00 94.56 750 TYR A O 1
ATOM 5945 N N . THR A 1 751 ? 20.953 1.571 -10.043 1.00 94.50 751 THR A N 1
ATOM 5946 C CA . THR A 1 751 ? 21.449 1.693 -11.416 1.00 94.50 751 THR A CA 1
ATOM 5947 C C . THR A 1 751 ? 21.174 0.427 -12.220 1.00 94.50 751 THR A C 1
ATOM 5949 O O . THR A 1 751 ? 20.615 0.522 -13.307 1.00 94.50 751 THR A O 1
ATOM 5952 N N . ARG A 1 752 ? 21.466 -0.753 -11.657 1.00 91.88 752 ARG A N 1
ATOM 5953 C CA . ARG A 1 752 ? 21.192 -2.045 -12.296 1.00 91.88 752 ARG A CA 1
ATOM 5954 C C . ARG A 1 752 ? 19.714 -2.224 -12.646 1.00 91.88 752 ARG A C 1
ATOM 5956 O O . ARG A 1 752 ? 19.409 -2.619 -13.770 1.00 91.88 752 ARG A O 1
ATOM 5963 N N . VAL A 1 753 ? 18.805 -1.964 -11.704 1.00 92.12 753 VAL A N 1
ATOM 5964 C CA . VAL A 1 753 ? 17.354 -2.109 -11.934 1.00 92.12 753 VAL A CA 1
ATOM 5965 C C . VAL A 1 753 ? 16.878 -1.122 -12.991 1.00 92.12 753 VAL A C 1
ATOM 5967 O O . VAL A 1 753 ? 16.238 -1.537 -13.954 1.00 92.12 753 VAL A O 1
ATOM 5970 N N . ASN A 1 754 ? 17.255 0.153 -12.856 1.00 95.38 754 ASN A N 1
ATOM 5971 C CA . ASN A 1 754 ? 16.906 1.204 -13.808 1.00 95.38 754 ASN A CA 1
ATOM 5972 C C . ASN A 1 754 ? 17.368 0.834 -15.225 1.00 95.38 754 ASN A C 1
ATOM 5974 O O . ASN A 1 754 ? 16.569 0.862 -16.154 1.00 95.38 754 ASN A O 1
ATOM 5978 N N . GLN A 1 755 ? 18.630 0.435 -15.399 1.00 94.81 755 GLN A N 1
ATOM 5979 C CA . GLN A 1 755 ? 19.177 0.030 -16.699 1.00 94.81 755 GLN A CA 1
ATOM 5980 C C . GLN A 1 755 ? 18.445 -1.182 -17.286 1.00 94.81 755 GLN A C 1
ATOM 5982 O O . GLN A 1 755 ? 18.074 -1.160 -18.456 1.00 94.81 755 GLN A O 1
ATOM 5987 N N . THR A 1 756 ? 18.178 -2.204 -16.466 1.00 93.00 756 THR A N 1
ATOM 5988 C CA . THR A 1 756 ? 17.502 -3.430 -16.918 1.00 93.00 756 THR A CA 1
ATOM 5989 C C . THR A 1 756 ? 16.063 -3.141 -17.362 1.00 93.00 756 THR A C 1
ATOM 5991 O O . THR A 1 756 ? 15.664 -3.544 -18.455 1.00 93.00 756 THR A O 1
ATOM 5994 N N . LEU A 1 757 ? 15.278 -2.407 -16.559 1.00 94.12 757 LEU A N 1
ATOM 5995 C CA . LEU A 1 757 ? 13.896 -2.050 -16.910 1.00 94.12 757 LEU A CA 1
ATOM 5996 C C . LEU A 1 757 ? 13.844 -1.164 -18.154 1.00 94.12 757 LEU A C 1
ATOM 5998 O O . LEU A 1 757 ? 13.090 -1.453 -19.081 1.00 94.12 757 LEU A O 1
ATOM 6002 N N . ARG A 1 758 ? 14.671 -0.112 -18.213 1.00 96.62 758 ARG A N 1
ATOM 6003 C CA . ARG A 1 758 ? 14.742 0.760 -19.392 1.00 96.62 758 ARG A CA 1
ATOM 6004 C C . ARG A 1 758 ? 15.138 -0.037 -20.637 1.00 96.62 758 ARG A C 1
ATOM 6006 O O . ARG A 1 758 ? 14.560 0.183 -21.695 1.00 96.62 758 ARG A O 1
ATOM 6013 N N . GLY A 1 759 ? 16.041 -1.010 -20.501 1.00 94.75 759 GLY A N 1
ATOM 6014 C CA . GLY A 1 759 ? 16.395 -1.960 -21.555 1.00 94.75 759 GLY A CA 1
ATOM 6015 C C . GLY A 1 759 ? 15.205 -2.799 -22.036 1.00 94.75 759 GLY A C 1
ATOM 6016 O O . GLY A 1 759 ? 15.015 -2.942 -23.242 1.00 94.75 759 GLY A O 1
ATOM 6017 N N . ILE A 1 760 ? 14.352 -3.297 -21.130 1.00 93.69 760 ILE A N 1
ATOM 6018 C CA . ILE A 1 760 ? 13.107 -4.009 -21.491 1.00 93.69 760 ILE A CA 1
ATOM 6019 C C . ILE A 1 760 ? 12.193 -3.111 -22.339 1.00 93.69 760 ILE A C 1
ATOM 6021 O O . ILE A 1 760 ? 11.747 -3.530 -23.411 1.00 93.69 760 ILE A O 1
ATOM 6025 N N . PHE A 1 761 ? 11.970 -1.862 -21.915 1.00 95.06 761 PHE A N 1
ATOM 6026 C CA . PHE A 1 761 ? 11.175 -0.894 -22.680 1.00 95.06 761 PHE A CA 1
ATOM 6027 C C . PHE A 1 761 ? 11.821 -0.510 -24.013 1.00 95.06 761 PHE A C 1
ATOM 6029 O O . PHE A 1 761 ? 11.111 -0.355 -25.007 1.00 95.06 761 PHE A O 1
ATOM 6036 N N . ALA A 1 762 ? 13.150 -0.400 -24.063 1.00 94.50 762 ALA A N 1
ATOM 6037 C CA . ALA A 1 762 ? 13.879 -0.107 -25.290 1.00 94.50 762 ALA A CA 1
ATOM 6038 C C . ALA A 1 762 ? 13.720 -1.226 -26.319 1.00 94.50 762 ALA A C 1
ATOM 6040 O O . ALA A 1 762 ? 13.414 -0.939 -27.474 1.00 94.50 762 ALA A O 1
ATOM 6041 N N . VAL A 1 763 ? 13.845 -2.491 -25.905 1.00 91.94 763 VAL A N 1
ATOM 6042 C CA . VAL A 1 763 ? 13.630 -3.648 -26.789 1.00 91.94 763 VAL A CA 1
ATOM 6043 C C . VAL A 1 763 ? 12.186 -3.694 -27.290 1.00 91.94 763 VAL A C 1
ATOM 6045 O O . VAL A 1 763 ? 11.964 -3.824 -28.493 1.00 91.94 763 VAL A O 1
ATOM 6048 N N . ALA A 1 764 ? 11.206 -3.540 -26.395 1.00 90.69 764 ALA A N 1
ATOM 6049 C CA . ALA A 1 764 ? 9.789 -3.558 -26.760 1.00 90.69 764 ALA A CA 1
ATOM 6050 C C . ALA A 1 764 ? 9.409 -2.416 -27.721 1.00 90.69 764 ALA A C 1
ATOM 6052 O O . ALA A 1 764 ? 8.669 -2.617 -28.684 1.00 90.69 764 ALA A O 1
ATOM 6053 N N . GLY A 1 765 ? 9.943 -1.215 -27.487 1.00 89.56 765 GLY A N 1
ATOM 6054 C CA . GLY A 1 765 ? 9.700 -0.040 -28.321 1.00 89.56 765 GLY A CA 1
ATOM 6055 C C . GLY A 1 765 ? 10.491 -0.014 -29.628 1.00 89.56 765 GLY A C 1
ATOM 6056 O O . GLY A 1 765 ? 10.139 0.756 -30.522 1.00 89.56 765 GLY A O 1
ATOM 6057 N N . TRP A 1 766 ? 11.530 -0.845 -29.777 1.00 90.12 766 TRP A N 1
ATOM 6058 C CA . TRP A 1 766 ? 12.516 -0.703 -30.852 1.00 90.12 766 TRP A CA 1
ATOM 6059 C C . TRP A 1 766 ? 11.900 -0.767 -32.246 1.00 90.12 766 TRP A C 1
ATOM 6061 O O . TRP A 1 766 ? 12.120 0.117 -33.073 1.00 90.12 766 TRP A O 1
ATOM 6071 N N . ARG A 1 767 ? 11.082 -1.790 -32.515 1.00 87.12 767 ARG A N 1
ATOM 6072 C CA . ARG A 1 767 ? 10.440 -1.951 -33.826 1.00 87.12 767 ARG A CA 1
ATOM 6073 C C . ARG A 1 767 ? 9.552 -0.759 -34.166 1.00 87.12 767 ARG A C 1
ATOM 6075 O O . ARG A 1 767 ? 9.654 -0.213 -35.261 1.00 87.12 767 ARG A O 1
ATOM 6082 N N . GLN A 1 768 ? 8.713 -0.341 -33.219 1.00 88.50 768 GLN A N 1
ATOM 6083 C CA . GLN A 1 768 ? 7.826 0.806 -33.394 1.00 88.50 768 GLN A CA 1
ATOM 6084 C C . GLN A 1 768 ? 8.628 2.099 -33.618 1.00 88.50 768 GLN A C 1
ATOM 6086 O O . GLN A 1 768 ? 8.216 2.941 -34.413 1.00 88.50 768 GLN A O 1
ATOM 6091 N N . ALA A 1 769 ? 9.770 2.257 -32.944 1.00 89.56 769 ALA A N 1
ATOM 6092 C CA . ALA A 1 769 ? 10.626 3.426 -33.078 1.00 89.56 769 ALA A CA 1
ATOM 6093 C C . ALA A 1 769 ? 11.308 3.502 -34.448 1.00 89.56 769 ALA A C 1
ATOM 6095 O O . ALA A 1 769 ? 11.310 4.573 -35.054 1.00 89.56 769 ALA A O 1
ATOM 6096 N N . VAL A 1 770 ? 11.809 2.374 -34.964 1.00 87.06 770 VAL A N 1
ATOM 6097 C CA . VAL A 1 770 ? 12.375 2.291 -36.321 1.00 87.06 770 VAL A CA 1
ATOM 6098 C C . VAL A 1 770 ? 11.297 2.581 -37.366 1.00 87.06 770 VAL A C 1
ATOM 6100 O O . VAL A 1 770 ? 11.475 3.452 -38.211 1.00 87.06 770 VAL A O 1
ATOM 6103 N N . GLU A 1 771 ? 10.129 1.937 -37.263 1.00 83.69 771 GLU A N 1
ATOM 6104 C CA . GLU A 1 771 ? 9.002 2.146 -38.189 1.00 83.69 771 GLU A CA 1
ATOM 6105 C C . GLU A 1 771 ? 8.425 3.578 -38.146 1.00 83.69 771 GLU A C 1
ATOM 6107 O O . GLU A 1 771 ? 7.659 3.969 -39.023 1.00 83.69 771 GLU A O 1
ATOM 6112 N N . ARG A 1 772 ? 8.774 4.382 -37.138 1.00 86.81 772 ARG A N 1
ATOM 6113 C CA . ARG A 1 772 ? 8.351 5.787 -37.017 1.00 86.81 772 ARG A CA 1
ATOM 6114 C C . ARG A 1 772 ? 9.493 6.788 -37.201 1.00 86.81 772 ARG A C 1
ATOM 6116 O O . ARG A 1 772 ? 9.224 7.985 -37.174 1.00 86.81 772 ARG A O 1
ATOM 6123 N N . GLY A 1 773 ? 10.734 6.327 -37.364 1.00 87.25 773 GLY A N 1
ATOM 6124 C CA . GLY A 1 773 ? 11.915 7.190 -37.451 1.00 87.25 773 GLY A CA 1
ATOM 6125 C C . GLY A 1 773 ? 12.180 8.005 -36.178 1.00 87.25 773 GLY A C 1
ATOM 6126 O O . GLY A 1 773 ? 12.554 9.170 -36.265 1.00 87.25 773 GLY A O 1
ATOM 6127 N N . ILE A 1 774 ? 11.936 7.428 -34.996 1.00 91.12 774 ILE A N 1
ATOM 6128 C CA . ILE A 1 774 ? 12.070 8.112 -33.691 1.00 91.12 774 ILE A CA 1
ATOM 6129 C C . ILE A 1 774 ? 13.090 7.449 -32.754 1.00 91.12 774 ILE A C 1
ATOM 6131 O O . ILE A 1 774 ? 13.061 7.698 -31.552 1.00 91.12 774 ILE A O 1
ATOM 6135 N N . VAL A 1 775 ? 13.986 6.607 -33.274 1.00 89.94 775 VAL A N 1
ATOM 6136 C CA . VAL A 1 775 ? 14.992 5.886 -32.470 1.00 89.94 775 VAL A CA 1
ATOM 6137 C C . VAL A 1 775 ? 15.898 6.851 -31.703 1.00 89.94 775 VAL A C 1
ATOM 6139 O O . VAL A 1 775 ? 16.023 6.724 -30.485 1.00 89.94 775 VAL A O 1
ATOM 6142 N N . GLU A 1 776 ? 16.453 7.861 -32.382 1.00 89.50 776 GLU A N 1
ATOM 6143 C CA . GLU A 1 776 ? 17.262 8.912 -31.745 1.00 89.50 776 GLU A CA 1
ATOM 6144 C C . GLU A 1 776 ? 16.440 9.766 -30.768 1.00 89.50 776 GLU A C 1
ATOM 6146 O O . GLU A 1 776 ? 16.903 10.089 -29.679 1.00 89.50 776 GLU A O 1
ATOM 6151 N N . ALA A 1 777 ? 15.191 10.095 -31.118 1.00 90.44 777 ALA A N 1
ATOM 6152 C CA . ALA A 1 777 ? 14.319 10.915 -30.274 1.00 90.44 777 ALA A CA 1
ATOM 6153 C C . ALA A 1 777 ? 13.941 10.230 -28.947 1.00 90.44 777 ALA A C 1
ATOM 6155 O O . ALA A 1 777 ? 13.613 10.911 -27.976 1.00 90.44 777 ALA A O 1
ATOM 6156 N N . LEU A 1 778 ? 13.964 8.896 -28.914 1.00 92.44 778 LEU A N 1
ATOM 6157 C CA . LEU A 1 778 ? 13.745 8.082 -27.718 1.00 92.44 778 LEU A CA 1
ATOM 6158 C C . LEU A 1 778 ? 15.052 7.640 -27.041 1.00 92.44 778 LEU A C 1
ATOM 6160 O O . LEU A 1 778 ? 14.992 6.941 -26.033 1.00 92.44 778 LEU A O 1
ATOM 6164 N N . ASP A 1 779 ? 16.207 8.016 -27.596 1.00 93.75 779 ASP A N 1
ATOM 6165 C CA . ASP A 1 779 ? 17.543 7.645 -27.118 1.00 93.75 779 ASP A CA 1
ATOM 6166 C C . ASP A 1 779 ? 17.738 6.124 -26.927 1.00 93.75 779 ASP A C 1
ATOM 6168 O O . ASP A 1 779 ? 18.462 5.665 -26.038 1.00 93.75 779 ASP A O 1
ATOM 6172 N N . LEU A 1 780 ? 17.080 5.306 -27.764 1.00 93.62 780 LEU A N 1
ATOM 6173 C CA . LEU A 1 780 ? 17.051 3.850 -27.562 1.00 93.62 780 LEU A CA 1
ATOM 6174 C C . LEU A 1 780 ? 18.442 3.223 -27.628 1.00 93.62 780 LEU A C 1
ATOM 6176 O O . LEU A 1 780 ? 18.723 2.274 -26.898 1.00 93.62 780 LEU A O 1
ATOM 6180 N N . THR A 1 781 ? 19.319 3.757 -28.480 1.00 93.69 781 THR A N 1
ATOM 6181 C CA . THR A 1 781 ? 20.693 3.268 -28.628 1.00 93.69 781 THR A CA 1
ATOM 6182 C C . THR A 1 781 ? 21.468 3.400 -27.325 1.00 93.69 781 THR A C 1
ATOM 6184 O O . THR A 1 781 ? 22.097 2.445 -26.880 1.00 93.69 781 THR A O 1
ATOM 6187 N N . THR A 1 782 ? 21.384 4.557 -26.670 1.00 94.50 782 THR A N 1
ATOM 6188 C CA . THR A 1 782 ? 22.094 4.803 -25.414 1.00 94.50 782 THR A CA 1
ATOM 6189 C C . THR A 1 782 ? 21.494 3.971 -24.290 1.00 94.50 782 THR A C 1
ATOM 6191 O O . THR A 1 782 ? 22.230 3.341 -23.532 1.00 94.50 782 THR A O 1
ATOM 6194 N N . VAL A 1 783 ? 20.161 3.923 -24.206 1.00 95.62 783 VAL A N 1
ATOM 6195 C CA . VAL A 1 783 ? 19.450 3.160 -23.175 1.00 95.62 783 VAL A CA 1
ATOM 6196 C C . VAL A 1 783 ? 19.779 1.670 -23.255 1.00 95.62 783 VAL A C 1
ATOM 6198 O O . VAL A 1 783 ? 20.100 1.062 -22.235 1.00 95.62 783 VAL A O 1
ATOM 6201 N N . LEU A 1 784 ? 19.731 1.077 -24.451 1.00 94.25 784 LEU A N 1
ATOM 6202 C CA . LEU A 1 784 ? 19.997 -0.350 -24.617 1.00 94.25 784 LEU A CA 1
ATOM 6203 C C . LEU A 1 784 ? 21.478 -0.685 -24.391 1.00 94.25 784 LEU A C 1
ATOM 6205 O O . LEU A 1 784 ? 21.777 -1.686 -23.744 1.00 94.25 784 LEU A O 1
ATOM 6209 N N . ALA A 1 785 ? 22.402 0.178 -24.825 1.00 94.06 785 ALA A N 1
ATOM 6210 C CA . ALA A 1 785 ? 23.832 -0.001 -24.567 1.00 94.06 785 ALA A CA 1
ATOM 6211 C C . ALA A 1 785 ? 24.182 0.065 -23.065 1.00 94.06 785 ALA A C 1
ATOM 6213 O O . ALA A 1 785 ? 25.133 -0.582 -22.624 1.00 94.06 785 ALA A O 1
ATOM 6214 N N . GLN A 1 786 ? 23.411 0.818 -22.271 1.00 94.88 786 GLN A N 1
ATOM 6215 C CA . GLN A 1 786 ? 23.559 0.901 -20.813 1.00 94.88 786 GLN A CA 1
ATOM 6216 C C . GLN A 1 786 ? 23.020 -0.328 -20.063 1.00 94.88 786 GLN A C 1
ATOM 6218 O O . GLN A 1 786 ? 23.318 -0.475 -18.878 1.00 94.88 786 GLN A O 1
ATOM 6223 N N . ASP A 1 787 ? 22.256 -1.216 -20.707 1.00 93.25 787 ASP A N 1
ATOM 6224 C CA . ASP A 1 787 ? 21.781 -2.472 -20.112 1.00 93.25 787 ASP A CA 1
ATOM 6225 C C . ASP A 1 787 ? 22.918 -3.511 -20.055 1.00 93.25 787 ASP A C 1
ATOM 6227 O O . ASP A 1 787 ? 22.927 -4.534 -20.741 1.00 93.25 787 ASP A O 1
ATOM 6231 N N . GLU A 1 788 ? 23.925 -3.241 -19.220 1.00 90.69 788 GLU A N 1
ATOM 6232 C CA . GLU A 1 788 ? 25.143 -4.053 -19.098 1.00 90.69 788 GLU A CA 1
ATOM 6233 C C . GLU A 1 788 ? 24.911 -5.481 -18.579 1.00 90.69 788 GLU A C 1
ATOM 6235 O O . GLU A 1 788 ? 25.858 -6.275 -18.508 1.00 90.69 788 GLU A O 1
ATOM 6240 N N . HIS A 1 789 ? 23.691 -5.794 -18.146 1.00 88.75 789 HIS A N 1
ATOM 6241 C CA . HIS A 1 789 ? 23.312 -7.087 -17.589 1.00 88.75 789 HIS A CA 1
ATOM 6242 C C . HIS A 1 789 ? 22.606 -7.985 -18.608 1.00 88.75 789 HIS A C 1
ATOM 6244 O O . HIS A 1 789 ? 22.427 -9.175 -18.341 1.00 88.75 789 HIS A O 1
ATOM 6250 N N . ARG A 1 790 ? 22.238 -7.449 -19.776 1.00 90.25 790 ARG A N 1
ATOM 6251 C CA . ARG A 1 790 ? 21.606 -8.212 -20.848 1.00 90.25 790 ARG A CA 1
ATOM 6252 C C . ARG A 1 790 ? 22.599 -9.142 -21.535 1.00 90.25 790 ARG A C 1
ATOM 6254 O O . ARG A 1 790 ? 23.559 -8.700 -22.161 1.00 90.25 790 ARG A O 1
ATOM 6261 N N . THR A 1 791 ? 22.309 -10.438 -21.476 1.00 91.19 791 THR A N 1
ATOM 6262 C CA . THR A 1 791 ? 23.081 -11.489 -22.158 1.00 91.19 791 THR A CA 1
ATOM 6263 C C . THR A 1 791 ? 22.415 -11.976 -23.444 1.00 91.19 791 THR A C 1
ATOM 6265 O O . THR A 1 791 ? 23.090 -12.537 -24.305 1.00 91.19 791 THR A O 1
ATOM 6268 N N . GLU A 1 792 ? 21.115 -11.727 -23.620 1.00 90.44 792 GLU A N 1
ATOM 6269 C CA . GLU A 1 792 ? 20.357 -12.115 -24.809 1.00 90.44 792 GLU A CA 1
ATOM 6270 C C . GLU A 1 792 ? 19.514 -10.954 -25.355 1.00 90.44 792 GLU A C 1
ATOM 6272 O O . GLU A 1 792 ? 18.820 -10.247 -24.616 1.00 90.44 792 GLU A O 1
ATOM 6277 N N . LEU A 1 793 ? 19.573 -10.769 -26.673 1.00 91.19 793 LEU A N 1
ATOM 6278 C CA . LEU A 1 793 ? 18.830 -9.754 -27.407 1.00 91.19 793 LEU A CA 1
ATOM 6279 C C . LEU A 1 793 ? 18.283 -10.375 -28.687 1.00 91.19 793 LEU A C 1
ATOM 6281 O O . LEU A 1 793 ? 19.042 -10.876 -29.513 1.00 91.19 793 LEU A O 1
ATOM 6285 N N . ASN A 1 794 ? 16.966 -10.304 -28.854 1.00 88.00 794 ASN A N 1
ATOM 6286 C CA . ASN A 1 794 ? 16.279 -10.746 -30.058 1.00 88.00 794 ASN A CA 1
ATOM 6287 C C . ASN A 1 794 ? 15.449 -9.583 -30.605 1.00 88.00 794 ASN A C 1
ATOM 6289 O O . ASN A 1 794 ? 14.523 -9.121 -29.939 1.00 88.00 794 ASN A O 1
ATOM 6293 N N . LEU A 1 795 ? 15.785 -9.118 -31.807 1.00 87.81 795 LEU A N 1
ATOM 6294 C CA . LEU A 1 795 ? 15.066 -8.072 -32.527 1.00 87.81 795 LEU A CA 1
ATOM 6295 C C . LEU A 1 795 ? 14.445 -8.670 -33.793 1.00 87.81 795 LEU A C 1
ATOM 6297 O O . LEU A 1 795 ? 15.142 -9.241 -34.633 1.00 87.81 795 LEU A O 1
ATOM 6301 N N . ASP A 1 796 ? 13.127 -8.547 -33.934 1.00 85.31 796 ASP A N 1
ATOM 6302 C CA . ASP A 1 796 ? 12.395 -9.039 -35.102 1.00 85.31 796 ASP A CA 1
ATOM 6303 C C . ASP A 1 796 ? 11.777 -7.869 -35.874 1.00 85.31 796 ASP A C 1
ATOM 6305 O O . ASP A 1 796 ? 10.841 -7.212 -35.414 1.00 85.31 796 ASP A O 1
ATOM 6309 N N . PHE A 1 797 ? 12.311 -7.634 -37.067 1.00 84.38 797 PHE A N 1
ATOM 6310 C CA . PHE A 1 797 ? 11.873 -6.631 -38.033 1.00 84.38 797 PHE A CA 1
ATOM 6311 C C . PHE A 1 797 ? 11.178 -7.256 -39.247 1.00 84.38 797 PHE A C 1
ATOM 6313 O O . PHE A 1 797 ? 10.991 -6.590 -40.262 1.00 84.38 797 PHE A O 1
ATOM 6320 N N . THR A 1 798 ? 10.799 -8.533 -39.175 1.00 82.38 798 THR A N 1
ATOM 6321 C CA . THR A 1 798 ? 10.306 -9.296 -40.325 1.00 82.38 798 THR A CA 1
ATOM 6322 C C . THR A 1 798 ? 9.122 -8.605 -41.008 1.00 82.38 798 THR A C 1
ATOM 6324 O O . THR A 1 798 ? 8.063 -8.410 -40.405 1.00 82.38 798 THR A O 1
ATOM 6327 N N . GLY A 1 799 ? 9.270 -8.310 -42.301 1.00 76.75 799 GLY A N 1
ATOM 6328 C CA . GLY A 1 799 ? 8.255 -7.657 -43.129 1.00 76.75 799 GLY A CA 1
ATOM 6329 C C . GLY A 1 799 ? 8.135 -6.144 -42.931 1.00 76.75 799 GLY A C 1
ATOM 6330 O O . GLY A 1 799 ? 7.173 -5.555 -43.424 1.00 76.75 799 GLY A O 1
ATOM 6331 N N . SER A 1 800 ? 9.069 -5.510 -42.220 1.00 78.31 800 SER A N 1
ATOM 6332 C CA . SER A 1 800 ? 9.133 -4.053 -42.135 1.00 78.31 800 SER A CA 1
ATOM 6333 C C . SER A 1 800 ? 9.842 -3.475 -43.359 1.00 78.31 800 SER A C 1
ATOM 6335 O O . SER A 1 800 ? 10.999 -3.782 -43.637 1.00 78.31 800 SER A O 1
ATOM 6337 N N . ILE A 1 801 ? 9.148 -2.598 -44.083 1.00 76.50 801 ILE A N 1
ATOM 6338 C CA . ILE A 1 801 ? 9.696 -1.874 -45.243 1.00 76.50 801 ILE A CA 1
ATOM 6339 C C . ILE A 1 801 ? 10.495 -0.625 -44.843 1.00 76.50 801 ILE A C 1
ATOM 6341 O O . ILE A 1 801 ? 11.008 0.072 -45.707 1.00 76.50 801 ILE A O 1
ATOM 6345 N N . LEU A 1 802 ? 10.548 -0.303 -43.547 1.00 76.12 802 LEU A N 1
ATOM 6346 C CA . LEU A 1 802 ? 11.169 0.922 -43.027 1.00 76.12 802 LEU A CA 1
ATOM 6347 C C . LEU A 1 802 ? 12.519 0.664 -42.349 1.00 76.12 802 LEU A C 1
ATOM 6349 O O . LEU A 1 802 ? 13.236 1.610 -42.031 1.00 76.12 802 LEU A O 1
ATOM 6353 N N . VAL A 1 803 ? 12.884 -0.604 -42.138 1.00 77.50 803 VAL A N 1
ATOM 6354 C CA . VAL A 1 803 ? 14.227 -0.962 -41.675 1.00 77.50 803 VAL A CA 1
ATOM 6355 C C . VAL A 1 803 ? 15.179 -0.869 -42.858 1.00 77.50 803 VAL A C 1
ATOM 6357 O O . VAL A 1 803 ? 15.112 -1.689 -43.771 1.00 77.50 803 VAL A O 1
ATOM 6360 N N . SER A 1 804 ? 16.042 0.143 -42.820 1.00 80.12 804 SER A N 1
ATOM 6361 C CA . SER A 1 804 ? 17.075 0.407 -43.823 1.00 80.12 804 SER A CA 1
ATOM 6362 C C . SER A 1 804 ? 18.476 0.126 -43.279 1.00 80.12 804 SER A C 1
ATOM 6364 O O . SER A 1 804 ? 18.654 -0.116 -42.082 1.00 80.12 804 SER A O 1
ATOM 6366 N N . ASP A 1 805 ? 19.493 0.247 -44.131 1.00 80.31 805 ASP A N 1
ATOM 6367 C CA . ASP A 1 805 ? 20.898 0.205 -43.706 1.00 80.31 805 ASP A CA 1
ATOM 6368 C C . ASP A 1 805 ? 21.236 1.252 -42.624 1.00 80.31 805 ASP A C 1
ATOM 6370 O O . ASP A 1 805 ? 22.119 1.018 -41.804 1.00 80.31 805 ASP A O 1
ATOM 6374 N N . ALA A 1 806 ? 20.506 2.373 -42.540 1.00 79.06 806 ALA A N 1
ATOM 6375 C CA . ALA A 1 806 ? 20.688 3.355 -41.465 1.00 79.06 806 ALA A CA 1
ATOM 6376 C C . ALA A 1 806 ? 20.242 2.817 -40.091 1.00 79.06 806 ALA A C 1
ATOM 6378 O O . ALA A 1 806 ? 20.896 3.079 -39.082 1.00 79.06 806 ALA A O 1
ATOM 6379 N N . ALA A 1 807 ? 19.182 2.000 -40.049 1.00 76.81 807 ALA A N 1
ATOM 6380 C CA . ALA A 1 807 ? 18.728 1.347 -38.820 1.00 76.81 807 ALA A CA 1
ATOM 6381 C C . ALA A 1 807 ? 19.744 0.298 -38.323 1.00 76.81 807 ALA A C 1
ATOM 6383 O O . ALA A 1 807 ? 19.818 0.026 -37.125 1.00 76.81 807 ALA A O 1
ATOM 6384 N N . ALA A 1 808 ? 20.575 -0.255 -39.219 1.00 75.12 808 ALA A N 1
ATOM 6385 C CA . ALA A 1 808 ? 21.690 -1.132 -38.854 1.00 75.12 808 ALA A CA 1
ATOM 6386 C C . ALA A 1 808 ? 22.680 -0.424 -37.927 1.00 75.12 808 ALA A C 1
ATOM 6388 O O . ALA A 1 808 ? 23.118 -1.004 -36.935 1.00 75.12 808 ALA A O 1
ATOM 6389 N N . LEU A 1 809 ? 22.998 0.840 -38.228 1.00 80.94 809 LEU A N 1
ATOM 6390 C CA . LEU A 1 809 ? 23.904 1.656 -37.425 1.00 80.94 809 LEU A CA 1
ATOM 6391 C C . LEU A 1 809 ? 23.337 1.936 -36.037 1.00 80.94 809 LEU A C 1
ATOM 6393 O O . LEU A 1 809 ? 24.070 1.916 -35.052 1.00 80.94 809 LEU A O 1
ATOM 6397 N N . GLU A 1 810 ? 22.035 2.201 -35.958 1.00 87.50 810 GLU A N 1
ATOM 6398 C CA . GLU A 1 810 ? 21.343 2.422 -34.690 1.00 87.50 810 GLU A CA 1
ATOM 6399 C C . GLU A 1 810 ? 21.360 1.151 -33.834 1.00 87.50 810 GLU A C 1
ATOM 6401 O O . GLU A 1 810 ? 21.745 1.201 -32.667 1.00 87.50 810 GLU A O 1
ATOM 6406 N N . ILE A 1 811 ? 21.037 -0.006 -34.425 1.00 85.12 811 ILE A N 1
ATOM 6407 C CA . ILE A 1 811 ? 21.123 -1.307 -33.744 1.00 85.12 811 ILE A CA 1
ATOM 6408 C C . ILE A 1 811 ? 22.555 -1.561 -33.273 1.00 85.12 811 ILE A C 1
ATOM 6410 O O . ILE A 1 811 ? 22.760 -1.883 -32.107 1.00 85.12 811 ILE A O 1
ATOM 6414 N N . ALA A 1 812 ? 23.539 -1.368 -34.154 1.00 85.81 812 ALA A N 1
ATOM 6415 C CA . ALA A 1 812 ? 24.956 -1.548 -33.863 1.00 85.81 812 ALA A CA 1
ATOM 6416 C C . ALA A 1 812 ? 25.407 -0.686 -32.671 1.00 85.81 812 ALA A C 1
ATOM 6418 O O . ALA A 1 812 ? 26.037 -1.191 -31.746 1.00 85.81 812 ALA A O 1
ATOM 6419 N N . ARG A 1 813 ? 25.032 0.599 -32.644 1.00 88.06 813 ARG A N 1
ATOM 6420 C CA . ARG A 1 813 ? 25.338 1.513 -31.528 1.00 88.06 813 ARG A CA 1
ATOM 6421 C C . ARG A 1 813 ? 24.642 1.130 -30.222 1.00 88.06 813 ARG A C 1
ATOM 6423 O O . ARG A 1 813 ? 25.139 1.493 -29.162 1.00 88.06 813 ARG A O 1
ATOM 6430 N N . GLY A 1 814 ? 23.501 0.448 -30.300 1.00 90.19 814 GLY A N 1
ATOM 6431 C CA . GLY A 1 814 ? 22.703 0.050 -29.144 1.00 90.19 814 GLY A CA 1
ATOM 6432 C C . GLY A 1 814 ? 23.032 -1.318 -28.553 1.00 90.19 814 GLY A C 1
ATOM 6433 O O . GLY A 1 814 ? 22.395 -1.698 -27.573 1.00 90.19 814 GLY A O 1
ATOM 6434 N N . LEU A 1 815 ? 23.973 -2.080 -29.125 1.00 91.94 815 LEU A N 1
ATOM 6435 C CA . LEU A 1 815 ? 24.272 -3.429 -28.641 1.00 91.94 815 LEU A CA 1
ATOM 6436 C C . LEU A 1 815 ? 24.864 -3.400 -27.216 1.00 91.94 815 LEU A C 1
ATOM 6438 O O . LEU A 1 815 ? 25.887 -2.746 -26.993 1.00 91.94 815 LEU A O 1
ATOM 6442 N N . PRO A 1 816 ? 24.284 -4.149 -26.256 1.00 93.44 816 PRO A N 1
ATOM 6443 C CA . PRO A 1 816 ? 24.848 -4.265 -24.917 1.00 93.44 816 PRO A CA 1
ATOM 6444 C C . PRO A 1 816 ? 26.258 -4.884 -24.930 1.00 93.44 816 PRO A C 1
ATOM 6446 O O . PRO A 1 816 ? 26.502 -5.857 -25.649 1.00 93.44 816 PRO A O 1
ATOM 6449 N N . PRO A 1 817 ? 27.192 -4.411 -24.085 1.00 90.38 817 PRO A N 1
ATOM 6450 C CA . PRO A 1 817 ? 28.597 -4.832 -24.142 1.00 90.38 817 PRO A CA 1
ATOM 6451 C C . PRO A 1 817 ? 28.848 -6.280 -23.684 1.00 90.38 817 PRO A C 1
ATOM 6453 O O . PRO A 1 817 ? 29.868 -6.875 -24.034 1.00 90.38 817 PRO A O 1
ATOM 6456 N N . LYS A 1 818 ? 27.946 -6.864 -22.883 1.00 91.56 818 LYS A N 1
ATOM 6457 C CA . LYS A 1 818 ? 28.064 -8.233 -22.338 1.00 91.56 818 LYS A CA 1
ATOM 6458 C C . LYS A 1 818 ? 27.127 -9.235 -23.022 1.00 91.56 818 LYS A C 1
ATOM 6460 O O . LYS A 1 818 ? 26.814 -10.274 -22.448 1.00 91.56 818 LYS A O 1
ATOM 6465 N N . LEU A 1 819 ? 26.672 -8.918 -24.232 1.00 93.06 819 LEU A N 1
ATOM 6466 C CA . LEU A 1 819 ? 25.737 -9.756 -24.968 1.00 93.06 819 LEU A CA 1
ATOM 6467 C C . LEU A 1 819 ? 26.390 -11.076 -25.410 1.00 93.06 819 LEU A C 1
ATOM 6469 O O . LEU A 1 819 ? 27.379 -11.078 -26.135 1.00 93.06 819 LEU A O 1
ATOM 6473 N N . GLU A 1 820 ? 25.796 -12.204 -25.027 1.00 94.12 820 GLU A N 1
ATOM 6474 C CA . GLU A 1 820 ? 26.260 -13.548 -25.389 1.00 94.12 820 GLU A CA 1
ATOM 6475 C C . GLU A 1 820 ? 25.484 -14.128 -26.579 1.00 94.12 820 GLU A C 1
ATOM 6477 O O . GLU A 1 820 ? 26.020 -14.945 -27.331 1.00 94.12 820 GLU A O 1
ATOM 6482 N N . SER A 1 821 ? 24.225 -13.716 -26.758 1.00 93.25 821 SER A N 1
ATOM 6483 C CA . SER A 1 821 ? 23.328 -14.193 -27.811 1.00 93.25 821 SER A CA 1
ATOM 6484 C C . SER A 1 821 ? 22.606 -13.033 -28.493 1.00 93.25 821 SER A C 1
ATOM 6486 O O . SER A 1 821 ? 21.901 -12.266 -27.837 1.00 93.25 821 SER A O 1
ATOM 6488 N N . LEU A 1 822 ? 22.752 -12.927 -29.815 1.00 92.31 822 LEU A N 1
ATOM 6489 C CA . LEU A 1 822 ? 22.099 -11.918 -30.649 1.00 92.31 822 LEU A CA 1
ATOM 6490 C C . LEU A 1 822 ? 21.284 -12.592 -31.751 1.00 92.31 822 LEU A C 1
ATOM 6492 O O . LEU A 1 822 ? 21.836 -13.286 -32.607 1.00 92.31 822 LEU A O 1
ATOM 6496 N N . GLY A 1 823 ? 19.978 -12.351 -31.756 1.00 89.44 823 GLY A N 1
ATOM 6497 C CA . GLY A 1 823 ? 19.075 -12.693 -32.845 1.00 89.44 823 GLY A CA 1
ATOM 6498 C C . GLY A 1 823 ? 18.570 -11.436 -33.543 1.00 89.44 823 GLY A C 1
ATOM 6499 O O . GLY A 1 823 ? 17.968 -10.579 -32.902 1.00 89.44 823 GLY A O 1
ATOM 6500 N N . ILE A 1 824 ? 18.774 -11.323 -34.855 1.00 88.06 824 ILE A N 1
ATOM 6501 C CA . ILE A 1 824 ? 18.159 -10.270 -35.671 1.00 88.06 824 ILE A CA 1
ATOM 6502 C C . ILE A 1 824 ? 17.455 -10.928 -36.856 1.00 88.06 824 ILE A C 1
ATOM 6504 O O . ILE A 1 824 ? 18.087 -11.591 -37.683 1.00 88.06 824 ILE A O 1
ATOM 6508 N N . SER A 1 825 ? 16.139 -10.745 -36.946 1.00 85.88 825 SER A N 1
ATOM 6509 C CA . SER A 1 825 ? 15.359 -11.155 -38.114 1.00 85.88 825 SER A CA 1
ATOM 6510 C C . SER A 1 825 ? 14.964 -9.938 -38.933 1.00 85.88 825 SER A C 1
ATOM 6512 O O . SER A 1 825 ? 14.200 -9.100 -38.468 1.00 85.88 825 SER A O 1
ATOM 6514 N N . CYS A 1 826 ? 15.441 -9.877 -40.170 1.00 83.31 826 CYS A N 1
ATOM 6515 C CA . CYS A 1 826 ? 15.059 -8.888 -41.172 1.00 83.31 826 CYS A CA 1
ATOM 6516 C C . CYS A 1 826 ? 14.500 -9.564 -42.433 1.00 83.31 826 CYS A C 1
ATOM 6518 O O . CYS A 1 826 ? 14.693 -9.093 -43.555 1.00 83.31 826 CYS A O 1
ATOM 6520 N N . ARG A 1 827 ? 13.833 -10.714 -42.276 1.00 82.06 827 ARG A N 1
ATOM 6521 C CA . ARG A 1 827 ? 13.194 -11.397 -43.405 1.00 82.06 827 ARG A CA 1
ATOM 6522 C C . ARG A 1 827 ? 12.193 -10.450 -44.070 1.00 82.06 827 ARG A C 1
ATOM 6524 O O . ARG A 1 827 ? 11.393 -9.810 -43.393 1.00 82.06 827 ARG A O 1
ATOM 6531 N N . TRP A 1 828 ? 12.208 -10.401 -45.395 1.00 78.50 828 TRP A N 1
ATOM 6532 C CA . TRP A 1 828 ? 11.312 -9.579 -46.212 1.00 78.50 828 TRP A CA 1
ATOM 6533 C C . TRP A 1 828 ? 11.410 -8.063 -45.971 1.00 78.50 828 TRP A C 1
ATOM 6535 O O . TRP A 1 828 ? 10.482 -7.340 -46.332 1.00 78.50 828 TRP A O 1
ATOM 6545 N N . CYS A 1 829 ? 12.510 -7.578 -45.392 1.00 82.00 829 CYS A N 1
ATOM 6546 C CA . CYS A 1 829 ? 12.837 -6.153 -45.388 1.00 82.00 829 CYS A CA 1
ATOM 6547 C C . CYS A 1 829 ? 13.457 -5.775 -46.741 1.00 82.00 829 CYS A C 1
ATOM 6549 O O . CYS A 1 829 ? 14.432 -6.396 -47.162 1.00 82.00 829 CYS A O 1
ATOM 6551 N N . THR A 1 830 ? 12.893 -4.787 -47.439 1.00 80.75 830 THR A N 1
ATOM 6552 C CA . THR A 1 830 ? 13.297 -4.443 -48.817 1.00 80.75 830 THR A CA 1
ATOM 6553 C C . THR A 1 830 ? 14.423 -3.417 -48.907 1.00 80.75 830 THR A C 1
ATOM 6555 O O . THR A 1 830 ? 15.090 -3.362 -49.932 1.00 80.75 830 THR A O 1
ATOM 6558 N N . GLU A 1 831 ? 14.658 -2.644 -47.845 1.00 80.31 831 GLU A N 1
ATOM 6559 C CA . GLU A 1 831 ? 15.595 -1.506 -47.825 1.00 80.31 831 GLU A CA 1
ATOM 6560 C C . GLU A 1 831 ? 16.956 -1.843 -47.182 1.00 80.31 831 GLU A C 1
ATOM 6562 O O . GLU A 1 831 ? 17.703 -0.950 -46.783 1.00 80.31 831 GLU A O 1
ATOM 6567 N N . ILE A 1 832 ? 17.265 -3.136 -47.042 1.00 79.50 832 ILE A N 1
ATOM 6568 C CA . ILE A 1 832 ? 18.499 -3.640 -46.428 1.00 79.50 832 ILE A CA 1
ATOM 6569 C C . ILE A 1 832 ? 19.408 -4.206 -47.517 1.00 79.50 832 ILE A C 1
ATOM 6571 O O . ILE A 1 832 ? 18.972 -5.065 -48.287 1.00 79.50 832 ILE A O 1
ATOM 6575 N N . SER A 1 833 ? 20.667 -3.766 -47.537 1.00 80.06 833 SER A N 1
ATOM 6576 C CA . SER A 1 833 ? 21.711 -4.237 -48.451 1.00 80.06 833 SER A CA 1
ATOM 6577 C C . SER A 1 833 ? 22.872 -4.910 -47.696 1.00 80.06 833 SER A C 1
ATOM 6579 O O . SER A 1 833 ? 22.809 -5.155 -46.488 1.00 80.06 833 SER A O 1
ATOM 6581 N N . HIS A 1 834 ? 23.968 -5.227 -48.395 1.00 77.88 834 HIS A N 1
ATOM 6582 C CA . HIS A 1 834 ? 25.192 -5.732 -47.762 1.00 77.88 834 HIS A CA 1
ATOM 6583 C C . HIS A 1 834 ? 25.840 -4.717 -46.799 1.00 77.88 834 HIS A C 1
ATOM 6585 O O . HIS A 1 834 ? 26.568 -5.132 -45.891 1.00 77.88 834 HIS A O 1
ATOM 6591 N N . ASP A 1 835 ? 25.534 -3.419 -46.935 1.00 81.56 835 ASP A N 1
ATOM 6592 C CA . ASP A 1 835 ? 26.012 -2.369 -46.028 1.00 81.56 835 ASP A CA 1
ATOM 6593 C C . ASP A 1 835 ? 25.511 -2.570 -44.592 1.00 81.56 835 ASP A C 1
ATOM 6595 O O . ASP A 1 835 ? 26.236 -2.257 -43.645 1.00 81.56 835 ASP A O 1
ATOM 6599 N N . PHE A 1 836 ? 24.335 -3.177 -44.403 1.00 81.81 836 PHE A N 1
ATOM 6600 C CA . PHE A 1 836 ? 23.821 -3.554 -43.084 1.00 81.81 836 PHE A CA 1
ATOM 6601 C C . PHE A 1 836 ? 24.818 -4.411 -42.296 1.00 81.81 836 PHE A C 1
ATOM 6603 O O . PHE A 1 836 ? 25.104 -4.151 -41.127 1.00 81.81 836 PHE A O 1
ATOM 6610 N N . LEU A 1 837 ? 25.384 -5.435 -42.943 1.00 81.50 837 LEU A N 1
ATOM 6611 C CA . LEU A 1 837 ? 26.334 -6.348 -42.305 1.00 81.50 837 LEU A CA 1
ATOM 6612 C C . LEU A 1 837 ? 27.691 -5.682 -42.071 1.00 81.50 837 LEU A C 1
ATOM 6614 O O . LEU A 1 837 ? 28.312 -5.926 -41.035 1.00 81.50 837 LEU A O 1
ATOM 6618 N N . ILE A 1 838 ? 28.131 -4.823 -42.998 1.00 83.25 838 ILE A N 1
ATOM 6619 C CA . ILE A 1 838 ? 29.372 -4.047 -42.861 1.00 83.25 838 ILE A CA 1
ATOM 6620 C C . ILE A 1 838 ? 29.297 -3.122 -41.642 1.00 83.25 838 ILE A C 1
ATOM 6622 O O . ILE A 1 838 ? 30.281 -2.989 -40.916 1.00 83.25 838 ILE A O 1
ATOM 6626 N N . GLN A 1 839 ? 28.135 -2.515 -41.391 1.00 83.62 839 GLN A N 1
ATOM 6627 C CA . GLN A 1 839 ? 27.924 -1.623 -40.251 1.00 83.62 839 GLN A CA 1
ATOM 6628 C C . GLN A 1 839 ? 27.731 -2.374 -38.929 1.00 83.62 839 GLN A C 1
ATOM 6630 O O . GLN A 1 839 ? 28.193 -1.905 -37.889 1.00 83.62 839 GLN A O 1
ATOM 6635 N N . LEU A 1 840 ? 27.087 -3.545 -38.955 1.00 85.12 840 LEU A N 1
ATOM 6636 C CA . LEU A 1 840 ? 26.834 -4.341 -37.753 1.00 85.12 840 LEU A CA 1
ATOM 6637 C C . LEU A 1 840 ? 28.098 -5.039 -37.230 1.00 85.12 840 LEU A C 1
ATOM 6639 O O . LEU A 1 840 ? 28.319 -5.084 -36.021 1.00 85.12 840 LEU A O 1
ATOM 6643 N N . ALA A 1 841 ? 28.932 -5.587 -38.121 1.00 85.19 841 ALA A N 1
ATOM 6644 C CA . ALA A 1 841 ? 30.052 -6.451 -37.741 1.00 85.19 841 ALA A CA 1
ATOM 6645 C C . ALA A 1 841 ? 31.054 -5.818 -36.746 1.00 85.19 841 ALA A C 1
ATOM 6647 O O . ALA A 1 841 ? 31.416 -6.502 -35.787 1.00 85.19 841 ALA A O 1
ATOM 6648 N N . PRO A 1 842 ? 31.482 -4.544 -36.890 1.00 86.56 842 PRO A N 1
ATOM 6649 C CA . PRO A 1 842 ? 32.412 -3.912 -35.951 1.00 86.56 842 PRO A CA 1
ATOM 6650 C C . PRO A 1 842 ? 31.833 -3.689 -34.550 1.00 86.56 842 PRO A C 1
ATOM 6652 O O . PRO A 1 842 ? 32.597 -3.497 -33.607 1.00 86.56 842 PRO A O 1
ATOM 6655 N N . ALA A 1 843 ? 30.504 -3.676 -34.415 1.00 87.25 843 ALA A N 1
ATOM 6656 C CA . ALA A 1 843 ? 29.819 -3.417 -33.153 1.00 87.25 843 ALA A CA 1
ATOM 6657 C C . ALA A 1 843 ? 29.472 -4.692 -32.371 1.00 87.25 843 ALA A C 1
ATOM 6659 O O . ALA A 1 843 ? 29.025 -4.603 -31.229 1.00 87.25 843 ALA A O 1
ATOM 6660 N N . LEU A 1 844 ? 29.669 -5.877 -32.962 1.00 88.44 844 LEU A N 1
ATOM 6661 C CA . LEU A 1 844 ? 29.409 -7.137 -32.274 1.00 88.44 844 LEU A CA 1
ATOM 6662 C C . LEU A 1 844 ? 30.347 -7.274 -31.059 1.00 88.44 844 LEU A C 1
ATOM 6664 O O . LEU A 1 844 ? 31.569 -7.193 -31.215 1.00 88.44 844 LEU A O 1
ATOM 6668 N N . PRO A 1 845 ? 29.810 -7.492 -29.846 1.00 88.50 845 PRO A N 1
ATOM 6669 C CA . PRO A 1 845 ? 30.631 -7.553 -28.649 1.00 88.50 845 PRO A CA 1
ATOM 6670 C C . PRO A 1 845 ? 31.491 -8.820 -28.633 1.00 88.50 845 PRO A C 1
ATOM 6672 O O . PRO A 1 845 ? 31.075 -9.890 -29.073 1.00 88.50 845 PRO A O 1
ATOM 6675 N N . ALA A 1 846 ? 32.694 -8.719 -28.062 1.00 89.50 846 ALA A N 1
ATOM 6676 C CA . ALA A 1 846 ? 33.641 -9.839 -27.979 1.00 89.50 846 ALA A CA 1
ATOM 6677 C C . ALA A 1 846 ? 33.131 -11.026 -27.133 1.00 89.50 846 ALA A C 1
ATOM 6679 O O . ALA A 1 846 ? 33.697 -12.114 -27.183 1.00 89.50 846 ALA A O 1
ATOM 6680 N N . THR A 1 847 ? 32.083 -10.806 -26.340 1.00 91.88 847 THR A N 1
ATOM 6681 C CA . THR A 1 847 ? 31.392 -11.799 -25.506 1.00 91.88 847 THR A CA 1
ATOM 6682 C C . THR A 1 847 ? 30.372 -12.637 -26.283 1.00 91.88 847 THR A C 1
ATOM 6684 O O . THR A 1 847 ? 29.893 -13.643 -25.759 1.00 91.88 847 THR A O 1
ATOM 6687 N N . LEU A 1 848 ? 30.058 -12.270 -27.531 1.00 92.19 848 LEU A N 1
ATOM 6688 C CA . LEU A 1 848 ? 29.028 -12.924 -28.328 1.00 92.19 848 LEU A CA 1
ATOM 6689 C C . LEU A 1 848 ? 29.439 -14.352 -28.713 1.00 92.19 848 LEU A C 1
ATOM 6691 O O . LEU A 1 848 ? 30.425 -14.572 -29.414 1.00 92.19 848 LEU A O 1
ATOM 6695 N N . THR A 1 849 ? 28.642 -15.334 -28.292 1.00 92.44 849 THR A N 1
ATOM 6696 C CA . THR A 1 849 ? 28.853 -16.761 -28.594 1.00 92.44 849 THR A CA 1
ATOM 6697 C C . THR A 1 849 ? 27.822 -17.318 -29.568 1.00 92.44 849 THR A C 1
ATOM 6699 O O . THR A 1 849 ? 28.088 -18.309 -30.250 1.00 92.44 849 THR A O 1
ATOM 6702 N N . ARG A 1 850 ? 26.644 -16.690 -29.659 1.00 90.50 850 ARG A N 1
ATOM 6703 C CA . ARG A 1 850 ? 25.558 -17.082 -30.561 1.00 90.50 850 ARG A CA 1
ATOM 6704 C C . ARG A 1 850 ? 25.084 -15.879 -31.366 1.00 90.50 850 ARG A C 1
ATOM 6706 O O . ARG A 1 850 ? 24.657 -14.877 -30.804 1.00 90.50 850 ARG A O 1
ATOM 6713 N N . LEU A 1 851 ? 25.125 -16.006 -32.688 1.00 88.75 851 LEU A N 1
ATOM 6714 C CA . LEU A 1 851 ? 24.598 -15.020 -33.624 1.00 88.75 851 LEU A CA 1
ATOM 6715 C C . LEU A 1 851 ? 23.610 -15.710 -34.564 1.00 88.75 851 LEU A C 1
ATOM 6717 O O . LEU A 1 851 ? 23.966 -16.669 -35.247 1.00 88.75 851 LEU A O 1
ATOM 6721 N N . SER A 1 852 ? 22.375 -15.218 -34.603 1.00 86.94 852 SER A N 1
ATOM 6722 C CA . SER A 1 852 ? 21.326 -15.679 -35.509 1.00 86.94 852 SER A CA 1
ATOM 6723 C C . SER A 1 852 ? 20.835 -14.507 -36.350 1.00 86.94 852 SER A C 1
ATOM 6725 O O . SER A 1 852 ? 20.081 -13.667 -35.866 1.00 86.94 852 SER A O 1
ATOM 6727 N N . LEU A 1 853 ? 21.225 -14.473 -37.623 1.00 84.25 853 LEU A N 1
ATOM 6728 C CA . LEU A 1 853 ? 20.752 -13.484 -38.590 1.00 84.25 853 LEU A CA 1
ATOM 6729 C C . LEU A 1 853 ? 19.815 -14.154 -39.593 1.00 84.25 853 LEU A C 1
ATOM 6731 O O . LEU A 1 853 ? 20.176 -15.159 -40.203 1.00 84.25 853 LEU A O 1
ATOM 6735 N N . GLN A 1 854 ? 18.613 -13.608 -39.768 1.00 81.38 854 GLN A N 1
ATOM 6736 C CA . GLN A 1 854 ? 17.639 -14.113 -40.738 1.00 81.38 854 GLN A CA 1
ATOM 6737 C C . GLN A 1 854 ? 17.311 -13.025 -41.764 1.00 81.38 854 GLN A C 1
ATOM 6739 O O . GLN A 1 854 ? 16.631 -12.061 -41.429 1.00 81.38 854 GLN A O 1
ATOM 6744 N N . LEU A 1 855 ? 17.784 -13.177 -43.006 1.00 76.69 855 LEU A N 1
ATOM 6745 C CA . LEU A 1 855 ? 17.756 -12.127 -44.044 1.00 76.69 855 LEU A CA 1
ATOM 6746 C C . LEU A 1 855 ? 16.974 -12.530 -45.317 1.00 76.69 855 LEU A C 1
ATOM 6748 O O . LEU A 1 855 ? 17.168 -11.957 -46.385 1.00 76.69 855 LEU A O 1
ATOM 6752 N N . ASP A 1 856 ? 16.097 -13.536 -45.243 1.00 67.69 856 ASP A N 1
ATOM 6753 C CA . ASP A 1 856 ? 15.421 -14.097 -46.427 1.00 67.69 856 ASP A CA 1
ATOM 6754 C C . ASP A 1 856 ? 14.569 -13.049 -47.187 1.00 67.69 856 ASP A C 1
ATOM 6756 O O . ASP A 1 856 ? 13.674 -12.432 -46.613 1.00 67.69 856 ASP A O 1
ATOM 6760 N N . ARG A 1 857 ? 14.798 -12.902 -48.504 1.00 58.25 857 ARG A N 1
ATOM 6761 C CA . ARG A 1 857 ? 14.280 -11.844 -49.413 1.00 58.25 857 ARG A CA 1
ATOM 6762 C C . ARG A 1 857 ? 14.674 -10.390 -49.080 1.00 58.25 857 ARG A C 1
ATOM 6764 O O . ARG A 1 857 ? 14.014 -9.486 -49.590 1.00 58.25 857 ARG A O 1
ATOM 6771 N N . ALA A 1 858 ? 15.725 -10.146 -48.296 1.00 45.72 858 ALA A N 1
ATOM 6772 C CA . ALA A 1 858 ? 16.462 -8.890 -48.441 1.00 45.72 858 ALA A CA 1
ATOM 6773 C C . ALA A 1 858 ? 17.111 -8.883 -49.836 1.00 45.72 858 ALA A C 1
ATOM 6775 O O . ALA A 1 858 ? 17.566 -9.934 -50.301 1.00 45.72 858 ALA A O 1
ATOM 6776 N N . ALA A 1 859 ? 17.099 -7.753 -50.538 1.00 39.88 859 ALA A N 1
ATOM 6777 C CA . ALA A 1 859 ? 17.818 -7.619 -51.801 1.00 39.88 859 ALA A CA 1
ATOM 6778 C C . ALA A 1 859 ? 19.327 -7.569 -51.497 1.00 39.88 859 ALA A C 1
ATOM 6780 O O . ALA A 1 859 ? 19.904 -6.492 -51.407 1.00 39.88 859 ALA A O 1
ATOM 6781 N N . ILE A 1 860 ? 19.938 -8.734 -51.246 1.00 38.84 860 ILE A N 1
ATOM 6782 C CA . ILE A 1 860 ? 21.395 -8.867 -51.088 1.00 38.84 860 ILE A CA 1
ATOM 6783 C C . ILE A 1 860 ? 22.071 -8.637 -52.435 1.00 38.84 860 ILE A C 1
ATOM 6785 O O . ILE A 1 860 ? 21.654 -9.304 -53.414 1.00 38.84 860 ILE A O 1
#

Foldseek 3Di:
DLVCCQVPVDQKDKDKDAPCQQVDPDPAGNVNVVCVSLVVSQWDKDWDFDALQQQQFQEGDTIIIMMIGHQDDDPPDPDDDGPPLPPDDPVQLSVLLVVLLVVNGDHYDFLVVLADACPDPLNVVVLVVLLVVVVVVVVVPVVVDDDDDPQVVLLCVLCVVLVHDPPDDDDPVLVPDSQSSSDDPQLNSLVVSVCSVDVPAFKFFSVDRSVCRPPDQDDPDPPGTGHYQQAQPTWIAGRVNRHTGFLVSLLVSLVDPPPPDPDDPPDDDHRNNSSRCSNVDHSVSSVVSSVVSNVVSTRDDPDPDDDDDDDDDDDDDDPVVVVVVVVVVVPDDDDDDDDDDDDDDDDPVVVVVLVVVQVVLVVVVVVCVVVVHDDAQVSLLVNLLSCLLVPNNVRSVVSLVVCLVSVHDDDLCSLLSSLVSCLVVVNVVVNVVVVVVCVVSVRDDDPVSVVVSVLSVLDRPQFDQAAADPQLLQLFAFLVLLVSLVVVCQVCQQVDAACDPPDPSHGPRGHLVFDWQVNSLVPPFCSRCVVVLHFQSSRSHRDGHHAQEEEQEDGRPRSVFVSQQVVVVCVQQVPDSSHGYNDCRRRDSPVPVPVQDDLAPCRHSLVSNLVRYLAYEYEAEDDDPPDDRGNSLQALNSLLSLLQQPDDDVPDPDGHWYKYWYRPDHHIAIDGRDFHPNLCVVQVVVDPQRHSVNSNLVRLLPPDPRSLLCQLPRQSLNHDDPDVSSSQQSQCSQQVHDSPDGHDPDHPSRLQSSLQRSLSSLLSCVLNCQLVVCLVVSVSLVSQQSNQVEQEHAHENAQPQRDALVVLLSVLSNHHQQHQEYHYEHANHARYDVSSVVNNVVSDHPNHNYYHYHHHPHPD

Radius of gyration: 36.39 Å; chains: 1; bounding box: 95×72×103 Å

Sequence (860 aa):
MLAYVQNHSPSIVVFENVDTMDDRGDATSNLGILLAEMSNRGYENQVIMSDAAMFELRARRRRAYVLFLMLGFNWRRGKQQAREFGERYISSMFATVRAFMSSCIRTSCCATEIFLPSDHAFAVSDLEICQKKQEKLRELQAKSGPTAQTWMDSHMFFARSLKFRWGEAVPRELKENEWYQTLTEREQDALRLAKIQSPSVLFRDISQAVRRVNSPTLDSVPGVHVLPTILPKMQLWYEKQSRAWLGCEAMICQGYPILPLKRPQAWTATEVLLQEFAGNAMALPVVLAILQSIFVSFSWAPAAAEATTARTLRRAVSQEDVLQALSALAQVSDRADAPPARNAPTSLEERIRKRAKQAMAEYWYDEAVKQGLEMDGQTYATLVLAAEAQGEEKQASAWFREACARQASFKDSFVEKLLSILVDRGDNDNARSWLGRAQKAGIECNGGMLRSVFRQLMRSSSFQLEGYIEQTERRAITPAQLKRVVDFASAHCRRWHDRSSCSWTGGQTLSMDFLNLYHLTDWVILPATQADCCAMVELLTGEPQAPTWFVSHWWGEPLHCFVSCIERHAQTRALPDSSAYWVCAYANRQHSLSEEVTSDPRQTSFFRALTLSEGVLLILDDVAERSGPATPFKRIWCAFEEYVALSSRQGEQKPLLLDIAAYHGSKPEILSDGVTEEDERLARQLGAGHPAAKVRGDREKHFPLEVLKAGLSLELEKAQASQEADRVHILNSIAGRSLDDPPLDSHPSYTRVNQTLRGIFAVAGWRQAVERGIVEALDLTTVLAQDEHRTELNLDFTGSILVSDAAALEIARGLPPKLESLGISCRWCTEISHDFLIQLAPALPATLTRLSLQLDRAAI

pLDDT: mean 80.33, std 17.47, range [29.38, 98.69]

Secondary structure (DSSP, 8-state):
-HHHHHHH--SEEEEEEEGGGG---SS--HHHHHHHHHHTTTEEEEEEEEEGGGBT--B--EEEEEEEEE-S--TTS---------S--HHHHHHHHHHHHHHT-B----GGGTSPPTTSHHHHHHHHHHHHHHHHHHHHHHHH-PPP-TTHHHHHHHHHHTT--TTPPPPHHHHT-HHHHHS-HHHHHHHHHHHHH-TT--EEETTS-TTTTTTT-B-SSTT-B-BPPP-TT--EEETTTTEEPPHHHHHHHTT---SSS---TT----HHHHHHHHHH---HHHHHHHHHHHHHHS-PPPP---------PPPPPPHHHHHHHHHHGGG-------PPPTTS-S-HHHHHHHHHHHHHHHHHHHHHHHTTPPPPHHHHHHHHHHHHHHT-HHHHHHHHHHHHHTTPPPPTTHHHHHHHHHHHTT-HHHHHHHHHHHHHTT----HHHHHHHHHHHHHTTT-------S-GGGB-B-HHHHHHHHHHHHHHGGG-B---TTSTTTTPBP-TTT-BHHHHIIIIIHHHHTTTT--TGGGT-SS-B--SEEEE--TTSBHHHHHHHHHHHHHHTT--TT--EE-HHHHS-GGGHHHHS-SSGGGSHHHHHHHH-SEEEEEE----SSS-S-GGGGBHHHHHHHHHHHSPPTT-SSPPEEEEEEEETTEEEEE-SS--HHHHHHHHHH-TT--HHHHHHHHHTTS-HHHHHHHHH--GGG-B-SSHHHHHHHHHHHHTS-TTSPPPS--HHHHHHHHHHHHHHHHHHHHHHHHHT-TTTTTHHHHHHT-TT--EEEEE-TT-SS-BHHHHHHHHHT--TT-SEEEEE-TT-SB--HHHHHHHGGGS-TT--EEEEE-TTS--